Protein AF-0000000073652812 (afdb_homodimer)

pLDDT: mean 86.8, std 16.6, range [25.75, 98.88]

Nearest PDB structures (foldseek):
  3s6t-assembly1_A  TM=8.722E-01  e=1.199E-48  Ostrinia furnacalis
  5y0v-assembly1_A  TM=8.748E-01  e=3.721E-48  Ostrinia furnacalis
  3vtr-assembly1_A  TM=8.717E-01  e=2.803E-48  Ostrinia furnacalis
  3nsm-assembly1_A  TM=8.800E-01  e=1.092E-47  Ostrinia furnacalis
  3wmb-assembly1_A  TM=8.784E-01  e=1.223E-47  Ostrinia furnacalis

Organism: Spodoptera exigua (NCBI:txid7107)

Solvent-accessible surface area (backbone atoms only — not comparable to full-atom values): 57107 Å² total; per-residue (Å²): 125,74,52,74,54,26,22,31,71,53,95,51,27,41,28,58,50,82,56,78,70,92,62,80,64,27,72,21,66,49,56,27,34,48,61,45,50,36,80,59,55,60,46,53,74,60,46,58,73,48,68,48,82,44,75,43,39,32,45,79,92,42,52,48,75,45,79,77,38,64,58,29,68,64,29,45,53,40,48,53,54,35,48,49,53,50,48,50,54,52,50,52,50,48,62,66,42,63,69,77,78,48,46,57,70,66,84,67,73,65,26,34,33,37,42,36,36,33,30,65,64,46,45,60,40,67,68,51,90,80,58,56,51,34,26,33,40,40,33,41,60,55,91,66,30,36,40,35,42,35,40,16,47,15,46,42,1,39,47,50,39,52,48,54,52,55,56,49,50,40,56,30,67,54,60,42,37,32,33,31,56,37,30,34,38,38,37,35,49,62,68,35,78,41,31,32,42,34,44,37,34,14,51,19,69,60,57,66,70,59,52,47,52,49,47,54,53,34,35,66,31,66,32,34,29,40,32,38,29,42,34,32,31,73,12,19,28,55,48,41,86,93,51,46,57,35,22,68,46,4,29,85,35,85,87,42,62,38,45,64,66,52,48,39,53,47,37,51,53,26,40,46,50,31,21,33,56,37,60,26,54,56,30,51,18,55,29,5,37,25,43,64,86,40,85,59,37,42,44,85,59,75,66,97,77,55,73,55,82,42,63,52,44,16,23,57,48,88,43,68,70,51,49,53,52,48,25,52,53,45,31,50,50,37,66,56,49,68,44,69,46,52,43,43,56,31,36,51,64,67,58,50,85,76,52,63,78,52,54,74,65,43,67,55,48,67,58,53,51,47,52,32,42,14,55,45,49,80,66,40,70,37,79,34,33,27,30,51,62,47,76,70,60,68,42,75,80,57,43,81,68,37,66,60,30,22,31,33,33,68,76,70,73,96,48,91,80,62,68,68,55,40,60,24,42,30,31,44,21,48,74,32,50,51,31,62,43,68,54,93,88,32,64,56,32,52,74,42,41,61,58,40,35,40,60,56,75,88,66,73,39,98,39,50,49,68,45,29,33,31,34,33,30,61,20,46,55,35,37,81,60,43,42,47,49,51,42,26,54,40,50,47,35,45,29,25,50,43,30,16,39,89,73,43,87,35,66,84,43,66,66,51,53,54,27,49,51,52,46,42,51,54,38,39,78,69,74,42,38,44,47,48,91,52,35,56,59,37,79,46,22,39,56,66,49,43,49,53,56,50,54,55,55,53,57,71,74,100,125,74,53,74,54,27,20,31,70,52,95,52,27,40,28,58,50,82,57,79,70,91,63,79,63,27,71,20,66,48,56,26,32,47,61,44,51,36,78,58,54,61,45,50,73,60,48,57,72,50,67,49,82,44,75,42,40,33,45,76,91,43,52,48,75,46,77,77,38,64,59,28,69,63,29,45,53,40,49,53,55,33,49,49,52,51,49,49,53,55,51,52,52,48,62,63,45,62,69,78,80,49,47,58,70,67,83,67,73,66,26,33,35,37,41,37,37,33,28,66,65,46,44,60,39,67,67,52,87,81,57,56,51,33,24,29,41,39,33,42,61,56,92,66,30,37,40,35,41,35,39,15,46,16,49,42,2,38,48,51,39,52,50,54,52,57,55,50,49,38,55,31,67,54,61,43,38,32,33,33,56,36,31,34,39,39,37,35,50,63,69,35,79,39,31,33,42,34,44,36,35,12,51,19,69,60,58,66,70,59,53,48,52,49,47,53,54,34,35,68,32,67,31,36,31,40,32,37,30,40,34,32,30,76,12,19,29,55,50,41,86,94,53,48,56,36,23,68,45,4,30,84,36,86,87,43,62,38,45,64,67,54,50,38,51,47,38,51,55,24,40,46,50,32,21,32,56,38,62,27,56,55,30,50,18,56,30,6,37,24,44,66,87,40,85,60,38,39,45,85,59,74,65,96,79,56,72,54,84,41,63,50,46,16,24,56,47,91,44,68,70,54,49,52,52,48,25,52,54,44,31,52,49,37,67,55,48,68,44,69,48,53,41,43,57,30,39,52,64,68,60,53,83,81,51,65,79,50,55,73,64,44,66,54,49,66,58,53,49,47,51,33,41,15,54,46,48,79,66,41,70,36,77,34,33,25,29,50,61,46,78,71,58,69,42,74,80,55,43,81,68,36,67,60,30,22,32,34,33,67,75,72,71,95,47,91,82,60,66,66,54,41,61,25,42,30,33,44,20,50,75,32,49,50,28,62,43,68,54,93,89,32,64,56,33,53,72,41,42,62,59,41,34,41,61,56,76,86,64,74,38,97,39,48,50,68,43,30,33,31,34,35,33,62,21,46,54,36,38,79,61,44,42,46,49,50,42,25,54,39,50,47,35,43,29,24,50,44,31,16,39,88,74,44,88,36,67,84,43,65,66,50,53,54,28,49,51,50,46,41,52,54,39,38,76,68,74,40,38,46,46,48,90,51,33,55,58,35,78,46,22,38,58,68,49,42,50,54,58,50,53,55,57,53,56,70,73,100

Foldseek 3Di:
DDQQAKWDADPLATFGDPDDDPDDIHNHRLLCCCQRNNFQFFLDFQDDKDFDNDKAWADLVQEEEDEPAAPEPQLVVLLVVLVVVLSVLVVLQLVVADDPPQLVPPVRQHAHEYEYEYADADNDLAQDLPDFQKKKWWWADDDRYIYIYIYDPHSNNSLLVSLRVSRQWHADNRNSTIMGTNTMMGIGGFPFSAFEAEDECALPHADLVLLLLVLVLCLNNSHAEYEYAQHAQQAHQEADPVCRLLHVFGHPDDVRHDYLVSLLVSLSSSSSSNHAYEYEQDPQDPRHRSCVVPPQFDDPPPDPPQPPPHSSGTGHFPDPVSLVVLLVVLLSRCVSRVHQQEYEHECVDPPCPRVVPCVVRPVCVVVSNQCSNCVSSVNDGHNEYEYEDDPVCQPPPNLVVQLRYAYEYQADDDDVVCLSQLSHAYAYAHLLELEFDDDPNDRDDGRDLLSLLQDDVVPPPPRHNYNFYYHYYDDNPHYSVCVLQSCPPSSSSRSSCRGNVVPDNSHDALSVLLSRQSSQVSSVSVVGDHDHPDDPSCNNRVVVVRVVVVVVVVVVVD/DDQQAKWDADPLATFGDPDDDPDDIDNHRLLCCCQRNNFQFFLDFQDDKDFDNDKAWAALVQEEEDEPAAPEVQLVVLLVVLVVVLSVLVVLQLVVADDPPQLVPPVRQHAHEYEYEYADADNDLAQDLPDFQKKKWWWADDDRYIYIYIYDPHSNNSLLVSLRVSRQWHAGNRNSTIMGTNTMMGIGGFPFSAFEAEDECALPHADLVLLLLVLVLCLNNSHAEYEYAQHAQQAHQEADPVCRLLHVFGHPDDVRHDYLVSLLVSLSSSSSSNHAYEYEQDPQDPRHRSCVVPPQFDQPQPDPPLPPPHSSGTGHFPDPVSLVVLLVVLLSRCVSRVHQQEYEHEAPDPPCPRVVPCVVRPVCPVVSNQCSNCVSSVNDGHQEYEYEDDPVCQPPPNLVVQLRYAYEYQADDDDVVCLSQLSHAYAYAHLLELEFDDDPNDRDDGRDLLSLLQDDVVPPPCRHNYNFYYHYYDDNPHYSVCVLQSCPPSSSSRSSCRGNVVPDNSHDALSVLLSRQSSQVSSVSVVGDHDDPDDPSCNNRVVVVRVVVVVVVVVVVD

InterPro domains:
  IPR015883 Beta-hexosaminidase, catalytic domain [PF00728] (192-501)
  IPR017853 Glycoside hydrolase superfamily [SSF51445] (192-541)
  IPR025705 Beta-hexosaminidase [PIRSF001093] (40-546)
  IPR025705 Beta-hexosaminidase [PR00738] (148-168)
  IPR025705 Beta-hexosaminidase [PR00738] (186-203)
  IPR025705 Beta-hexosaminidase [PR00738] (215-236)
  IPR025705 Beta-hexosaminidase [PR00738] (269-286)
  IPR025705 Beta-hexosaminidase [PR00738] (466-482)
  IPR025705 Beta-hexosaminidase [PR00738] (483-500)
  IPR025705 Beta-hexosaminidase [PTHR22600] (40-540)
  IPR029018 Beta-hexosaminidase-like, domain 2 [G3DSA:3.30.379.10] (3-189)
  IPR029018 Beta-hexosaminidase-like, domain 2 [SSF55545] (40-190)
  IPR029019 Beta-hexosaminidase, eukaryotic type, N-terminal [PF14845] (41-167)

Secondary structure (DSSP, 8-state):
---TT-EEEETTEEEE--S--SS--BSSHHHHIIIII----SSPP-S-EEE-S-EEEE-GGGEEEEEEE-S-HHHHHHHHHHHHHHHHHHHHHHHT---GGG-------BPEEEEEEEE-S----S--TT----EEEEEEEETTEEEEEEEESSHHHHHHHHHHHHHH-EE-TTTSSEEEESSEEEEE--S-SEEEEEEE-SSS---HHHHHHHHHHHHHTT--EEEEE---SS---B--TTSHHHHHHH-S-TTS-B-HHHHHHHHHHHHHTT-EEEEE---SS--GGGGTT-TTEE----STT----SGGG-EE-S-HHHHHHHHHHHHHHHHHH---SEEE-------TTT--THHHHHTTHHHHHHHHHHHHTTT---SEEEEE--GGGGSGGGHHHHTT-EEEESS----TT-GGGGGSEEEE-TT-B-S-EEETTEEEE---HHHHHH--TTS--TT-EEEEEEEEE--TT--GGGHHHHHTTHHHHHHHHHHHTTT--S---HHHHHHHHHHHHHHHHTT--PPPSS-HHHHH-HHHHHHHHHHHHHHTT-/---TT-EEEETTEEEE--S--SS--BSSHHHHIIIII----SSPP-S-EEE-S-EEEE-GGGEEEEEEE-S-HHHHHHHHHHHHHHHHHHHHHHHT---GGG-------BPEEEEEEEE-S----S--TT----EEEEEEEETTEEEEEEEESSHHHHHHHHHHHHHH-EE-TTTSSEEEESSEEEEE--S-SEEEEEEE-SSS---HHHHHHHHHHHHHTT--EEEEE---SS---B--TTSHHHHHHH-S-TTS-B-HHHHHHHHHHHHHTT-EEEEE---SS--GGGGTT-TTEE----STT----SGGG-EE-S-HHHHHHHHHHHHHHHHHH---SEEE-------TTT-TTHHHHHTTHHHHHHHHHHHHTTT---SEEEEE--GGGGSGGGHHHHTT-EEEESS----TT-GGGGGSEEEE-TT-B-S-EEETTEEEE---HHHHHH--TTS--TT-EEEEEEEEE--TT--GGGHHHHHTTHHHHHHHHHHHTTT--S---HHHHHHHHHHHHHHHHTT--PPPSS-HHHHH-HHHHHHHHHHHHHHTT-

Radius of gyration: 31.33 Å; Cα contacts (8 Å, |Δi|>4): 2377; chains: 2; bounding box: 85×85×73 Å

Structure (mmCIF, N/CA/C/O backbone):
data_AF-0000000073652812-model_v1
#
loop_
_entity.id
_entity.type
_entity.pdbx_description
1 polymer Beta-hexosaminidase
#
loop_
_atom_site.group_PDB
_atom_site.id
_atom_site.type_symbol
_atom_site.label_atom_id
_atom_site.label_alt_id
_atom_site.label_comp_id
_atom_site.label_asym_id
_atom_site.label_entity_id
_atom_site.label_seq_id
_atom_site.pdbx_PDB_ins_code
_atom_site.Cartn_x
_atom_site.Cartn_y
_atom_site.Cartn_z
_atom_site.occupancy
_atom_site.B_iso_or_equiv
_atom_site.auth_seq_id
_atom_site.auth_comp_id
_atom_site.auth_asym_id
_atom_site.auth_atom_id
_atom_site.pdbx_PDB_model_num
ATOM 1 N N . MET A 1 1 ? 38.156 13.117 -6.609 1 34.38 1 MET A N 1
ATOM 2 C CA . MET A 1 1 ? 36.812 13.555 -7.027 1 34.38 1 MET A CA 1
ATOM 3 C C . MET A 1 1 ? 35.719 12.672 -6.406 1 34.38 1 MET A C 1
ATOM 5 O O . MET A 1 1 ? 35.781 11.445 -6.492 1 34.38 1 MET A O 1
ATOM 9 N N . PHE A 1 2 ? 35.094 13.203 -5.406 1 41.25 2 PHE A N 1
ATOM 10 C CA . PHE A 1 2 ? 33.969 12.508 -4.789 1 41.25 2 PHE A CA 1
ATOM 11 C C . PHE A 1 2 ? 32.875 12.234 -5.812 1 41.25 2 PHE A C 1
ATOM 13 O O . PHE A 1 2 ? 32.438 13.156 -6.5 1 41.25 2 PHE A O 1
ATOM 20 N N . GLN A 1 3 ? 32.812 10.977 -6.297 1 56.25 3 GLN A N 1
ATOM 21 C CA . GLN A 1 3 ? 31.719 10.602 -7.191 1 56.25 3 GLN A CA 1
ATOM 22 C C . GLN A 1 3 ? 30.5 10.156 -6.406 1 56.25 3 GLN A C 1
ATOM 24 O O . GLN A 1 3 ? 30.531 9.148 -5.695 1 56.25 3 GLN A O 1
ATOM 29 N N . LEU A 1 4 ? 29.453 10.859 -6.441 1 64.19 4 LEU A N 1
ATOM 30 C CA . LEU A 1 4 ? 28.219 10.695 -5.672 1 64.19 4 LEU A CA 1
ATOM 31 C C . LEU A 1 4 ? 27.656 9.281 -5.844 1 64.19 4 LEU A C 1
ATOM 33 O O . LEU A 1 4 ? 27 8.758 -4.941 1 64.19 4 LEU A O 1
ATOM 37 N N . ASN A 1 5 ? 28.062 8.578 -6.855 1 75.69 5 ASN A N 1
ATOM 38 C CA . ASN A 1 5 ? 27.484 7.258 -7.086 1 75.69 5 ASN A CA 1
ATOM 39 C C . ASN A 1 5 ? 28.547 6.188 -7.246 1 75.69 5 ASN A C 1
ATOM 41 O O . ASN A 1 5 ? 28.484 5.379 -8.172 1 75.69 5 ASN A O 1
ATOM 45 N N . ALA A 1 6 ? 29.562 6.238 -6.34 1 87.19 6 ALA A N 1
ATOM 46 C CA . ALA A 1 6 ? 30.625 5.238 -6.414 1 87.19 6 ALA A CA 1
ATOM 47 C C . ALA A 1 6 ? 30.5 4.219 -5.285 1 87.19 6 ALA A C 1
ATOM 49 O O . ALA A 1 6 ? 29.922 4.516 -4.23 1 87.19 6 ALA A O 1
ATOM 50 N N . TYR A 1 7 ? 31.047 2.994 -5.555 1 92.31 7 TYR A N 1
ATOM 51 C CA . TYR A 1 7 ? 30.922 1.89 -4.609 1 92.31 7 TYR A CA 1
ATOM 52 C C . TYR A 1 7 ? 32.25 1.16 -4.453 1 92.31 7 TYR A C 1
ATOM 54 O O . TYR A 1 7 ? 33.062 1.129 -5.383 1 92.31 7 TYR A O 1
ATOM 62 N N . VAL A 1 8 ? 32.5 0.629 -3.334 1 93.81 8 VAL A N 1
ATOM 63 C CA . VAL A 1 8 ? 33.656 -0.214 -3.072 1 93.81 8 VAL A CA 1
ATOM 64 C C . VAL A 1 8 ? 33.188 -1.606 -2.645 1 93.81 8 VAL A C 1
ATOM 66 O O . VAL A 1 8 ? 32.062 -1.776 -2.158 1 93.81 8 VAL A O 1
ATOM 69 N N . CYS A 1 9 ? 34.031 -2.588 -2.93 1 94.94 9 CYS A N 1
ATOM 70 C CA . CYS A 1 9 ? 33.75 -3.957 -2.516 1 94.94 9 CYS A CA 1
ATOM 71 C C . CYS A 1 9 ? 34.312 -4.234 -1.127 1 94.94 9 CYS A C 1
ATOM 73 O O . CYS A 1 9 ? 35.531 -4.223 -0.934 1 94.94 9 CYS A O 1
ATOM 75 N N . LYS A 1 10 ? 33.469 -4.367 -0.146 1 92.69 10 LYS A N 1
ATOM 76 C CA . LYS A 1 10 ? 33.875 -4.711 1.209 1 92.69 10 LYS A CA 1
ATOM 77 C C . LYS A 1 10 ? 33.312 -6.051 1.644 1 92.69 10 LYS A C 1
ATOM 79 O O . LYS A 1 10 ? 32.094 -6.188 1.8 1 92.69 10 LYS A O 1
ATOM 84 N N . ASN A 1 11 ? 34.094 -7.023 1.876 1 92.69 11 ASN A N 1
ATOM 85 C CA . ASN A 1 11 ? 33.719 -8.359 2.322 1 92.69 11 ASN A CA 1
ATOM 86 C C . ASN A 1 11 ? 32.656 -8.969 1.403 1 92.69 11 ASN A C 1
ATOM 88 O O . ASN A 1 11 ? 31.672 -9.523 1.874 1 92.69 11 ASN A O 1
ATOM 92 N N . GLY A 1 12 ? 32.781 -8.688 0.129 1 95 12 GLY A N 1
ATOM 93 C CA . GLY A 1 12 ? 31.938 -9.312 -0.864 1 95 12 GLY A CA 1
ATOM 94 C C . GLY A 1 12 ? 30.625 -8.57 -1.056 1 95 12 GLY A C 1
ATOM 95 O O . GLY A 1 12 ? 29.719 -9.07 -1.736 1 95 12 GLY A O 1
ATOM 96 N N . LEU A 1 13 ? 30.516 -7.406 -0.412 1 96.38 13 LEU A N 1
ATOM 97 C CA . LEU A 1 13 ? 29.297 -6.605 -0.528 1 96.38 13 LEU A CA 1
ATOM 98 C C . LEU A 1 13 ? 29.625 -5.191 -0.998 1 96.38 13 LEU A C 1
ATOM 100 O O . LEU A 1 13 ? 30.672 -4.645 -0.653 1 96.38 13 LEU A O 1
ATOM 104 N N . CYS A 1 14 ? 28.719 -4.656 -1.766 1 95.31 14 CYS A N 1
ATOM 105 C CA . CYS A 1 14 ? 28.891 -3.293 -2.252 1 95.31 14 CYS A CA 1
ATOM 106 C C . CYS A 1 14 ? 28.594 -2.279 -1.15 1 95.31 14 CYS A C 1
ATOM 108 O O . CYS A 1 14 ? 27.609 -2.41 -0.424 1 95.31 14 CYS A O 1
ATOM 110 N N . GLU A 1 15 ? 29.406 -1.352 -1.006 1 91.75 15 GLU A N 1
ATOM 111 C CA . GLU A 1 15 ? 29.219 -0.256 -0.058 1 91.75 15 GLU A CA 1
ATOM 112 C C . GLU A 1 15 ? 29.391 1.098 -0.741 1 91.75 15 GLU A C 1
ATOM 114 O O . GLU A 1 15 ? 30.344 1.311 -1.48 1 91.75 15 GLU A O 1
ATOM 119 N N . LYS A 1 16 ? 28.5 1.928 -0.457 1 88.94 16 LYS A N 1
ATOM 120 C CA . LYS A 1 16 ? 28.562 3.26 -1.052 1 88.94 16 LYS A CA 1
ATOM 121 C C . LYS A 1 16 ? 29.734 4.059 -0.485 1 88.94 16 LYS A C 1
ATOM 123 O O . LYS A 1 16 ? 29.969 4.043 0.724 1 88.94 16 LYS A O 1
ATOM 128 N N . LEU A 1 17 ? 30.359 4.715 -1.41 1 84.19 17 LEU A N 1
ATOM 129 C CA . LEU A 1 17 ? 31.5 5.527 -1.009 1 84.19 17 LEU A CA 1
ATOM 130 C C . LEU A 1 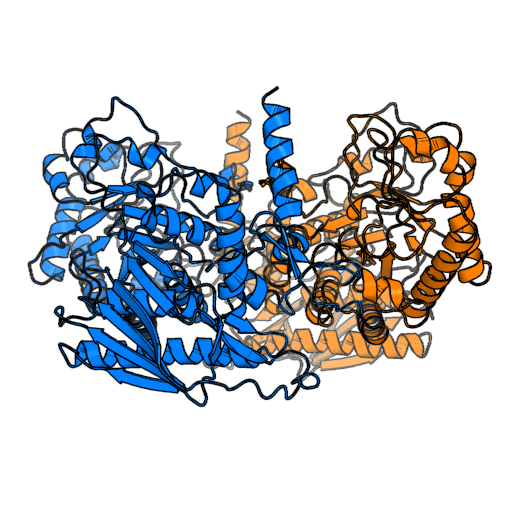17 ? 31.047 6.844 -0.389 1 84.19 17 LEU A C 1
ATOM 132 O O . LEU A 1 17 ? 30.156 7.508 -0.925 1 84.19 17 LEU A O 1
ATOM 136 N N . ILE A 1 18 ? 31.5 7.266 0.749 1 75.56 18 ILE A N 1
ATOM 137 C CA . ILE A 1 18 ? 31.094 8.461 1.473 1 75.56 18 ILE A CA 1
ATOM 138 C C . ILE A 1 18 ? 32.156 9.555 1.303 1 75.56 18 ILE A C 1
ATOM 140 O O . ILE A 1 18 ? 31.906 10.727 1.59 1 75.56 18 ILE A O 1
ATOM 144 N N . GLY A 1 19 ? 33.281 9.32 0.758 1 72.38 19 GLY A N 1
ATOM 145 C CA . GLY A 1 19 ? 34.375 10.258 0.569 1 72.38 19 GLY A CA 1
ATOM 146 C C . GLY A 1 19 ? 35.438 9.758 -0.388 1 72.38 19 GLY A C 1
ATOM 147 O O . GLY A 1 19 ? 35.25 8.719 -1.036 1 72.38 19 GLY A O 1
ATOM 148 N N . PRO A 1 20 ? 36.469 10.555 -0.465 1 73.81 20 PRO A N 1
ATOM 149 C CA . PRO A 1 20 ? 37.562 10.133 -1.351 1 73.81 20 PRO A CA 1
ATOM 150 C C . PRO A 1 20 ? 38.219 8.844 -0.882 1 73.81 20 PRO A C 1
ATOM 152 O O . PRO A 1 20 ? 38.281 8.578 0.321 1 73.81 20 PRO A O 1
ATOM 155 N N . THR A 1 21 ? 38.531 7.992 -1.803 1 79.06 21 THR A N 1
ATOM 156 C CA . THR A 1 21 ? 39.188 6.727 -1.464 1 79.06 21 THR A CA 1
ATOM 157 C C . THR A 1 21 ? 40.312 6.426 -2.43 1 79.06 21 THR A C 1
ATOM 159 O O . THR A 1 21 ? 40.344 6.926 -3.557 1 79.06 21 THR A O 1
ATOM 162 N N . SER A 1 22 ? 41.344 5.75 -1.886 1 81.56 22 SER A N 1
ATOM 163 C CA . SER A 1 22 ? 42.438 5.254 -2.723 1 81.56 22 SER A CA 1
ATOM 164 C C . SER A 1 22 ? 42.125 3.854 -3.246 1 81.56 22 SER A C 1
ATOM 166 O O . SER A 1 22 ? 42.812 3.361 -4.145 1 81.56 22 SER A O 1
ATOM 168 N N . ASP A 1 23 ? 41.062 3.289 -2.816 1 83.5 23 ASP A N 1
ATOM 169 C CA . ASP A 1 23 ? 40.688 1.943 -3.227 1 83.5 23 ASP A CA 1
ATOM 170 C C . ASP A 1 23 ? 40.031 1.957 -4.605 1 83.5 23 ASP A C 1
ATOM 172 O O . ASP A 1 23 ? 39.562 3.004 -5.074 1 83.5 23 ASP A O 1
ATOM 176 N N . TYR A 1 24 ? 40.188 0.785 -5.199 1 89.25 24 TYR A N 1
ATOM 177 C CA . TYR A 1 24 ? 39.406 0.604 -6.418 1 89.25 24 TYR A CA 1
ATOM 178 C C . TYR A 1 24 ? 37.906 0.746 -6.145 1 89.25 24 TYR A C 1
ATOM 180 O O . TYR A 1 24 ? 37.406 0.261 -5.125 1 89.25 24 TYR A O 1
ATOM 188 N N . PHE A 1 25 ? 37.25 1.517 -6.93 1 91.12 25 PHE A N 1
ATOM 189 C CA . PHE A 1 25 ? 35.812 1.703 -6.73 1 91.12 25 PHE A CA 1
ATOM 190 C C . PHE A 1 25 ? 35.062 1.481 -8.031 1 91.12 25 PHE A C 1
ATOM 192 O O . PHE A 1 25 ? 35.625 1.512 -9.117 1 91.12 25 PHE A O 1
ATOM 199 N N . PHE A 1 26 ? 33.875 1.156 -7.945 1 93 26 PHE A N 1
ATOM 200 C CA . PHE A 1 26 ? 32.969 0.949 -9.07 1 93 26 PHE A CA 1
ATOM 201 C C . PHE A 1 26 ? 32.125 2.193 -9.32 1 93 26 PHE A C 1
ATOM 203 O O . PHE A 1 26 ? 31.672 2.848 -8.375 1 93 26 PHE A O 1
ATOM 210 N N . SER A 1 27 ? 31.844 2.473 -10.539 1 88.06 27 SER A N 1
ATOM 211 C CA . SER A 1 27 ? 31.156 3.711 -10.906 1 88.06 27 SER A CA 1
ATOM 212 C C . SER A 1 27 ? 29.641 3.582 -10.734 1 88.06 27 SER A C 1
ATOM 214 O O . SER A 1 27 ? 28.922 4.574 -10.812 1 88.06 27 SER A O 1
ATOM 216 N N . SER A 1 28 ? 29.219 2.348 -10.531 1 89.38 28 SER A N 1
ATOM 217 C CA . SER A 1 28 ? 27.781 2.148 -10.32 1 89.38 28 SER A CA 1
ATOM 218 C C . SER A 1 28 ? 27.516 0.946 -9.43 1 89.38 28 SER A C 1
ATOM 220 O O . SER A 1 28 ? 28.359 0.066 -9.289 1 89.38 28 SER A O 1
ATOM 222 N N . LEU A 1 29 ? 26.359 0.961 -8.844 1 91.75 29 LEU A N 1
ATOM 223 C CA . LEU A 1 29 ? 25.969 -0.15 -7.988 1 91.75 29 LEU A CA 1
ATOM 224 C C . LEU A 1 29 ? 25.859 -1.443 -8.789 1 91.75 29 LEU A C 1
ATOM 226 O O . LEU A 1 29 ? 26.219 -2.516 -8.297 1 91.75 29 LEU A O 1
ATOM 230 N N . SER A 1 30 ? 25.391 -1.384 -10.023 1 94.38 30 SER A N 1
ATOM 231 C CA . SER A 1 30 ? 25.219 -2.564 -10.867 1 94.38 30 SER A CA 1
ATOM 232 C C . SER A 1 30 ? 26.547 -3.234 -11.164 1 94.38 30 SER A C 1
ATOM 234 O O . SER A 1 30 ? 26.672 -4.461 -11.102 1 94.38 30 SER A O 1
ATOM 236 N N . ARG A 1 31 ? 27.547 -2.395 -11.461 1 94.62 31 ARG A N 1
ATOM 237 C CA . ARG A 1 31 ? 28.875 -2.934 -11.695 1 94.62 31 ARG A CA 1
ATOM 238 C C . ARG A 1 31 ? 29.438 -3.594 -10.438 1 94.62 31 ARG A C 1
ATOM 240 O O . ARG A 1 31 ? 30 -4.688 -10.5 1 94.62 31 ARG A O 1
ATOM 247 N N . CYS A 1 32 ? 29.266 -2.861 -9.352 1 95.56 32 CYS A N 1
ATOM 248 C CA . CYS A 1 32 ? 29.719 -3.418 -8.086 1 95.56 32 CYS A CA 1
ATOM 249 C C . CYS A 1 32 ? 29.031 -4.746 -7.789 1 95.56 32 CYS A C 1
ATOM 251 O O . CYS A 1 32 ? 29.672 -5.699 -7.348 1 95.56 32 CYS A O 1
ATOM 253 N N . THR A 1 33 ? 27.734 -4.809 -8.039 1 96.25 33 THR A N 1
ATOM 254 C CA . THR A 1 33 ? 26.953 -6.004 -7.754 1 96.25 33 THR A CA 1
ATOM 255 C C . THR A 1 33 ? 27.453 -7.188 -8.578 1 96.25 33 THR A C 1
ATOM 257 O O . THR A 1 33 ? 27.734 -8.258 -8.031 1 96.25 33 THR A O 1
ATOM 260 N N . LEU A 1 34 ? 27.641 -7.031 -9.828 1 96.88 34 LEU A N 1
ATOM 261 C CA . LEU A 1 34 ? 28.031 -8.125 -10.703 1 96.88 34 LEU A CA 1
ATOM 262 C C . LEU A 1 34 ? 29.453 -8.578 -10.414 1 96.88 34 LEU A C 1
ATOM 264 O O . LEU A 1 34 ? 29.75 -9.773 -10.438 1 96.88 34 LEU A O 1
ATOM 268 N N . LEU A 1 35 ? 30.328 -7.621 -10.086 1 95.94 35 LEU A N 1
ATOM 269 C CA . LEU A 1 35 ? 31.75 -7.934 -10.023 1 95.94 35 LEU A CA 1
ATOM 270 C C . LEU A 1 35 ? 32.188 -8.234 -8.594 1 95.94 35 LEU A C 1
ATOM 272 O O . LEU A 1 35 ? 33.156 -8.938 -8.367 1 95.94 35 LEU A O 1
ATOM 276 N N . CYS A 1 36 ? 31.484 -7.684 -7.641 1 96.25 36 CYS A N 1
ATOM 277 C CA . CYS A 1 36 ? 31.844 -7.859 -6.242 1 96.25 36 CYS A CA 1
ATOM 278 C C . CYS A 1 36 ? 30.922 -8.852 -5.551 1 96.25 36 CYS A C 1
ATOM 280 O O . CYS A 1 36 ? 31.344 -9.938 -5.16 1 96.25 36 CYS A O 1
ATOM 282 N N . THR A 1 37 ? 29.672 -8.586 -5.504 1 95.75 37 THR A N 1
ATOM 283 C CA . THR A 1 37 ? 28.703 -9.391 -4.762 1 95.75 37 THR A CA 1
ATOM 284 C C . THR A 1 37 ? 28.328 -10.648 -5.543 1 95.75 37 THR A C 1
ATOM 286 O O . THR A 1 37 ? 28.016 -11.68 -4.953 1 95.75 37 THR A O 1
ATOM 289 N N . GLY A 1 38 ? 28.391 -10.523 -6.91 1 95.75 38 GLY A N 1
ATOM 290 C CA . GLY A 1 38 ? 27.891 -11.578 -7.773 1 95.75 38 GLY A CA 1
ATOM 291 C C . GLY A 1 38 ? 26.438 -11.391 -8.156 1 95.75 38 GLY A C 1
ATOM 292 O O . GLY A 1 38 ? 25.734 -10.555 -7.578 1 95.75 38 GLY A O 1
ATOM 293 N N . PRO A 1 39 ? 25.969 -12.195 -9.164 1 95.81 39 PRO A N 1
ATOM 294 C CA . PRO A 1 39 ? 24.578 -12.055 -9.586 1 95.81 39 PRO A CA 1
ATOM 295 C C . PRO A 1 39 ? 23.578 -12.375 -8.469 1 95.81 39 PRO A C 1
ATOM 297 O O . PRO A 1 39 ? 23.719 -13.398 -7.789 1 95.81 39 PRO A O 1
ATOM 300 N N . GLN A 1 40 ? 22.641 -11.492 -8.25 1 96.75 40 GLN A N 1
ATOM 301 C CA . GLN A 1 40 ? 21.594 -11.672 -7.25 1 96.75 40 GLN A CA 1
ATOM 302 C C . GLN A 1 40 ? 20.328 -12.273 -7.871 1 96.75 40 GLN A C 1
ATOM 304 O O . GLN A 1 40 ? 19.484 -11.539 -8.375 1 96.75 40 GLN A O 1
ATOM 309 N N . ILE A 1 41 ? 20.188 -13.57 -7.773 1 97.44 41 ILE A N 1
ATOM 310 C CA . ILE A 1 41 ? 19.094 -14.297 -8.422 1 97.44 41 ILE A CA 1
ATOM 311 C C . ILE A 1 41 ? 18.062 -14.711 -7.379 1 97.44 41 ILE A C 1
ATOM 313 O O . ILE A 1 41 ? 18.422 -15.164 -6.289 1 97.44 41 ILE A O 1
ATOM 317 N N . TRP A 1 42 ? 16.828 -14.477 -7.645 1 97.94 42 TRP A N 1
ATOM 318 C CA . TRP A 1 42 ? 15.695 -14.898 -6.824 1 97.94 42 TRP A CA 1
ATOM 319 C C . TRP A 1 42 ? 14.68 -15.68 -7.652 1 97.94 42 TRP A C 1
ATOM 321 O O . TRP A 1 42 ? 14.203 -15.188 -8.68 1 97.94 42 TRP A O 1
ATOM 331 N N . PRO A 1 43 ? 14.234 -16.859 -7.301 1 97.62 43 PRO A N 1
ATOM 332 C CA . PRO A 1 43 ? 14.711 -17.641 -6.156 1 97.62 43 PRO A CA 1
ATOM 333 C C . PRO A 1 43 ? 16.141 -18.125 -6.34 1 97.62 43 PRO A C 1
ATOM 335 O O . PRO A 1 43 ? 16.625 -18.234 -7.469 1 97.62 43 PRO A O 1
ATOM 338 N N . PHE A 1 44 ? 16.734 -18.422 -5.258 1 96.56 44 PHE A N 1
ATOM 339 C CA . PHE A 1 44 ? 18.109 -18.906 -5.277 1 96.56 44 PHE A CA 1
ATOM 340 C C . PHE A 1 44 ? 18.219 -20.188 -6.082 1 96.56 44 PHE A C 1
ATOM 342 O O . PHE A 1 44 ? 17.469 -21.141 -5.832 1 96.56 44 PHE A O 1
ATOM 349 N N . PRO A 1 45 ? 19.125 -20.234 -7.062 1 95.44 45 PRO A N 1
ATOM 350 C CA . PRO A 1 45 ? 19.266 -21.453 -7.863 1 95.44 45 PRO A CA 1
ATOM 351 C C . PRO A 1 45 ? 19.828 -22.625 -7.062 1 95.44 45 PRO A C 1
ATOM 353 O O . PRO A 1 45 ? 20.734 -22.453 -6.242 1 95.44 45 PRO A O 1
ATOM 356 N N . ILE A 1 46 ? 19.328 -23.766 -7.285 1 92 46 ILE A N 1
ATOM 357 C CA . ILE A 1 46 ? 19.734 -24.969 -6.566 1 92 46 ILE A CA 1
ATOM 358 C C . ILE A 1 46 ? 20.812 -25.703 -7.359 1 92 46 ILE A C 1
ATOM 360 O O . ILE A 1 46 ? 21.656 -26.406 -6.785 1 92 46 ILE A O 1
ATOM 364 N N . GLY A 1 47 ? 20.781 -25.516 -8.594 1 89.38 47 GLY A N 1
ATOM 365 C CA . GLY A 1 47 ? 21.703 -26.281 -9.43 1 89.38 47 GLY A CA 1
ATOM 366 C C . GLY A 1 47 ? 23.016 -25.562 -9.68 1 89.38 47 GLY A C 1
ATOM 367 O O . GLY A 1 47 ? 23.484 -24.797 -8.836 1 89.38 47 GLY A O 1
ATOM 368 N N . TYR A 1 48 ? 23.625 -25.906 -10.789 1 89.38 48 TYR A N 1
ATOM 369 C CA . TYR A 1 48 ? 24.953 -25.422 -11.148 1 89.38 48 TYR A CA 1
ATOM 370 C C . TYR A 1 48 ? 24.906 -23.953 -11.555 1 89.38 48 TYR A C 1
ATOM 372 O O . TYR A 1 48 ? 24.062 -23.562 -12.359 1 89.38 48 TYR A O 1
ATOM 380 N N . THR A 1 49 ? 25.703 -23.156 -10.969 1 93.38 49 THR A N 1
ATOM 381 C CA . THR A 1 49 ? 25.859 -21.766 -11.344 1 93.38 49 THR A CA 1
ATOM 382 C C . THR A 1 49 ? 27.328 -21.375 -11.461 1 93.38 49 THR A C 1
ATOM 384 O O . THR A 1 49 ? 28.094 -21.578 -10.516 1 93.38 49 THR A O 1
ATOM 387 N N . TYR A 1 50 ? 27.719 -20.922 -12.633 1 96.81 50 TYR A N 1
ATOM 388 C CA . TYR A 1 50 ? 29.062 -20.422 -12.914 1 96.81 50 TYR A CA 1
ATOM 389 C C . TYR A 1 50 ? 29 -19.078 -13.633 1 96.81 50 TYR A C 1
ATOM 391 O O . TYR A 1 50 ? 28.141 -18.859 -14.492 1 96.81 50 TYR A O 1
ATOM 399 N N . TYR A 1 51 ? 29.812 -18.172 -13.242 1 96 51 TYR A N 1
ATOM 400 C CA . TYR A 1 51 ? 29.891 -16.922 -13.977 1 96 51 TYR A CA 1
ATOM 401 C C . TYR A 1 51 ? 31.297 -16.328 -13.898 1 96 51 TYR A C 1
ATOM 403 O O . TYR A 1 51 ? 32.031 -16.562 -12.93 1 96 51 TYR A O 1
ATOM 411 N N . SER A 1 52 ? 31.672 -15.508 -14.875 1 94.88 52 SER A N 1
ATOM 412 C CA . SER A 1 52 ? 32.938 -14.812 -14.922 1 94.88 52 SER A CA 1
ATOM 413 C C . SER A 1 52 ? 32.875 -13.492 -14.164 1 94.88 52 SER A C 1
ATOM 415 O O . SER A 1 52 ? 31.812 -13.062 -13.734 1 94.88 52 SER A O 1
ATOM 417 N N . LYS A 1 53 ? 34 -12.906 -13.938 1 93.12 53 LYS A N 1
ATOM 418 C CA . LYS A 1 53 ? 34.094 -11.586 -13.312 1 93.12 53 LYS A CA 1
ATOM 419 C C . LYS A 1 53 ? 34.469 -10.516 -14.328 1 93.12 53 LYS A C 1
ATOM 421 O O . LYS A 1 53 ? 35.344 -9.703 -14.086 1 93.12 53 LYS A O 1
ATOM 426 N N . LYS A 1 54 ? 33.875 -10.641 -15.523 1 95.62 54 LYS A N 1
ATOM 427 C CA . LYS A 1 54 ? 33.969 -9.656 -16.594 1 95.62 54 LYS A CA 1
ATOM 428 C C . LYS A 1 54 ? 32.594 -9.219 -17.078 1 95.62 54 LYS A C 1
ATOM 430 O O . LYS A 1 54 ? 31.703 -10.047 -17.219 1 95.62 54 LYS A O 1
ATOM 435 N N . ILE A 1 55 ? 32.469 -7.926 -17.25 1 95.88 55 ILE A N 1
ATOM 436 C CA . ILE A 1 55 ? 31.172 -7.395 -17.625 1 95.88 55 ILE A CA 1
ATOM 437 C C . ILE A 1 55 ? 31.188 -6.957 -19.094 1 95.88 55 ILE A C 1
ATOM 439 O O . ILE A 1 55 ? 32.25 -6.602 -19.625 1 95.88 55 ILE A O 1
ATOM 443 N N . VAL A 1 56 ? 30.109 -7.035 -19.781 1 96.38 56 VAL A N 1
ATOM 444 C CA . VAL A 1 56 ? 29.906 -6.551 -21.141 1 96.38 56 VAL A CA 1
ATOM 445 C C . VAL A 1 56 ? 28.703 -5.617 -21.188 1 96.38 56 VAL A C 1
ATOM 447 O O . VAL A 1 56 ? 27.766 -5.746 -20.375 1 96.38 56 VAL A O 1
ATOM 450 N N . SER A 1 57 ? 28.719 -4.684 -22.078 1 95.31 57 SER A N 1
ATOM 451 C CA . SER A 1 57 ? 27.625 -3.74 -22.266 1 95.31 57 SER A CA 1
ATOM 452 C C . SER A 1 57 ? 26.688 -4.191 -23.391 1 95.31 57 SER A C 1
ATOM 454 O O . SER A 1 57 ? 27.141 -4.699 -24.406 1 95.31 57 SER A O 1
ATOM 456 N N . LEU A 1 58 ? 25.438 -4.062 -23.125 1 95.62 58 LEU A N 1
ATOM 457 C CA . LEU A 1 58 ? 24.391 -4.488 -24.047 1 95.62 58 LEU A CA 1
ATOM 458 C C . LEU A 1 58 ? 23.391 -3.369 -24.297 1 95.62 58 LEU A C 1
ATOM 460 O O . LEU A 1 58 ? 23.359 -2.389 -23.547 1 95.62 58 LEU A O 1
ATOM 464 N N . ALA A 1 59 ? 22.578 -3.541 -25.375 1 93.5 59 ALA A N 1
ATOM 465 C CA . ALA A 1 59 ? 21.469 -2.648 -25.688 1 93.5 59 ALA A CA 1
ATOM 466 C C . ALA A 1 59 ? 20.344 -3.398 -26.391 1 93.5 59 ALA A C 1
ATOM 468 O O . ALA A 1 59 ? 20.594 -4.273 -27.219 1 93.5 59 ALA A O 1
ATOM 469 N N . THR A 1 60 ? 19.141 -2.998 -26.047 1 94.31 60 THR A N 1
ATOM 470 C CA . THR A 1 60 ? 18 -3.656 -26.688 1 94.31 60 THR A CA 1
ATOM 471 C C . THR A 1 60 ? 17.938 -3.328 -28.172 1 94.31 60 THR A C 1
ATOM 473 O O . THR A 1 60 ? 17.406 -4.109 -28.969 1 94.31 60 THR A O 1
ATOM 476 N N . SER A 1 61 ? 18.484 -2.162 -28.562 1 93.31 61 SER A N 1
ATOM 477 C CA . SER A 1 61 ? 18.516 -1.766 -29.953 1 93.31 61 SER A CA 1
ATOM 478 C C . SER A 1 61 ? 19.391 -2.697 -30.781 1 93.31 61 SER A C 1
ATOM 480 O O . SER A 1 61 ? 19.297 -2.723 -32 1 93.31 61 SER A O 1
ATOM 482 N N . ARG A 1 62 ? 20.266 -3.469 -30.156 1 95.38 62 ARG A N 1
ATOM 483 C CA . ARG A 1 62 ? 21.156 -4.398 -30.844 1 95.38 62 ARG A CA 1
ATOM 484 C C . ARG A 1 62 ? 20.828 -5.844 -30.469 1 95.38 62 ARG A C 1
ATOM 486 O O . ARG A 1 62 ? 21.734 -6.676 -30.359 1 95.38 62 ARG A O 1
ATOM 493 N N . LEU A 1 63 ? 19.609 -6.086 -30.156 1 96.69 63 LEU A N 1
ATOM 494 C CA . LEU A 1 63 ? 19.172 -7.414 -29.734 1 96.69 63 LEU A CA 1
ATOM 495 C C . LEU A 1 63 ? 18.609 -8.195 -30.922 1 96.69 63 LEU A C 1
ATOM 497 O O . LEU A 1 63 ? 17.844 -7.652 -31.719 1 96.69 63 LEU A O 1
ATOM 501 N N . GLU A 1 64 ? 19.062 -9.391 -31.141 1 96.94 64 GLU A N 1
ATOM 502 C CA . GLU A 1 64 ? 18.484 -10.375 -32.031 1 96.94 64 GLU A CA 1
ATOM 503 C C . GLU A 1 64 ? 18.062 -11.633 -31.281 1 96.94 64 GLU A C 1
ATOM 505 O O . GLU A 1 64 ? 18.625 -11.945 -30.234 1 96.94 64 GLU A O 1
ATOM 510 N N . TYR A 1 65 ? 17.016 -12.273 -31.781 1 96.81 65 TYR A N 1
ATOM 511 C CA . TYR A 1 65 ? 16.578 -13.492 -31.109 1 96.81 65 TYR A CA 1
ATOM 512 C C . TYR A 1 65 ? 16.172 -14.547 -32.125 1 96.81 65 TYR A C 1
ATOM 514 O O . TYR A 1 65 ? 15.891 -14.234 -33.281 1 96.81 65 TYR A O 1
ATOM 522 N N . LYS A 1 66 ? 16.219 -15.805 -31.703 1 96.88 66 LYS A N 1
ATOM 523 C CA . LYS A 1 66 ? 15.82 -16.938 -32.531 1 96.88 66 LYS A CA 1
ATOM 524 C C . LYS A 1 66 ? 15.18 -18.031 -31.688 1 96.88 66 LYS A C 1
ATOM 526 O O . LYS A 1 66 ? 15.672 -18.359 -30.594 1 96.88 66 LYS A O 1
ATOM 531 N N . PHE A 1 67 ? 14.039 -18.5 -32.125 1 97.12 67 PHE A N 1
ATOM 532 C CA . PHE A 1 67 ? 13.477 -19.75 -31.609 1 97.12 67 PHE A CA 1
ATOM 533 C C . PHE A 1 67 ? 14.008 -20.953 -32.375 1 97.12 67 PHE A C 1
ATOM 535 O O . PHE A 1 67 ? 13.539 -21.25 -33.469 1 97.12 67 PHE A O 1
ATOM 542 N N . ASN A 1 68 ? 14.945 -21.641 -31.859 1 95.5 68 ASN A N 1
ATOM 543 C CA . ASN A 1 68 ? 15.617 -22.719 -32.562 1 95.5 68 ASN A CA 1
ATOM 544 C C . ASN A 1 68 ? 14.727 -23.953 -32.688 1 95.5 68 ASN A C 1
ATOM 546 O O . ASN A 1 68 ? 14.602 -24.547 -33.75 1 95.5 68 ASN A O 1
ATOM 550 N N . SER A 1 69 ? 14.211 -24.391 -31.562 1 94.81 69 SER A N 1
ATOM 551 C CA . SER A 1 69 ? 13.328 -25.547 -31.516 1 94.81 69 SER A CA 1
ATOM 552 C C . SER A 1 69 ? 12.047 -25.234 -30.734 1 94.81 69 SER A C 1
ATOM 554 O O . SER A 1 69 ? 12.102 -24.734 -29.609 1 94.81 69 SER A O 1
ATOM 556 N N . VAL A 1 70 ? 10.984 -25.531 -31.375 1 96.38 70 VAL A N 1
ATOM 557 C CA . VAL A 1 70 ? 9.664 -25.359 -30.781 1 96.38 70 VAL A CA 1
ATOM 558 C C . VAL A 1 70 ? 8.781 -26.562 -31.109 1 96.38 70 VAL A C 1
ATOM 560 O O . VAL A 1 70 ? 8.516 -26.828 -32.281 1 96.38 70 VAL A O 1
ATOM 563 N N . PRO A 1 71 ? 8.32 -27.219 -30.203 1 97.62 71 PRO A N 1
ATOM 564 C CA . PRO A 1 71 ? 7.695 -28.531 -30.438 1 97.62 71 PRO A CA 1
ATOM 565 C C . PRO A 1 71 ? 6.285 -28.422 -31 1 97.62 71 PRO A C 1
ATOM 567 O O . PRO A 1 71 ? 5.734 -29.406 -31.484 1 97.62 71 PRO A O 1
ATOM 570 N N . SER A 1 72 ? 5.625 -27.281 -30.891 1 98.06 72 SER A N 1
ATOM 571 C CA . SER A 1 72 ? 4.281 -27.109 -31.438 1 98.06 72 SER A CA 1
ATOM 572 C C . SER A 1 72 ? 3.98 -25.641 -31.719 1 98.06 72 SER A C 1
ATOM 574 O O . SER A 1 72 ? 4.691 -24.75 -31.25 1 98.06 72 SER A O 1
ATOM 576 N N . GLU A 1 73 ? 2.949 -25.422 -32.438 1 97.69 73 GLU A N 1
ATOM 577 C CA . GLU A 1 73 ? 2.504 -24.062 -32.75 1 97.69 73 GLU A CA 1
ATOM 578 C C . GLU A 1 73 ? 2.016 -23.359 -31.484 1 97.69 73 GLU A C 1
ATOM 580 O O . GLU A 1 73 ? 2.234 -22.156 -31.312 1 97.69 73 GLU A O 1
ATOM 585 N N . ALA A 1 74 ? 1.338 -24.094 -30.656 1 97.75 74 ALA A N 1
ATOM 586 C CA . ALA A 1 74 ? 0.859 -23.516 -29.406 1 97.75 74 ALA A CA 1
ATOM 587 C C . ALA A 1 74 ? 2.02 -23 -28.562 1 97.75 74 ALA A C 1
ATOM 589 O O . ALA A 1 74 ? 1.953 -21.906 -28.016 1 97.75 74 ALA A O 1
ATOM 590 N N . VAL A 1 75 ? 3.025 -23.766 -28.469 1 98.5 75 VAL A N 1
ATOM 591 C CA . VAL A 1 75 ? 4.207 -23.359 -27.703 1 98.5 75 VAL A CA 1
ATOM 592 C C . VAL A 1 75 ? 4.844 -22.141 -28.359 1 98.5 75 VAL A C 1
ATOM 594 O O . VAL A 1 75 ? 5.293 -21.219 -27.672 1 98.5 75 VAL A O 1
ATOM 597 N N . HIS A 1 76 ? 4.84 -22.141 -29.719 1 98.25 76 HIS A N 1
ATOM 598 C CA . HIS A 1 76 ? 5.391 -21 -30.438 1 98.25 76 HIS A CA 1
ATOM 599 C C . HIS A 1 76 ? 4.66 -19.703 -30.062 1 98.25 76 HIS A C 1
ATOM 601 O O . HIS A 1 76 ? 5.293 -18.672 -29.828 1 98.25 76 HIS A O 1
ATOM 607 N N . ILE A 1 77 ? 3.416 -19.797 -30 1 98.12 77 ILE A N 1
ATOM 608 C CA . ILE A 1 77 ? 2.59 -18.625 -29.703 1 98.12 77 ILE A CA 1
ATOM 609 C C . ILE A 1 77 ? 2.863 -18.156 -28.281 1 98.12 77 ILE A C 1
ATOM 611 O O . ILE A 1 77 ? 3.088 -16.953 -28.047 1 98.12 77 ILE A O 1
ATOM 615 N N . TYR A 1 78 ? 2.848 -19.031 -27.328 1 98.38 78 TYR A N 1
ATOM 616 C CA . TYR A 1 78 ? 3.133 -18.688 -25.938 1 98.38 78 TYR A CA 1
ATOM 617 C C . TYR A 1 78 ? 4.523 -18.078 -25.797 1 98.38 78 TYR A C 1
ATOM 619 O O . TYR A 1 78 ? 4.699 -17.062 -25.125 1 98.38 78 TYR A O 1
ATOM 627 N N . LEU A 1 79 ? 5.441 -18.703 -26.453 1 98.38 79 LEU A N 1
ATOM 628 C CA . LEU A 1 79 ? 6.832 -18.281 -26.375 1 98.38 79 LEU A CA 1
ATOM 629 C C . LEU A 1 79 ? 7.004 -16.875 -26.938 1 98.38 79 LEU A C 1
ATOM 631 O O . LEU A 1 79 ? 7.727 -16.047 -26.359 1 98.38 79 LEU A O 1
ATOM 635 N N . ALA A 1 80 ? 6.367 -16.625 -28.047 1 98.44 80 ALA A N 1
ATOM 636 C CA . ALA A 1 80 ? 6.43 -15.297 -28.672 1 98.44 80 ALA A CA 1
ATOM 637 C C . ALA A 1 80 ? 5.883 -14.227 -27.734 1 98.44 80 ALA A C 1
ATOM 639 O O . ALA A 1 80 ? 6.48 -13.156 -27.578 1 98.44 80 ALA A O 1
ATOM 640 N N . GLU A 1 81 ? 4.801 -14.5 -27.125 1 98.5 81 GLU A N 1
ATOM 641 C CA . GLU A 1 81 ? 4.188 -13.539 -26.219 1 98.5 81 GLU A CA 1
ATOM 642 C C . GLU A 1 81 ? 5.035 -13.359 -24.953 1 98.5 81 GLU A C 1
ATOM 644 O O . GLU A 1 81 ? 5.188 -12.242 -24.469 1 98.5 81 GLU A O 1
ATOM 649 N N . ALA A 1 82 ? 5.527 -14.422 -24.422 1 98.5 82 ALA A N 1
ATOM 650 C CA . ALA A 1 82 ? 6.383 -14.352 -23.234 1 98.5 82 ALA A CA 1
ATOM 651 C C . ALA A 1 82 ? 7.652 -13.555 -23.531 1 98.5 82 ALA A C 1
ATOM 653 O O . ALA A 1 82 ? 8.102 -12.766 -22.688 1 98.5 82 ALA A O 1
ATOM 654 N N . PHE A 1 83 ? 8.227 -13.797 -24.672 1 98.38 83 PHE A N 1
ATOM 655 C CA . PHE A 1 83 ? 9.438 -13.078 -25.062 1 98.38 83 PHE A CA 1
ATOM 656 C C . PHE A 1 83 ? 9.164 -11.594 -25.219 1 98.38 83 PHE A C 1
ATOM 658 O O . PHE A 1 83 ? 9.992 -10.758 -24.859 1 98.38 83 PHE A O 1
ATOM 665 N N . LYS A 1 84 ? 8.023 -11.297 -25.797 1 98.12 84 LYS A N 1
ATOM 666 C CA . LYS A 1 84 ? 7.629 -9.898 -25.906 1 98.12 84 LYS A CA 1
ATOM 667 C C . LYS A 1 84 ? 7.586 -9.211 -24.547 1 98.12 84 LYS A C 1
ATOM 669 O O . LYS A 1 84 ? 8.031 -8.078 -24.406 1 98.12 84 LYS A O 1
ATOM 674 N N . LEU A 1 85 ? 7 -9.852 -23.578 1 97.69 85 LEU A N 1
ATOM 675 C CA . LEU A 1 85 ? 6.965 -9.312 -22.219 1 97.69 85 LEU A CA 1
ATOM 676 C C . LEU A 1 85 ? 8.375 -9.141 -21.672 1 97.69 85 LEU A C 1
ATOM 678 O O . LEU A 1 85 ? 8.672 -8.141 -21.016 1 97.69 85 LEU A O 1
ATOM 682 N N . PHE A 1 86 ? 9.219 -10.125 -21.922 1 97.62 86 PHE A N 1
ATOM 683 C CA . PHE A 1 86 ? 10.617 -10.07 -21.531 1 97.62 86 PHE A CA 1
ATOM 684 C C . PHE A 1 86 ? 11.312 -8.852 -22.125 1 97.62 86 PHE A C 1
ATOM 686 O O . PHE A 1 86 ? 11.961 -8.086 -21.406 1 97.62 86 PHE A O 1
ATOM 693 N N . LEU A 1 87 ? 11.141 -8.648 -23.359 1 97.25 87 LEU A N 1
ATOM 694 C CA . LEU A 1 87 ? 11.742 -7.516 -24.047 1 97.25 87 LEU A CA 1
ATOM 695 C C . LEU A 1 87 ? 11.195 -6.195 -23.516 1 97.25 87 LEU A C 1
ATOM 697 O O . LEU A 1 87 ? 11.938 -5.211 -23.406 1 97.25 87 LEU A O 1
ATOM 701 N N . GLY A 1 88 ? 9.914 -6.211 -23.297 1 96.12 88 GLY A N 1
ATOM 702 C CA . GLY A 1 88 ? 9.312 -5.023 -22.703 1 96.12 88 GLY A CA 1
ATOM 703 C C . GLY A 1 88 ? 9.93 -4.641 -21.375 1 96.12 88 GLY A C 1
ATOM 704 O O . GLY A 1 88 ? 10.18 -3.461 -21.109 1 96.12 88 GLY A O 1
ATOM 705 N N . ASP A 1 89 ? 10.18 -5.562 -20.547 1 94.88 89 ASP A N 1
ATOM 706 C CA . ASP A 1 89 ? 10.797 -5.32 -19.25 1 94.88 89 ASP A CA 1
ATOM 707 C C . ASP A 1 89 ? 12.219 -4.777 -19.406 1 94.88 89 ASP A C 1
ATOM 709 O O . ASP A 1 89 ? 12.633 -3.875 -18.672 1 94.88 89 ASP A O 1
ATOM 713 N N . LEU A 1 90 ? 12.984 -5.34 -20.328 1 94.94 90 LEU A N 1
ATOM 714 C CA . LEU A 1 90 ? 14.344 -4.871 -20.578 1 94.94 90 LEU A CA 1
ATOM 715 C C . LEU A 1 90 ? 14.336 -3.445 -21.125 1 94.94 90 LEU A C 1
ATOM 717 O O . LEU A 1 90 ? 15.164 -2.621 -20.734 1 94.94 90 LEU A O 1
ATOM 721 N N . ALA A 1 91 ? 13.406 -3.184 -21.984 1 93.81 91 ALA A N 1
ATOM 722 C CA . ALA A 1 91 ? 13.289 -1.851 -22.562 1 93.81 91 ALA A CA 1
ATOM 723 C C . ALA A 1 91 ? 12.953 -0.813 -21.5 1 93.81 91 ALA A C 1
ATOM 725 O O . ALA A 1 91 ? 13.484 0.3 -21.516 1 93.81 91 ALA A O 1
ATOM 726 N N . LYS A 1 92 ? 12.062 -1.201 -20.672 1 92.12 92 LYS A N 1
ATOM 727 C CA . LYS A 1 92 ? 11.703 -0.314 -19.578 1 92.12 92 LYS A CA 1
ATOM 728 C C . LYS A 1 92 ? 12.906 -0.027 -18.688 1 92.12 92 LYS A C 1
ATOM 730 O O . LYS A 1 92 ? 13.086 1.096 -18.203 1 92.12 92 LYS A O 1
ATOM 735 N N . LEU A 1 93 ? 13.648 -1.02 -18.406 1 92.31 93 LEU A N 1
ATOM 736 C CA . LEU A 1 93 ? 14.859 -0.872 -17.609 1 92.31 93 LEU A CA 1
ATOM 737 C C . LEU A 1 93 ? 15.812 0.131 -18.25 1 92.31 93 LEU A C 1
ATOM 739 O O . LEU A 1 93 ? 16.391 0.972 -17.547 1 92.31 93 LEU A O 1
ATOM 743 N N . GLU A 1 94 ? 15.953 0.089 -19.531 1 88.81 94 GLU A N 1
ATOM 744 C CA . GLU A 1 94 ? 16.844 0.978 -20.266 1 88.81 94 GLU A CA 1
ATOM 745 C C . GLU A 1 94 ? 16.344 2.42 -20.219 1 88.81 94 GLU A C 1
ATOM 747 O O . GLU A 1 94 ? 17.141 3.357 -20.359 1 88.81 94 GLU A O 1
ATOM 752 N N . GLN A 1 95 ? 15.102 2.543 -20.016 1 85.38 95 GLN A N 1
ATOM 753 C CA . GLN A 1 95 ? 14.508 3.877 -20.031 1 85.38 95 GLN A CA 1
ATOM 754 C C . GLN A 1 95 ? 14.734 4.594 -18.703 1 85.38 95 GLN A C 1
ATOM 756 O O . GLN A 1 95 ? 14.602 5.816 -18.625 1 85.38 95 GLN A O 1
ATOM 761 N N . TYR A 1 96 ? 14.93 3.852 -17.656 1 76.31 96 TYR A N 1
ATOM 762 C CA . TYR A 1 96 ? 15.133 4.465 -16.344 1 76.31 96 TYR A CA 1
ATOM 763 C C . TYR A 1 96 ? 16.453 5.234 -16.297 1 76.31 96 TYR A C 1
ATOM 765 O O . TYR A 1 96 ? 16.75 5.906 -15.312 1 76.31 96 TYR A O 1
ATOM 773 N N . THR A 1 97 ? 17.016 5.516 -17.469 1 60.47 97 THR A N 1
ATOM 774 C CA . THR A 1 97 ? 18.297 6.191 -17.531 1 60.47 97 THR A CA 1
ATOM 775 C C . THR A 1 97 ? 18.219 7.57 -16.891 1 60.47 97 THR A C 1
ATOM 777 O O . THR A 1 97 ? 17.188 8.234 -16.953 1 60.47 97 THR A O 1
ATOM 780 N N . SER A 1 98 ? 18.984 7.656 -15.773 1 54.22 98 SER A N 1
ATOM 781 C CA . SER A 1 98 ? 19.156 8.961 -15.141 1 54.22 98 SER A CA 1
ATOM 782 C C . SER A 1 98 ? 19.422 10.047 -16.188 1 54.22 98 SER A C 1
ATOM 784 O O . SER A 1 98 ? 19.281 9.805 -17.391 1 54.22 98 SER A O 1
ATOM 786 N N . ASP A 1 99 ? 20.672 10.859 -15.852 1 50.38 99 ASP A N 1
ATOM 787 C CA . ASP A 1 99 ? 21.188 12.125 -16.344 1 50.38 99 ASP A CA 1
ATOM 788 C C . ASP A 1 99 ? 21.641 12 -17.797 1 50.38 99 ASP A C 1
ATOM 790 O O . ASP A 1 99 ? 22.609 11.289 -18.094 1 50.38 99 ASP A O 1
ATOM 794 N N . PRO A 1 100 ? 20.719 12.227 -18.703 1 46.28 100 PRO A N 1
ATOM 795 C CA . PRO A 1 100 ? 21.219 12.227 -20.078 1 46.28 100 PRO A CA 1
ATOM 796 C C . PRO A 1 100 ? 22.672 12.672 -20.188 1 46.28 100 PRO A C 1
ATOM 798 O O . PRO A 1 100 ? 23.312 12.422 -21.203 1 46.28 100 PRO A O 1
ATOM 801 N N . ARG A 1 101 ? 23.031 13.609 -19.375 1 43.28 101 ARG A N 1
ATOM 802 C CA . ARG A 1 101 ? 24.281 14.359 -19.609 1 43.28 101 ARG A CA 1
ATOM 803 C C . ARG A 1 101 ? 25.484 13.438 -19.516 1 43.28 101 ARG A C 1
ATOM 805 O O . ARG A 1 101 ? 26.594 13.812 -19.938 1 43.28 101 ARG A O 1
ATOM 812 N N . ASN A 1 102 ? 25.469 12.516 -18.594 1 48.25 102 ASN A N 1
ATOM 813 C CA . ASN A 1 102 ? 26.766 11.875 -18.422 1 48.25 102 ASN A CA 1
ATOM 814 C C . ASN A 1 102 ? 26.938 10.688 -19.359 1 48.25 102 ASN A C 1
ATOM 816 O O . ASN A 1 102 ? 27.578 9.695 -19 1 48.25 102 ASN A O 1
ATOM 820 N N . LEU A 1 103 ? 26.047 10.57 -20.25 1 49 103 LEU A N 1
ATOM 821 C CA . LEU A 1 103 ? 26.438 9.562 -21.219 1 49 103 LEU A CA 1
ATOM 822 C C . LEU A 1 103 ? 27.906 9.727 -21.594 1 49 103 LEU A C 1
ATOM 824 O O . LEU A 1 103 ? 28.25 10.547 -22.453 1 49 103 LEU A O 1
ATOM 828 N N . SER A 1 104 ? 28.672 9.891 -20.625 1 45.41 104 SER A N 1
ATOM 829 C CA . SER A 1 104 ? 30.062 9.859 -21.047 1 45.41 104 SER A CA 1
ATOM 830 C C . SER A 1 104 ? 30.281 8.875 -22.188 1 45.41 104 SER A C 1
ATOM 832 O O . SER A 1 104 ? 29.844 7.727 -22.125 1 45.41 104 SER A O 1
ATOM 834 N N . SER A 1 105 ? 30.375 9.375 -23.297 1 45.25 105 SER A N 1
ATOM 835 C CA . SER A 1 105 ? 30.797 8.82 -24.578 1 45.25 105 SER A CA 1
ATOM 836 C C . SER A 1 105 ? 31.922 7.809 -24.391 1 45.25 105 SER A C 1
ATOM 838 O O . SER A 1 105 ? 32.781 7.652 -25.266 1 45.25 105 SER A O 1
ATOM 840 N N . GLU A 1 106 ? 32.25 7.551 -23.141 1 46 106 GLU A N 1
ATOM 841 C CA . GLU A 1 106 ? 33.344 6.602 -23.328 1 46 106 GLU A CA 1
ATOM 842 C C . GLU A 1 106 ? 32.938 5.484 -24.297 1 46 106 GLU A C 1
ATOM 844 O O . GLU A 1 106 ? 31.797 5.027 -24.281 1 46 106 GLU A O 1
ATOM 849 N N . ASN A 1 107 ? 33.594 5.5 -25.344 1 47.03 107 ASN A N 1
ATOM 850 C CA . ASN A 1 107 ? 33.562 4.539 -26.438 1 47.03 107 ASN A CA 1
ATOM 851 C C . ASN A 1 107 ? 33.344 3.117 -25.938 1 47.03 107 ASN A C 1
ATOM 853 O O . ASN A 1 107 ? 34.281 2.322 -25.859 1 47.03 107 ASN A O 1
ATOM 857 N N . LYS A 1 108 ? 32.469 2.996 -24.922 1 60.5 108 LYS A N 1
ATOM 858 C CA . LYS A 1 108 ? 32.281 1.588 -24.578 1 60.5 108 LYS A CA 1
ATOM 859 C C . LYS A 1 108 ? 31.562 0.848 -25.688 1 60.5 108 LYS A C 1
ATOM 861 O O . LYS A 1 108 ? 30.562 1.348 -26.219 1 60.5 108 LYS A O 1
ATOM 866 N N . ILE A 1 109 ? 32.219 -0.145 -26.25 1 76.56 109 ILE A N 1
ATOM 867 C CA . ILE A 1 109 ? 31.734 -1.035 -27.297 1 76.56 109 ILE A CA 1
ATOM 868 C C . ILE A 1 109 ? 30.5 -1.807 -26.812 1 76.56 109 ILE A C 1
ATOM 870 O O . ILE A 1 109 ? 30.609 -2.609 -25.875 1 76.56 109 ILE A O 1
ATOM 874 N N . VAL A 1 110 ? 29.344 -1.32 -27.172 1 87.62 110 VAL A N 1
ATOM 875 C CA . VAL A 1 110 ? 28.094 -2.053 -26.953 1 87.62 110 VAL A CA 1
ATOM 876 C C . VAL A 1 110 ? 28.047 -3.27 -27.875 1 87.62 110 VAL A C 1
ATOM 878 O O . VAL A 1 110 ? 28.109 -3.133 -29.094 1 87.62 110 VAL A O 1
ATOM 881 N N . LYS A 1 111 ? 27.969 -4.41 -27.234 1 92.31 111 LYS A N 1
ATOM 882 C CA . LYS A 1 111 ? 27.984 -5.66 -27.984 1 92.31 111 LYS A CA 1
ATOM 883 C C . LYS A 1 111 ? 26.578 -6.02 -28.469 1 92.31 111 LYS A C 1
ATOM 885 O O . LYS A 1 111 ? 25.594 -5.551 -27.906 1 92.31 111 LYS A O 1
ATOM 890 N N . LYS A 1 112 ? 26.609 -6.844 -29.484 1 95.38 112 LYS A N 1
ATOM 891 C CA . LYS A 1 112 ? 25.344 -7.398 -29.969 1 95.38 112 LYS A CA 1
ATOM 892 C C . LYS A 1 112 ? 24.828 -8.484 -29.031 1 95.38 112 LYS A C 1
ATOM 894 O O . LYS A 1 112 ? 25.578 -9.352 -28.594 1 95.38 112 LYS A O 1
ATOM 899 N N . MET A 1 113 ? 23.594 -8.375 -28.672 1 96.5 113 MET A N 1
ATOM 900 C CA . MET A 1 113 ? 22.938 -9.359 -27.812 1 96.5 113 MET A CA 1
ATOM 901 C C . MET A 1 113 ? 22.156 -10.359 -28.656 1 96.5 113 MET A C 1
ATOM 903 O O . MET A 1 113 ? 21.203 -9.992 -29.359 1 96.5 113 MET A O 1
ATOM 907 N N . SER A 1 114 ? 22.531 -11.617 -28.641 1 97.75 114 SER A N 1
ATOM 908 C CA . SER A 1 114 ? 21.844 -12.68 -29.375 1 97.75 114 SER A CA 1
ATOM 909 C C . SER A 1 114 ? 21.234 -13.695 -28.438 1 97.75 114 SER A C 1
ATOM 911 O O . SER A 1 114 ? 21.953 -14.43 -27.75 1 97.75 114 SER A O 1
ATOM 913 N N . ILE A 1 115 ? 19.906 -13.805 -28.391 1 98.5 115 ILE A N 1
ATOM 914 C CA . ILE A 1 115 ? 19.203 -14.727 -27.5 1 98.5 115 ILE A CA 1
ATOM 915 C C . ILE A 1 115 ? 18.656 -15.898 -28.312 1 98.5 115 ILE A C 1
ATOM 917 O O . ILE A 1 115 ? 17.891 -15.695 -29.266 1 98.5 115 ILE A O 1
ATOM 921 N N . GLU A 1 116 ? 19.062 -17.125 -27.984 1 98.5 116 GLU A N 1
ATOM 922 C CA . GLU A 1 116 ? 18.594 -18.344 -28.625 1 98.5 116 GLU A CA 1
ATOM 923 C C . GLU A 1 116 ? 17.797 -19.203 -27.656 1 98.5 116 GLU A C 1
ATOM 925 O O . GLU A 1 116 ? 18.266 -19.5 -26.547 1 98.5 116 GLU A O 1
ATOM 930 N N . MET A 1 117 ? 16.609 -19.609 -28.047 1 98.62 117 MET A N 1
ATOM 931 C CA . MET A 1 117 ? 15.734 -20.359 -27.172 1 98.62 117 MET A CA 1
ATOM 932 C C . MET A 1 117 ? 15.375 -21.719 -27.781 1 98.62 117 MET A C 1
ATOM 934 O O . MET A 1 117 ? 14.938 -21.781 -28.922 1 98.62 117 MET A O 1
ATOM 938 N N . ASP A 1 118 ? 15.586 -22.781 -27.016 1 98.5 118 ASP A N 1
ATOM 939 C CA . ASP A 1 118 ? 15.25 -24.141 -27.438 1 98.5 118 ASP A CA 1
ATOM 940 C C . ASP A 1 118 ? 14.281 -24.781 -26.438 1 98.5 118 ASP A C 1
ATOM 942 O O . ASP A 1 118 ? 14.656 -25.078 -25.312 1 98.5 118 ASP A O 1
ATOM 946 N N . VAL A 1 119 ? 13.047 -24.984 -26.859 1 98.19 119 VAL A N 1
ATOM 947 C CA . VAL A 1 119 ? 12.094 -25.797 -26.109 1 98.19 119 VAL A CA 1
ATOM 948 C C . VAL A 1 119 ? 12.031 -27.188 -26.719 1 98.19 119 VAL A C 1
ATOM 950 O O . VAL A 1 119 ? 11.516 -27.375 -27.828 1 98.19 119 VAL A O 1
ATOM 953 N N . GLU A 1 120 ? 12.281 -28.188 -26.047 1 94.56 120 GLU A N 1
ATOM 954 C CA . GLU A 1 120 ? 12.719 -29.438 -26.672 1 94.56 120 GLU A CA 1
ATOM 955 C C . GLU A 1 120 ? 11.562 -30.422 -26.797 1 94.56 120 GLU A C 1
ATOM 957 O O . GLU A 1 120 ? 11.398 -31.062 -27.828 1 94.56 120 GLU A O 1
ATOM 962 N N . THR A 1 121 ? 10.734 -30.641 -25.828 1 92.81 121 THR A N 1
ATOM 963 C CA . THR A 1 121 ? 10.008 -31.906 -25.781 1 92.81 121 THR A CA 1
ATOM 964 C C . THR A 1 121 ? 8.516 -31.672 -25.609 1 92.81 121 THR A C 1
ATOM 966 O O . THR A 1 121 ? 7.695 -32.25 -26.328 1 92.81 121 THR A O 1
ATOM 969 N N . ASP A 1 122 ? 8.07 -30.844 -24.719 1 97.06 122 ASP A N 1
ATOM 970 C CA . ASP A 1 122 ? 6.668 -30.75 -24.328 1 97.06 122 ASP A CA 1
ATOM 971 C C . ASP A 1 122 ? 5.879 -29.875 -25.297 1 97.06 122 ASP A C 1
ATOM 973 O O . ASP A 1 122 ? 6.082 -28.656 -25.359 1 97.06 122 ASP A O 1
ATOM 977 N N . PRO A 1 123 ? 4.965 -30.438 -26.078 1 97.69 123 PRO A N 1
ATOM 978 C CA . PRO A 1 123 ? 4.227 -29.672 -27.078 1 97.69 123 PRO A CA 1
ATOM 979 C C . PRO A 1 123 ? 3.084 -28.859 -26.469 1 97.69 123 PRO A C 1
ATOM 981 O O . PRO A 1 123 ? 2.496 -28 -27.141 1 97.69 123 PRO A O 1
ATOM 984 N N . ASP A 1 124 ? 2.691 -29.094 -25.266 1 97.44 124 ASP A N 1
ATOM 985 C CA . ASP A 1 124 ? 1.641 -28.359 -24.562 1 97.44 124 ASP A CA 1
ATOM 986 C C . ASP A 1 124 ? 2.23 -27.25 -23.688 1 97.44 124 ASP A C 1
ATOM 988 O O . ASP A 1 124 ? 2.943 -27.531 -22.719 1 97.44 124 ASP A O 1
ATOM 992 N N . PRO A 1 125 ? 1.914 -25.953 -23.953 1 97.75 125 PRO A N 1
ATOM 993 C CA . PRO A 1 125 ? 2.518 -24.859 -23.203 1 97.75 125 PRO A CA 1
ATOM 994 C C . PRO A 1 125 ? 1.881 -24.672 -21.812 1 97.75 125 PRO A C 1
ATOM 996 O O . PRO A 1 125 ? 2.408 -23.938 -20.984 1 97.75 125 PRO A O 1
ATOM 999 N N . ARG A 1 126 ? 0.722 -25.344 -21.625 1 96.81 126 ARG A N 1
ATOM 1000 C CA . ARG A 1 126 ? 0.028 -25.203 -20.344 1 96.81 126 ARG A CA 1
ATOM 1001 C C . ARG A 1 126 ? 0.779 -25.922 -19.234 1 96.81 126 ARG A C 1
ATOM 1003 O O . ARG A 1 126 ? 1.381 -26.969 -19.469 1 96.81 126 ARG A O 1
ATOM 1010 N N . LEU A 1 127 ? 0.706 -25.344 -18 1 98.25 127 LEU A N 1
ATOM 1011 C CA . LEU A 1 127 ? 1.307 -25.953 -16.828 1 98.25 127 LEU A CA 1
ATOM 1012 C C . LEU A 1 127 ? 0.442 -27.094 -16.312 1 98.25 127 LEU A C 1
ATOM 1014 O O . LEU A 1 127 ? -0.727 -26.891 -15.969 1 98.25 127 LEU A O 1
ATOM 1018 N N . ARG A 1 128 ? 1.003 -28.25 -16.25 1 95.19 128 ARG A N 1
ATOM 1019 C CA . ARG A 1 128 ? 0.393 -29.422 -15.656 1 95.19 128 ARG A CA 1
ATOM 1020 C C . ARG A 1 128 ? 1.186 -29.906 -14.445 1 95.19 128 ARG A C 1
ATOM 1022 O O . ARG A 1 128 ? 2.281 -29.406 -14.18 1 95.19 128 ARG A O 1
ATOM 1029 N N . LEU A 1 129 ? 0.647 -30.844 -13.719 1 92.25 129 LEU A N 1
ATOM 1030 C CA . LEU A 1 129 ? 1.299 -31.328 -12.508 1 92.25 129 LEU A CA 1
ATOM 1031 C C . LEU A 1 129 ? 2.639 -31.984 -12.836 1 92.25 129 LEU A C 1
ATOM 1033 O O . LEU A 1 129 ? 3.572 -31.922 -12.031 1 92.25 129 LEU A O 1
ATOM 1037 N N . ASP A 1 130 ? 2.764 -32.531 -14.008 1 91.44 130 ASP A N 1
ATOM 1038 C CA . ASP A 1 130 ? 3.969 -33.281 -14.352 1 91.44 130 ASP A CA 1
ATOM 1039 C C . ASP A 1 130 ? 4.863 -32.5 -15.297 1 91.44 130 ASP A C 1
ATOM 1041 O O . ASP A 1 130 ? 5.812 -33.031 -15.859 1 91.44 130 ASP A O 1
ATOM 1045 N N . THR A 1 131 ? 4.562 -31.266 -15.492 1 96.62 131 THR A N 1
ATOM 1046 C CA . THR A 1 131 ? 5.379 -30.422 -16.359 1 96.62 131 THR A CA 1
ATOM 1047 C C . THR A 1 131 ? 6.789 -30.281 -15.805 1 96.62 131 THR A C 1
ATOM 1049 O O . THR A 1 131 ? 6.961 -29.984 -14.617 1 96.62 131 THR A O 1
ATOM 1052 N N . GLU A 1 132 ? 7.75 -30.578 -16.672 1 97.31 132 GLU A N 1
ATOM 1053 C CA . GLU A 1 132 ? 9.141 -30.328 -16.297 1 97.31 132 GLU A CA 1
ATOM 1054 C C . GLU A 1 132 ? 9.484 -28.844 -16.375 1 97.31 132 GLU A C 1
ATOM 1056 O O . GLU A 1 132 ? 9.375 -28.25 -17.453 1 97.31 132 GLU A O 1
ATOM 1061 N N . GLU A 1 133 ? 9.945 -28.281 -15.273 1 97.81 133 GLU A N 1
ATOM 1062 C CA . GLU A 1 133 ? 10.148 -26.828 -15.242 1 97.81 133 GLU A CA 1
ATOM 1063 C C . GLU A 1 133 ? 11.625 -26.484 -15.164 1 97.81 133 GLU A C 1
ATOM 1065 O O . GLU A 1 133 ? 11.984 -25.328 -14.945 1 97.81 133 GLU A O 1
ATOM 1070 N N . SER A 1 134 ? 12.508 -27.391 -15.352 1 97.38 134 SER A N 1
ATOM 1071 C CA . SER A 1 134 ? 13.945 -27.141 -15.336 1 97.38 134 SER A CA 1
ATOM 1072 C C . SER A 1 134 ? 14.367 -26.312 -16.547 1 97.38 134 SER A C 1
ATOM 1074 O O . SER A 1 134 ? 13.656 -26.25 -17.547 1 97.38 134 SER A O 1
ATOM 1076 N N . TYR A 1 135 ? 15.539 -25.656 -16.422 1 98.5 135 TYR A N 1
ATOM 1077 C CA . TYR A 1 135 ? 16.078 -24.859 -17.516 1 98.5 135 TYR A CA 1
ATOM 1078 C C . TYR A 1 135 ? 17.594 -24.703 -17.391 1 98.5 135 TYR A C 1
ATOM 1080 O O . TYR A 1 135 ? 18.172 -24.984 -16.344 1 98.5 135 TYR A O 1
ATOM 1088 N N . GLN A 1 136 ? 18.156 -24.328 -18.5 1 98.62 136 GLN A N 1
ATOM 1089 C CA . GLN A 1 136 ? 19.578 -24.016 -18.578 1 98.62 136 GLN A CA 1
ATOM 1090 C C . GLN A 1 136 ? 19.828 -22.703 -19.328 1 98.62 136 GLN A C 1
ATOM 1092 O O . GLN A 1 136 ? 19.156 -22.438 -20.328 1 98.62 136 GLN A O 1
ATOM 1097 N N . ILE A 1 137 ? 20.688 -21.906 -18.812 1 98.81 137 ILE A N 1
ATOM 1098 C CA . ILE A 1 137 ? 21.141 -20.688 -19.453 1 98.81 137 ILE A CA 1
ATOM 1099 C C . ILE A 1 137 ? 22.656 -20.734 -19.656 1 98.81 137 ILE A C 1
ATOM 1101 O O . ILE A 1 137 ? 23.391 -21.047 -18.719 1 98.81 137 ILE A O 1
ATOM 1105 N N . LYS A 1 138 ? 23.094 -20.438 -20.844 1 98.69 138 LYS A N 1
ATOM 1106 C CA . LYS A 1 138 ? 24.516 -20.297 -21.141 1 98.69 138 LYS A CA 1
ATOM 1107 C C . LYS A 1 138 ? 24.781 -18.969 -21.844 1 98.69 138 LYS A C 1
ATOM 1109 O O . LYS A 1 138 ? 24.219 -18.703 -22.906 1 98.69 138 LYS A O 1
ATOM 1114 N N . ILE A 1 139 ? 25.578 -18.141 -21.281 1 98.56 139 ILE A N 1
ATOM 1115 C CA . ILE A 1 139 ? 26.016 -16.875 -21.859 1 98.56 139 ILE A CA 1
ATOM 1116 C C . ILE A 1 139 ? 27.484 -16.953 -22.234 1 98.56 139 ILE A C 1
ATOM 1118 O O . ILE A 1 139 ? 28.328 -17.266 -21.391 1 98.56 139 ILE A O 1
ATOM 1122 N N . ASP A 1 140 ? 27.766 -16.641 -23.469 1 98.12 140 ASP A N 1
ATOM 1123 C CA . ASP A 1 140 ? 29.141 -16.594 -23.984 1 98.12 140 ASP A CA 1
ATOM 1124 C C . ASP A 1 140 ? 29.375 -15.336 -24.797 1 98.12 140 ASP A C 1
ATOM 1126 O O . ASP A 1 140 ? 28.516 -14.922 -25.578 1 98.12 140 ASP A O 1
ATOM 1130 N N . THR A 1 141 ? 30.469 -14.766 -24.562 1 97.12 141 THR A N 1
ATOM 1131 C CA . THR A 1 141 ? 30.859 -13.609 -25.359 1 97.12 141 THR A CA 1
ATOM 1132 C C . THR A 1 141 ? 31.906 -14 -26.406 1 97.12 141 THR A C 1
ATOM 1134 O O . THR A 1 141 ? 33 -14.477 -26.062 1 97.12 141 T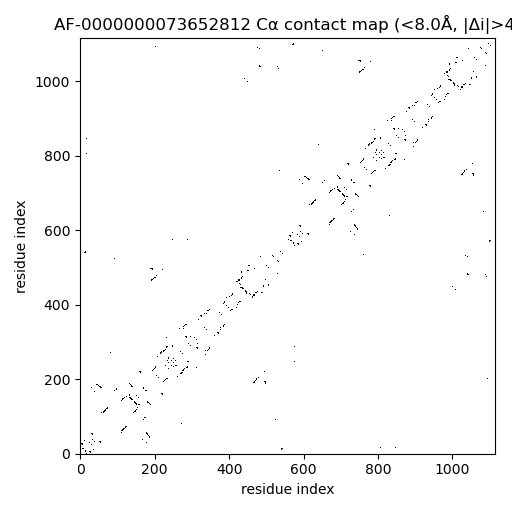HR A O 1
ATOM 1137 N N . VAL A 1 142 ? 31.578 -13.82 -27.625 1 93.69 142 VAL A N 1
ATOM 1138 C CA . VAL A 1 142 ? 32.438 -14.125 -28.75 1 93.69 142 VAL A CA 1
ATOM 1139 C C . VAL A 1 142 ? 32.594 -12.891 -29.625 1 93.69 142 VAL A C 1
ATOM 1141 O O . VAL A 1 142 ? 31.656 -12.469 -30.297 1 93.69 142 VAL A O 1
ATOM 1144 N N . ASN A 1 143 ? 33.781 -12.32 -29.688 1 90.38 143 ASN A N 1
ATOM 1145 C CA . ASN A 1 143 ? 34.062 -11.109 -30.453 1 90.38 143 ASN A CA 1
ATOM 1146 C C . ASN A 1 143 ? 33.156 -9.969 -30.047 1 90.38 143 ASN A C 1
ATOM 1148 O O . ASN A 1 143 ? 33.125 -9.547 -28.891 1 90.38 143 ASN A O 1
ATOM 1152 N N . ASN A 1 144 ? 32.281 -9.57 -30.969 1 91.81 144 ASN A N 1
ATOM 1153 C CA . ASN A 1 144 ? 31.438 -8.422 -30.688 1 91.81 144 ASN A CA 1
ATOM 1154 C C . ASN A 1 144 ? 30 -8.844 -30.422 1 91.81 144 ASN A C 1
ATOM 1156 O O . ASN A 1 144 ? 29.078 -8.039 -30.547 1 91.81 144 ASN A O 1
ATOM 1160 N N . GLN A 1 145 ? 29.922 -10.125 -29.906 1 95.75 145 GLN A N 1
ATOM 1161 C CA . GLN A 1 145 ? 28.578 -10.648 -29.688 1 95.75 145 GLN A CA 1
ATOM 1162 C C . GLN A 1 145 ? 28.484 -11.414 -28.359 1 95.75 145 GLN A C 1
ATOM 1164 O O . GLN A 1 145 ? 29.406 -12.148 -28 1 95.75 145 GLN A O 1
ATOM 1169 N N . VAL A 1 146 ? 27.438 -11.156 -27.641 1 97.94 146 VAL A N 1
ATOM 1170 C CA . VAL A 1 146 ? 27.078 -11.945 -26.469 1 97.94 146 VAL A CA 1
ATOM 1171 C C . VAL A 1 146 ? 25.953 -12.914 -26.812 1 97.94 146 VAL A C 1
ATOM 1173 O O . VAL A 1 146 ? 24.828 -12.484 -27.094 1 97.94 146 VAL A O 1
ATOM 1176 N N . VAL A 1 147 ? 26.281 -14.219 -26.828 1 98.25 147 VAL A N 1
ATOM 1177 C CA . VAL A 1 147 ? 25.297 -15.242 -27.172 1 98.25 147 VAL A CA 1
ATOM 1178 C C . VAL A 1 147 ? 24.703 -15.828 -25.906 1 98.25 147 VAL A C 1
ATOM 1180 O O . VAL A 1 147 ? 25.422 -16.344 -25.047 1 98.25 147 VAL A O 1
ATOM 1183 N N . MET A 1 148 ? 23.438 -15.719 -25.781 1 98.69 148 MET A N 1
ATOM 1184 C CA . MET A 1 148 ? 22.703 -16.266 -24.656 1 98.69 148 MET A CA 1
ATOM 1185 C C . MET A 1 148 ? 21.797 -17.406 -25.094 1 98.69 148 MET A C 1
ATOM 1187 O O . MET A 1 148 ? 20.766 -17.172 -25.734 1 98.69 148 MET A O 1
ATOM 1191 N N . LYS A 1 149 ? 22.141 -18.609 -24.719 1 98.69 149 LYS A N 1
ATOM 1192 C CA . LYS A 1 149 ? 21.391 -19.812 -25.094 1 98.69 149 LYS A CA 1
ATOM 1193 C C . LYS A 1 149 ? 20.531 -20.297 -23.922 1 98.69 149 LYS A C 1
ATOM 1195 O O . LYS A 1 149 ? 21.047 -20.562 -22.844 1 98.69 149 LYS A O 1
ATOM 1200 N N . LEU A 1 150 ? 19.266 -20.375 -24.156 1 98.88 150 LEU A N 1
ATOM 1201 C CA . LEU A 1 150 ? 18.312 -20.891 -23.188 1 98.88 150 LEU A CA 1
ATOM 1202 C C . LEU A 1 150 ? 17.75 -22.234 -23.625 1 98.88 150 LEU A C 1
ATOM 1204 O O . LEU A 1 150 ? 17.312 -22.375 -24.781 1 98.88 150 LEU A O 1
ATOM 1208 N N . LEU A 1 151 ? 17.844 -23.203 -22.766 1 98.75 151 LEU A N 1
ATOM 1209 C CA . LEU A 1 151 ? 17.344 -24.547 -23.047 1 98.75 151 LEU A CA 1
ATOM 1210 C C . LEU A 1 151 ? 16.359 -25 -21.969 1 98.75 151 LEU A C 1
ATOM 1212 O O . LEU A 1 151 ? 16.625 -24.844 -20.781 1 98.75 151 LEU A O 1
ATOM 1216 N N . ALA A 1 152 ? 15.242 -25.562 -22.359 1 98.69 152 ALA A N 1
ATOM 1217 C CA . ALA A 1 152 ? 14.258 -26.125 -21.438 1 98.69 152 ALA A CA 1
ATOM 1218 C C . ALA A 1 152 ? 13.43 -27.219 -22.125 1 98.69 152 ALA A C 1
ATOM 1220 O O . ALA A 1 152 ? 13.289 -27.219 -23.344 1 98.69 152 ALA A O 1
ATOM 1221 N N . ALA A 1 153 ? 12.883 -28.109 -21.328 1 98 153 ALA A N 1
ATOM 1222 C CA . ALA A 1 153 ? 12.062 -29.203 -21.859 1 98 153 ALA A CA 1
ATOM 1223 C C . ALA A 1 153 ? 10.656 -28.719 -22.188 1 98 153 ALA A C 1
ATOM 1225 O O . ALA A 1 153 ? 9.984 -29.281 -23.062 1 98 153 ALA A O 1
ATOM 1226 N N . SER A 1 154 ? 10.234 -27.703 -21.516 1 98.62 154 SER A N 1
ATOM 1227 C CA . SER A 1 154 ? 8.875 -27.203 -21.656 1 98.62 154 SER A CA 1
ATOM 1228 C C . SER A 1 154 ? 8.852 -25.672 -21.766 1 98.62 154 SER A C 1
ATOM 1230 O O . SER A 1 154 ? 9.859 -25.016 -21.5 1 98.62 154 SER A O 1
ATOM 1232 N N . PHE A 1 155 ? 7.703 -25.141 -22.219 1 98.62 155 PHE A N 1
ATOM 1233 C CA . PHE A 1 155 ? 7.496 -23.688 -22.25 1 98.62 155 PHE A CA 1
ATOM 1234 C C . PHE A 1 155 ? 7.676 -23.094 -20.859 1 98.62 155 PHE A C 1
ATOM 1236 O O . PHE A 1 155 ? 8.297 -22.031 -20.703 1 98.62 155 PHE A O 1
ATOM 1243 N N . CYS A 1 156 ? 7.105 -23.781 -19.812 1 98.69 156 CYS A N 1
ATOM 1244 C CA . CYS A 1 156 ? 7.176 -23.266 -18.453 1 98.69 156 CYS A CA 1
ATOM 1245 C C . CYS A 1 156 ? 8.625 -23.172 -17.969 1 98.69 156 CYS A C 1
ATOM 1247 O O . CYS A 1 156 ? 9 -22.203 -17.312 1 98.69 156 CYS A O 1
ATOM 1249 N N . GLY A 1 157 ? 9.398 -24.172 -18.281 1 98.62 157 GLY A N 1
ATOM 1250 C CA . GLY A 1 157 ? 10.82 -24.078 -18.016 1 98.62 157 GLY A CA 1
ATOM 1251 C C . GLY A 1 157 ? 11.492 -22.906 -18.703 1 98.62 157 GLY A C 1
ATOM 1252 O O . GLY A 1 157 ? 12.32 -22.219 -18.109 1 98.62 157 GLY A O 1
ATOM 1253 N N . MET A 1 158 ? 11.164 -22.734 -19.984 1 98.75 158 MET A N 1
ATOM 1254 C CA . MET A 1 158 ? 11.719 -21.625 -20.766 1 98.75 158 MET A CA 1
ATOM 1255 C C . MET A 1 158 ? 11.328 -20.281 -20.156 1 98.75 158 MET A C 1
ATOM 1257 O O . MET A 1 158 ? 12.141 -19.359 -20.109 1 98.75 158 MET A O 1
ATOM 1261 N N . ARG A 1 159 ? 10.086 -20.188 -19.688 1 98.56 159 ARG A N 1
ATOM 1262 C CA . ARG A 1 159 ? 9.625 -18.953 -19.047 1 98.56 159 ARG A CA 1
ATOM 1263 C C . ARG A 1 159 ? 10.469 -18.641 -17.812 1 98.56 159 ARG A C 1
ATOM 1265 O O . ARG A 1 159 ? 10.773 -17.469 -17.547 1 98.56 159 ARG A O 1
ATOM 1272 N N . HIS A 1 160 ? 10.805 -19.625 -17.016 1 98.62 160 HIS A N 1
ATOM 1273 C CA . HIS A 1 160 ? 11.68 -19.438 -15.867 1 98.62 160 HIS A CA 1
ATOM 1274 C C . HIS A 1 160 ? 13.078 -19.016 -16.312 1 98.62 160 HIS A C 1
ATOM 1276 O O . HIS A 1 160 ? 13.719 -18.188 -15.656 1 98.62 160 HIS A O 1
ATOM 1282 N N . ALA A 1 161 ? 13.562 -19.594 -17.406 1 98.75 161 ALA A N 1
ATOM 1283 C CA . ALA A 1 161 ? 14.859 -19.203 -17.938 1 98.75 161 ALA A CA 1
ATOM 1284 C C . ALA A 1 161 ? 14.883 -17.734 -18.297 1 98.75 161 ALA A C 1
ATOM 1286 O O . ALA A 1 161 ? 15.844 -17.016 -17.984 1 98.75 161 ALA A O 1
ATOM 1287 N N . LEU A 1 162 ? 13.836 -17.312 -18.938 1 98.75 162 LEU A N 1
ATOM 1288 C CA . LEU A 1 162 ? 13.727 -15.914 -19.312 1 98.75 162 LEU A CA 1
ATOM 1289 C C . LEU A 1 162 ? 13.719 -15.023 -18.078 1 98.75 162 LEU A C 1
ATOM 1291 O O . LEU A 1 162 ? 14.328 -13.945 -18.078 1 98.75 162 LEU A O 1
ATOM 1295 N N . GLU A 1 163 ? 13 -15.461 -17.031 1 98.62 163 GLU A N 1
ATOM 1296 C CA . GLU A 1 163 ? 12.984 -14.68 -15.797 1 98.62 163 GLU A CA 1
ATOM 1297 C C . GLU A 1 163 ? 14.375 -14.578 -15.188 1 98.62 163 GLU A C 1
ATOM 1299 O O . GLU A 1 163 ? 14.812 -13.492 -14.789 1 98.62 163 GLU A O 1
ATOM 1304 N N . THR A 1 164 ? 15.031 -15.68 -15.117 1 98.56 164 THR A N 1
ATOM 1305 C CA . THR A 1 164 ? 16.391 -15.688 -14.586 1 98.56 164 THR A CA 1
ATOM 1306 C C . THR A 1 164 ? 17.312 -14.797 -15.422 1 98.56 164 THR A C 1
ATOM 1308 O O . THR A 1 164 ? 18.094 -14.023 -14.883 1 98.56 164 THR A O 1
ATOM 1311 N N . LEU A 1 165 ? 17.203 -14.914 -16.734 1 98.69 165 LEU A N 1
ATOM 1312 C CA . LEU A 1 165 ? 18.016 -14.094 -17.625 1 98.69 165 LEU A CA 1
ATOM 1313 C C . LEU A 1 165 ? 17.797 -12.609 -17.359 1 98.69 165 LEU A C 1
ATOM 1315 O O . LEU A 1 165 ? 18.75 -11.836 -17.297 1 98.69 165 LEU A O 1
ATOM 1319 N N . SER A 1 166 ? 16.562 -12.227 -17.188 1 98 166 SER A N 1
ATOM 1320 C CA . SER A 1 166 ? 16.234 -10.828 -16.938 1 98 166 SER A CA 1
ATOM 1321 C C . SER A 1 166 ? 16.891 -10.336 -15.648 1 98 166 SER A C 1
ATOM 1323 O O . SER A 1 166 ? 17.188 -9.148 -15.516 1 98 166 SER A O 1
ATOM 1325 N N . GLN A 1 167 ? 17.125 -11.211 -14.727 1 97.75 167 GLN A N 1
ATOM 1326 C CA . GLN A 1 167 ? 17.656 -10.836 -13.414 1 97.75 167 GLN A CA 1
ATOM 1327 C C . GLN A 1 167 ? 19.156 -10.57 -13.492 1 97.75 167 GLN A C 1
ATOM 1329 O O . GLN A 1 167 ? 19.719 -9.883 -12.625 1 97.75 167 GLN A O 1
ATOM 1334 N N . VAL A 1 168 ? 19.828 -11.086 -14.492 1 97.75 168 VAL A N 1
ATOM 1335 C CA . VAL A 1 168 ? 21.281 -10.953 -14.555 1 97.75 168 VAL A CA 1
ATOM 1336 C C . VAL A 1 168 ? 21.656 -9.852 -15.539 1 97.75 168 VAL A C 1
ATOM 1338 O O . VAL A 1 168 ? 22.844 -9.539 -15.711 1 97.75 168 VAL A O 1
ATOM 1341 N N . ILE A 1 169 ? 20.734 -9.289 -16.203 1 97.44 169 ILE A N 1
ATOM 1342 C CA . ILE A 1 169 ? 20.922 -8.094 -17 1 97.44 169 ILE A CA 1
ATOM 1343 C C . ILE A 1 169 ? 20.531 -6.855 -16.203 1 97.44 169 ILE A C 1
ATOM 1345 O O . ILE A 1 169 ? 19.375 -6.688 -15.828 1 97.44 169 ILE A O 1
ATOM 1349 N N . LEU A 1 170 ? 21.484 -6.012 -15.922 1 96.62 170 LEU A N 1
ATOM 1350 C CA . LEU A 1 170 ? 21.25 -4.836 -15.094 1 96.62 170 LEU A CA 1
ATOM 1351 C C . LEU A 1 170 ? 21.453 -3.553 -15.891 1 96.62 170 LEU A C 1
ATOM 1353 O O . LEU A 1 170 ? 22.031 -3.582 -16.984 1 96.62 170 LEU A O 1
ATOM 1357 N N . LEU A 1 171 ? 20.938 -2.475 -15.398 1 94 171 LEU A N 1
ATOM 1358 C CA . LEU A 1 171 ? 21.188 -1.151 -15.961 1 94 171 LEU A CA 1
ATOM 1359 C C . LEU A 1 171 ? 22.422 -0.515 -15.312 1 94 171 LEU A C 1
ATOM 1361 O O . LEU A 1 171 ? 22.547 -0.5 -14.086 1 94 171 LEU A O 1
ATOM 1365 N N . ASP A 1 172 ? 23.281 -0.113 -16.094 1 90.31 172 ASP A N 1
ATOM 1366 C CA . ASP A 1 172 ? 24.375 0.718 -15.617 1 90.31 172 ASP A CA 1
ATOM 1367 C C . ASP A 1 172 ? 23.969 2.186 -15.531 1 90.31 172 ASP A C 1
ATOM 1369 O O . ASP A 1 172 ? 23.938 2.889 -16.547 1 90.31 172 ASP A O 1
ATOM 1373 N N . GLN A 1 173 ? 23.766 2.607 -14.383 1 79.06 173 GLN A N 1
ATOM 1374 C CA . GLN A 1 173 ? 23.203 3.938 -14.141 1 79.06 173 GLN A CA 1
ATOM 1375 C C . GLN A 1 173 ? 24.156 5.023 -14.625 1 79.06 173 GLN A C 1
ATOM 1377 O O . GLN A 1 173 ? 23.75 6.16 -14.859 1 79.06 173 GLN A O 1
ATOM 1382 N N . THR A 1 174 ? 25.391 4.715 -14.734 1 81.12 174 THR A N 1
ATOM 1383 C CA . THR A 1 174 ? 26.391 5.684 -15.148 1 81.12 174 THR A CA 1
ATOM 1384 C C . THR A 1 174 ? 26.391 5.855 -16.672 1 81.12 174 THR A C 1
ATOM 1386 O O . THR A 1 174 ? 26.469 6.98 -17.172 1 81.12 174 THR A O 1
ATOM 1389 N N . THR A 1 175 ? 26.281 4.781 -17.391 1 83.75 175 THR A N 1
ATOM 1390 C CA . THR A 1 175 ? 26.422 4.836 -18.844 1 83.75 175 THR A CA 1
ATOM 1391 C C . THR A 1 175 ? 25.047 4.855 -19.516 1 83.75 175 THR A C 1
ATOM 1393 O O . THR A 1 175 ? 24.906 5.277 -20.656 1 83.75 175 THR A O 1
ATOM 1396 N N . GLY A 1 176 ? 24.078 4.277 -18.828 1 84.94 176 GLY A N 1
ATOM 1397 C CA . GLY A 1 176 ? 22.75 4.176 -19.422 1 84.94 176 GLY A CA 1
ATOM 1398 C C . GLY A 1 176 ? 22.547 2.916 -20.234 1 84.94 176 GLY A C 1
ATOM 1399 O O . GLY A 1 176 ? 21.453 2.66 -20.734 1 84.94 176 GLY A O 1
ATOM 1400 N N . TYR A 1 177 ? 23.578 2.104 -20.359 1 91.06 177 TYR A N 1
ATOM 1401 C CA . TYR A 1 177 ? 23.484 0.842 -21.078 1 91.06 177 TYR A CA 1
ATOM 1402 C C . TYR A 1 177 ? 23.156 -0.309 -20.141 1 91.06 177 TYR A C 1
ATOM 1404 O O . TYR A 1 177 ? 23.328 -0.184 -18.922 1 91.06 177 TYR A O 1
ATO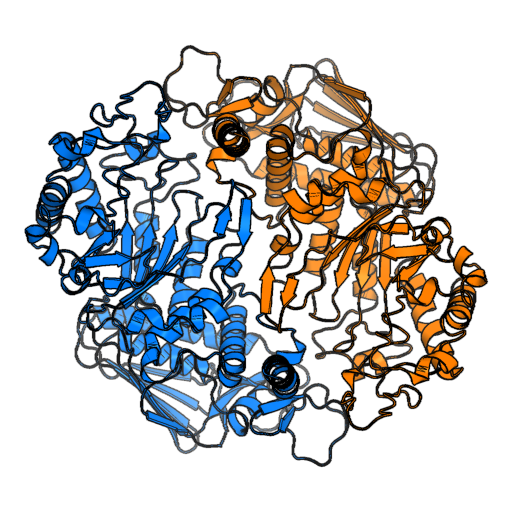M 1412 N N . LEU A 1 178 ? 22.703 -1.38 -20.734 1 94.94 178 LEU A N 1
ATOM 1413 C CA . LEU A 1 178 ? 22.578 -2.621 -19.984 1 94.94 178 LEU A CA 1
ATOM 1414 C C . LEU A 1 178 ? 23.922 -3.307 -19.828 1 94.94 178 LEU A C 1
ATOM 1416 O O . LEU A 1 178 ? 24.812 -3.127 -20.656 1 94.94 178 LEU A O 1
ATOM 1420 N N . ILE A 1 179 ? 24.094 -4.008 -18.766 1 96.19 179 ILE A N 1
ATOM 1421 C CA . ILE A 1 179 ? 25.328 -4.762 -18.562 1 96.19 179 ILE A CA 1
ATOM 1422 C C . ILE A 1 179 ? 25 -6.156 -18.031 1 96.19 179 ILE A C 1
ATOM 1424 O O . ILE A 1 179 ? 23.969 -6.355 -17.391 1 96.19 179 ILE A O 1
ATOM 1428 N N . THR A 1 180 ? 25.812 -7.129 -18.344 1 97.38 180 THR A N 1
ATOM 1429 C CA . THR A 1 180 ? 25.75 -8.484 -17.797 1 97.38 180 THR A CA 1
ATOM 1430 C C . THR A 1 180 ? 27.141 -9.109 -17.75 1 97.38 180 THR A C 1
ATOM 1432 O O . THR A 1 180 ? 28.141 -8.461 -18.094 1 97.38 180 THR A O 1
ATOM 1435 N N . LEU A 1 181 ? 27.234 -10.281 -17.188 1 97.62 181 LEU A N 1
ATOM 1436 C CA . LEU A 1 181 ? 28.5 -11.016 -17.125 1 97.62 181 LEU A CA 1
ATOM 1437 C C . LEU A 1 181 ? 28.828 -11.641 -18.484 1 97.62 181 LEU A C 1
ATOM 1439 O O . LEU A 1 181 ? 27.938 -12.133 -19.172 1 97.62 181 LEU A O 1
ATOM 1443 N N . SER A 1 182 ? 30.125 -11.664 -18.844 1 97.44 182 SER A N 1
ATOM 1444 C CA . SER A 1 182 ? 30.562 -12.102 -20.156 1 97.44 182 SER A CA 1
ATOM 1445 C C . SER A 1 182 ? 30.359 -13.609 -20.344 1 97.44 182 SER A C 1
ATOM 1447 O O . SER A 1 182 ? 30.219 -14.086 -21.469 1 97.44 182 SER A O 1
ATOM 1449 N N . ASN A 1 183 ? 30.516 -14.344 -19.312 1 97.88 183 ASN A N 1
ATOM 1450 C CA . ASN A 1 183 ? 30.281 -15.789 -19.297 1 97.88 183 ASN A CA 1
ATOM 1451 C C . ASN A 1 183 ? 29.484 -16.219 -18.078 1 97.88 183 ASN A C 1
ATOM 1453 O O . ASN A 1 183 ? 29.719 -15.75 -16.969 1 97.88 183 ASN A O 1
ATOM 1457 N N . MET A 1 184 ? 28.531 -17.094 -18.359 1 98.19 184 MET A N 1
ATOM 1458 C CA . MET A 1 184 ? 27.703 -17.609 -17.266 1 98.19 184 MET A CA 1
ATOM 1459 C C . MET A 1 184 ? 26.984 -18.891 -17.672 1 98.19 184 MET A C 1
ATOM 1461 O O . MET A 1 184 ? 26.609 -19.047 -18.844 1 98.19 184 MET A O 1
ATOM 1465 N N . VAL A 1 185 ? 26.891 -19.859 -16.797 1 98.62 185 VAL A N 1
ATOM 1466 C CA . VAL A 1 185 ? 26.094 -21.078 -16.969 1 98.62 185 VAL A CA 1
ATOM 1467 C C . VAL A 1 185 ? 25.219 -21.297 -15.734 1 98.62 185 VAL A C 1
ATOM 1469 O O . VAL A 1 185 ? 25.719 -21.281 -14.609 1 98.62 185 VAL A O 1
ATOM 1472 N N . ILE A 1 186 ? 23.953 -21.406 -15.93 1 98.31 186 ILE A N 1
ATOM 1473 C CA . ILE A 1 186 ? 23.016 -21.719 -14.852 1 98.31 186 ILE A CA 1
ATOM 1474 C C . ILE A 1 186 ? 22.156 -22.922 -15.234 1 98.31 186 ILE A C 1
ATOM 1476 O O . ILE A 1 186 ? 21.594 -22.953 -16.328 1 98.31 186 ILE A O 1
ATOM 1480 N N . LYS A 1 187 ? 22.141 -23.953 -14.508 1 98.12 187 LYS A N 1
ATOM 1481 C CA . LYS A 1 187 ? 21.203 -25.062 -14.555 1 98.12 187 LYS A CA 1
ATOM 1482 C C . LYS A 1 187 ? 20.344 -25.125 -13.289 1 98.12 187 LYS A C 1
ATOM 1484 O O . LYS A 1 187 ? 20.875 -25.234 -12.18 1 98.12 187 LYS A O 1
ATOM 1489 N N . ASP A 1 188 ? 19.031 -25.047 -13.477 1 97.38 188 ASP A N 1
ATOM 1490 C CA . ASP A 1 188 ? 18.203 -24.922 -12.281 1 97.38 188 ASP A CA 1
ATOM 1491 C C . ASP A 1 188 ? 16.844 -25.578 -12.484 1 97.38 188 ASP A C 1
ATOM 1493 O O . ASP A 1 188 ? 16.438 -25.859 -13.609 1 97.38 188 ASP A O 1
ATOM 1497 N N . ALA A 1 189 ? 16.188 -25.938 -11.391 1 96.38 189 ALA A N 1
ATOM 1498 C CA . ALA A 1 189 ? 14.867 -26.547 -11.344 1 96.38 189 ALA A CA 1
ATOM 1499 C C . ALA A 1 189 ? 14.219 -26.344 -9.969 1 96.38 189 ALA A C 1
ATOM 1501 O O . ALA A 1 189 ? 14.922 -26.203 -8.969 1 96.38 189 ALA A O 1
ATOM 1502 N N . PRO A 1 190 ? 12.891 -26.297 -9.906 1 95.44 190 PRO A N 1
ATOM 1503 C CA . PRO A 1 190 ? 12.25 -26.125 -8.602 1 95.44 190 PRO A CA 1
ATOM 1504 C C . PRO A 1 190 ? 12.305 -27.391 -7.746 1 95.44 190 PRO A C 1
ATOM 1506 O O . PRO A 1 190 ? 12.289 -28.5 -8.281 1 95.44 190 PRO A O 1
ATOM 1509 N N . SER A 1 191 ? 12.266 -27.172 -6.414 1 93.12 191 SER A N 1
ATOM 1510 C CA . SER A 1 191 ? 12.195 -28.281 -5.465 1 93.12 191 SER A CA 1
ATOM 1511 C C . SER A 1 191 ? 10.789 -28.875 -5.402 1 93.12 191 SER A C 1
ATOM 1513 O O . SER A 1 191 ? 10.625 -30.062 -5.176 1 93.12 191 SER A O 1
ATOM 1515 N N . TYR A 1 192 ? 9.758 -28.047 -5.551 1 92.88 192 TYR A N 1
ATOM 1516 C CA . TYR A 1 192 ? 8.375 -28.5 -5.445 1 92.88 192 TYR A CA 1
ATOM 1517 C C . TYR A 1 192 ? 7.59 -28.141 -6.699 1 92.88 192 TYR A C 1
ATOM 1519 O O . TYR A 1 192 ? 7.785 -27.062 -7.281 1 92.88 192 TYR A O 1
ATOM 1527 N N . LYS A 1 193 ? 6.68 -28.953 -7.008 1 93.38 193 LYS A N 1
ATOM 1528 C CA . LYS A 1 193 ? 5.91 -28.797 -8.242 1 93.38 193 LYS A CA 1
ATOM 1529 C C . LYS A 1 193 ? 4.805 -27.766 -8.07 1 93.38 193 LYS A C 1
ATOM 1531 O O . LYS A 1 193 ? 4.496 -27.016 -9.008 1 93.38 193 LYS A O 1
ATOM 1536 N N . TYR A 1 194 ? 4.207 -27.766 -6.902 1 96.19 194 TYR A N 1
ATOM 1537 C CA . TYR A 1 194 ? 3.121 -26.828 -6.629 1 96.19 194 TYR A CA 1
ATOM 1538 C C . TYR A 1 194 ? 3.615 -25.641 -5.824 1 96.19 194 TYR A C 1
ATOM 1540 O O . TYR A 1 194 ? 4 -25.781 -4.66 1 96.19 194 TYR A O 1
ATOM 1548 N N . ARG A 1 195 ? 3.621 -24.469 -6.379 1 97.81 195 ARG A N 1
ATOM 1549 C CA . ARG A 1 195 ? 4.035 -23.219 -5.766 1 97.81 195 ARG A CA 1
ATOM 1550 C C . ARG A 1 195 ? 2.994 -22.125 -5.996 1 97.81 195 ARG A C 1
ATOM 1552 O O . ARG A 1 195 ? 3.047 -21.422 -7.004 1 97.81 195 ARG A O 1
ATOM 1559 N N . GLY A 1 196 ? 2.117 -21.969 -5.012 1 98.5 196 GLY A N 1
ATOM 1560 C CA . GLY A 1 196 ? 0.899 -21.234 -5.289 1 98.5 196 GLY A CA 1
ATOM 1561 C C . GLY A 1 196 ? 0.792 -19.938 -4.492 1 98.5 196 GLY A C 1
ATOM 1562 O O . GLY A 1 196 ? 1.568 -19.719 -3.562 1 98.5 196 GLY A O 1
ATOM 1563 N N . LEU A 1 197 ? -0.095 -19.078 -4.914 1 98.88 197 LEU A N 1
ATOM 1564 C CA . LEU A 1 197 ? -0.603 -17.891 -4.238 1 98.88 197 LEU A CA 1
ATOM 1565 C C . LEU A 1 197 ? -2.121 -17.812 -4.352 1 98.88 197 LEU A C 1
ATOM 1567 O O . LEU A 1 197 ? -2.666 -17.797 -5.457 1 98.88 197 LEU A O 1
ATOM 1571 N N . MET A 1 198 ? -2.758 -17.828 -3.215 1 98.69 198 MET A N 1
ATOM 1572 C CA . MET A 1 198 ? -4.211 -17.688 -3.203 1 98.69 198 MET A CA 1
ATOM 1573 C C . MET A 1 198 ? -4.621 -16.234 -3.012 1 98.69 198 MET A C 1
ATOM 1575 O O . MET A 1 198 ? -4.07 -15.539 -2.158 1 98.69 198 MET A O 1
ATOM 1579 N N . LEU A 1 199 ? -5.473 -15.781 -3.777 1 98.69 199 LEU A N 1
ATOM 1580 C CA . LEU A 1 199 ? -6.102 -14.477 -3.629 1 98.69 199 LEU A CA 1
ATOM 1581 C C . LEU A 1 199 ? -7.613 -14.609 -3.49 1 98.69 199 LEU A C 1
ATOM 1583 O O . LEU A 1 199 ? -8.281 -15.133 -4.387 1 98.69 199 LEU A O 1
ATOM 1587 N N . ASP A 1 200 ? -8.094 -14.227 -2.377 1 96.94 200 ASP A N 1
ATOM 1588 C CA . ASP A 1 200 ? -9.531 -14.188 -2.152 1 96.94 200 ASP A CA 1
ATOM 1589 C C . ASP A 1 200 ? -10.148 -12.93 -2.758 1 96.94 200 ASP A C 1
ATOM 1591 O O . ASP A 1 200 ? -9.75 -11.812 -2.426 1 96.94 200 ASP A O 1
ATOM 1595 N N . THR A 1 201 ? -11.102 -13.078 -3.652 1 97 201 THR A N 1
ATOM 1596 C CA . THR A 1 201 ? -11.758 -11.922 -4.242 1 97 201 THR A CA 1
ATOM 1597 C C . THR A 1 201 ? -13.242 -11.898 -3.871 1 97 201 THR A C 1
ATOM 1599 O O . THR A 1 201 ? -14.008 -11.102 -4.414 1 97 201 THR A O 1
ATOM 1602 N N . GLY A 1 202 ? -13.633 -12.82 -3.016 1 92.38 202 GLY A N 1
ATOM 1603 C CA . GLY A 1 202 ? -15 -12.859 -2.533 1 92.38 202 GLY A CA 1
ATOM 1604 C C . GLY A 1 202 ? -15.266 -11.875 -1.408 1 92.38 202 GLY A C 1
ATOM 1605 O O . GLY A 1 202 ? -16.281 -11.18 -1.417 1 92.38 202 GLY A O 1
ATOM 1606 N N . ARG A 1 203 ? -14.375 -11.781 -0.481 1 90.25 203 ARG A N 1
ATOM 1607 C CA . ARG A 1 203 ? -14.555 -10.898 0.668 1 90.25 203 ARG A CA 1
ATOM 1608 C C . ARG A 1 203 ? -14.469 -9.43 0.255 1 90.25 203 ARG A C 1
ATOM 1610 O O . ARG A 1 203 ? -15.258 -8.602 0.708 1 90.25 203 ARG A O 1
ATOM 1617 N N . ASN A 1 204 ? -13.484 -9.141 -0.52 1 93.38 204 ASN A N 1
ATOM 1618 C CA . ASN A 1 204 ? -13.352 -7.844 -1.171 1 93.38 204 ASN A CA 1
ATOM 1619 C C . ASN A 1 204 ? -13.07 -7.988 -2.664 1 93.38 204 ASN A C 1
ATOM 1621 O O . ASN A 1 204 ? -12.211 -8.773 -3.066 1 93.38 204 ASN A O 1
ATOM 1625 N N . TYR A 1 205 ? -13.867 -7.242 -3.441 1 94.75 205 TYR A N 1
ATOM 1626 C CA . TYR A 1 205 ? -13.688 -7.285 -4.887 1 94.75 205 TYR A CA 1
ATOM 1627 C C . TYR A 1 205 ? -12.328 -6.719 -5.285 1 94.75 205 TYR A C 1
ATOM 1629 O O . TYR A 1 205 ? -11.922 -5.66 -4.793 1 94.75 205 TYR A O 1
ATOM 1637 N N . ILE A 1 206 ? -11.562 -7.453 -6.09 1 97.88 206 ILE A N 1
ATOM 1638 C CA . ILE A 1 206 ? -10.297 -7.012 -6.656 1 97.88 206 ILE A CA 1
ATOM 1639 C C . ILE A 1 206 ? -10.43 -6.848 -8.172 1 97.88 206 ILE A C 1
ATOM 1641 O O . ILE A 1 206 ? -10.773 -7.801 -8.875 1 97.88 206 ILE A O 1
ATOM 1645 N N . PRO A 1 207 ? -10.188 -5.699 -8.711 1 97.31 207 PRO A N 1
ATOM 1646 C CA . PRO A 1 207 ? -10.344 -5.465 -10.148 1 97.31 207 PRO A CA 1
ATOM 1647 C C . PRO A 1 207 ? -9.383 -6.305 -10.992 1 97.31 207 PRO A C 1
ATOM 1649 O O . PRO A 1 207 ? -8.289 -6.652 -10.531 1 97.31 207 PRO A O 1
ATOM 1652 N N . ILE A 1 208 ? -9.727 -6.551 -12.227 1 98.38 208 ILE A N 1
ATOM 1653 C CA . ILE A 1 208 ? -9.023 -7.441 -13.141 1 98.38 208 ILE A CA 1
ATOM 1654 C C . ILE A 1 208 ? -7.605 -6.934 -13.375 1 98.38 208 ILE A C 1
ATOM 1656 O O . ILE A 1 208 ? -6.648 -7.707 -13.336 1 98.38 208 ILE A O 1
ATOM 1660 N N . PRO A 1 209 ? -7.375 -5.613 -13.57 1 98.25 209 PRO A N 1
ATOM 1661 C CA . PRO A 1 209 ? -6 -5.156 -13.766 1 98.25 209 PRO A CA 1
ATOM 1662 C C . PRO A 1 209 ? -5.094 -5.484 -12.586 1 98.25 209 PRO A C 1
ATOM 1664 O O . PRO A 1 209 ? -3.91 -5.785 -12.773 1 98.25 209 PRO A O 1
ATOM 1667 N N . ASP A 1 210 ? -5.656 -5.395 -11.406 1 98.5 210 ASP A N 1
ATOM 1668 C CA . ASP A 1 210 ? -4.875 -5.719 -10.219 1 98.5 210 ASP A CA 1
ATOM 1669 C C . ASP A 1 210 ? -4.555 -7.211 -10.164 1 98.5 210 ASP A C 1
ATOM 1671 O O . ASP A 1 210 ? -3.467 -7.602 -9.727 1 98.5 210 ASP A O 1
ATOM 1675 N N . ILE A 1 211 ? -5.484 -8.062 -10.547 1 98.81 211 ILE A N 1
ATOM 1676 C CA . ILE A 1 211 ? -5.262 -9.5 -10.602 1 98.81 211 ILE A CA 1
ATOM 1677 C C . ILE A 1 211 ? -4.164 -9.82 -11.609 1 98.81 211 ILE A C 1
ATOM 1679 O O . ILE A 1 211 ? -3.266 -10.617 -11.328 1 98.81 211 ILE A O 1
ATOM 1683 N N . ILE A 1 212 ? -4.195 -9.188 -12.766 1 98.81 212 ILE A N 1
ATOM 1684 C CA . ILE A 1 212 ? -3.191 -9.398 -13.805 1 98.81 212 ILE A CA 1
ATOM 1685 C C . ILE A 1 212 ? -1.817 -8.977 -13.281 1 98.81 212 ILE A C 1
ATOM 1687 O O . ILE A 1 212 ? -0.827 -9.68 -13.492 1 98.81 212 ILE A O 1
ATOM 1691 N N . ARG A 1 213 ? -1.742 -7.816 -12.594 1 98.5 213 ARG A N 1
ATOM 1692 C CA . ARG A 1 213 ? -0.496 -7.355 -11.992 1 98.5 213 ARG A CA 1
ATOM 1693 C C . ARG A 1 213 ? 0.034 -8.367 -10.984 1 98.5 213 ARG A C 1
ATOM 1695 O O . ARG A 1 213 ? 1.242 -8.594 -10.898 1 98.5 213 ARG A O 1
ATOM 1702 N N . THR A 1 214 ? -0.882 -8.969 -10.227 1 98.88 214 THR A N 1
ATOM 1703 C CA . THR A 1 214 ? -0.507 -10.008 -9.273 1 98.88 214 THR A CA 1
ATOM 1704 C C . THR A 1 214 ? 0.103 -11.203 -9.984 1 98.88 214 THR A C 1
ATOM 1706 O O . THR A 1 214 ? 1.125 -11.742 -9.547 1 98.88 214 THR A O 1
ATOM 1709 N N . ILE A 1 215 ? -0.469 -11.578 -11.094 1 98.88 215 ILE A N 1
ATOM 1710 C CA . ILE A 1 215 ? 0.027 -12.688 -11.898 1 98.88 215 ILE A CA 1
ATOM 1711 C C . ILE A 1 215 ? 1.433 -12.367 -12.406 1 98.88 215 ILE A C 1
ATOM 1713 O O . ILE A 1 215 ? 2.332 -13.211 -12.32 1 98.88 215 ILE A O 1
ATOM 1717 N N . ASP A 1 216 ? 1.627 -11.195 -12.891 1 98.69 216 ASP A N 1
ATOM 1718 C CA . ASP A 1 216 ? 2.953 -10.781 -13.352 1 98.69 216 ASP A CA 1
ATOM 1719 C C . ASP A 1 216 ? 3.979 -10.891 -12.219 1 98.69 216 ASP A C 1
ATOM 1721 O O . ASP A 1 216 ? 5.07 -11.43 -12.422 1 98.69 216 ASP A O 1
ATOM 1725 N N . ALA A 1 217 ? 3.615 -10.398 -11.102 1 98.81 217 ALA A N 1
ATOM 1726 C CA . ALA A 1 217 ? 4.527 -10.414 -9.961 1 98.81 217 ALA A CA 1
ATOM 1727 C C . ALA A 1 217 ? 4.836 -11.836 -9.523 1 98.81 217 ALA A C 1
ATOM 1729 O O . ALA A 1 217 ? 5.957 -12.133 -9.102 1 98.81 217 ALA A O 1
ATOM 1730 N N . MET A 1 218 ? 3.834 -12.734 -9.547 1 98.88 218 MET A N 1
ATOM 1731 C CA . MET A 1 218 ? 4.059 -14.148 -9.266 1 98.88 218 MET A CA 1
ATOM 1732 C C . MET A 1 218 ? 5.16 -14.719 -10.148 1 98.88 218 MET A C 1
ATOM 1734 O O . MET A 1 218 ? 6.066 -15.398 -9.664 1 98.88 218 MET A O 1
ATOM 1738 N N . ALA A 1 219 ? 5.07 -14.367 -11.398 1 98.69 219 ALA A N 1
ATOM 1739 C CA . ALA A 1 219 ? 6.031 -14.883 -12.367 1 98.69 219 ALA A CA 1
ATOM 1740 C C . ALA A 1 219 ? 7.441 -14.383 -12.062 1 98.69 219 ALA A C 1
ATOM 1742 O O . ALA A 1 219 ? 8.422 -15.102 -12.281 1 98.69 219 ALA A O 1
ATOM 1743 N N . TYR A 1 220 ? 7.539 -13.164 -11.523 1 98.56 220 TYR A N 1
ATOM 1744 C CA . TYR A 1 220 ? 8.836 -12.594 -11.188 1 98.56 220 TYR A CA 1
ATOM 1745 C C . TYR A 1 220 ? 9.523 -13.406 -10.094 1 98.56 220 TYR A C 1
ATOM 1747 O O . TYR A 1 220 ? 10.742 -13.32 -9.914 1 98.56 220 TYR A O 1
ATOM 1755 N N . SER A 1 221 ? 8.75 -14.164 -9.312 1 98.06 221 SER A N 1
ATOM 1756 C CA . SER A 1 221 ? 9.297 -14.992 -8.242 1 98.06 221 SER A CA 1
ATOM 1757 C C . SER A 1 221 ? 9.078 -16.469 -8.531 1 98.06 221 SER A C 1
ATOM 1759 O O . SER A 1 221 ? 9.234 -17.312 -7.637 1 98.06 221 SER A O 1
ATOM 1761 N N . LYS A 1 222 ? 8.617 -16.812 -9.727 1 98.5 222 LYS A N 1
ATOM 1762 C CA . LYS A 1 222 ? 8.5 -18.156 -10.289 1 98.5 222 LYS A CA 1
ATOM 1763 C C . LYS A 1 222 ? 7.465 -18.984 -9.539 1 98.5 222 LYS A C 1
ATOM 1765 O O . LYS A 1 222 ? 7.633 -20.188 -9.367 1 98.5 222 LYS A O 1
ATOM 1770 N N . LEU A 1 223 ? 6.512 -18.297 -8.938 1 98.81 223 LEU A N 1
ATOM 1771 C CA . LEU A 1 223 ? 5.309 -19 -8.492 1 98.81 223 LEU A CA 1
ATOM 1772 C C . LEU A 1 223 ? 4.5 -19.484 -9.688 1 98.81 223 LEU A C 1
ATOM 1774 O O . LEU A 1 223 ? 4.488 -18.859 -10.742 1 98.81 223 LEU A O 1
ATOM 1778 N N . ASN A 1 224 ? 3.766 -20.641 -9.523 1 98.75 224 ASN A N 1
ATOM 1779 C CA . ASN A 1 224 ? 3.258 -21.219 -10.758 1 98.75 224 ASN A CA 1
ATOM 1780 C C . ASN A 1 224 ? 1.771 -21.547 -10.656 1 98.75 224 ASN A C 1
ATOM 1782 O O . ASN A 1 224 ? 1.199 -22.141 -11.57 1 98.75 224 ASN A O 1
ATOM 1786 N N . THR A 1 225 ? 1.13 -21.234 -9.57 1 98.81 225 THR A N 1
ATOM 1787 C CA . THR A 1 225 ? -0.292 -21.531 -9.422 1 98.81 225 THR A CA 1
ATOM 1788 C C . THR A 1 225 ? -1.022 -20.344 -8.797 1 98.81 225 THR A C 1
ATOM 1790 O O . THR A 1 225 ? -0.725 -19.953 -7.664 1 98.81 225 THR A O 1
ATOM 1793 N N . PHE A 1 226 ? -1.883 -19.797 -9.539 1 98.88 226 PHE A N 1
ATOM 1794 C CA . PHE A 1 226 ? -2.77 -18.766 -9.008 1 98.88 226 PHE A CA 1
ATOM 1795 C C . PHE A 1 226 ? -4.082 -19.375 -8.531 1 98.88 226 PHE A C 1
ATOM 1797 O O . PHE A 1 226 ? -4.914 -19.781 -9.336 1 98.88 226 PHE A O 1
ATOM 1804 N N . HIS A 1 227 ? -4.191 -19.484 -7.246 1 98.75 227 HIS A N 1
ATOM 1805 C CA . HIS A 1 227 ? -5.414 -19.953 -6.613 1 98.75 227 HIS A CA 1
ATOM 1806 C C . HIS A 1 227 ? -6.406 -18.828 -6.402 1 98.75 227 HIS A C 1
ATOM 1808 O O . HIS A 1 227 ? -6.27 -18.047 -5.461 1 98.75 227 HIS A O 1
ATOM 1814 N N . TRP A 1 228 ? -7.395 -18.766 -7.273 1 98.75 228 TRP A N 1
ATOM 1815 C CA . TRP A 1 228 ? -8.391 -17.703 -7.293 1 98.75 228 TRP A CA 1
ATOM 1816 C C . TRP A 1 228 ? -9.633 -18.109 -6.504 1 98.75 228 TRP A C 1
ATOM 1818 O O . TRP A 1 228 ? -10.57 -18.688 -7.062 1 98.75 228 TRP A O 1
ATOM 1828 N N . ARG A 1 229 ? -9.641 -17.797 -5.23 1 97.31 229 ARG A N 1
ATOM 1829 C CA . ARG A 1 229 ? -10.859 -18 -4.453 1 97.31 229 ARG A CA 1
ATOM 1830 C C . ARG A 1 229 ? -11.891 -16.922 -4.758 1 97.31 229 ARG A C 1
ATOM 1832 O O . ARG A 1 229 ? -11.812 -15.812 -4.23 1 97.31 229 ARG A O 1
ATOM 1839 N N . ILE A 1 230 ? -12.914 -17.25 -5.43 1 96.5 230 ILE A N 1
ATOM 1840 C CA . ILE A 1 230 ? -13.672 -16.219 -6.137 1 96.5 230 ILE A CA 1
ATOM 1841 C C . ILE A 1 230 ? -15.008 -16 -5.438 1 96.5 230 ILE A C 1
ATOM 1843 O O . ILE A 1 230 ? -15.734 -15.055 -5.762 1 96.5 230 ILE A O 1
ATOM 1847 N N . SER A 1 231 ? -15.398 -16.812 -4.48 1 94.19 231 SER A N 1
ATOM 1848 C CA . SER A 1 231 ? -16.672 -16.625 -3.801 1 94.19 231 SER A CA 1
ATOM 1849 C C . SER A 1 231 ? -16.5 -16.672 -2.285 1 94.19 231 SER A C 1
ATOM 1851 O O . SER A 1 231 ? -15.531 -17.234 -1.784 1 94.19 231 SER A O 1
ATOM 1853 N N . ASP A 1 232 ? -17.375 -16.062 -1.588 1 91.12 232 ASP A N 1
ATOM 1854 C CA . ASP A 1 232 ? -17.453 -16.016 -0.131 1 91.12 232 ASP A CA 1
ATOM 1855 C C . ASP A 1 232 ? -18.891 -15.914 0.337 1 91.12 232 ASP A C 1
ATOM 1857 O O . ASP A 1 232 ? -19.812 -15.898 -0.481 1 91.12 232 ASP A O 1
ATOM 1861 N N . VAL A 1 233 ? -19.062 -15.969 1.59 1 89.25 233 VAL A N 1
ATOM 1862 C CA . VAL A 1 233 ? -20.406 -15.883 2.148 1 89.25 233 VAL A CA 1
ATOM 1863 C C . VAL A 1 233 ? -21.031 -14.531 1.81 1 89.25 233 VAL A C 1
ATOM 1865 O O . VAL A 1 233 ? -22.25 -14.414 1.66 1 89.25 233 VAL A O 1
ATOM 1868 N N . THR A 1 234 ? -20.188 -13.586 1.618 1 88.94 234 THR A N 1
ATOM 1869 C CA . THR A 1 234 ? -20.688 -12.227 1.478 1 88.94 234 THR A CA 1
ATOM 1870 C C . THR A 1 234 ? -20.828 -11.844 0.005 1 88.94 234 THR A C 1
ATOM 1872 O O . THR A 1 234 ? -21.5 -10.875 -0.335 1 88.94 234 THR A O 1
ATOM 1875 N N . SER A 1 235 ? -20.172 -12.633 -0.856 1 91.88 235 SER A N 1
ATOM 1876 C CA . SER A 1 235 ? -20.234 -12.156 -2.232 1 91.88 235 SER A CA 1
ATOM 1877 C C . SER A 1 235 ? -19.906 -13.266 -3.221 1 91.88 235 SER A C 1
ATOM 1879 O O . SER A 1 235 ? -19.219 -14.242 -2.867 1 91.88 235 SER A O 1
ATOM 1881 N N . PHE A 1 236 ? -20.406 -13.203 -4.438 1 95.19 236 PHE A N 1
ATOM 1882 C CA . PHE A 1 236 ? -20.156 -14.031 -5.613 1 95.19 236 PHE A CA 1
ATOM 1883 C C . PHE A 1 236 ? -20.047 -13.172 -6.867 1 95.19 236 PHE A C 1
ATOM 1885 O O . PHE A 1 236 ? -21.016 -13.039 -7.621 1 95.19 236 PHE A O 1
ATOM 1892 N N . PRO A 1 237 ? -18.875 -12.633 -7.152 1 96.44 237 PRO A N 1
ATOM 1893 C CA . PRO A 1 237 ? -18.703 -11.648 -8.219 1 96.44 237 PRO A CA 1
ATOM 1894 C C . PRO A 1 237 ? -18.609 -12.289 -9.602 1 96.44 237 PRO A C 1
ATOM 1896 O O . PRO A 1 237 ? -18.641 -11.586 -10.617 1 96.44 237 PRO A O 1
ATOM 1899 N N . LEU A 1 238 ? -18.5 -13.602 -9.719 1 97.88 238 LEU A N 1
ATOM 1900 C CA . LEU A 1 238 ? -18.422 -14.289 -11.008 1 97.88 238 LEU A CA 1
ATOM 1901 C C . LEU A 1 238 ? -19.797 -14.367 -11.672 1 97.88 238 LEU A C 1
ATOM 1903 O O . LEU A 1 238 ? -20.75 -14.836 -11.062 1 97.88 238 LEU A O 1
ATOM 1907 N N . TYR A 1 239 ? -19.891 -13.883 -12.875 1 97.38 239 TYR A N 1
ATOM 1908 C CA . TYR A 1 239 ? -21.141 -13.977 -13.633 1 97.38 239 TYR A CA 1
ATOM 1909 C C . TYR A 1 239 ? -21.109 -15.148 -14.602 1 97.38 239 TYR A C 1
ATOM 1911 O O . TYR A 1 239 ? -20.281 -15.18 -15.523 1 97.38 239 TYR A O 1
ATOM 1919 N N . LEU A 1 240 ? -21.922 -16.109 -14.367 1 97.25 240 LEU A N 1
ATOM 1920 C CA . LEU A 1 240 ? -22.125 -17.266 -15.242 1 97.25 240 LEU A CA 1
ATOM 1921 C C . LEU A 1 240 ? -23.516 -17.203 -15.875 1 97.25 240 LEU A C 1
ATOM 1923 O O . LEU A 1 240 ? -24.531 -17.359 -15.188 1 97.25 240 LEU A O 1
ATOM 1927 N N . PRO A 1 241 ? -23.594 -17.016 -17.172 1 96.81 241 PRO A N 1
ATOM 1928 C CA . PRO A 1 241 ? -24.906 -16.938 -17.812 1 96.81 241 PRO A CA 1
ATOM 1929 C C . PRO A 1 241 ? -25.766 -18.188 -17.562 1 96.81 241 PRO A C 1
ATOM 1931 O O . PRO A 1 241 ? -26.984 -18.094 -17.562 1 96.81 241 PRO A O 1
ATOM 1934 N N . GLU A 1 242 ? -25.219 -19.328 -17.344 1 95.88 242 GLU A N 1
ATOM 1935 C CA . GLU A 1 242 ? -25.922 -20.594 -17.109 1 95.88 242 GLU A CA 1
ATOM 1936 C C . GLU A 1 242 ? -26.641 -20.594 -15.766 1 95.88 242 GLU A C 1
ATOM 1938 O O . GLU A 1 242 ? -27.625 -21.312 -15.578 1 95.88 242 GLU A O 1
ATOM 1943 N N . ILE A 1 243 ? -26.062 -19.828 -14.812 1 96.38 243 ILE A N 1
ATOM 1944 C CA . ILE A 1 243 ? -26.672 -19.672 -13.492 1 96.38 243 ILE A CA 1
ATOM 1945 C C . ILE A 1 243 ? -26.531 -18.219 -13.039 1 96.38 243 ILE A C 1
ATOM 1947 O O . ILE A 1 243 ? -25.859 -17.938 -12.039 1 96.38 243 ILE A O 1
ATOM 1951 N N . PRO A 1 244 ? -27.234 -17.328 -13.625 1 95.06 244 PRO A N 1
ATOM 1952 C CA . PRO A 1 244 ? -27.047 -15.898 -13.344 1 95.06 244 PRO A CA 1
ATOM 1953 C C . PRO A 1 244 ? -27.438 -15.516 -11.922 1 95.06 244 PRO A C 1
ATOM 1955 O O . PRO A 1 244 ? -27.016 -14.477 -11.414 1 95.06 244 PRO A O 1
ATOM 1958 N N . GLN A 1 245 ? -28.25 -16.391 -11.266 1 92.88 245 GLN A N 1
ATOM 1959 C CA . GLN A 1 245 ? -28.766 -16.109 -9.938 1 92.88 245 GLN A CA 1
ATOM 1960 C C . GLN A 1 245 ? -27.641 -15.953 -8.922 1 92.88 245 GLN A C 1
ATOM 1962 O O . GLN A 1 245 ? -27.75 -15.164 -7.977 1 92.88 245 GLN A O 1
ATOM 1967 N N . LEU A 1 246 ? -26.578 -16.703 -9.117 1 94.56 246 LEU A N 1
ATOM 1968 C CA . LEU A 1 246 ? -25.484 -16.625 -8.164 1 94.56 246 LEU A CA 1
ATOM 1969 C C . LEU A 1 246 ? -24.906 -15.219 -8.102 1 94.56 246 LEU A C 1
ATOM 1971 O O . LEU A 1 246 ? -24.656 -14.695 -7.016 1 94.56 246 LEU A O 1
ATOM 1975 N N . PHE A 1 247 ? -24.719 -14.602 -9.242 1 93.25 247 PHE A N 1
ATOM 1976 C CA . PHE A 1 247 ? -24.219 -13.234 -9.312 1 93.25 247 PHE A CA 1
ATOM 1977 C C . PHE A 1 247 ? -25.297 -12.25 -8.844 1 93.25 247 PHE A C 1
ATOM 1979 O O . PHE A 1 247 ? -25 -11.32 -8.086 1 93.25 247 PHE A O 1
ATOM 1986 N N . GLU A 1 248 ? -26.5 -12.438 -9.25 1 89.62 248 GLU A N 1
ATOM 1987 C CA . GLU A 1 248 ? -27.594 -11.516 -8.961 1 89.62 248 GLU A CA 1
ATOM 1988 C C . GLU A 1 248 ? -27.859 -11.422 -7.461 1 89.62 248 GLU A C 1
ATOM 1990 O O . GLU A 1 248 ? -28.094 -10.336 -6.934 1 89.62 248 GLU A O 1
ATOM 1995 N N . TYR A 1 249 ? -27.75 -12.57 -6.812 1 88.12 249 TYR A N 1
ATOM 1996 C CA . TYR A 1 249 ? -28.031 -12.602 -5.383 1 88.12 249 TYR A CA 1
ATOM 1997 C C . TYR A 1 249 ? -26.75 -12.383 -4.57 1 88.12 249 TYR A C 1
ATOM 1999 O O . TYR A 1 249 ? -26.812 -12.062 -3.383 1 88.12 249 TYR A O 1
ATOM 2007 N N . GLY A 1 250 ? -25.641 -12.578 -5.246 1 90.19 250 GLY A N 1
ATOM 2008 C CA . GLY A 1 250 ? -24.422 -12.68 -4.449 1 90.19 250 GLY A CA 1
ATOM 2009 C C . GLY A 1 250 ? -23.469 -11.523 -4.68 1 90.19 250 GLY A C 1
ATOM 2010 O O . GLY A 1 250 ? -22.516 -11.344 -3.92 1 90.19 250 GLY A O 1
ATOM 2011 N N . SER A 1 251 ? -23.609 -10.719 -5.684 1 88.81 251 SER A N 1
ATOM 2012 C CA . SER A 1 251 ? -22.656 -9.656 -5.98 1 88.81 251 SER A CA 1
ATOM 2013 C C . SER A 1 251 ? -22.906 -8.43 -5.109 1 88.81 251 SER A C 1
ATOM 2015 O O . SER A 1 251 ? -24.031 -8.234 -4.613 1 88.81 251 SER A O 1
ATOM 2017 N N . TYR A 1 252 ? -21.891 -7.609 -4.871 1 86.81 252 TYR A N 1
ATOM 2018 C CA . TYR A 1 252 ? -22.031 -6.34 -4.168 1 86.81 252 TYR A CA 1
ATOM 2019 C C . TYR A 1 252 ? -22.734 -5.309 -5.043 1 86.81 252 TYR A C 1
ATOM 2021 O O . TYR A 1 252 ? -23.25 -4.305 -4.539 1 86.81 252 TYR A O 1
ATOM 2029 N N . GLY A 1 253 ? -22.703 -5.559 -6.34 1 83.94 253 GLY A N 1
ATOM 2030 C CA . GLY A 1 253 ? -23.297 -4.656 -7.32 1 83.94 253 GLY A CA 1
ATOM 2031 C C . GLY A 1 253 ? -22.828 -4.93 -8.734 1 83.94 253 GLY A C 1
ATOM 2032 O O . GLY A 1 253 ? -21.984 -5.793 -8.961 1 83.94 253 GLY A O 1
ATOM 2033 N N . ARG A 1 254 ? -23.297 -4.195 -9.617 1 83.5 254 ARG A N 1
ATOM 2034 C CA . ARG A 1 254 ? -23.047 -4.445 -11.031 1 83.5 254 ARG A CA 1
ATOM 2035 C C . ARG A 1 254 ? -21.594 -4.168 -11.398 1 83.5 254 ARG A C 1
ATOM 2037 O O . ARG A 1 254 ? -21.062 -4.773 -12.328 1 83.5 254 ARG A O 1
ATOM 2044 N N . ASN A 1 255 ? -21 -3.291 -10.625 1 84.44 255 ASN A N 1
ATOM 2045 C CA . ASN A 1 255 ? -19.625 -2.914 -10.93 1 84.44 255 ASN A CA 1
ATOM 2046 C C . ASN A 1 255 ? -18.625 -3.887 -10.312 1 84.44 255 ASN A C 1
ATOM 2048 O O . ASN A 1 255 ? -17.422 -3.801 -10.578 1 84.44 255 ASN A O 1
ATOM 2052 N N . TYR A 1 256 ? -19.078 -4.75 -9.531 1 91.88 256 TYR A N 1
ATOM 2053 C CA . TYR A 1 256 ? -18.266 -5.781 -8.914 1 91.88 256 TYR A CA 1
ATOM 2054 C C . TYR A 1 256 ? -18.5 -7.141 -9.562 1 91.88 256 TYR A C 1
ATOM 2056 O O . TYR A 1 256 ? -19.031 -8.055 -8.922 1 91.88 256 TYR A O 1
ATOM 2064 N N . LYS A 1 257 ? -18.062 -7.211 -10.828 1 95.38 257 LYS A N 1
ATOM 2065 C CA . LYS A 1 257 ? -18.406 -8.352 -11.672 1 95.38 257 LYS A CA 1
ATOM 2066 C C . LYS A 1 257 ? -17.188 -8.875 -12.422 1 95.38 257 LYS A C 1
ATOM 2068 O O . LYS A 1 257 ? -16.375 -8.102 -12.922 1 95.38 257 LYS A O 1
ATOM 2073 N N . TYR A 1 258 ? -17.016 -10.203 -12.391 1 98.19 258 TYR A N 1
ATOM 2074 C CA . TYR A 1 258 ? -16.109 -10.883 -13.305 1 98.19 258 TYR A CA 1
ATOM 2075 C C . TYR A 1 258 ? -16.875 -11.602 -14.406 1 98.19 258 TYR A C 1
ATOM 2077 O O . TYR A 1 258 ? -17.625 -12.539 -14.133 1 98.19 258 TYR A O 1
ATOM 2085 N N . THR A 1 259 ? -16.703 -11.211 -15.609 1 98.06 259 THR A N 1
ATOM 2086 C CA . THR A 1 259 ? -17.297 -11.891 -16.75 1 98.06 259 THR A CA 1
ATOM 2087 C C . THR A 1 259 ? -16.438 -13.062 -17.203 1 98.06 259 THR A C 1
ATOM 2089 O O . THR A 1 259 ? -15.297 -13.203 -16.766 1 98.06 259 THR A O 1
ATOM 2092 N N . LYS A 1 260 ? -16.984 -13.961 -18.062 1 98.06 260 LYS A N 1
ATOM 2093 C CA . LYS A 1 260 ? -16.188 -15.047 -18.641 1 98.06 260 LYS A CA 1
ATOM 2094 C C . LYS A 1 260 ? -14.992 -14.5 -19.406 1 98.06 260 LYS A C 1
ATOM 2096 O O . LYS A 1 260 ? -13.906 -15.086 -19.359 1 98.06 260 LYS A O 1
ATOM 2101 N N . GLU A 1 261 ? -15.219 -13.375 -20.047 1 98.19 261 GLU A N 1
ATOM 2102 C CA . GLU A 1 261 ? -14.133 -12.742 -20.781 1 98.19 261 GLU A CA 1
ATOM 2103 C C . GLU A 1 261 ? -13.023 -12.273 -19.844 1 98.19 261 GLU A C 1
ATOM 2105 O O . GLU A 1 261 ? -11.844 -12.375 -20.172 1 98.19 261 GLU A O 1
ATOM 2110 N N . ASP A 1 262 ? -13.453 -11.711 -18.719 1 98.44 262 ASP A N 1
ATOM 2111 C CA . ASP A 1 262 ? -12.477 -11.312 -17.719 1 98.44 262 ASP A CA 1
ATOM 2112 C C . ASP A 1 262 ? -11.641 -12.5 -17.266 1 98.44 262 ASP A C 1
ATOM 2114 O O . ASP A 1 262 ? -10.414 -12.406 -17.172 1 98.44 262 ASP A O 1
ATOM 2118 N N . VAL A 1 263 ? -12.273 -13.594 -16.984 1 98.69 263 VAL A N 1
ATOM 2119 C CA . VAL A 1 263 ? -11.586 -14.797 -16.516 1 98.69 263 VAL A CA 1
ATOM 2120 C C . VAL A 1 263 ? -10.633 -15.297 -17.594 1 98.69 263 VAL A C 1
ATOM 2122 O O . VAL A 1 263 ? -9.484 -15.641 -17.312 1 98.69 263 VAL A O 1
ATOM 2125 N N . ARG A 1 264 ? -11.078 -15.297 -18.828 1 98.56 264 ARG A N 1
ATOM 2126 C CA . ARG A 1 264 ? -10.234 -15.742 -19.938 1 98.56 264 ARG A CA 1
ATOM 2127 C C . ARG A 1 264 ? -8.992 -14.859 -20.062 1 98.56 264 ARG A C 1
ATOM 2129 O O . ARG A 1 264 ? -7.906 -15.352 -20.359 1 98.56 264 ARG A O 1
ATOM 2136 N N . ALA A 1 265 ? -9.211 -13.594 -19.875 1 98.69 265 ALA A N 1
ATOM 2137 C CA . ALA A 1 265 ? -8.07 -12.68 -19.922 1 98.69 265 ALA A CA 1
ATOM 2138 C C . ALA A 1 265 ? -7.039 -13.016 -18.859 1 98.69 265 ALA A C 1
ATOM 2140 O O . ALA A 1 265 ? -5.836 -13.008 -19.125 1 98.69 265 ALA A O 1
ATOM 2141 N N . VAL A 1 266 ? -7.492 -13.289 -17.656 1 98.81 266 VAL A N 1
ATOM 2142 C CA . VAL A 1 266 ? -6.613 -13.648 -16.562 1 98.81 266 VAL A CA 1
ATOM 2143 C C . VAL A 1 266 ? -5.902 -14.961 -16.875 1 98.81 266 VAL A C 1
ATOM 2145 O O . VAL A 1 266 ? -4.691 -15.086 -16.688 1 98.81 266 VAL A O 1
ATOM 2148 N N . VAL A 1 267 ? -6.609 -15.93 -17.406 1 98.81 267 VAL A N 1
ATOM 2149 C CA . VAL A 1 267 ? -6.066 -17.25 -17.719 1 98.81 267 VAL A CA 1
ATOM 2150 C C . VAL A 1 267 ? -5.016 -17.109 -18.828 1 98.81 267 VAL A C 1
ATOM 2152 O O . VAL A 1 267 ? -3.959 -17.75 -18.766 1 98.81 267 VAL A O 1
ATOM 2155 N N . LYS A 1 268 ? -5.316 -16.312 -19.781 1 98.5 268 LYS A N 1
ATOM 2156 C CA . LYS A 1 268 ? -4.371 -16.078 -20.875 1 98.5 268 LYS A CA 1
ATOM 2157 C C . LYS A 1 268 ? -3.066 -15.492 -20.359 1 98.5 268 LYS A C 1
ATOM 2159 O O . LYS A 1 268 ? -1.982 -15.977 -20.688 1 98.5 268 LYS A O 1
ATOM 2164 N N . ARG A 1 269 ? -3.195 -14.438 -19.578 1 98.75 269 ARG A N 1
ATOM 2165 C CA . ARG A 1 269 ? -1.998 -13.812 -19.031 1 98.75 269 ARG A CA 1
ATOM 2166 C C . ARG A 1 269 ? -1.212 -14.797 -18.172 1 98.75 269 ARG A C 1
ATOM 2168 O O . ARG A 1 269 ? 0.016 -14.867 -18.266 1 98.75 269 ARG A O 1
ATOM 2175 N N . ALA A 1 270 ? -1.916 -15.492 -17.344 1 98.88 270 ALA A N 1
ATOM 2176 C CA . ALA A 1 270 ? -1.276 -16.484 -16.484 1 98.88 270 ALA A CA 1
ATOM 2177 C C . ALA A 1 270 ? -0.543 -17.531 -17.312 1 98.88 270 ALA A C 1
ATOM 2179 O O . ALA A 1 270 ? 0.603 -17.891 -17.016 1 98.88 270 ALA A O 1
ATOM 2180 N N . GLY A 1 271 ? -1.156 -18 -18.328 1 98.62 271 GLY A N 1
ATOM 2181 C CA . GLY A 1 271 ? -0.538 -18.969 -19.219 1 98.62 271 GLY A CA 1
ATOM 2182 C C . GLY A 1 271 ? 0.768 -18.5 -19.812 1 98.62 271 GLY A C 1
ATOM 2183 O O . GLY A 1 271 ? 1.771 -19.203 -19.797 1 98.62 271 GLY A O 1
ATOM 2184 N N . ILE A 1 272 ? 0.735 -17.281 -20.25 1 98.44 272 ILE A N 1
ATOM 2185 C CA . ILE A 1 272 ? 1.908 -16.688 -20.891 1 98.44 272 ILE A CA 1
ATOM 2186 C C . ILE A 1 272 ? 3.025 -16.531 -19.859 1 98.44 272 ILE A C 1
ATOM 2188 O O . ILE A 1 272 ? 4.207 -16.562 -20.203 1 98.44 272 ILE A O 1
ATOM 2192 N N . ARG A 1 273 ? 2.643 -16.484 -18.609 1 98.62 273 ARG A N 1
ATOM 2193 C CA . ARG A 1 273 ? 3.602 -16.328 -17.516 1 98.62 273 ARG A CA 1
ATOM 2194 C C . ARG A 1 273 ? 3.965 -17.672 -16.906 1 98.62 273 ARG A C 1
ATOM 2196 O O . ARG A 1 273 ? 4.684 -17.734 -15.914 1 98.62 273 ARG A O 1
ATOM 2203 N N . GLY A 1 274 ? 3.477 -18.781 -17.5 1 98.25 274 GLY A N 1
ATOM 2204 C CA . GLY A 1 274 ? 3.762 -20.125 -16.984 1 98.25 274 GLY A CA 1
ATOM 2205 C C . GLY A 1 274 ? 3.045 -20.422 -15.688 1 98.25 274 GLY A C 1
ATOM 2206 O O . GLY A 1 274 ? 3.578 -21.141 -14.828 1 98.25 274 GLY A O 1
ATOM 2207 N N . ILE A 1 275 ? 1.894 -19.875 -15.492 1 98.81 275 ILE A N 1
ATOM 2208 C CA . ILE A 1 275 ? 1.112 -20.016 -14.273 1 98.81 275 ILE A CA 1
ATOM 2209 C C . ILE A 1 275 ? -0.241 -20.641 -14.594 1 98.81 275 ILE A C 1
ATOM 2211 O O . ILE A 1 275 ? -0.881 -20.281 -15.586 1 98.81 275 ILE A O 1
ATOM 2215 N N . ARG A 1 276 ? -0.655 -21.594 -13.852 1 98.69 276 ARG A N 1
ATOM 2216 C CA . ARG A 1 276 ? -2.01 -22.125 -13.977 1 98.69 276 ARG A CA 1
ATOM 2217 C C . ARG A 1 276 ? -2.975 -21.391 -13.055 1 98.69 276 ARG A C 1
ATOM 2219 O O . ARG A 1 276 ? -2.588 -20.953 -11.969 1 98.69 276 ARG A O 1
ATOM 2226 N N . VAL A 1 277 ? -4.203 -21.266 -13.461 1 98.81 277 VAL A N 1
ATOM 2227 C CA . VAL A 1 277 ? -5.246 -20.656 -12.633 1 98.81 277 VAL A CA 1
ATOM 2228 C C . VAL A 1 277 ? -6.141 -21.75 -12.055 1 98.81 277 VAL A C 1
ATOM 2230 O O . VAL A 1 277 ? -6.699 -22.562 -12.797 1 98.81 277 VAL A O 1
ATOM 2233 N N . VAL A 1 278 ? -6.199 -21.828 -10.773 1 98.5 278 VAL A N 1
ATOM 2234 C CA . VAL A 1 278 ? -7.094 -22.719 -10.055 1 98.5 278 VAL A CA 1
ATOM 2235 C C . VAL A 1 278 ? -8.195 -21.922 -9.367 1 98.5 278 VAL A C 1
ATOM 2237 O O . VAL A 1 278 ? -7.926 -21.172 -8.414 1 98.5 278 VAL A O 1
ATOM 2240 N N . MET A 1 279 ? -9.414 -22.078 -9.812 1 98.25 279 MET A N 1
ATOM 2241 C CA . MET A 1 279 ? -10.531 -21.312 -9.242 1 98.25 279 MET A CA 1
ATOM 2242 C C . MET A 1 279 ? -11.242 -22.125 -8.164 1 98.25 279 MET A C 1
ATOM 2244 O O . MET A 1 279 ? -11.445 -23.328 -8.32 1 98.25 279 MET A O 1
ATOM 2248 N N . GLU A 1 280 ? -11.586 -21.5 -7.117 1 97 280 GLU A N 1
ATOM 2249 C CA . GLU A 1 280 ? -12.312 -22.125 -6.016 1 97 280 GLU A CA 1
ATOM 2250 C C . GLU A 1 280 ? -13.633 -21.406 -5.75 1 97 280 GLU A C 1
ATOM 2252 O O . GLU A 1 280 ? -13.664 -20.203 -5.543 1 97 280 GLU A O 1
ATOM 2257 N N . VAL A 1 281 ? -14.664 -22.156 -5.801 1 96.25 281 VAL A N 1
ATOM 2258 C CA . VAL A 1 281 ? -15.984 -21.719 -5.355 1 96.25 281 VAL A CA 1
ATOM 2259 C C . VAL A 1 281 ? -16.359 -22.438 -4.062 1 96.25 281 VAL A C 1
ATOM 2261 O O . VAL A 1 281 ? -16.25 -23.672 -3.977 1 96.25 281 VAL A O 1
ATOM 2264 N N . ALA A 1 282 ? -16.812 -21.703 -3.164 1 92.31 282 ALA A N 1
ATOM 2265 C CA . ALA A 1 282 ? -17.094 -22.266 -1.846 1 92.31 282 ALA A CA 1
ATOM 2266 C C . ALA A 1 282 ? -18.266 -23.234 -1.906 1 92.31 282 ALA A C 1
ATOM 2268 O O . ALA A 1 282 ? -19.344 -22.891 -2.414 1 92.31 282 ALA A O 1
ATOM 2269 N N . ALA A 1 283 ? -18.172 -24.391 -1.34 1 89.62 283 ALA A N 1
ATOM 2270 C CA . ALA A 1 283 ? -19.156 -25.453 -1.19 1 89.62 283 ALA A CA 1
ATOM 2271 C C . ALA A 1 283 ? -18.672 -26.547 -0.25 1 89.62 283 ALA A C 1
ATOM 2273 O O . ALA A 1 283 ? -17.469 -26.859 -0.225 1 89.62 283 ALA A O 1
ATOM 2274 N N . PRO A 1 284 ? -19.422 -27.094 0.541 1 84.88 284 PRO A N 1
ATOM 2275 C CA . PRO A 1 284 ? -20.859 -26.906 0.675 1 84.88 284 PRO A CA 1
ATOM 2276 C C . PRO A 1 284 ? -21.219 -25.703 1.562 1 84.88 284 PRO A C 1
ATOM 2278 O O . PRO A 1 284 ? -22.375 -25.281 1.598 1 84.88 284 PRO A O 1
ATOM 2281 N N . GLY A 1 285 ? -20.281 -25.203 2.344 1 80.12 285 GLY A N 1
ATOM 2282 C CA . GLY A 1 285 ? -20.656 -24.031 3.111 1 80.12 285 GLY A CA 1
ATOM 2283 C C . GLY A 1 285 ? -19.625 -23.641 4.156 1 80.12 285 GLY A C 1
ATOM 2284 O O . GLY A 1 285 ? -18.672 -24.375 4.402 1 80.12 285 GLY A O 1
ATOM 2285 N N . PRO A 1 286 ? -19.844 -22.547 4.676 1 84.88 286 PRO A N 1
ATOM 2286 C CA . PRO A 1 286 ? -20.891 -21.562 4.371 1 84.88 286 PRO A CA 1
ATOM 2287 C C . PRO A 1 286 ? -20.734 -20.953 2.98 1 84.88 286 PRO A C 1
ATOM 2289 O O . PRO A 1 286 ? -19.609 -20.672 2.543 1 84.88 286 PRO A O 1
ATOM 2292 N N . VAL A 1 287 ? -21.922 -20.828 2.322 1 89.62 287 VAL A N 1
ATOM 2293 C CA . VAL A 1 287 ? -21.906 -20.328 0.954 1 89.62 287 VAL A CA 1
ATOM 2294 C C . VAL A 1 287 ? -22.578 -18.969 0.899 1 89.62 287 VAL A C 1
ATOM 2296 O O . VAL A 1 287 ? -22.391 -18.203 -0.056 1 89.62 287 VAL A O 1
ATOM 2299 N N . GLY A 1 288 ? -23.438 -18.656 1.854 1 88.06 288 GLY A N 1
ATOM 2300 C CA . GLY A 1 288 ? -23.953 -17.312 2.092 1 88.06 288 GLY A CA 1
ATOM 2301 C C . GLY A 1 288 ? -25 -16.891 1.079 1 88.06 288 GLY A C 1
ATOM 2302 O O . GLY A 1 288 ? -25.781 -17.719 0.602 1 88.06 288 GLY A O 1
ATOM 2303 N N . ARG A 1 289 ? -25.141 -15.586 0.846 1 86.06 289 ARG A N 1
ATOM 2304 C CA . ARG A 1 289 ? -26.266 -14.922 0.199 1 86.06 289 ARG A CA 1
ATOM 2305 C C . ARG A 1 289 ? -26.375 -15.344 -1.262 1 86.06 289 ARG A C 1
ATOM 2307 O O . ARG A 1 289 ? -27.484 -15.383 -1.814 1 86.06 289 ARG A O 1
ATOM 2314 N N . ALA A 1 290 ? -25.266 -15.727 -1.866 1 91.06 290 ALA A N 1
ATOM 2315 C CA . ALA A 1 290 ? -25.281 -16.062 -3.287 1 91.06 290 ALA A CA 1
ATOM 2316 C C . ALA A 1 290 ? -26.188 -17.25 -3.562 1 91.06 290 ALA A C 1
ATOM 2318 O O . ALA A 1 290 ? -26.703 -17.406 -4.672 1 91.06 290 ALA A O 1
ATOM 2319 N N . TRP A 1 291 ? -26.422 -18.062 -2.566 1 91.75 291 TRP A N 1
ATOM 2320 C CA . TRP A 1 291 ? -27.172 -19.297 -2.742 1 91.75 291 TRP A CA 1
ATOM 2321 C C . TRP A 1 291 ? -28.562 -19.188 -2.115 1 91.75 291 TRP A C 1
ATOM 2323 O O . TRP A 1 291 ? -29.281 -20.172 -1.992 1 91.75 291 TRP A O 1
ATOM 2333 N N . SER A 1 292 ? -28.984 -17.969 -1.745 1 87.88 292 SER A N 1
ATOM 2334 C CA . SER A 1 292 ? -30.219 -17.766 -1.001 1 87.88 292 SER A CA 1
ATOM 2335 C C . SER A 1 292 ? -31.453 -18.078 -1.859 1 87.88 292 SER A C 1
ATOM 2337 O O . SER A 1 292 ? -32.531 -18.281 -1.338 1 87.88 292 SER A O 1
ATOM 2339 N N . TRP A 1 293 ? -31.312 -18.172 -3.154 1 87.75 293 TRP A N 1
ATOM 2340 C CA . TRP A 1 293 ? -32.406 -18.469 -4.066 1 87.75 293 TRP A CA 1
ATOM 2341 C C . TRP A 1 293 ? -32.656 -19.969 -4.16 1 87.75 293 TRP A C 1
ATOM 2343 O O . TRP A 1 293 ? -33.656 -20.406 -4.711 1 87.75 293 TRP A O 1
ATOM 2353 N N . VAL A 1 294 ? -31.703 -20.812 -3.668 1 90.88 294 VAL A N 1
ATOM 2354 C CA . VAL A 1 294 ? -31.812 -22.266 -3.678 1 90.88 294 VAL A CA 1
ATOM 2355 C C . VAL A 1 294 ? -32.531 -22.75 -2.414 1 90.88 294 VAL A C 1
ATOM 2357 O O . VAL A 1 294 ? -32 -22.609 -1.308 1 90.88 294 VAL A O 1
ATOM 2360 N N . PRO A 1 295 ? -33.656 -23.297 -2.527 1 87.75 295 PRO A N 1
ATOM 2361 C CA . PRO A 1 295 ? -34.438 -23.688 -1.346 1 87.75 295 PRO A CA 1
ATOM 2362 C C . PRO A 1 295 ? -33.656 -24.688 -0.463 1 87.75 295 PRO A C 1
ATOM 2364 O O . PRO A 1 295 ? -33.875 -24.719 0.752 1 87.75 295 PRO A O 1
ATOM 2367 N N . GLU A 1 296 ? -32.812 -25.391 -1.04 1 84.62 296 GLU A N 1
ATOM 2368 C CA . GLU A 1 296 ? -32.094 -26.438 -0.329 1 84.62 296 GLU A CA 1
ATOM 2369 C C . GLU A 1 296 ? -30.922 -25.844 0.474 1 84.62 296 GLU A C 1
ATOM 2371 O O . GLU A 1 296 ? -30.281 -26.562 1.26 1 84.62 296 GLU A O 1
ATOM 2376 N N . ALA A 1 297 ? -30.562 -24.656 0.173 1 84.62 297 ALA A N 1
ATOM 2377 C CA . ALA A 1 297 ? -29.547 -23.984 0.987 1 84.62 297 ALA A CA 1
ATOM 2378 C C . ALA A 1 297 ? -30.141 -23.516 2.314 1 84.62 297 ALA A C 1
ATOM 2380 O O . ALA A 1 297 ? -31.031 -22.672 2.338 1 84.62 297 ALA A O 1
ATOM 2381 N N . THR A 1 298 ? -29.812 -24.125 3.393 1 76.94 298 THR A N 1
ATOM 2382 C CA . THR A 1 298 ? -30.422 -23.844 4.684 1 76.94 298 THR A CA 1
ATOM 2383 C C . THR A 1 298 ? -29.359 -23.609 5.754 1 76.94 298 THR A C 1
ATOM 2385 O O . THR A 1 298 ? -28.188 -23.875 5.531 1 76.94 298 THR A O 1
ATOM 2388 N N . CYS A 1 299 ? -29.781 -22.812 6.578 1 69.62 299 CYS A N 1
ATOM 2389 C CA . CYS A 1 299 ? -29 -22.641 7.789 1 69.62 299 CYS A CA 1
ATOM 2390 C C . CYS A 1 299 ? -29.719 -23.25 8.992 1 69.62 299 CYS A C 1
ATOM 2392 O O . CYS A 1 299 ? -30.469 -22.562 9.68 1 69.62 299 CYS A O 1
ATOM 2394 N N . PRO A 1 300 ? -29.828 -24.641 9.062 1 56.56 300 PRO A N 1
ATOM 2395 C CA . PRO A 1 300 ? -30.672 -25.156 10.141 1 56.56 300 PRO A CA 1
ATOM 2396 C C . PRO A 1 300 ? -30.281 -24.609 11.516 1 56.56 300 PRO A C 1
ATOM 2398 O O . PRO A 1 300 ? -29.078 -24.484 11.812 1 56.56 300 PRO A O 1
ATOM 2401 N N . SER A 1 301 ? -31.156 -23.594 12.016 1 50.69 301 SER A N 1
ATOM 2402 C CA . SER A 1 301 ? -31.016 -23.141 13.398 1 50.69 301 SER A CA 1
ATOM 2403 C C . SER A 1 301 ? -31.219 -24.297 14.375 1 50.69 301 SER A C 1
ATOM 2405 O O . SER A 1 301 ? -32.25 -24.969 14.352 1 50.69 301 SER A O 1
ATOM 2407 N N . LYS A 1 302 ? -30.5 -25.297 14.609 1 42.97 302 LYS A N 1
ATOM 2408 C CA . LYS A 1 302 ? -31.062 -26.094 15.695 1 42.97 302 LYS A CA 1
ATOM 2409 C C . LYS A 1 302 ? -31.203 -25.25 16.969 1 42.97 302 LYS A C 1
ATOM 2411 O O . LYS A 1 302 ? -32.312 -25.094 17.5 1 42.97 302 LYS A O 1
ATOM 2416 N N . ASN A 1 303 ? -30.359 -25.641 18.172 1 40.22 303 ASN A N 1
ATOM 2417 C CA . ASN A 1 303 ? -30.656 -25.234 19.547 1 40.22 303 ASN A CA 1
ATOM 2418 C C . ASN A 1 303 ? -30.719 -23.719 19.688 1 40.22 303 ASN A C 1
ATOM 2420 O O . ASN A 1 303 ? -30.281 -22.984 18.797 1 40.22 303 ASN A O 1
ATOM 2424 N N . ARG A 1 304 ? -31.25 -23.172 21.016 1 38.38 304 ARG A N 1
ATOM 2425 C CA . ARG A 1 304 ? -31.375 -21.875 21.672 1 38.38 304 ARG A CA 1
ATOM 2426 C C . ARG A 1 304 ? -30.188 -20.969 21.312 1 38.38 304 ARG A C 1
ATOM 2428 O O . ARG A 1 304 ? -30.297 -19.75 21.391 1 38.38 304 ARG A O 1
ATOM 2435 N N . ASN A 1 305 ? -29.031 -21.391 21.484 1 36.66 305 ASN A N 1
ATOM 2436 C CA . ASN A 1 305 ? -27.859 -20.516 21.516 1 36.66 305 ASN A CA 1
ATOM 2437 C C . ASN A 1 305 ? -27.344 -20.234 20.109 1 36.66 305 ASN A C 1
ATOM 2439 O O . ASN A 1 305 ? -26.344 -19.531 19.938 1 36.66 305 ASN A O 1
ATOM 2443 N N . PHE A 1 306 ? -27.547 -21.172 19.219 1 39.72 306 PHE A N 1
ATOM 2444 C CA . PHE A 1 306 ? -26.734 -21.094 18 1 39.72 306 PHE A CA 1
ATOM 2445 C C . PHE A 1 306 ? -27.297 -20.047 17.047 1 39.72 306 PHE A C 1
ATOM 2447 O O . PHE A 1 306 ? -28.453 -20.125 16.656 1 39.72 306 PHE A O 1
ATOM 2454 N N . THR A 1 307 ? -26.875 -18.891 17 1 43.03 307 THR A N 1
ATOM 2455 C CA . THR A 1 307 ? -27.047 -17.547 16.453 1 43.03 307 THR A CA 1
ATOM 2456 C C . THR A 1 307 ? -27 -17.562 14.93 1 43.03 307 THR A C 1
ATOM 2458 O O . THR A 1 307 ? -26.953 -16.516 14.297 1 43.03 307 THR A O 1
ATOM 2461 N N . CYS A 1 308 ? -26.688 -18.703 14.234 1 50.56 308 CYS A N 1
ATOM 2462 C CA . CYS A 1 308 ? -26.391 -18.234 12.891 1 50.56 308 CYS A CA 1
ATOM 2463 C C . CYS A 1 308 ? -27.672 -17.984 12.102 1 50.56 308 CYS A C 1
ATOM 2465 O O . CYS A 1 308 ? -28.109 -18.859 11.344 1 50.56 308 CYS A O 1
ATOM 2467 N N . SER A 1 309 ? -28.641 -17.547 12.531 1 57.12 309 SER A N 1
ATOM 2468 C CA . SER A 1 309 ? -29.875 -17.203 11.812 1 57.12 309 SER A CA 1
ATOM 2469 C C . SER A 1 309 ? -29.641 -16.094 10.805 1 57.12 309 SER A C 1
ATOM 2471 O O . SER A 1 309 ? -30.531 -15.273 10.555 1 57.12 309 SER A O 1
ATOM 2473 N N . ASN A 1 310 ? -28.328 -16.172 10.219 1 70.69 310 ASN A N 1
ATOM 2474 C CA . ASN A 1 310 ? -28.141 -15.117 9.227 1 70.69 310 ASN A CA 1
ATOM 2475 C C . ASN A 1 310 ? -27.797 -15.688 7.859 1 70.69 310 ASN A C 1
ATOM 2477 O O . ASN A 1 310 ? -27.328 -16.812 7.754 1 70.69 310 ASN A O 1
ATOM 2481 N N . ILE A 1 311 ? -28.344 -15.148 6.793 1 78.75 311 ILE A N 1
ATOM 2482 C CA . ILE A 1 311 ? -28.203 -15.547 5.395 1 78.75 311 ILE A CA 1
ATOM 2483 C C . ILE A 1 311 ? -26.75 -15.875 5.09 1 78.75 311 ILE A C 1
ATOM 2485 O O . ILE A 1 311 ? -26.469 -16.688 4.211 1 78.75 311 ILE A O 1
ATOM 2489 N N . LEU A 1 312 ? -25.875 -15.406 5.855 1 81.38 312 LEU A N 1
ATOM 2490 C CA . LEU A 1 312 ? -24.453 -15.617 5.605 1 81.38 312 LEU A CA 1
ATOM 2491 C C . LEU A 1 312 ? -24.031 -17.016 6.027 1 81.38 312 LEU A C 1
ATOM 2493 O O . LEU A 1 312 ? -22.984 -17.5 5.613 1 81.38 312 LEU A O 1
ATOM 2497 N N . CYS A 1 313 ? -24.953 -17.688 6.75 1 80 313 CYS A N 1
ATOM 2498 C CA . CYS A 1 313 ? -24.609 -19.016 7.281 1 80 313 CYS A CA 1
ATOM 2499 C C . CYS A 1 313 ? -25.188 -20.125 6.414 1 80 313 CYS A C 1
ATOM 2501 O O . CYS A 1 313 ? -25.062 -21.297 6.738 1 80 313 CYS A O 1
ATOM 2503 N N . LEU A 1 314 ? -25.766 -19.812 5.309 1 84.25 314 LEU A N 1
ATOM 2504 C CA . LEU A 1 314 ? -26.391 -20.797 4.441 1 84.25 314 LEU A CA 1
ATOM 2505 C C . LEU A 1 314 ? -25.375 -21.859 4.02 1 84.25 314 LEU A C 1
ATOM 2507 O O . LEU A 1 314 ? -24.219 -21.547 3.727 1 84.25 314 LEU A O 1
ATOM 2511 N N . ARG A 1 315 ? -25.891 -23.125 3.969 1 85.12 315 ARG A N 1
ATOM 2512 C CA . ARG A 1 315 ? -25.125 -24.281 3.51 1 85.12 315 ARG A CA 1
ATOM 2513 C C . ARG A 1 315 ? -25.906 -25.094 2.479 1 85.12 315 ARG A C 1
ATOM 2515 O O . ARG A 1 315 ? -27.141 -25.141 2.533 1 85.12 315 ARG A O 1
ATOM 2522 N N . LEU A 1 316 ? -25.125 -25.719 1.672 1 87.62 316 LEU A N 1
ATOM 2523 C CA . LEU A 1 316 ? -25.781 -26.516 0.628 1 87.62 316 LEU A CA 1
ATOM 2524 C C . LEU A 1 316 ? -26.172 -27.891 1.158 1 87.62 316 LEU A C 1
ATOM 2526 O O . LEU A 1 316 ? -25.375 -28.578 1.781 1 87.62 316 LEU A O 1
ATOM 2530 N N . GLY A 1 317 ? -27.391 -28.25 0.859 1 81.69 317 GLY A N 1
ATOM 2531 C CA . GLY A 1 317 ? -27.891 -29.547 1.278 1 81.69 317 GLY A CA 1
ATOM 2532 C C . GLY A 1 317 ? -27.516 -30.656 0.317 1 81.69 317 GLY A C 1
ATOM 2533 O O . GLY A 1 317 ? -26.969 -30.406 -0.754 1 81.69 317 GLY A O 1
ATOM 2534 N N . MET A 1 318 ? -27.797 -31.938 0.782 1 85.44 318 MET A N 1
ATOM 2535 C CA . MET A 1 318 ? -27.516 -33.125 0.002 1 85.44 318 MET A CA 1
ATOM 2536 C C . MET A 1 318 ? -28.672 -33.469 -0.936 1 85.44 318 MET A C 1
ATOM 2538 O O . MET A 1 318 ? -29.391 -34.438 -0.734 1 85.44 318 MET A O 1
ATOM 2542 N N . ARG A 1 319 ? -28.828 -32.625 -1.859 1 88.94 319 ARG A N 1
ATOM 2543 C CA . ARG A 1 319 ? -29.891 -32.781 -2.84 1 88.94 319 ARG A CA 1
ATOM 2544 C C . ARG A 1 319 ? -29.344 -32.781 -4.262 1 88.94 319 ARG A C 1
ATOM 2546 O O . ARG A 1 319 ? -28.375 -32.094 -4.543 1 88.94 319 ARG A O 1
ATOM 2553 N N . ASP A 1 320 ? -29.953 -33.469 -5.137 1 90.88 320 ASP A N 1
ATOM 2554 C CA . ASP A 1 320 ? -29.484 -33.594 -6.512 1 90.88 320 ASP A CA 1
ATOM 2555 C C . ASP A 1 320 ? -29.453 -32.25 -7.215 1 90.88 320 ASP A C 1
ATOM 2557 O O . ASP A 1 320 ? -28.578 -32 -8.039 1 90.88 320 ASP A O 1
ATOM 2561 N N . SER A 1 321 ? -30.406 -31.469 -6.887 1 92.81 321 SER A N 1
ATOM 2562 C CA . SER A 1 321 ? -30.469 -30.156 -7.516 1 92.81 321 SER A CA 1
ATOM 2563 C C . SER A 1 321 ? -29.234 -29.328 -7.207 1 92.81 321 SER A C 1
ATOM 2565 O O . SER A 1 321 ? -28.75 -28.578 -8.062 1 92.81 321 SER A O 1
ATOM 2567 N N . VAL A 1 322 ? -28.75 -29.438 -6.016 1 92.94 322 VAL A N 1
ATOM 2568 C CA . VAL A 1 322 ? -27.531 -28.734 -5.609 1 92.94 322 VAL A CA 1
ATOM 2569 C C . VAL A 1 322 ? -26.344 -29.234 -6.438 1 92.94 322 VAL A C 1
ATOM 2571 O O . VAL A 1 322 ? -25.562 -28.438 -6.953 1 92.94 322 VAL A O 1
ATOM 2574 N N . PHE A 1 323 ? -26.25 -30.547 -6.625 1 94.69 323 PHE A N 1
ATOM 2575 C CA . PHE A 1 323 ? -25.125 -31.125 -7.336 1 94.69 323 PHE A CA 1
ATOM 2576 C C . PHE A 1 323 ? -25.219 -30.844 -8.828 1 94.69 323 PHE A C 1
ATOM 2578 O O . PHE A 1 323 ? -24.188 -30.75 -9.516 1 94.69 323 PHE A O 1
ATOM 2585 N N . ASP A 1 324 ? -26.453 -30.672 -9.32 1 96.44 324 ASP A N 1
ATOM 2586 C CA . ASP A 1 324 ? -26.625 -30.219 -10.703 1 96.44 324 ASP A CA 1
ATOM 2587 C C . ASP A 1 324 ? -26.016 -28.844 -10.906 1 96.44 324 ASP A C 1
ATOM 2589 O O . ASP A 1 324 ? -25.344 -28.594 -11.914 1 96.44 324 ASP A O 1
ATOM 2593 N N . ILE A 1 325 ? -26.281 -27.984 -9.984 1 96.69 325 ILE A N 1
ATOM 2594 C CA . ILE A 1 325 ? -25.734 -26.641 -10.047 1 96.69 325 ILE A CA 1
ATOM 2595 C C . ILE A 1 325 ? -24.203 -26.703 -9.945 1 96.69 325 ILE A C 1
ATOM 2597 O O . ILE A 1 325 ? -23.5 -26.047 -10.719 1 96.69 325 ILE A O 1
ATOM 2601 N N . LEU A 1 326 ? -23.672 -27.484 -9.039 1 96.31 326 LEU A N 1
ATOM 2602 C CA . LEU A 1 326 ? -22.234 -27.641 -8.875 1 96.31 326 LEU A CA 1
ATOM 2603 C C . LEU A 1 326 ? -21.594 -28.156 -10.156 1 96.31 326 LEU A C 1
ATOM 2605 O O . LEU A 1 326 ? -20.5 -27.703 -10.539 1 96.31 326 LEU A O 1
ATOM 2609 N N . GLN A 1 327 ? -22.219 -29.109 -10.773 1 97.62 327 GLN A N 1
ATOM 2610 C CA . GLN A 1 327 ? -21.688 -29.656 -12.023 1 97.62 327 GLN A CA 1
ATOM 2611 C C . GLN A 1 327 ? -21.531 -28.578 -13.086 1 97.62 327 GLN A C 1
ATOM 2613 O O . GLN A 1 327 ? -20.562 -28.562 -13.828 1 97.62 327 GLN A O 1
ATOM 2618 N N . ILE A 1 328 ? -22.547 -27.719 -13.164 1 98 328 ILE A N 1
ATOM 2619 C CA . ILE A 1 328 ? -22.484 -26.609 -14.109 1 98 328 ILE A CA 1
ATOM 2620 C C . ILE A 1 328 ? -21.297 -25.703 -13.781 1 98 328 ILE A C 1
ATOM 2622 O O . ILE A 1 328 ? -20.531 -25.328 -14.672 1 98 328 ILE A O 1
ATOM 2626 N N . ILE A 1 329 ? -21.125 -25.344 -12.516 1 97.94 329 ILE A N 1
ATOM 2627 C CA . ILE A 1 329 ? -20.031 -24.484 -12.07 1 97.94 329 ILE A CA 1
ATOM 2628 C C . ILE A 1 329 ? -18.688 -25.141 -12.414 1 97.94 329 ILE A C 1
ATOM 2630 O O . ILE A 1 329 ? -17.812 -24.484 -12.984 1 97.94 329 ILE A O 1
ATOM 2634 N N . TYR A 1 330 ? -18.547 -26.438 -12.102 1 98.12 330 TYR A N 1
ATOM 2635 C CA . TYR A 1 330 ? -17.312 -27.172 -12.383 1 98.12 330 TYR A CA 1
ATOM 2636 C C . TYR A 1 330 ? -17 -27.172 -13.875 1 98.12 330 TYR A C 1
ATOM 2638 O O . TYR A 1 330 ? -15.867 -26.938 -14.281 1 98.12 330 TYR A O 1
ATOM 2646 N N . SER A 1 331 ? -18.031 -27.438 -14.656 1 98.19 331 SER A N 1
ATOM 2647 C CA . SER A 1 331 ? -17.859 -27.469 -16.109 1 98.19 331 SER A CA 1
ATOM 2648 C C . SER A 1 331 ? -17.359 -26.125 -16.625 1 98.19 331 SER A C 1
ATOM 2650 O O . SER A 1 331 ? -16.453 -26.062 -17.469 1 98.19 331 SER A O 1
ATOM 2652 N N . GLU A 1 332 ? -17.984 -25.062 -16.125 1 98 332 GLU A N 1
ATOM 2653 C CA . GLU A 1 332 ? -17.594 -23.734 -16.562 1 98 332 GLU A CA 1
ATOM 2654 C C . GLU A 1 332 ? -16.156 -23.406 -16.156 1 98 332 GLU A C 1
ATOM 2656 O O . GLU A 1 332 ? -15.391 -22.844 -16.922 1 98 332 GLU A O 1
ATOM 2661 N N . ILE A 1 333 ? -15.781 -23.75 -14.938 1 98.06 333 ILE A N 1
ATOM 2662 C CA . ILE A 1 333 ? -14.43 -23.516 -14.438 1 98.06 333 ILE A CA 1
ATOM 2663 C C . ILE A 1 333 ? -13.422 -24.25 -15.32 1 98.06 333 ILE A C 1
ATOM 2665 O O . ILE A 1 333 ? -12.414 -23.672 -15.734 1 98.06 333 ILE A O 1
ATOM 2669 N N . LEU A 1 334 ? -13.711 -25.516 -15.609 1 98.31 334 LEU A N 1
ATOM 2670 C CA . LEU A 1 334 ? -12.82 -26.328 -16.422 1 98.31 334 LEU A CA 1
ATOM 2671 C C . LEU A 1 334 ? -12.68 -25.734 -17.828 1 98.31 334 LEU A C 1
ATOM 2673 O O . LEU A 1 334 ? -11.57 -25.672 -18.375 1 98.31 334 LEU A O 1
ATOM 2677 N N . LYS A 1 335 ? -13.766 -25.281 -18.375 1 97.81 335 LYS A N 1
ATOM 2678 C CA . LYS A 1 335 ? -13.75 -24.688 -19.703 1 97.81 335 LYS A CA 1
ATOM 2679 C C . LYS A 1 335 ? -12.953 -23.391 -19.719 1 97.81 335 LYS A C 1
ATOM 2681 O O . LYS A 1 335 ? -12.211 -23.125 -20.672 1 97.81 335 LYS A O 1
ATOM 2686 N N . LEU A 1 336 ? -13.133 -22.625 -18.688 1 98.12 336 LEU A N 1
ATOM 2687 C CA . LEU A 1 336 ? -12.516 -21.297 -18.641 1 98.12 336 LEU A CA 1
ATOM 2688 C C . LEU A 1 336 ? -11.023 -21.422 -18.344 1 98.12 336 LEU A C 1
ATOM 2690 O O . LEU A 1 336 ? -10.211 -20.703 -18.938 1 98.12 336 LEU A O 1
ATOM 2694 N N . THR A 1 337 ? -10.602 -22.25 -17.438 1 98 337 THR A N 1
ATOM 2695 C CA . THR A 1 337 ? -9.219 -22.328 -16.984 1 98 337 THR A CA 1
ATOM 2696 C C . THR A 1 337 ? -8.398 -23.25 -17.891 1 98 337 THR A C 1
ATOM 2698 O O . THR A 1 337 ? -7.176 -23.125 -17.969 1 98 337 THR A O 1
ATOM 2701 N N . LYS A 1 338 ? -9.062 -24.25 -18.469 1 96.62 338 LYS A N 1
ATOM 2702 C CA . LYS A 1 338 ? -8.445 -25.266 -19.328 1 96.62 338 LYS A CA 1
ATOM 2703 C C . LYS A 1 338 ? -7.457 -26.109 -18.531 1 96.62 338 LYS A C 1
ATOM 2705 O O . LYS A 1 338 ? -6.48 -26.625 -19.094 1 96.62 338 LYS A O 1
ATOM 2710 N N . ILE A 1 339 ? -7.598 -26.109 -17.266 1 96.38 339 ILE A N 1
ATOM 2711 C CA . ILE A 1 339 ? -6.801 -26.938 -16.359 1 96.38 339 ILE A CA 1
ATOM 2712 C C . ILE A 1 339 ? -7.629 -28.125 -15.883 1 96.38 339 ILE A C 1
ATOM 2714 O O . ILE A 1 339 ? -8.602 -27.953 -15.148 1 96.38 339 ILE A O 1
ATOM 2718 N N . GLU A 1 340 ? -7.184 -29.328 -16.203 1 95.5 340 GLU A N 1
ATOM 2719 C CA . GLU A 1 340 ? -8.031 -30.5 -15.953 1 95.5 340 GLU A CA 1
ATOM 2720 C C . GLU A 1 340 ? -7.414 -31.406 -14.898 1 95.5 340 GLU A C 1
ATOM 2722 O O . GLU A 1 340 ? -8.086 -32.281 -14.367 1 95.5 340 GLU A O 1
ATOM 2727 N N . ASP A 1 341 ? -6.156 -31.203 -14.578 1 95.5 341 ASP A N 1
ATOM 2728 C CA . ASP A 1 341 ? -5.469 -32.156 -13.711 1 95.5 341 ASP A CA 1
ATOM 2729 C C . ASP A 1 341 ? -5.453 -31.672 -12.266 1 95.5 341 ASP A C 1
ATOM 2731 O O . ASP A 1 341 ? -5.18 -32.469 -11.352 1 95.5 341 ASP A O 1
ATOM 2735 N N . VAL A 1 342 ? -5.723 -30.391 -12.031 1 96.19 342 VAL A N 1
ATOM 2736 C CA . VAL A 1 342 ? -5.797 -29.828 -10.688 1 96.19 342 VAL A CA 1
ATOM 2737 C C . VAL A 1 342 ? -7.113 -29.078 -10.516 1 96.19 342 VAL A C 1
ATOM 2739 O O . VAL A 1 342 ? -7.523 -28.328 -11.398 1 96.19 342 VAL A O 1
ATOM 2742 N N . PHE A 1 343 ? -7.82 -29.328 -9.438 1 96.88 343 PHE A N 1
ATOM 2743 C CA . PHE A 1 343 ? -9.086 -28.656 -9.172 1 96.88 343 PHE A CA 1
ATOM 2744 C C . PHE A 1 343 ? -9.312 -28.484 -7.676 1 96.88 343 PHE A C 1
ATOM 2746 O O . PHE A 1 343 ? -9.133 -29.438 -6.902 1 96.88 343 PHE A O 1
ATOM 2753 N N . HIS A 1 344 ? -9.617 -27.312 -7.227 1 96.5 344 HIS A N 1
ATOM 2754 C CA . HIS A 1 344 ? -9.906 -27.062 -5.816 1 96.5 344 HIS A CA 1
ATOM 2755 C C . HIS A 1 344 ? -11.398 -27.125 -5.539 1 96.5 344 HIS A C 1
ATOM 2757 O O . HIS A 1 344 ? -12.156 -26.266 -6 1 96.5 344 HIS A O 1
ATOM 2763 N N . MET A 1 345 ? -11.805 -27.984 -4.699 1 93.06 345 MET A N 1
ATOM 2764 C CA . MET A 1 345 ? -13.227 -28.25 -4.445 1 93.06 345 MET A CA 1
ATOM 2765 C C . MET A 1 345 ? -13.688 -27.547 -3.174 1 93.06 345 MET A C 1
ATOM 2767 O O . MET A 1 345 ? -14.844 -27.688 -2.768 1 93.06 345 MET A O 1
ATOM 2771 N N . SER A 1 346 ? -12.836 -26.734 -2.537 1 90.62 346 SER A N 1
ATOM 2772 C CA . SER A 1 346 ? -13.078 -25.969 -1.317 1 90.62 346 SER A CA 1
ATOM 2773 C C . SER A 1 346 ? -13.289 -26.891 -0.121 1 90.62 346 SER A C 1
ATOM 2775 O O . SER A 1 346 ? -12.414 -27.688 0.211 1 90.62 346 SER A O 1
ATOM 2777 N N . ASP A 1 347 ? -14.273 -27.078 0.323 1 70 347 ASP A N 1
ATOM 2778 C CA . ASP A 1 347 ? -14.695 -27.906 1.442 1 70 347 ASP A CA 1
ATOM 2779 C C . ASP A 1 347 ? -14.727 -27.109 2.742 1 70 347 ASP A C 1
ATOM 2781 O O . ASP A 1 347 ? -14.141 -27.516 3.744 1 70 347 ASP A O 1
ATOM 2785 N N . SER A 1 348 ? -15.086 -25.703 2.691 1 55.22 348 SER A N 1
ATOM 2786 C CA . SER A 1 348 ? -15.078 -24.844 3.863 1 55.22 348 SER A CA 1
ATOM 2787 C C . SER A 1 348 ? -15.766 -25.5 5.051 1 55.22 348 SER A C 1
ATOM 2789 O O . SER A 1 348 ? -16.844 -26.094 4.906 1 55.22 348 SER A O 1
ATOM 2791 N N . ILE A 1 349 ? -14.867 -26.25 5.793 1 46.66 349 ILE A N 1
ATOM 2792 C CA . ILE A 1 349 ? -15.219 -27.188 6.852 1 46.66 349 ILE A CA 1
ATOM 2793 C C . ILE A 1 349 ? -16.141 -26.5 7.859 1 46.66 349 ILE A C 1
ATOM 2795 O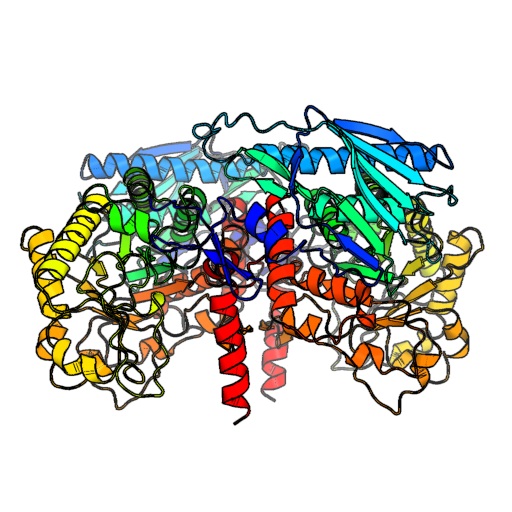 O . ILE A 1 349 ? -15.969 -25.328 8.164 1 46.66 349 ILE A O 1
ATOM 2799 N N . PHE A 1 350 ? -17.156 -27.188 8.273 1 43.12 350 PHE A N 1
ATOM 2800 C CA . PHE A 1 350 ? -18.125 -27.094 9.367 1 43.12 350 PHE A CA 1
ATOM 2801 C C . PHE A 1 350 ? -17.406 -26.781 10.68 1 43.12 350 PHE A C 1
ATOM 2803 O O . PHE A 1 350 ? -16.5 -27.516 11.094 1 43.12 350 PHE A O 1
ATOM 2810 N N . SER A 1 351 ? -16.938 -25.766 10.828 1 41.25 351 SER A N 1
ATOM 2811 C CA . SER A 1 351 ? -16.672 -25.766 12.258 1 41.25 351 SER A CA 1
ATOM 2812 C C . SER A 1 351 ? -17.766 -26.484 13.031 1 41.25 351 SER A C 1
ATOM 2814 O O . SER A 1 351 ? -18.938 -26.125 12.922 1 41.25 351 SER A O 1
ATOM 2816 N N . LEU A 1 352 ? -17.562 -27.719 13.25 1 39.66 352 LEU A N 1
ATOM 2817 C CA . LEU A 1 352 ? -18.469 -28.547 14.023 1 39.66 352 LEU A CA 1
ATOM 2818 C C . LEU A 1 352 ? -19.062 -27.781 15.188 1 39.66 352 LEU A C 1
ATOM 2820 O O . LEU A 1 352 ? -20.031 -28.219 15.805 1 39.66 352 LEU A O 1
ATOM 2824 N N . ALA A 1 353 ? -18.297 -26.953 15.68 1 38.78 353 ALA A N 1
ATOM 2825 C CA . ALA A 1 353 ? -18.797 -26.438 16.953 1 38.78 353 ALA A CA 1
ATOM 2826 C C . ALA A 1 353 ? -20.219 -25.922 16.812 1 38.78 353 ALA A C 1
ATOM 2828 O O . ALA A 1 353 ? -21.031 -26.047 17.734 1 38.78 353 ALA A O 1
ATOM 2829 N N . ASN A 1 354 ? -20.484 -25.188 15.773 1 40.28 354 ASN A N 1
ATOM 2830 C CA . ASN A 1 354 ? -21.828 -24.609 15.82 1 40.28 354 ASN A CA 1
ATOM 2831 C C . ASN A 1 354 ? -22.797 -25.375 14.93 1 40.28 354 ASN A C 1
ATOM 2833 O O . ASN A 1 354 ? -23.984 -25.062 14.875 1 40.28 354 ASN A O 1
ATOM 2837 N N . CYS A 1 355 ? -22.328 -26.156 13.938 1 43.03 355 CYS A N 1
ATOM 2838 C CA . CYS A 1 355 ? -23.297 -26.859 13.102 1 43.03 355 CYS A CA 1
ATOM 2839 C C . CYS A 1 355 ? -23.281 -28.344 13.391 1 43.03 355 CYS A C 1
ATOM 2841 O O . CYS A 1 355 ? -22.609 -29.109 12.688 1 43.03 355 CYS A O 1
ATOM 2843 N N . PHE A 1 356 ? -23.562 -28.828 14.484 1 38.22 356 PHE A N 1
ATOM 2844 C CA . PHE A 1 356 ? -23.578 -30.203 14.977 1 38.22 356 PHE A CA 1
ATOM 2845 C C . PHE A 1 356 ? -24.219 -31.141 13.953 1 38.22 356 PHE A C 1
ATOM 2847 O O . PHE A 1 356 ? -23.75 -32.25 13.758 1 38.22 356 PHE A O 1
ATOM 2854 N N . TYR A 1 357 ? -25.5 -30.953 13.664 1 41.25 357 TYR A N 1
ATOM 2855 C CA . TYR A 1 357 ? -26.344 -32.031 13.125 1 41.25 357 TYR A CA 1
ATOM 2856 C C . TYR A 1 357 ? -25.984 -32.312 11.664 1 41.25 357 TYR A C 1
ATOM 2858 O O . TYR A 1 357 ? -26.547 -33.219 11.047 1 41.25 357 TYR A O 1
ATOM 2866 N N . LEU A 1 358 ? -25.141 -31.484 11.148 1 45.97 358 LEU A N 1
ATOM 2867 C CA . LEU A 1 358 ? -25.078 -31.703 9.703 1 45.97 358 LEU A CA 1
ATOM 2868 C C . LEU A 1 358 ? -24.062 -32.781 9.375 1 45.97 358 LEU A C 1
ATOM 2870 O O . LEU A 1 358 ? -23.75 -33.031 8.203 1 45.97 358 LEU A O 1
ATOM 2874 N N . VAL A 1 359 ? -23.609 -33.344 10.352 1 46.94 359 VAL A N 1
ATOM 2875 C CA . VAL A 1 359 ? -22.609 -34.375 10.094 1 46.94 359 VAL A CA 1
ATOM 2876 C C . VAL A 1 359 ? -23.234 -35.531 9.312 1 46.94 359 VAL A C 1
ATOM 2878 O O . VAL A 1 359 ? -22.625 -36.031 8.367 1 46.94 359 VAL A O 1
ATOM 2881 N N . GLU A 1 360 ? -24.391 -35.906 9.883 1 47.56 360 GLU A N 1
ATOM 2882 C CA . GLU A 1 360 ? -24.938 -37.094 9.258 1 47.56 360 GLU A CA 1
ATOM 2883 C C . GLU A 1 360 ? -25.25 -36.844 7.785 1 47.56 360 GLU A C 1
ATOM 2885 O O . GLU A 1 360 ? -25.094 -37.75 6.957 1 47.56 360 GLU A O 1
ATOM 2890 N N . GLU A 1 361 ? -25.812 -35.656 7.52 1 49.12 361 GLU A N 1
ATOM 2891 C CA . GLU A 1 361 ? -26.234 -35.344 6.148 1 49.12 361 GLU A CA 1
ATOM 2892 C C . GLU A 1 361 ? -25.016 -35.031 5.27 1 49.12 361 GLU A C 1
ATOM 2894 O O . GLU A 1 361 ? -25.141 -34.969 4.043 1 49.12 361 GLU A O 1
ATOM 2899 N N . ARG A 1 362 ? -23.875 -34.969 5.836 1 54.38 362 ARG A N 1
ATOM 2900 C CA . ARG A 1 362 ? -22.656 -34.531 5.156 1 54.38 362 ARG A CA 1
ATOM 2901 C C . ARG A 1 362 ? -21.906 -35.75 4.574 1 54.38 362 ARG A C 1
ATOM 2903 O O . ARG A 1 362 ? -21.156 -35.594 3.605 1 54.38 362 ARG A O 1
ATOM 2910 N N . GLU A 1 363 ? -22.328 -36.781 5.188 1 60.84 363 GLU A N 1
ATOM 2911 C CA . GLU A 1 363 ? -21.609 -37.969 4.688 1 60.84 363 GLU A CA 1
ATOM 2912 C C . GLU A 1 363 ? -21.875 -38.188 3.199 1 60.84 363 GLU A C 1
ATOM 2914 O O . GLU A 1 363 ? -23.031 -38.25 2.779 1 60.84 363 GLU A O 1
ATOM 2919 N N . GLY A 1 364 ? -20.844 -37.875 2.43 1 76.62 364 GLY A N 1
ATOM 2920 C CA . GLY A 1 364 ? -20.953 -38.219 1.02 1 76.62 364 GLY A CA 1
ATOM 2921 C C . GLY A 1 364 ? -20.969 -37 0.114 1 76.62 364 GLY A C 1
ATOM 2922 O O . GLY A 1 364 ? -20.938 -37.156 -1.111 1 76.62 364 GLY A O 1
ATOM 2923 N N . PHE A 1 365 ? -21.078 -35.781 0.75 1 83.19 365 PHE A N 1
ATOM 2924 C CA . PHE A 1 365 ? -21.156 -34.594 -0.108 1 83.19 365 PHE A CA 1
ATOM 2925 C C . PHE A 1 365 ? -19.969 -34.531 -1.047 1 83.19 365 PHE A C 1
ATOM 2927 O O . PHE A 1 365 ? -20.125 -34.344 -2.254 1 83.19 365 PHE A O 1
ATOM 2934 N N . LEU A 1 366 ? -18.781 -34.688 -0.484 1 83.5 366 LEU A N 1
ATOM 2935 C CA . LEU A 1 366 ? -17.562 -34.562 -1.272 1 83.5 366 LEU A CA 1
ATOM 2936 C C . LEU A 1 366 ? -17.5 -35.656 -2.344 1 83.5 366 LEU A C 1
ATOM 2938 O O . LEU A 1 366 ? -17.016 -35.406 -3.453 1 83.5 366 LEU A O 1
ATOM 2942 N N . GLU A 1 367 ? -17.938 -36.812 -1.974 1 83.81 367 GLU A N 1
ATOM 2943 C CA . GLU A 1 367 ? -17.953 -37.906 -2.941 1 83.81 367 GLU A CA 1
ATOM 2944 C C . GLU A 1 367 ? -18.875 -37.594 -4.113 1 83.81 367 GLU A C 1
ATOM 2946 O O . GLU A 1 367 ? -18.516 -37.812 -5.27 1 83.81 367 GLU A O 1
ATOM 2951 N N . LYS A 1 368 ? -20.016 -37.125 -3.729 1 88.12 368 LYS A N 1
ATOM 2952 C CA . LYS A 1 368 ? -20.969 -36.781 -4.777 1 88.12 368 LYS A CA 1
ATOM 2953 C C . LYS A 1 368 ? -20.453 -35.625 -5.621 1 88.12 368 LYS A C 1
ATOM 2955 O O . LYS A 1 368 ? -20.625 -35.594 -6.844 1 88.12 368 LYS A O 1
ATOM 2960 N N . ALA A 1 369 ? -19.922 -34.656 -4.934 1 91 369 ALA A N 1
ATOM 2961 C CA . ALA A 1 369 ? -19.344 -33.5 -5.656 1 91 369 ALA A CA 1
ATOM 2962 C C . ALA A 1 369 ? -18.219 -33.969 -6.582 1 91 369 ALA A C 1
ATOM 2964 O O . ALA A 1 369 ? -18.094 -33.469 -7.707 1 91 369 ALA A O 1
ATOM 2965 N N . LEU A 1 370 ? -17.391 -34.906 -6.125 1 91.06 370 LEU A N 1
ATOM 2966 C CA . LEU A 1 370 ? -16.281 -35.438 -6.914 1 91.06 370 LEU A CA 1
ATOM 2967 C C . LEU A 1 370 ? -16.812 -36.156 -8.156 1 91.06 370 LEU A C 1
ATOM 2969 O O . LEU A 1 370 ? -16.203 -36.062 -9.227 1 91.06 370 LEU A O 1
ATOM 2973 N N . GLU A 1 371 ? -17.828 -36.906 -7.965 1 92 371 GLU A N 1
ATOM 2974 C CA . GLU A 1 371 ? -18.453 -37.594 -9.102 1 92 371 GLU A CA 1
ATOM 2975 C C . GLU A 1 371 ? -18.938 -36.594 -10.141 1 92 371 GLU A C 1
ATOM 2977 O O . GLU A 1 371 ? -18.781 -36.812 -11.344 1 92 371 GLU A O 1
ATOM 2982 N N . ARG A 1 372 ? -19.578 -35.531 -9.656 1 95.69 372 ARG A N 1
ATOM 2983 C CA . ARG A 1 372 ? -20.031 -34.5 -10.578 1 95.69 372 ARG A CA 1
ATOM 2984 C C . ARG A 1 372 ? -18.844 -33.812 -11.273 1 95.69 372 ARG A C 1
ATOM 2986 O O . ARG A 1 372 ? -18.953 -33.438 -12.445 1 95.69 372 ARG A O 1
ATOM 2993 N N . LEU A 1 373 ? -17.766 -33.656 -10.555 1 96.06 373 LEU A N 1
ATOM 2994 C CA . LEU A 1 373 ? -16.562 -33.094 -11.148 1 96.06 373 LEU A CA 1
ATOM 2995 C C . LEU A 1 373 ? -16.031 -34 -12.242 1 96.06 373 LEU A C 1
ATOM 2997 O O . LEU A 1 373 ? -15.609 -33.531 -13.305 1 96.06 373 LEU A O 1
ATOM 3001 N N . LYS A 1 374 ? -16.047 -35.312 -11.992 1 96.31 374 LYS A N 1
ATOM 3002 C CA . LYS A 1 374 ? -15.617 -36.281 -12.992 1 96.31 374 LYS A CA 1
ATOM 3003 C C . LYS A 1 374 ? -16.453 -36.188 -14.266 1 96.31 374 LYS A C 1
ATOM 3005 O O . LYS A 1 374 ? -15.906 -36.188 -15.375 1 96.31 374 LYS A O 1
ATOM 3010 N N . ILE A 1 375 ? -17.719 -36.031 -14.078 1 97.31 375 ILE A N 1
ATOM 3011 C CA . ILE A 1 375 ? -18.609 -35.906 -15.219 1 97.31 375 ILE A CA 1
ATOM 3012 C C . ILE A 1 375 ? -18.297 -34.625 -15.969 1 97.31 375 ILE A C 1
ATOM 3014 O O . ILE A 1 375 ? -18.172 -34.625 -17.203 1 97.31 375 ILE A O 1
ATOM 3018 N N . ALA A 1 376 ? -18.172 -33.531 -15.203 1 97.62 376 ALA A N 1
ATOM 3019 C CA . ALA A 1 376 ? -17.859 -32.219 -15.805 1 97.62 376 ALA A CA 1
ATOM 3020 C C . ALA A 1 376 ? -16.531 -32.281 -16.562 1 97.62 376 ALA A C 1
ATOM 3022 O O . ALA A 1 376 ? -16.359 -31.562 -17.547 1 97.62 376 ALA A O 1
ATOM 3023 N N . ASN A 1 377 ? -15.625 -33.094 -16.062 1 97.25 377 ASN A N 1
ATOM 3024 C CA . ASN A 1 377 ? -14.297 -33.219 -16.641 1 97.25 377 ASN A CA 1
ATOM 3025 C C . ASN A 1 377 ? -14.234 -34.344 -17.656 1 97.25 377 ASN A C 1
ATOM 3027 O O . ASN A 1 377 ? -13.273 -35.125 -17.688 1 97.25 377 ASN A O 1
ATOM 3031 N N . ARG A 1 378 ? -15.312 -34.625 -18.359 1 96 378 ARG A N 1
ATOM 3032 C CA . ARG A 1 378 ? -15.406 -35.562 -19.453 1 96 378 ARG A CA 1
ATOM 3033 C C . ARG A 1 378 ? -15.133 -37 -18.984 1 96 378 ARG A C 1
ATOM 3035 O O . ARG A 1 378 ? -14.477 -37.781 -19.688 1 96 378 ARG A O 1
ATOM 3042 N N . GLY A 1 379 ? -15.367 -37.219 -17.766 1 95.06 379 GLY A N 1
ATOM 3043 C CA . GLY A 1 379 ? -15.297 -38.562 -17.25 1 95.06 379 GLY A CA 1
ATOM 3044 C C . GLY A 1 379 ? -13.992 -38.875 -16.531 1 95.06 379 GLY A C 1
ATOM 3045 O O . GLY A 1 379 ? -13.805 -39.969 -16.016 1 95.06 379 GLY A O 1
ATOM 3046 N N . PHE A 1 380 ? -13.141 -37.906 -16.406 1 94 380 PHE A N 1
ATOM 3047 C CA . PHE A 1 380 ? -11.844 -38.125 -15.781 1 94 380 PHE A CA 1
ATOM 3048 C C . PHE A 1 380 ? -11.734 -37.344 -14.477 1 94 380 PHE A C 1
ATOM 3050 O O . PHE A 1 380 ? -12.164 -36.188 -14.406 1 94 380 PHE A O 1
ATOM 3057 N N . LEU A 1 381 ? -11.227 -38 -13.516 1 92.25 381 LEU A N 1
ATOM 3058 C CA . LEU A 1 381 ? -10.914 -37.281 -12.281 1 92.25 381 LEU A CA 1
ATOM 3059 C C . LEU A 1 381 ? -9.625 -36.5 -12.422 1 92.25 381 LEU A C 1
ATOM 3061 O O . LEU A 1 381 ? -8.656 -36.969 -13.023 1 92.25 381 LEU A O 1
ATOM 3065 N N . PRO A 1 382 ? -9.625 -35.25 -11.914 1 93.81 382 PRO A N 1
ATOM 3066 C CA . PRO A 1 382 ? -8.328 -34.594 -11.852 1 93.81 382 PRO A CA 1
ATOM 3067 C C . PRO A 1 382 ? -7.277 -35.375 -11.086 1 93.81 382 PRO A C 1
ATOM 3069 O O . PRO A 1 382 ? -7.613 -36.125 -10.164 1 93.81 382 PRO A O 1
ATOM 3072 N N . LYS A 1 383 ? -6.07 -35.25 -11.461 1 91.88 383 LYS A N 1
ATOM 3073 C CA . LYS A 1 383 ? -4.973 -35.906 -10.773 1 91.88 383 LYS A CA 1
ATOM 3074 C C . LYS A 1 383 ? -4.852 -35.406 -9.328 1 91.88 383 LYS A C 1
ATOM 3076 O O . LYS A 1 383 ? -4.434 -36.156 -8.445 1 91.88 383 LYS A O 1
ATOM 3081 N N . LEU A 1 384 ? -5.273 -34.188 -9.148 1 93.06 384 LEU A N 1
ATOM 3082 C CA . LEU A 1 384 ? -5.16 -33.594 -7.828 1 93.06 384 LEU A CA 1
ATOM 3083 C C . LEU A 1 384 ? -6.41 -32.781 -7.488 1 93.06 384 LEU A C 1
ATOM 3085 O O . LEU A 1 384 ? -6.391 -31.547 -7.539 1 93.06 384 LEU A O 1
ATOM 3089 N N . PRO A 1 385 ? -7.508 -33.406 -7.148 1 93.12 385 PRO A N 1
ATOM 3090 C CA . PRO A 1 385 ? -8.625 -32.688 -6.535 1 93.12 385 PRO A CA 1
ATOM 3091 C C . PRO A 1 385 ? -8.328 -32.25 -5.102 1 93.12 385 PRO A C 1
ATOM 3093 O O . PRO A 1 385 ? -8.086 -33.094 -4.234 1 93.12 385 PRO A O 1
ATOM 3096 N N . ILE A 1 386 ? -8.32 -30.969 -4.863 1 93 386 ILE A N 1
ATOM 3097 C CA . ILE A 1 386 ? -7.848 -30.422 -3.604 1 93 386 ILE A CA 1
ATOM 3098 C C . ILE A 1 386 ? -9.039 -30.016 -2.736 1 93 386 ILE A C 1
ATOM 3100 O O . ILE A 1 386 ? -10.023 -29.453 -3.236 1 93 386 ILE A O 1
ATOM 3104 N N . VAL A 1 387 ? -9 -30.266 -1.451 1 89.38 387 VAL A N 1
ATOM 3105 C CA . VAL A 1 387 ? -9.945 -29.75 -0.466 1 89.38 387 VAL A CA 1
ATOM 3106 C C . VAL A 1 387 ? -9.195 -29.141 0.708 1 89.38 387 VAL A C 1
ATOM 3108 O O . VAL A 1 387 ? -8.031 -29.469 0.951 1 89.38 387 VAL A O 1
ATOM 3111 N N . TRP A 1 388 ? -9.812 -28.234 1.438 1 89.88 388 TRP A N 1
ATOM 3112 C CA . TRP A 1 388 ? -9.234 -27.734 2.676 1 89.88 388 TRP A CA 1
ATOM 3113 C C . TRP A 1 388 ? -9.164 -28.828 3.734 1 89.88 388 TRP A C 1
ATOM 3115 O O . TRP A 1 388 ? -10.109 -29.594 3.893 1 89.88 388 TRP A O 1
ATOM 3125 N N . TYR A 1 389 ? -8.133 -28.859 4.414 1 81.62 389 TYR A N 1
ATOM 3126 C CA . TYR A 1 389 ? -7.996 -29.859 5.465 1 81.62 389 TYR A CA 1
ATOM 3127 C C . TYR A 1 389 ? -8.789 -29.469 6.703 1 81.62 389 TYR A C 1
ATOM 3129 O O . TYR A 1 389 ? -8.781 -28.297 7.105 1 81.62 389 TYR A O 1
ATOM 3137 N N . SER A 1 390 ? -9.523 -30.375 7.176 1 75.31 390 SER A N 1
ATOM 3138 C CA . SER A 1 390 ? -10.156 -30.281 8.492 1 75.31 390 SER A CA 1
ATOM 3139 C C . SER A 1 390 ? -9.961 -31.562 9.289 1 75.31 390 SER A C 1
ATOM 3141 O O . SER A 1 390 ? -9.797 -32.625 8.719 1 75.31 390 SER A O 1
ATOM 3143 N N . THR A 1 391 ? -9.898 -31.422 10.555 1 68.94 391 THR A N 1
ATOM 3144 C CA . THR A 1 391 ? -9.664 -32.562 11.422 1 68.94 391 THR A CA 1
ATOM 3145 C C . THR A 1 391 ? -10.719 -33.656 11.188 1 68.94 391 THR A C 1
ATOM 3147 O O . THR A 1 391 ? -10.477 -34.812 11.477 1 68.94 391 THR A O 1
ATOM 3150 N N . HIS A 1 392 ? -11.844 -33.25 10.703 1 64.5 392 HIS A N 1
ATOM 3151 C CA . HIS A 1 392 ? -12.922 -34.219 10.477 1 64.5 392 HIS A CA 1
ATOM 3152 C C . HIS A 1 392 ? -12.547 -35.219 9.391 1 64.5 392 HIS A C 1
ATOM 3154 O O . HIS A 1 392 ? -13.102 -36.312 9.328 1 64.5 392 HIS A O 1
ATOM 3160 N N . LEU A 1 393 ? -11.68 -34.781 8.531 1 64.81 393 LEU A N 1
ATOM 3161 C CA . LEU A 1 393 ? -11.266 -35.656 7.434 1 64.81 393 LEU A CA 1
ATOM 3162 C C . LEU A 1 393 ? -10.484 -36.875 7.957 1 64.81 393 LEU A C 1
ATOM 3164 O O . LEU A 1 393 ? -10.352 -37.875 7.266 1 64.81 393 LEU A O 1
ATOM 3168 N N . THR A 1 394 ? -9.859 -36.688 9.094 1 61.59 394 THR A N 1
ATOM 3169 C CA . THR A 1 394 ? -9.039 -37.781 9.633 1 61.59 394 THR A CA 1
ATOM 3170 C C . THR A 1 394 ? -9.891 -38.75 10.438 1 61.59 394 THR A C 1
ATOM 3172 O O . THR A 1 394 ? -9.422 -39.812 10.82 1 61.59 394 THR A O 1
ATOM 3175 N N . LYS A 1 395 ? -11.023 -38.312 10.711 1 57.47 395 LYS A N 1
ATOM 3176 C CA . LYS A 1 395 ? -11.859 -39.281 11.406 1 57.47 395 LYS A CA 1
ATOM 3177 C C . LYS A 1 395 ? -12.266 -40.438 10.484 1 57.47 395 LYS A C 1
ATOM 3179 O O . LYS A 1 395 ? -12.328 -40.25 9.266 1 57.47 395 LYS A O 1
ATOM 3184 N N . ASP A 1 396 ? -12.102 -41.75 10.852 1 50.5 396 ASP A N 1
ATOM 3185 C CA . ASP A 1 396 ? -12.125 -43.094 10.242 1 50.5 396 ASP A CA 1
ATOM 3186 C C . ASP A 1 396 ? -13.094 -43.125 9.062 1 50.5 396 ASP A C 1
ATOM 3188 O O . ASP A 1 396 ? -12.844 -43.812 8.078 1 50.5 396 ASP A O 1
ATOM 3192 N N . TYR A 1 397 ? -14.125 -42.594 9.148 1 45.88 397 TYR A N 1
ATOM 3193 C CA . TYR A 1 397 ? -15.141 -43.031 8.195 1 45.88 397 TYR A CA 1
ATOM 3194 C C . TYR A 1 397 ? -14.781 -42.562 6.785 1 45.88 397 TYR A C 1
ATOM 3196 O O . TYR A 1 397 ? -15.008 -43.281 5.812 1 45.88 397 TYR A O 1
ATOM 3204 N N . GLU A 1 398 ? -14.305 -41.406 6.57 1 48.78 398 GLU A N 1
ATOM 3205 C CA . GLU A 1 398 ? -14.211 -40.875 5.211 1 48.78 398 GLU A CA 1
ATOM 3206 C C . GLU A 1 398 ? -12.836 -41.156 4.605 1 48.78 398 GLU A C 1
ATOM 3208 O O . GLU A 1 398 ? -12.508 -40.625 3.537 1 48.78 398 GLU A O 1
ATOM 3213 N N . ALA A 1 399 ? -12.055 -41.906 5.156 1 49.34 399 ALA A N 1
ATOM 3214 C CA . ALA A 1 399 ? -10.648 -42.156 4.824 1 49.34 399 ALA A CA 1
ATOM 3215 C C . ALA A 1 399 ? -10.508 -42.781 3.447 1 49.34 399 ALA A C 1
ATOM 3217 O O . ALA A 1 399 ? -9.578 -42.469 2.703 1 49.34 399 ALA A O 1
ATOM 3218 N N . ARG A 1 400 ? -11.391 -43.75 3.188 1 50.12 400 ARG A N 1
ATOM 3219 C CA . ARG A 1 400 ? -11.18 -44.5 1.955 1 50.12 400 ARG A CA 1
ATOM 3220 C C . ARG A 1 400 ? -11.297 -43.594 0.733 1 50.12 400 ARG A C 1
ATOM 3222 O O . ARG A 1 400 ? -10.617 -43.812 -0.274 1 50.12 400 ARG A O 1
ATOM 3229 N N . ALA A 1 401 ? -12.109 -42.562 0.797 1 53.91 401 ALA A N 1
ATOM 3230 C CA . ALA A 1 401 ? -12.32 -41.656 -0.343 1 53.91 401 ALA A CA 1
ATOM 3231 C C . ALA A 1 401 ? -11.211 -40.625 -0.429 1 53.91 401 ALA A C 1
ATOM 3233 O O . ALA A 1 401 ? -10.969 -40.031 -1.495 1 53.91 401 ALA A O 1
ATOM 3234 N N . TRP A 1 402 ? -10.367 -40.75 0.568 1 58.47 402 TRP A N 1
ATOM 3235 C CA . TRP A 1 402 ? -9.508 -39.594 0.714 1 58.47 402 TRP A CA 1
ATOM 3236 C C . TRP A 1 402 ? -8.18 -39.781 -0.014 1 58.47 402 TRP A C 1
ATOM 3238 O O . TRP A 1 402 ? -7.434 -38.844 -0.223 1 58.47 402 TRP A O 1
ATOM 3248 N N . ASP A 1 403 ? -8 -41.062 -0.401 1 65.75 403 ASP A N 1
ATOM 3249 C CA . ASP A 1 403 ? -6.77 -41.312 -1.145 1 65.75 403 ASP A CA 1
ATOM 3250 C C . ASP A 1 403 ? -6.812 -40.656 -2.512 1 65.75 403 ASP A C 1
ATOM 3252 O O . ASP A 1 403 ? -5.777 -40.5 -3.164 1 65.75 403 ASP A O 1
ATOM 3256 N N . ARG A 1 404 ? -7.98 -40.094 -2.76 1 74.88 404 ARG A N 1
ATOM 3257 C CA . ARG A 1 404 ? -8.156 -39.5 -4.074 1 74.88 404 ARG A CA 1
ATOM 3258 C C . ARG A 1 404 ? -8 -37.969 -4.004 1 74.88 404 ARG A C 1
ATOM 3260 O O . ARG A 1 404 ? -7.988 -37.312 -5.035 1 74.88 404 ARG A O 1
ATOM 3267 N N . PHE A 1 405 ? -7.832 -37.5 -2.793 1 79.56 405 PHE A N 1
ATOM 3268 C CA . PHE A 1 405 ? -7.848 -36.062 -2.625 1 79.56 405 PHE A CA 1
ATOM 3269 C C . PHE A 1 405 ? -6.465 -35.531 -2.254 1 79.56 405 PHE A C 1
ATOM 3271 O O . PHE A 1 405 ? -5.688 -36.25 -1.605 1 79.56 405 PHE A O 1
ATOM 3278 N N . GLY A 1 406 ? -6.176 -34.406 -2.805 1 86.19 406 GLY A N 1
ATOM 3279 C CA . GLY A 1 406 ? -5.176 -33.562 -2.166 1 86.19 406 GLY A CA 1
ATOM 3280 C C . GLY A 1 406 ? -5.754 -32.656 -1.092 1 86.19 406 GLY A C 1
ATOM 3281 O O . GLY A 1 406 ? -6.949 -32.344 -1.104 1 86.19 406 GLY A O 1
ATOM 3282 N N . VAL A 1 407 ? -4.93 -32.375 -0.062 1 86.94 407 VAL A N 1
ATOM 3283 C CA . VAL A 1 407 ? -5.414 -31.5 1.007 1 86.94 407 VAL A CA 1
ATOM 3284 C C . VAL A 1 407 ? -4.52 -30.266 1.124 1 86.94 407 VAL A C 1
ATOM 3286 O O . VAL A 1 407 ? -3.295 -30.375 0.997 1 86.94 407 VAL A O 1
ATOM 3289 N N . GLN A 1 408 ? -5.152 -29.156 1.246 1 91.38 408 GLN A N 1
ATOM 3290 C CA . GLN A 1 408 ? -4.438 -27.922 1.565 1 91.38 408 GLN A CA 1
ATOM 3291 C C . GLN A 1 408 ? -4.551 -27.594 3.051 1 91.38 408 GLN A C 1
ATOM 3293 O O . GLN A 1 408 ? -5.652 -27.531 3.6 1 91.38 408 GLN A O 1
ATOM 3298 N N . LEU A 1 409 ? -3.414 -27.375 3.668 1 88.25 409 LEU A N 1
ATOM 3299 C CA . LEU A 1 409 ? -3.357 -27.094 5.102 1 88.25 409 LEU A CA 1
ATOM 3300 C C . LEU A 1 409 ? -3.262 -25.594 5.367 1 88.25 409 LEU A C 1
ATOM 3302 O O . LEU A 1 409 ? -2.26 -24.969 5.027 1 88.25 409 LEU A O 1
ATOM 3306 N N . SER A 1 410 ? -4.312 -25.031 5.926 1 87.62 410 SER A N 1
ATOM 3307 C CA . SER A 1 410 ? -4.266 -23.625 6.293 1 87.62 410 SER A CA 1
ATOM 3308 C C . SER A 1 410 ? -3.748 -23.438 7.715 1 87.62 410 SER A C 1
ATOM 3310 O O . SER A 1 410 ? -3.193 -22.391 8.047 1 87.62 410 SER A O 1
ATOM 3312 N N . GLU A 1 411 ? -4.047 -24.312 8.586 1 80.88 411 GLU A N 1
ATOM 3313 C CA . GLU A 1 411 ? -3.564 -24.359 9.961 1 80.88 411 GLU A CA 1
ATOM 3314 C C . GLU A 1 411 ? -3.137 -25.766 10.359 1 80.88 411 GLU A C 1
ATOM 3316 O O . GLU A 1 411 ? -3.922 -26.719 10.242 1 80.88 411 GLU A O 1
ATOM 3321 N N . TRP A 1 412 ? -1.932 -25.891 10.617 1 71.75 412 TRP A N 1
ATOM 3322 C CA . TRP A 1 412 ? -1.415 -27.203 11 1 71.75 412 TRP A CA 1
ATOM 3323 C C . TRP A 1 412 ? -0.284 -27.062 12.016 1 71.75 412 TRP A C 1
ATOM 3325 O O . TRP A 1 412 ? 0.59 -26.203 11.867 1 71.75 412 TRP A O 1
ATOM 3335 N N . GLN A 1 413 ? -0.553 -27.766 13.133 1 67.81 413 GLN A N 1
ATOM 3336 C CA . GLN A 1 413 ? 0.522 -27.891 14.109 1 67.81 413 GLN A CA 1
ATOM 3337 C C . GLN A 1 413 ? 1.111 -29.297 14.094 1 67.81 413 GLN A C 1
ATOM 3339 O O . GLN A 1 413 ? 0.374 -30.281 14.055 1 67.81 413 GLN A O 1
ATOM 3344 N N . PRO A 1 414 ? 2.375 -29.328 13.93 1 63.56 414 PRO A N 1
ATOM 3345 C CA . PRO A 1 414 ? 3.004 -30.656 13.922 1 63.56 414 PRO A CA 1
ATOM 3346 C C . PRO A 1 414 ? 2.631 -31.5 15.141 1 63.56 414 PRO A C 1
ATOM 3348 O O . PRO A 1 414 ? 2.686 -31 16.266 1 63.56 414 PRO A O 1
ATOM 3351 N N . ASN A 1 415 ? 1.685 -32.375 15.031 1 61.28 415 ASN A N 1
ATOM 3352 C CA . ASN A 1 415 ? 1.434 -33.344 16.078 1 61.28 415 ASN A CA 1
ATOM 3353 C C . ASN A 1 415 ? 1.968 -34.719 15.688 1 61.28 415 ASN A C 1
ATOM 3355 O O . ASN A 1 415 ? 1.5 -35.344 14.719 1 61.28 415 ASN A O 1
ATOM 3359 N N . PRO A 1 416 ? 3.076 -35.188 16.328 1 54.62 416 PRO A N 1
ATOM 3360 C CA . PRO A 1 416 ? 3.703 -36.469 16.016 1 54.62 416 PRO A CA 1
ATOM 3361 C C . PRO A 1 416 ? 2.695 -37.625 15.93 1 54.62 416 PRO A C 1
ATOM 3363 O O . PRO A 1 416 ? 2.965 -38.625 15.289 1 54.62 416 PRO A O 1
ATOM 3366 N N . THR A 1 417 ? 1.706 -37.438 16.609 1 53.12 417 THR A N 1
ATOM 3367 C CA . THR A 1 417 ? 0.783 -38.562 16.672 1 53.12 417 THR A CA 1
ATOM 3368 C C . THR A 1 417 ? -0.106 -38.594 15.43 1 53.12 417 THR A C 1
ATOM 3370 O O . THR A 1 417 ? -0.842 -39.562 15.219 1 53.12 417 THR A O 1
ATOM 3373 N N . GLU A 1 418 ? -0.083 -37.531 14.68 1 55.91 418 GLU A N 1
ATOM 3374 C CA . GLU A 1 418 ? -1.036 -37.438 13.578 1 55.91 418 GLU A CA 1
ATOM 3375 C C . GLU A 1 418 ? -0.495 -38.156 12.336 1 55.91 418 GLU A C 1
ATOM 3377 O O . GLU A 1 418 ? 0.149 -37.531 11.492 1 55.91 418 GLU A O 1
ATOM 3382 N N . GLN A 1 419 ? -0.392 -39.438 12.32 1 55.97 419 GLN A N 1
ATOM 3383 C CA . GLN A 1 419 ? 0.051 -40.344 11.258 1 55.97 419 GLN A CA 1
ATOM 3384 C C . GLN A 1 419 ? -0.864 -40.281 10.039 1 55.97 419 GLN A C 1
ATOM 3386 O O . GLN A 1 419 ? -0.513 -40.75 8.961 1 55.97 419 GLN A O 1
ATOM 3391 N N . PHE A 1 420 ? -1.916 -39.469 10.102 1 61.78 420 PHE A N 1
ATOM 3392 C CA . PHE A 1 420 ? -2.938 -39.656 9.078 1 61.78 420 PHE A CA 1
ATOM 3393 C C . PHE A 1 420 ? -2.664 -38.75 7.867 1 61.78 420 PHE A C 1
ATOM 3395 O O . PHE A 1 420 ? -3.092 -39.094 6.754 1 61.78 420 PHE A O 1
ATOM 3402 N N . LEU A 1 421 ? -1.718 -37.812 7.91 1 67.12 421 LEU A N 1
ATOM 3403 C CA . LEU A 1 421 ? -1.531 -36.906 6.77 1 67.12 421 LEU A CA 1
ATOM 3404 C C . LEU A 1 421 ? -0.662 -37.562 5.703 1 67.12 421 LEU A C 1
ATOM 3406 O O . LEU A 1 421 ? -0.645 -37.125 4.551 1 67.12 421 LEU A O 1
ATOM 3410 N N . SER A 1 422 ? -0.074 -38.656 6.035 1 67.62 422 SER A N 1
ATOM 3411 C CA . SER A 1 422 ? 0.796 -39.375 5.102 1 67.62 422 SER A CA 1
ATOM 3412 C C . SER A 1 422 ? 0.001 -39.969 3.936 1 67.62 422 SER A C 1
ATOM 3414 O O . SER A 1 422 ? 0.568 -40.281 2.891 1 67.62 422 SER A O 1
ATOM 3416 N N . ARG A 1 423 ? -1.213 -39.906 4.078 1 69.94 423 ARG A N 1
ATOM 3417 C CA . ARG A 1 423 ? -2.064 -40.531 3.066 1 69.94 423 ARG A CA 1
ATOM 3418 C C . ARG A 1 423 ? -2.502 -39.5 2.023 1 69.94 423 ARG A C 1
ATOM 3420 O O . ARG A 1 423 ? -3.105 -39.844 1.011 1 69.94 423 ARG A O 1
ATOM 3427 N N . PHE A 1 424 ? -2.168 -38.219 2.266 1 76.62 424 PHE A N 1
ATOM 3428 C CA . PHE A 1 424 ? -2.664 -37.156 1.382 1 76.62 424 PHE A CA 1
ATOM 3429 C C . PHE A 1 424 ? -1.519 -36.5 0.622 1 76.62 424 PHE A C 1
ATOM 3431 O O . PHE A 1 424 ? -0.386 -36.469 1.106 1 76.62 424 PHE A O 1
ATOM 3438 N N . LYS A 1 425 ? -1.842 -36.125 -0.613 1 83.88 425 LYS A N 1
ATOM 3439 C CA . LYS A 1 425 ? -1.003 -35.125 -1.264 1 83.88 425 LYS A CA 1
ATOM 3440 C C . LYS A 1 425 ? -1.224 -33.75 -0.653 1 83.88 425 LYS A C 1
ATOM 3442 O O . LYS A 1 425 ? -2.326 -33.219 -0.727 1 83.88 425 LYS A O 1
ATOM 3447 N N . VAL A 1 426 ? -0.177 -33.219 -0.094 1 87.31 426 VAL A N 1
ATOM 3448 C CA . VAL A 1 426 ? -0.385 -32.094 0.783 1 87.31 426 VAL A CA 1
ATOM 3449 C C . VAL A 1 426 ? 0.137 -30.812 0.109 1 87.31 426 VAL A C 1
ATOM 3451 O O . VAL A 1 426 ? 1.214 -30.828 -0.491 1 87.31 426 VAL A O 1
ATOM 3454 N N . ILE A 1 427 ? -0.621 -29.797 0.102 1 92.5 427 ILE A N 1
ATOM 3455 C CA . ILE A 1 427 ? -0.214 -28.422 -0.177 1 92.5 427 ILE A CA 1
ATOM 3456 C C . ILE A 1 427 ? -0.153 -27.625 1.125 1 92.5 427 ILE A C 1
ATOM 3458 O O . ILE A 1 427 ? -1.185 -27.359 1.744 1 92.5 427 ILE A O 1
ATOM 3462 N N . HIS A 1 428 ? 1.019 -27.219 1.51 1 91.12 428 HIS A N 1
ATOM 3463 C CA . HIS A 1 428 ? 1.206 -26.547 2.791 1 91.12 428 HIS A CA 1
ATOM 3464 C C . HIS A 1 428 ? 0.968 -25.047 2.666 1 91.12 428 HIS A C 1
ATOM 3466 O O . HIS A 1 428 ? 1.561 -24.391 1.809 1 91.12 428 HIS A O 1
ATOM 3472 N N . SER A 1 429 ? 0.154 -24.578 3.502 1 93.75 429 SER A N 1
ATOM 3473 C CA . SER A 1 429 ? -0.067 -23.141 3.559 1 93.75 429 SER A CA 1
ATOM 3474 C C . SER A 1 429 ? 0.006 -22.625 4.992 1 93.75 429 SER A C 1
ATOM 3476 O O . SER A 1 429 ? -0.128 -21.422 5.234 1 93.75 429 SER A O 1
ATOM 3478 N N . SER A 1 430 ? 0.411 -23.609 5.855 1 88.19 430 SER A N 1
ATOM 3479 C CA . SER A 1 430 ? 0.465 -23.234 7.262 1 88.19 430 SER A CA 1
ATOM 3480 C C . SER A 1 430 ? 1.533 -22.172 7.504 1 88.19 430 SER A C 1
ATOM 3482 O O . SER A 1 430 ? 2.666 -22.297 7.039 1 88.19 430 SER A O 1
ATOM 3484 N N . ARG A 1 431 ? 1.351 -21.125 8.086 1 91.75 431 ARG A N 1
ATOM 3485 C CA . ARG A 1 431 ? 2.23 -20.016 8.461 1 91.75 431 ARG A CA 1
ATOM 3486 C C . ARG A 1 431 ? 2.514 -19.109 7.273 1 91.75 431 ARG A C 1
ATOM 3488 O O . ARG A 1 431 ? 3.385 -18.25 7.344 1 91.75 431 ARG A O 1
ATOM 3495 N N . TRP A 1 432 ? 1.979 -19.453 6.145 1 96.44 432 TRP A N 1
ATOM 3496 C CA . TRP A 1 432 ? 2.168 -18.625 4.957 1 96.44 432 TRP A CA 1
ATOM 3497 C C . TRP A 1 432 ? 0.894 -17.859 4.625 1 96.44 432 TRP A C 1
ATOM 3499 O O . TRP A 1 432 ? 0.537 -17.719 3.451 1 96.44 432 TRP A O 1
ATOM 3509 N N . ASP A 1 433 ? 0.182 -17.531 5.688 1 96.06 433 ASP A N 1
ATOM 3510 C CA . ASP A 1 433 ? -0.958 -16.609 5.598 1 96.06 433 ASP A CA 1
ATOM 3511 C C . ASP A 1 433 ? -0.5 -15.156 5.562 1 96.06 433 ASP A C 1
ATOM 3513 O O . ASP A 1 433 ? 0.147 -14.688 6.5 1 96.06 433 ASP A O 1
ATOM 3517 N N . LEU A 1 434 ? -0.848 -14.492 4.473 1 97.31 434 LEU A N 1
ATOM 3518 C CA . LEU A 1 434 ? -0.41 -13.125 4.242 1 97.31 434 LEU A CA 1
ATOM 3519 C C . LEU A 1 434 ? -1.383 -12.125 4.871 1 97.31 434 LEU A C 1
ATOM 3521 O O . LEU A 1 434 ? -1.111 -10.922 4.906 1 97.31 434 LEU A O 1
ATOM 3525 N N . SER A 1 435 ? -2.502 -12.578 5.383 1 94.88 435 SER A N 1
ATOM 3526 C CA . SER A 1 435 ? -3.537 -11.719 5.953 1 94.88 435 SER A CA 1
ATOM 3527 C C . SER A 1 435 ? -3.219 -11.352 7.398 1 94.88 435 SER A C 1
ATOM 3529 O O . SER A 1 435 ? -2.336 -11.953 8.016 1 94.88 435 SER A O 1
ATOM 3531 N N . CYS A 1 436 ? -3.883 -10.32 7.812 1 91.19 436 CYS A N 1
ATOM 3532 C CA . CYS A 1 436 ? -3.738 -9.945 9.211 1 91.19 436 CYS A CA 1
ATOM 3533 C C . CYS A 1 436 ? -4.328 -11.008 10.125 1 91.19 436 CYS A C 1
ATOM 3535 O O . CYS A 1 436 ? -5.387 -11.57 9.836 1 91.19 436 CYS A O 1
ATOM 3537 N N . GLU A 1 437 ? -3.588 -11.312 11.172 1 86.81 437 GLU A N 1
ATOM 3538 C CA . GLU A 1 437 ? -4.164 -12.148 12.219 1 86.81 437 GLU A CA 1
ATOM 3539 C C . GLU A 1 437 ? -5.227 -11.391 13.008 1 86.81 437 GLU A C 1
ATOM 3541 O O . GLU A 1 437 ? -4.926 -10.391 13.664 1 86.81 437 GLU A O 1
ATOM 3546 N N . MET A 1 438 ? -6.422 -11.875 12.891 1 78.06 438 MET A N 1
ATOM 3547 C CA . MET A 1 438 ? -7.547 -11.172 13.5 1 78.06 438 MET A CA 1
ATOM 3548 C C . MET A 1 438 ? -7.832 -11.711 14.898 1 78.06 438 MET A C 1
ATOM 3550 O O . MET A 1 438 ? -7.848 -12.922 15.109 1 78.06 438 MET A O 1
ATOM 3554 N N . LYS A 1 439 ? -7.809 -10.859 15.82 1 73.44 439 LYS A N 1
ATOM 3555 C CA . LYS A 1 439 ? -8.281 -11.148 17.172 1 73.44 439 LYS A CA 1
ATOM 3556 C C . LYS A 1 439 ? -9.375 -10.172 17.594 1 73.44 439 LYS A C 1
ATOM 3558 O O . LYS A 1 439 ? -9.148 -8.961 17.625 1 73.44 439 LYS A O 1
ATOM 3563 N N . LYS A 1 440 ? -10.5 -10.586 17.844 1 68 440 LYS A N 1
ATOM 3564 C CA . LYS A 1 440 ? -11.633 -9.758 18.25 1 68 440 LYS A CA 1
ATOM 3565 C C . LYS A 1 440 ? -11.914 -8.672 17.203 1 68 440 LYS A C 1
ATOM 3567 O O . LYS A 1 440 ? -12.055 -7.5 17.547 1 68 440 LYS A O 1
ATOM 3572 N N . HIS A 1 441 ? -11.836 -9.031 15.984 1 65.94 441 HIS A N 1
ATOM 3573 C CA . HIS A 1 441 ? -12.18 -8.219 14.828 1 65.94 441 HIS A CA 1
ATOM 3574 C C . HIS A 1 441 ? -11.18 -7.086 14.633 1 65.94 441 HIS A C 1
ATOM 3576 O O . HIS A 1 441 ? -11.516 -6.039 14.07 1 65.94 441 HIS A O 1
ATOM 3582 N N . ARG A 1 442 ? -10.078 -7.344 15.273 1 77.56 442 ARG A N 1
ATOM 3583 C CA . ARG A 1 442 ? -8.992 -6.387 15.109 1 77.56 442 ARG A CA 1
ATOM 3584 C C . ARG A 1 442 ? -7.758 -7.066 14.523 1 77.56 442 ARG A C 1
ATOM 3586 O O . ARG A 1 442 ? -7.438 -8.203 14.875 1 77.56 442 ARG A O 1
ATOM 3593 N N . CYS A 1 443 ? -7.188 -6.398 13.594 1 85 443 CYS A N 1
ATOM 3594 C CA . CYS A 1 443 ? -5.914 -6.891 13.078 1 85 443 CYS A CA 1
ATOM 3595 C C . CYS A 1 443 ? -4.832 -6.828 14.141 1 85 443 CYS A C 1
ATOM 3597 O O . CYS A 1 443 ? -4.461 -5.742 14.594 1 85 443 CYS A O 1
ATOM 3599 N N . LYS A 1 444 ? -4.316 -7.867 14.547 1 81.69 444 LYS A N 1
ATOM 3600 C CA . LYS A 1 444 ? -3.328 -7.895 15.625 1 81.69 444 LYS A CA 1
ATOM 3601 C C . LYS A 1 444 ? -1.908 -7.855 15.062 1 81.69 444 LYS A C 1
ATOM 3603 O O . LYS A 1 444 ? -1.048 -7.148 15.594 1 81.69 444 LYS A O 1
ATOM 3608 N N . ARG A 1 445 ? -1.716 -8.656 14.086 1 86.5 445 ARG A N 1
ATOM 3609 C CA . ARG A 1 445 ? -0.36 -8.68 13.547 1 86.5 445 ARG A CA 1
ATOM 3610 C C . ARG A 1 445 ? -0.333 -9.297 12.148 1 86.5 445 ARG A C 1
ATOM 3612 O O . ARG A 1 445 ? -1.226 -10.07 11.797 1 86.5 445 ARG A O 1
ATOM 3619 N N . TYR A 1 446 ? 0.688 -8.883 11.508 1 88.88 446 TYR A N 1
ATOM 3620 C CA . TYR A 1 446 ? 1.049 -9.531 10.25 1 88.88 446 TYR A CA 1
ATOM 3621 C C . TYR A 1 446 ? 2.301 -10.383 10.414 1 88.88 446 TYR A C 1
ATOM 3623 O O . TYR A 1 446 ? 3.238 -9.992 11.117 1 88.88 446 TYR A O 1
ATOM 3631 N N . ARG A 1 447 ? 2.258 -11.555 9.82 1 92.12 447 ARG A N 1
ATOM 3632 C CA . ARG A 1 447 ? 3.48 -12.352 9.805 1 92.12 447 ARG A CA 1
ATOM 3633 C C . ARG A 1 447 ? 4.555 -11.68 8.953 1 92.12 447 ARG A C 1
ATOM 3635 O O . ARG A 1 447 ? 4.266 -11.164 7.871 1 92.12 447 ARG A O 1
ATOM 3642 N N . THR A 1 448 ? 5.777 -11.648 9.461 1 92.75 448 THR A N 1
ATOM 3643 C CA . THR A 1 448 ? 6.863 -11.016 8.719 1 92.75 448 THR A CA 1
ATOM 3644 C C . THR A 1 448 ? 7.406 -11.961 7.645 1 92.75 448 THR A C 1
ATOM 3646 O O . THR A 1 448 ? 7.184 -13.172 7.707 1 92.75 448 THR A O 1
ATOM 3649 N N . TRP A 1 449 ? 8.102 -11.422 6.609 1 95.12 449 TRP A N 1
ATOM 3650 C CA . TRP A 1 449 ? 8.711 -12.273 5.59 1 95.12 449 TRP A CA 1
ATOM 3651 C C . TRP A 1 449 ? 9.781 -13.172 6.195 1 95.12 449 TRP A C 1
ATOM 3653 O O . TRP A 1 449 ? 9.992 -14.297 5.738 1 95.12 449 TRP A O 1
ATOM 3663 N N . GLN A 1 450 ? 10.438 -12.672 7.258 1 94.62 450 GLN A N 1
ATOM 3664 C CA . GLN A 1 450 ? 11.461 -13.469 7.934 1 94.62 450 GLN A CA 1
ATOM 3665 C C . GLN A 1 450 ? 10.859 -14.711 8.578 1 94.62 450 GLN A C 1
ATOM 3667 O O . GLN A 1 450 ? 11.422 -15.797 8.492 1 94.62 450 GLN A O 1
ATOM 3672 N N . ASP A 1 451 ? 9.711 -14.492 9.273 1 92.56 451 ASP A N 1
ATOM 3673 C CA . ASP A 1 451 ? 9.023 -15.625 9.891 1 92.56 451 ASP A CA 1
ATOM 3674 C C . ASP A 1 451 ? 8.594 -16.641 8.836 1 92.56 451 ASP A C 1
ATOM 3676 O O . ASP A 1 451 ? 8.711 -17.859 9.055 1 92.56 451 ASP A O 1
ATOM 3680 N N . MET A 1 452 ? 8.109 -16.188 7.766 1 94.69 452 MET A N 1
ATOM 3681 C CA . MET A 1 452 ? 7.652 -17.062 6.684 1 94.69 452 MET A CA 1
ATOM 3682 C C . MET A 1 452 ? 8.828 -17.797 6.051 1 94.69 452 MET A C 1
ATOM 3684 O O . MET A 1 452 ? 8.75 -19.016 5.809 1 94.69 452 MET A O 1
ATOM 3688 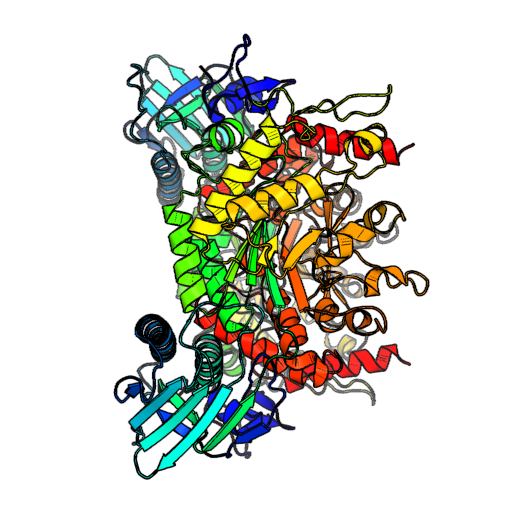N N . TYR A 1 453 ? 9.906 -17.062 5.852 1 95.38 453 TYR A N 1
ATOM 3689 C CA . TYR A 1 453 ? 11.102 -17.641 5.254 1 95.38 453 TYR A CA 1
ATOM 3690 C C . TYR A 1 453 ? 11.711 -18.703 6.164 1 95.38 453 TYR A C 1
ATOM 3692 O O . TYR A 1 453 ? 12.211 -19.719 5.691 1 95.38 453 TYR A O 1
ATOM 3700 N N . SER A 1 454 ? 11.602 -18.531 7.434 1 93.19 454 SER A N 1
ATOM 3701 C CA . SER A 1 454 ? 12.32 -19.359 8.406 1 93.19 454 SER A CA 1
ATOM 3702 C C . SER A 1 454 ? 11.492 -20.578 8.82 1 93.19 454 SER A C 1
ATOM 3704 O O . SER A 1 454 ? 11.969 -21.422 9.57 1 93.19 454 SER A O 1
ATOM 3706 N N . TRP A 1 455 ? 10.297 -20.609 8.383 1 89.75 455 TRP A N 1
ATOM 3707 C CA . TRP A 1 455 ? 9.453 -21.734 8.781 1 89.75 455 TRP A CA 1
ATOM 3708 C C . TRP A 1 455 ? 9.977 -23.047 8.203 1 89.75 455 TRP A C 1
ATOM 3710 O O . TRP A 1 455 ? 10.062 -23.188 6.98 1 89.75 455 TRP A O 1
ATOM 3720 N N . LYS A 1 456 ? 10.297 -24.062 9.023 1 84.75 456 LYS A N 1
ATOM 3721 C CA . LYS A 1 456 ? 10.961 -25.281 8.562 1 84.75 456 LYS A CA 1
ATOM 3722 C C . LYS A 1 456 ? 10.086 -26.5 8.805 1 84.75 456 LYS A C 1
ATOM 3724 O O . LYS A 1 456 ? 10.312 -27.562 8.211 1 84.75 456 LYS A O 1
ATOM 3729 N N . SER A 1 457 ? 9.195 -26.406 9.719 1 75.56 457 SER A N 1
ATOM 3730 C CA . SER A 1 457 ? 8.469 -27.578 10.195 1 75.56 457 SER A CA 1
ATOM 3731 C C . SER A 1 457 ? 7.629 -28.203 9.086 1 75.56 457 SER A C 1
ATOM 3733 O O . SER A 1 457 ? 7.176 -29.344 9.211 1 75.56 457 SER A O 1
ATOM 3735 N N . TRP A 1 458 ? 7.535 -27.5 8.008 1 77.31 458 TRP A N 1
ATOM 3736 C CA . TRP A 1 458 ? 6.703 -28.047 6.938 1 77.31 458 TRP A CA 1
ATOM 3737 C C . TRP A 1 458 ? 7.406 -29.203 6.23 1 77.31 458 TRP A C 1
ATOM 3739 O O . TRP A 1 458 ? 6.766 -30 5.539 1 77.31 458 TRP A O 1
ATOM 3749 N N . ARG A 1 459 ? 8.789 -29.422 6.559 1 72.12 459 ARG A N 1
ATOM 3750 C CA . ARG A 1 459 ? 9.586 -30.484 5.957 1 72.12 459 ARG A CA 1
ATOM 3751 C C . ARG A 1 459 ? 9.398 -31.797 6.711 1 72.12 459 ARG A C 1
ATOM 3753 O O . ARG A 1 459 ? 9.641 -32.875 6.16 1 72.12 459 ARG A O 1
ATOM 3760 N N . ASN A 1 460 ? 9.5 -31.625 8.156 1 58.56 460 ASN A N 1
ATOM 3761 C CA . ASN A 1 460 ? 9.648 -32.781 9.031 1 58.56 460 ASN A CA 1
ATOM 3762 C C . ASN A 1 460 ? 8.531 -33.781 8.805 1 58.56 460 ASN A C 1
ATOM 3764 O O . ASN A 1 460 ? 8.211 -34.594 9.703 1 58.56 460 ASN A O 1
ATOM 3768 N N . ILE A 1 461 ? 7.977 -33.875 7.73 1 52.94 461 ILE A N 1
ATOM 3769 C CA . ILE A 1 461 ? 6.891 -34.812 7.855 1 52.94 461 ILE A CA 1
ATOM 3770 C C . ILE A 1 461 ? 7.297 -36.156 7.215 1 52.94 461 ILE A C 1
ATOM 3772 O O . ILE A 1 461 ? 7.395 -36.25 5.992 1 52.94 461 ILE A O 1
ATOM 3776 N N . ASP A 1 462 ? 8.266 -36.906 7.73 1 50 462 ASP A N 1
ATOM 3777 C CA . ASP A 1 462 ? 8.195 -38.344 7.406 1 50 462 ASP A CA 1
ATOM 3778 C C . ASP A 1 462 ? 6.793 -38.719 6.961 1 50 462 ASP A C 1
ATOM 3780 O O . ASP A 1 462 ? 6.57 -39.875 6.535 1 50 462 ASP A O 1
ATOM 3784 N N . VAL A 1 463 ? 5.844 -37.875 7.008 1 45.91 463 VAL A N 1
ATOM 3785 C CA . VAL A 1 463 ? 4.453 -38.312 6.977 1 45.91 463 VAL A CA 1
ATOM 3786 C C . VAL A 1 463 ? 3.805 -37.906 5.66 1 45.91 463 VAL A C 1
ATOM 3788 O O . VAL A 1 463 ? 2.75 -38.438 5.289 1 45.91 463 VAL A O 1
ATOM 3791 N N . PHE A 1 464 ? 4.465 -36.812 4.863 1 53.75 464 PHE A N 1
ATOM 3792 C CA . PHE A 1 464 ? 3.615 -36.281 3.809 1 53.75 464 PHE A CA 1
ATOM 3793 C C . PHE A 1 464 ? 4.297 -36.375 2.451 1 53.75 464 PHE A C 1
ATOM 3795 O O . PHE A 1 464 ? 5.527 -36.406 2.367 1 53.75 464 PHE A O 1
ATOM 3802 N N . THR A 1 465 ? 3.555 -36.938 1.464 1 63.59 465 THR A N 1
ATOM 3803 C CA . THR A 1 465 ? 3.916 -36.562 0.097 1 63.59 465 THR A CA 1
ATOM 3804 C C . THR A 1 465 ? 3.607 -35.094 -0.178 1 63.59 465 THR A C 1
ATOM 3806 O O . THR A 1 465 ? 2.441 -34.719 -0.209 1 63.59 465 THR A O 1
ATOM 3809 N N . ILE A 1 466 ? 4.59 -34.281 -0.203 1 72.19 466 ILE A N 1
ATOM 3810 C CA . ILE A 1 466 ? 4.406 -32.844 -0.33 1 72.19 466 ILE A CA 1
ATOM 3811 C C . ILE A 1 466 ? 4.426 -32.438 -1.806 1 72.19 466 ILE A C 1
ATOM 3813 O O . ILE A 1 466 ? 5.434 -32.625 -2.49 1 72.19 466 ILE A O 1
ATOM 3817 N N . GLU A 1 467 ? 3.258 -32.062 -2.275 1 86.12 467 GLU A N 1
ATOM 3818 C CA . GLU A 1 467 ? 3.178 -31.5 -3.627 1 86.12 467 GLU A CA 1
ATOM 3819 C C . GLU A 1 467 ? 3.832 -30.125 -3.705 1 86.12 467 GLU A C 1
ATOM 3821 O O . GLU A 1 467 ? 4.355 -29.734 -4.754 1 86.12 467 GLU A O 1
ATOM 3826 N N . GLY A 1 468 ? 3.75 -29.469 -2.6 1 92.69 468 GLY A N 1
ATOM 3827 C CA . GLY A 1 468 ? 4.312 -28.125 -2.514 1 92.69 468 GLY A CA 1
ATOM 3828 C C . GLY A 1 468 ? 3.619 -27.25 -1.484 1 92.69 468 GLY A C 1
ATOM 3829 O O . GLY A 1 468 ? 3.254 -27.734 -0.406 1 92.69 468 GLY A O 1
ATOM 3830 N N . GLY A 1 469 ? 3.551 -26 -1.797 1 94.62 469 GLY A N 1
ATOM 3831 C CA . GLY A 1 469 ? 2.977 -25.047 -0.856 1 94.62 469 GLY A CA 1
ATOM 3832 C C . GLY A 1 469 ? 2.379 -23.828 -1.531 1 94.62 469 GLY A C 1
ATOM 3833 O O . GLY A 1 469 ? 2.521 -23.656 -2.742 1 94.62 469 GLY A O 1
ATOM 3834 N N . GLU A 1 470 ? 1.695 -23.062 -0.644 1 96.88 470 GLU A N 1
ATOM 3835 C CA . GLU A 1 470 ? 0.945 -21.906 -1.147 1 96.88 470 GLU A CA 1
ATOM 3836 C C . GLU A 1 470 ? 0.814 -20.828 -0.083 1 96.88 470 GLU A C 1
ATOM 3838 O O . GLU A 1 470 ? 0.493 -21.125 1.071 1 96.88 470 GLU A O 1
ATOM 3843 N N . SER A 1 471 ? 1.184 -19.578 -0.488 1 98 471 SER A N 1
ATOM 3844 C CA . SER A 1 471 ? 0.794 -18.453 0.358 1 98 471 SER A CA 1
ATOM 3845 C C . SER A 1 471 ? -0.661 -18.062 0.124 1 98 471 SER A C 1
ATOM 3847 O O . SER A 1 471 ? -1.192 -18.25 -0.972 1 98 471 SER A O 1
ATOM 3849 N N . MET A 1 472 ? -1.301 -17.562 1.165 1 97.88 472 MET A N 1
ATOM 3850 C CA . MET A 1 472 ? -2.721 -17.234 1.058 1 97.88 472 MET A CA 1
ATOM 3851 C C . MET A 1 472 ? -2.982 -15.805 1.507 1 97.88 472 MET A C 1
ATOM 3853 O O . MET A 1 472 ? -2.412 -15.344 2.498 1 97.88 472 MET A O 1
ATOM 3857 N N . LEU A 1 473 ? -3.832 -15.117 0.798 1 97.94 473 LEU A N 1
ATOM 3858 C CA . LEU A 1 473 ? -4.27 -13.789 1.207 1 97.94 473 LEU A CA 1
ATOM 3859 C C . LEU A 1 473 ? -5.789 -13.711 1.265 1 97.94 473 LEU A C 1
ATOM 3861 O O . LEU A 1 473 ? -6.457 -13.719 0.227 1 97.94 473 LEU A O 1
ATOM 3865 N N . TRP A 1 474 ? -6.297 -13.727 2.457 1 95.12 474 TRP A N 1
ATOM 3866 C CA . TRP A 1 474 ? -7.68 -13.328 2.689 1 95.12 474 TRP A CA 1
ATOM 3867 C C . TRP A 1 474 ? -7.824 -11.812 2.662 1 95.12 474 TRP A C 1
ATOM 3869 O O . TRP A 1 474 ? -7.004 -11.094 3.236 1 95.12 474 TRP A O 1
ATOM 3879 N N . THR A 1 475 ? -8.82 -11.234 2.049 1 94.5 475 THR A N 1
ATOM 3880 C CA . THR A 1 475 ? -8.82 -9.812 1.728 1 94.5 475 THR A CA 1
ATOM 3881 C C . THR A 1 475 ? -9.766 -9.047 2.654 1 94.5 475 THR A C 1
ATOM 3883 O O . THR A 1 475 ? -10.344 -8.031 2.262 1 94.5 475 THR A O 1
ATOM 3886 N N . ASP A 1 476 ? -9.93 -9.477 3.863 1 90.62 476 ASP A N 1
ATOM 3887 C CA . ASP A 1 476 ? -10.789 -8.781 4.816 1 90.62 476 ASP A CA 1
ATOM 3888 C C . ASP A 1 476 ? -10.43 -7.301 4.91 1 90.62 476 ASP A C 1
ATOM 3890 O O . ASP A 1 476 ? -11.312 -6.445 4.949 1 90.62 476 ASP A O 1
ATOM 3894 N N . LEU A 1 477 ? -9.164 -7.027 4.895 1 94.06 477 LEU A N 1
ATOM 3895 C CA . LEU A 1 477 ? -8.68 -5.656 5.035 1 94.06 477 LEU A CA 1
ATOM 3896 C C . LEU A 1 477 ? -7.809 -5.262 3.85 1 94.06 477 LEU A C 1
ATOM 3898 O O . LEU A 1 477 ? -6.867 -4.484 4 1 94.06 477 LEU A O 1
ATOM 3902 N N . VAL A 1 478 ? -8.078 -5.898 2.695 1 96.12 478 VAL A N 1
ATOM 3903 C CA . VAL A 1 478 ? -7.246 -5.656 1.521 1 96.12 478 VAL A CA 1
ATOM 3904 C C . VAL A 1 478 ? -8.133 -5.348 0.316 1 96.12 478 VAL A C 1
ATOM 3906 O O . VAL A 1 478 ? -9.156 -6 0.112 1 96.12 478 VAL A O 1
ATOM 3909 N N . ASP A 1 479 ? -7.801 -4.352 -0.375 1 95.88 479 ASP A N 1
ATOM 3910 C CA . ASP A 1 479 ? -8.398 -4.023 -1.668 1 95.88 479 ASP A CA 1
ATOM 3911 C C . ASP A 1 479 ? -7.332 -3.537 -2.65 1 95.88 479 ASP A C 1
ATOM 3913 O O . ASP A 1 479 ? -6.16 -3.889 -2.529 1 95.88 479 ASP A O 1
ATOM 3917 N N . SER A 1 480 ? -7.707 -2.809 -3.656 1 95.31 480 SER A N 1
ATOM 3918 C CA . SER A 1 480 ? -6.785 -2.377 -4.703 1 95.31 480 SER A CA 1
ATOM 3919 C C . SER A 1 480 ? -5.656 -1.529 -4.129 1 95.31 480 SER A C 1
ATOM 3921 O O . SER A 1 480 ? -4.516 -1.604 -4.594 1 95.31 480 SER A O 1
ATOM 3923 N N . GLY A 1 481 ? -5.91 -0.799 -3.16 1 94.56 481 GLY A N 1
ATOM 3924 C CA . GLY A 1 481 ? -4.977 0.198 -2.664 1 94.56 481 GLY A CA 1
ATOM 3925 C C . GLY A 1 481 ? -3.824 -0.403 -1.882 1 94.56 481 GLY A C 1
ATOM 3926 O O . GLY A 1 481 ? -2.762 0.211 -1.763 1 94.56 481 GLY A O 1
ATOM 3927 N N . ASN A 1 482 ? -4 -1.585 -1.307 1 96.25 482 ASN A N 1
ATOM 3928 C CA . ASN A 1 482 ? -2.943 -2.152 -0.475 1 96.25 482 ASN A CA 1
ATOM 3929 C C . ASN A 1 482 ? -2.678 -3.613 -0.827 1 96.25 482 ASN A C 1
ATOM 3931 O O . ASN A 1 482 ? -2.094 -4.352 -0.032 1 96.25 482 ASN A O 1
ATOM 3935 N N . LEU A 1 483 ? -3.066 -4.047 -2.004 1 97.94 483 LEU A N 1
ATOM 3936 C CA . LEU A 1 483 ? -2.912 -5.434 -2.432 1 97.94 483 LEU A CA 1
ATOM 3937 C C . LEU A 1 483 ? -1.438 -5.809 -2.537 1 97.94 483 LEU A C 1
ATOM 3939 O O . LEU A 1 483 ? -0.986 -6.758 -1.892 1 97.94 483 LEU A O 1
ATOM 3943 N N . ASP A 1 484 ? -0.649 -5.02 -3.252 1 98.12 484 ASP A N 1
ATOM 3944 C CA . ASP A 1 484 ? 0.749 -5.352 -3.51 1 98.12 484 ASP A CA 1
ATOM 3945 C C . ASP A 1 484 ? 1.546 -5.414 -2.209 1 98.12 484 ASP A C 1
ATOM 3947 O O . ASP A 1 484 ? 2.334 -6.34 -2 1 98.12 484 ASP A O 1
ATOM 3951 N N . THR A 1 485 ? 1.292 -4.488 -1.357 1 95.19 485 THR A N 1
ATOM 3952 C CA . THR A 1 485 ? 2.113 -4.391 -0.156 1 95.19 485 THR A CA 1
ATOM 3953 C C . THR A 1 485 ? 1.801 -5.531 0.807 1 95.19 485 THR A C 1
ATOM 3955 O O . THR A 1 485 ? 2.617 -5.867 1.669 1 95.19 485 THR A O 1
ATOM 3958 N N . HIS A 1 486 ? 0.609 -6.105 0.684 1 96.38 486 HIS A N 1
ATOM 3959 C CA . HIS A 1 486 ? 0.282 -7.277 1.484 1 96.38 486 HIS A CA 1
ATOM 3960 C C . HIS A 1 486 ? 0.888 -8.539 0.882 1 96.38 486 HIS A C 1
ATOM 3962 O O . HIS A 1 486 ? 1.237 -9.477 1.608 1 96.38 486 HIS A O 1
ATOM 3968 N N . LEU A 1 487 ? 1.046 -8.531 -0.383 1 98.44 487 LEU A N 1
ATOM 3969 C CA . LEU A 1 487 ? 1.562 -9.711 -1.074 1 98.44 487 LEU A CA 1
ATOM 3970 C C . LEU A 1 487 ? 3.086 -9.75 -1.018 1 98.44 487 LEU A C 1
ATOM 3972 O O . LEU A 1 487 ? 3.674 -10.781 -0.695 1 98.44 487 LEU A O 1
ATOM 3976 N N . TRP A 1 488 ? 3.713 -8.609 -1.326 1 98.31 488 TRP A N 1
ATOM 3977 C CA . TRP A 1 488 ? 5.148 -8.578 -1.584 1 98.31 488 TRP A CA 1
ATOM 3978 C C . TRP A 1 488 ? 5.871 -7.703 -0.567 1 98.31 488 TRP A C 1
ATOM 3980 O O . TRP A 1 488 ? 5.367 -6.645 -0.185 1 98.31 488 TRP A O 1
ATOM 3990 N N . PRO A 1 489 ? 6.98 -8.227 -0.135 1 97.44 489 PRO A N 1
ATOM 3991 C CA . PRO A 1 489 ? 7.809 -9.328 -0.639 1 97.44 489 PRO A CA 1
ATOM 3992 C C . PRO A 1 489 ? 7.547 -10.648 0.088 1 97.44 489 PRO A C 1
ATOM 3994 O O . PRO A 1 489 ? 8.289 -11.609 -0.092 1 97.44 489 PRO A O 1
ATOM 3997 N N . ARG A 1 490 ? 6.555 -10.711 0.919 1 97.62 490 ARG A N 1
ATOM 3998 C CA . ARG A 1 490 ? 6.328 -11.898 1.746 1 97.62 490 ARG A CA 1
ATOM 3999 C C . ARG A 1 490 ? 6.059 -13.125 0.883 1 97.62 490 ARG A C 1
ATOM 4001 O O . ARG A 1 490 ? 6.605 -14.203 1.139 1 97.62 490 ARG A O 1
ATOM 4008 N N . ALA A 1 491 ? 5.285 -12.953 -0.162 1 98.75 491 ALA A N 1
ATOM 4009 C CA . ALA A 1 491 ? 5.031 -14.078 -1.065 1 98.75 491 ALA A CA 1
ATOM 4010 C C . ALA A 1 491 ? 6.297 -14.469 -1.821 1 98.75 491 ALA A C 1
ATOM 4012 O O . ALA A 1 491 ? 6.477 -15.633 -2.176 1 98.75 491 ALA A O 1
ATOM 4013 N N . ALA A 1 492 ? 7.156 -13.5 -2.098 1 98.75 492 ALA A N 1
ATOM 4014 C CA . ALA A 1 492 ? 8.438 -13.82 -2.725 1 98.75 492 ALA A CA 1
ATOM 4015 C C . ALA A 1 492 ? 9.305 -14.664 -1.797 1 98.75 492 ALA A C 1
ATOM 4017 O O . ALA A 1 492 ? 10.016 -15.562 -2.25 1 98.75 492 ALA A O 1
ATOM 4018 N N . ALA A 1 493 ? 9.281 -14.344 -0.523 1 97.56 493 ALA A N 1
ATOM 4019 C CA . ALA A 1 493 ? 10.016 -15.148 0.449 1 97.56 493 ALA A CA 1
ATOM 4020 C C . ALA A 1 493 ? 9.555 -16.594 0.415 1 97.56 493 ALA A C 1
ATOM 4022 O O . ALA A 1 493 ? 10.375 -17.516 0.393 1 97.56 493 ALA A O 1
ATOM 4023 N N . VAL A 1 494 ? 8.266 -16.797 0.365 1 97.31 494 VAL A N 1
ATOM 4024 C CA . VAL A 1 494 ? 7.703 -18.156 0.312 1 97.31 494 VAL A CA 1
ATOM 4025 C C . VAL A 1 494 ? 8.094 -18.828 -1.003 1 97.31 494 VAL A C 1
ATOM 4027 O O . VAL A 1 494 ? 8.414 -20.016 -1.028 1 97.31 494 VAL A O 1
ATOM 4030 N N . ALA A 1 495 ? 8.078 -18.062 -2.074 1 98.25 495 ALA A N 1
ATOM 4031 C CA . ALA A 1 495 ? 8.445 -18.578 -3.387 1 98.25 495 ALA A CA 1
ATOM 4032 C C . ALA A 1 495 ? 9.836 -19.203 -3.355 1 98.25 495 ALA A C 1
ATOM 4034 O O . ALA A 1 495 ? 10.039 -20.297 -3.898 1 98.25 495 ALA A O 1
ATOM 4035 N N . GLU A 1 496 ? 10.766 -18.531 -2.752 1 97.75 496 GLU A N 1
ATOM 4036 C CA . GLU A 1 496 ? 12.117 -19.078 -2.697 1 97.75 496 GLU A CA 1
ATOM 4037 C C . GLU A 1 496 ? 12.156 -20.359 -1.859 1 97.75 496 GLU A C 1
ATOM 4039 O O . GLU A 1 496 ? 12.844 -21.312 -2.213 1 97.75 496 GLU A O 1
ATOM 4044 N N . ARG A 1 497 ? 11.406 -20.375 -0.778 1 95.5 497 ARG A N 1
ATOM 4045 C CA . ARG A 1 497 ? 11.391 -21.562 0.063 1 95.5 497 ARG A CA 1
ATOM 4046 C C . ARG A 1 497 ? 10.812 -22.75 -0.694 1 95.5 497 ARG A C 1
ATOM 4048 O O . ARG A 1 497 ? 11.203 -23.906 -0.449 1 95.5 497 ARG A O 1
ATOM 4055 N N . LEU A 1 498 ? 9.945 -22.5 -1.604 1 95.38 498 LEU A N 1
ATOM 4056 C CA . LEU A 1 498 ? 9.32 -23.562 -2.379 1 95.38 498 LEU A CA 1
ATOM 4057 C C . LEU A 1 498 ? 10.195 -23.938 -3.572 1 95.38 498 LEU A C 1
ATOM 4059 O O . LEU A 1 498 ? 10.039 -25.031 -4.137 1 95.38 498 LEU A O 1
ATOM 4063 N N . TRP A 1 499 ? 11.102 -23.094 -3.984 1 96.38 499 TRP A N 1
ATOM 4064 C CA . TRP A 1 499 ? 11.969 -23.359 -5.129 1 96.38 499 TRP A CA 1
ATOM 4065 C C . TRP A 1 499 ? 13.289 -23.984 -4.688 1 96.38 499 TRP A C 1
ATOM 4067 O O . TRP A 1 499 ? 13.758 -24.953 -5.289 1 96.38 499 TRP A O 1
ATOM 4077 N N . SER A 1 500 ? 13.852 -23.438 -3.6 1 93 500 SER A N 1
ATOM 4078 C CA . SER A 1 500 ? 15.242 -23.734 -3.277 1 93 500 SER A CA 1
ATOM 4079 C C . SER A 1 500 ? 15.359 -24.391 -1.908 1 93 500 SER A C 1
ATOM 4081 O O . SER A 1 500 ? 16.422 -24.359 -1.291 1 93 500 SER A O 1
ATOM 4083 N N . ASP A 1 501 ? 14.391 -24.875 -1.35 1 82.19 501 ASP A N 1
ATOM 4084 C CA . ASP A 1 501 ? 14.367 -25.359 0.026 1 82.19 501 ASP A CA 1
ATOM 4085 C C . ASP A 1 501 ? 15.484 -26.375 0.267 1 82.19 501 ASP A C 1
ATOM 4087 O O . ASP A 1 501 ? 16.109 -26.375 1.336 1 82.19 501 ASP A O 1
ATOM 4091 N N . ILE A 1 502 ? 15.828 -27.125 -0.681 1 75.75 502 ILE A N 1
ATOM 4092 C CA . ILE A 1 502 ? 16.828 -28.188 -0.556 1 75.75 502 ILE A CA 1
ATOM 4093 C C . ILE A 1 502 ? 18.203 -27.578 -0.309 1 75.75 502 ILE A C 1
ATOM 4095 O O . ILE A 1 502 ? 18.984 -28.094 0.489 1 75.75 502 ILE A O 1
ATOM 4099 N N . ALA A 1 503 ? 18.359 -26.453 -0.917 1 74.44 503 ALA A N 1
ATOM 4100 C CA . ALA A 1 503 ? 19.656 -25.781 -0.83 1 74.44 503 ALA A CA 1
ATOM 4101 C C . ALA A 1 503 ? 19.703 -24.828 0.358 1 74.44 503 ALA A C 1
ATOM 4103 O O . ALA A 1 503 ? 20.766 -24.547 0.899 1 74.44 503 ALA A O 1
ATOM 4104 N N . LEU A 1 504 ? 18.516 -24.438 0.725 1 78.31 504 LEU A N 1
ATOM 4105 C CA . LEU A 1 504 ? 18.453 -23.422 1.764 1 78.31 504 LEU A CA 1
ATOM 4106 C C . LEU A 1 504 ? 18.031 -24.016 3.096 1 78.31 504 LEU A C 1
ATOM 4108 O O . LEU A 1 504 ? 17.25 -24.969 3.125 1 78.31 504 LEU A O 1
ATOM 4112 N N . ASN A 1 505 ? 18.625 -23.562 4.234 1 73 505 ASN A N 1
ATOM 4113 C CA . ASN A 1 505 ? 18.281 -24.094 5.551 1 73 505 ASN A CA 1
ATOM 4114 C C . ASN A 1 505 ? 17.203 -23.25 6.219 1 73 505 ASN A C 1
ATOM 4116 O O . ASN A 1 505 ? 16.984 -23.344 7.43 1 73 505 ASN A O 1
ATOM 4120 N N . GLY A 1 506 ? 16.594 -22.453 5.426 1 84.19 506 GLY A N 1
ATOM 4121 C CA . GLY A 1 506 ? 15.5 -21.656 5.953 1 84.19 506 GLY A CA 1
ATOM 4122 C C . GLY A 1 506 ? 15.969 -20.547 6.887 1 84.19 506 GLY A C 1
ATOM 4123 O O . GLY A 1 506 ? 15.188 -20.047 7.707 1 84.19 506 GLY A O 1
ATOM 4124 N N . THR A 1 507 ? 17.172 -20.266 6.887 1 88.94 507 THR A N 1
ATOM 4125 C CA . THR A 1 507 ? 17.719 -19.203 7.715 1 88.94 507 THR A CA 1
ATOM 4126 C C . THR A 1 507 ? 17.734 -17.875 6.953 1 88.94 507 THR A C 1
ATOM 4128 O O . THR A 1 507 ? 18.062 -17.844 5.766 1 88.94 507 THR A O 1
ATOM 4131 N N . VAL A 1 508 ? 17.297 -16.922 7.676 1 91.94 508 VAL A N 1
ATOM 4132 C CA . VAL A 1 508 ? 17.328 -15.586 7.094 1 91.94 508 VAL A CA 1
ATOM 4133 C C . VAL A 1 508 ? 18.734 -14.984 7.254 1 91.94 508 VAL A C 1
ATOM 4135 O O . VAL A 1 508 ? 18.969 -14.18 8.156 1 91.94 508 VAL A O 1
ATOM 4138 N N . SER A 1 509 ? 19.594 -15.289 6.402 1 92.19 509 SER A N 1
ATOM 4139 C CA . SER A 1 509 ? 20.969 -14.812 6.438 1 92.19 509 SER A CA 1
ATOM 4140 C C . SER A 1 509 ? 21.109 -13.453 5.758 1 92.19 509 SER A C 1
ATOM 4142 O O . SER A 1 509 ? 20.156 -12.945 5.176 1 92.19 509 SER A O 1
ATOM 4144 N N . GLY A 1 510 ? 22.281 -12.883 5.902 1 92.5 510 GLY A N 1
ATOM 4145 C CA . GLY A 1 510 ? 22.562 -11.625 5.23 1 92.5 510 GLY A CA 1
ATOM 4146 C C . GLY A 1 510 ? 22.422 -11.703 3.723 1 92.5 510 GLY A C 1
ATOM 4147 O O . GLY A 1 510 ? 21.953 -10.766 3.086 1 92.5 510 GLY A O 1
ATOM 4148 N N . GLU A 1 511 ? 22.828 -12.805 3.186 1 93.12 511 GLU A N 1
ATOM 4149 C CA . GLU A 1 511 ? 22.734 -13.008 1.744 1 93.12 511 GLU A CA 1
ATOM 4150 C C . GLU A 1 511 ? 21.266 -12.992 1.282 1 93.12 511 GLU A C 1
ATOM 4152 O O . GLU A 1 511 ? 20.969 -12.5 0.193 1 93.12 511 GLU A O 1
ATOM 4157 N N . VAL A 1 512 ? 20.406 -13.539 2.113 1 95.44 512 VAL A N 1
ATOM 4158 C CA . VAL A 1 512 ? 18.984 -13.562 1.78 1 95.44 512 VAL A CA 1
ATOM 4159 C C . VAL A 1 512 ? 18.438 -12.133 1.763 1 95.44 512 VAL A C 1
ATOM 4161 O O . VAL A 1 512 ? 17.656 -11.773 0.874 1 95.44 512 VAL A O 1
ATOM 4164 N N . TYR A 1 513 ? 18.891 -11.312 2.727 1 95.12 513 TYR A N 1
ATOM 4165 C CA . TYR A 1 513 ? 18.484 -9.914 2.756 1 95.12 513 TYR A CA 1
ATOM 4166 C C . TYR A 1 513 ? 18.859 -9.203 1.464 1 95.12 513 TYR A C 1
ATOM 4168 O O . TYR A 1 513 ? 18.047 -8.5 0.862 1 95.12 513 TYR A O 1
ATOM 4176 N N . VAL A 1 514 ? 20.078 -9.406 1.043 1 96.44 514 VAL A N 1
ATOM 4177 C CA . VAL A 1 514 ? 20.609 -8.703 -0.123 1 96.44 514 VAL A CA 1
ATOM 4178 C C . VAL A 1 514 ? 19.891 -9.18 -1.383 1 96.44 514 VAL A C 1
ATOM 4180 O O . VAL A 1 514 ? 19.469 -8.367 -2.211 1 96.44 514 VAL A O 1
ATOM 4183 N N . ARG A 1 515 ? 19.656 -10.477 -1.504 1 96.75 515 ARG A N 1
ATOM 4184 C CA . ARG A 1 515 ? 18.969 -11.016 -2.674 1 96.75 515 ARG A CA 1
ATOM 4185 C C . ARG A 1 515 ? 17.5 -10.578 -2.707 1 96.75 515 ARG A C 1
ATOM 4187 O O . ARG A 1 515 ? 16.984 -10.219 -3.766 1 96.75 515 ARG A O 1
ATOM 4194 N N . LEU A 1 516 ? 16.859 -10.609 -1.547 1 97.62 516 LEU A N 1
ATOM 4195 C CA . LEU A 1 516 ? 15.461 -10.211 -1.503 1 97.62 516 LEU A CA 1
ATOM 4196 C C . LEU A 1 516 ? 15.312 -8.719 -1.804 1 97.62 516 LEU A C 1
ATOM 4198 O O . LEU A 1 516 ? 14.352 -8.312 -2.461 1 97.62 516 LEU A O 1
ATOM 4202 N N . ASP A 1 517 ? 16.234 -7.938 -1.266 1 96.81 517 ASP A N 1
ATOM 4203 C CA . ASP A 1 517 ? 16.203 -6.516 -1.591 1 96.81 517 ASP A CA 1
ATOM 4204 C C . ASP A 1 517 ? 16.375 -6.293 -3.094 1 96.81 517 ASP A C 1
ATOM 4206 O O . ASP A 1 517 ? 15.68 -5.457 -3.68 1 96.81 517 ASP A O 1
ATOM 4210 N N . SER A 1 518 ? 17.266 -7.012 -3.73 1 97.62 518 SER A N 1
ATOM 4211 C CA . SER A 1 518 ? 17.453 -6.926 -5.176 1 97.62 518 SER A CA 1
ATOM 4212 C C . SER A 1 518 ? 16.172 -7.312 -5.914 1 97.62 518 SER A C 1
ATOM 4214 O O . SER A 1 518 ? 15.781 -6.656 -6.887 1 97.62 518 SER A O 1
ATOM 4216 N N . GLN A 1 519 ? 15.562 -8.375 -5.434 1 98.31 519 GLN A N 1
ATOM 4217 C CA . GLN A 1 519 ? 14.305 -8.805 -6.031 1 98.31 519 GLN A CA 1
ATOM 4218 C C . GLN A 1 519 ? 13.227 -7.738 -5.867 1 98.31 519 GLN A C 1
ATOM 4220 O O . GLN A 1 519 ? 12.461 -7.473 -6.797 1 98.31 519 GLN A O 1
ATOM 4225 N N . ARG A 1 520 ? 13.164 -7.148 -4.73 1 97.62 520 ARG A N 1
ATOM 4226 C CA . ARG A 1 520 ? 12.219 -6.066 -4.504 1 97.62 520 ARG A CA 1
ATOM 4227 C C . ARG A 1 520 ? 12.406 -4.949 -5.527 1 97.62 520 ARG A C 1
ATOM 4229 O O . ARG A 1 520 ? 11.438 -4.492 -6.137 1 97.62 520 ARG A O 1
ATOM 4236 N N . TRP A 1 521 ? 13.609 -4.539 -5.695 1 95.81 521 TRP A N 1
ATOM 4237 C CA . TRP A 1 521 ? 13.883 -3.434 -6.609 1 95.81 521 TRP A CA 1
ATOM 4238 C C . TRP A 1 521 ? 13.508 -3.805 -8.039 1 95.81 521 TRP A C 1
ATOM 4240 O O . TRP A 1 521 ? 12.969 -2.98 -8.781 1 95.81 521 TRP A O 1
ATOM 4250 N N . ARG A 1 522 ? 13.773 -5.008 -8.43 1 96.81 522 ARG A N 1
ATOM 4251 C CA . ARG A 1 522 ? 13.375 -5.477 -9.758 1 96.81 522 ARG A CA 1
ATOM 4252 C C . ARG A 1 522 ? 11.867 -5.367 -9.945 1 96.81 522 ARG A C 1
ATOM 4254 O O . ARG A 1 522 ? 11.406 -4.887 -10.984 1 96.81 522 ARG A O 1
ATOM 4261 N N . MET A 1 523 ? 11.188 -5.812 -8.945 1 97.75 523 MET A N 1
ATOM 4262 C CA . MET A 1 523 ? 9.727 -5.793 -9.008 1 97.75 523 MET A CA 1
ATOM 4263 C C . MET A 1 523 ? 9.203 -4.359 -9.031 1 97.75 523 MET A C 1
ATOM 4265 O O . MET A 1 523 ? 8.266 -4.043 -9.758 1 97.75 523 MET A O 1
ATOM 4269 N N . VAL A 1 524 ? 9.836 -3.496 -8.25 1 96.19 524 VAL A N 1
ATOM 4270 C CA . VAL A 1 524 ? 9.445 -2.09 -8.227 1 96.19 524 VAL A CA 1
ATOM 4271 C C . VAL A 1 524 ? 9.648 -1.469 -9.602 1 96.19 524 VAL A C 1
ATOM 4273 O O . VAL A 1 524 ? 8.789 -0.741 -10.102 1 96.19 524 VAL A O 1
ATOM 4276 N N . LEU A 1 525 ? 10.75 -1.773 -10.25 1 94.31 525 LEU A N 1
ATOM 4277 C CA . LEU A 1 525 ? 11.055 -1.245 -11.57 1 94.31 525 LEU A CA 1
ATOM 4278 C C . LEU A 1 525 ? 10.062 -1.764 -12.609 1 94.31 525 LEU A C 1
ATOM 4280 O O . LEU A 1 525 ? 9.938 -1.194 -13.695 1 94.31 525 LEU A O 1
ATOM 4284 N N . ARG A 1 526 ? 9.438 -2.834 -12.227 1 96.06 526 ARG A N 1
ATOM 4285 C CA . ARG A 1 526 ? 8.414 -3.402 -13.102 1 96.06 526 ARG A CA 1
ATOM 4286 C C . ARG A 1 526 ? 7.02 -2.996 -12.641 1 96.06 526 ARG A C 1
ATOM 4288 O O . ARG A 1 526 ? 6.039 -3.674 -12.953 1 96.06 526 ARG A O 1
ATOM 4295 N N . SER A 1 527 ? 6.895 -2.035 -11.773 1 94 527 SER A N 1
ATOM 4296 C CA . SER A 1 527 ? 5.68 -1.322 -11.391 1 94 527 SER A CA 1
ATOM 4297 C C . SER A 1 527 ? 4.879 -2.111 -10.359 1 94 527 SER A C 1
ATOM 4299 O O . SER A 1 527 ? 3.648 -2.02 -10.32 1 94 527 SER A O 1
ATOM 4301 N N . ILE A 1 528 ? 5.52 -2.99 -9.648 1 97.56 528 ILE A N 1
ATOM 4302 C CA . ILE A 1 528 ? 4.902 -3.633 -8.492 1 97.56 528 ILE A CA 1
ATOM 4303 C C . ILE A 1 528 ? 5.23 -2.846 -7.227 1 97.56 528 ILE A C 1
ATOM 4305 O O . ILE A 1 528 ? 6.387 -2.467 -7.008 1 97.56 528 ILE A O 1
ATOM 4309 N N . GLN A 1 529 ? 4.246 -2.566 -6.406 1 96.88 529 GLN A N 1
ATOM 4310 C CA . GLN A 1 529 ? 4.488 -1.856 -5.156 1 96.88 529 GLN A CA 1
ATOM 4311 C C . GLN A 1 529 ? 4.93 -2.816 -4.055 1 96.88 529 GLN A C 1
ATOM 4313 O O . GLN A 1 529 ? 4.098 -3.322 -3.297 1 96.88 529 GLN A O 1
ATOM 4318 N N . VAL A 1 530 ? 6.199 -2.996 -3.986 1 97.75 530 VAL A N 1
ATOM 4319 C CA . VAL A 1 530 ? 6.762 -3.928 -3.014 1 97.75 530 VAL A CA 1
ATOM 4320 C C . VAL A 1 530 ? 7.238 -3.162 -1.781 1 97.75 530 VAL A C 1
ATOM 4322 O O . VAL A 1 530 ? 7.957 -2.166 -1.902 1 97.75 530 VAL A O 1
ATOM 4325 N N . GLN A 1 531 ? 6.828 -3.568 -0.622 1 95.69 531 GLN A N 1
ATOM 4326 C CA . GLN A 1 531 ? 7.246 -2.92 0.617 1 95.69 531 GLN A CA 1
ATOM 4327 C C . GLN A 1 531 ? 8.75 -3.059 0.832 1 95.69 531 GLN A C 1
ATOM 4329 O O . GLN A 1 531 ? 9.32 -4.121 0.583 1 95.69 531 GLN A O 1
ATOM 4334 N N . PRO A 1 532 ? 9.438 -1.959 1.3 1 94.75 532 PRO A N 1
ATOM 4335 C CA . PRO A 1 532 ? 10.852 -2.09 1.643 1 94.75 532 PRO A CA 1
ATOM 4336 C C . PRO A 1 532 ? 11.094 -3.068 2.789 1 94.75 532 PRO A C 1
ATOM 4338 O O . PRO A 1 532 ? 10.273 -3.162 3.709 1 94.75 532 PRO A O 1
ATOM 4341 N N . ILE A 1 533 ? 12.234 -3.717 2.721 1 93.62 533 ILE A N 1
ATOM 4342 C CA . ILE A 1 533 ? 12.516 -4.688 3.775 1 93.62 533 ILE A CA 1
ATOM 4343 C C . ILE A 1 533 ? 13.5 -4.09 4.773 1 93.62 533 ILE A C 1
ATOM 4345 O O . ILE A 1 533 ? 13.742 -4.668 5.836 1 93.62 533 ILE A O 1
ATOM 4349 N N . TRP A 1 534 ? 14.117 -3.008 4.453 1 90.88 534 TRP A N 1
ATOM 4350 C CA . TRP A 1 534 ? 15.023 -2.223 5.285 1 90.88 534 TRP A CA 1
ATOM 4351 C C . TRP A 1 534 ? 15.195 -0.815 4.727 1 90.88 534 TRP A C 1
ATOM 4353 O O . TRP A 1 534 ? 14.664 -0.494 3.662 1 90.88 534 TRP A O 1
ATOM 4363 N N . PRO A 1 535 ? 15.789 0.1 5.5 1 89.31 535 PRO A N 1
ATOM 4364 C CA . PRO A 1 535 ? 15.953 1.468 5.004 1 89.31 535 PRO A CA 1
ATOM 4365 C C . PRO A 1 535 ? 16.766 1.531 3.717 1 89.31 535 PRO A C 1
ATOM 4367 O O . PRO A 1 535 ? 17.656 0.693 3.496 1 89.31 535 PRO A O 1
ATOM 4370 N N . LEU A 1 536 ? 16.531 2.514 2.934 1 92.12 536 LEU A N 1
ATOM 4371 C CA . LEU A 1 536 ? 17.125 2.648 1.611 1 92.12 536 LEU A CA 1
ATOM 4372 C C . LEU A 1 536 ? 18.641 2.611 1.698 1 92.12 536 LEU A C 1
ATOM 4374 O O . LEU A 1 536 ? 19.312 2.078 0.805 1 92.12 536 LEU A O 1
ATOM 4378 N N . TYR A 1 537 ? 19.281 3.152 2.756 1 91.19 537 TYR A N 1
ATOM 4379 C CA . TYR A 1 537 ? 20.719 3.148 2.959 1 91.19 537 TYR A CA 1
ATOM 4380 C C . TYR A 1 537 ? 21.281 1.733 2.881 1 91.19 537 TYR A C 1
ATOM 4382 O O . TYR A 1 537 ? 22.391 1.524 2.383 1 91.19 537 TYR A O 1
ATOM 4390 N N . CYS A 1 538 ? 20.516 0.796 3.359 1 92.06 538 CYS A N 1
ATOM 4391 C CA . CYS A 1 538 ? 20.953 -0.593 3.432 1 92.06 538 CYS A CA 1
ATOM 4392 C C . CYS A 1 538 ? 21.031 -1.213 2.043 1 92.06 538 CYS A C 1
ATOM 4394 O O . CYS A 1 538 ? 21.781 -2.164 1.824 1 92.06 538 CYS A O 1
ATOM 4396 N N . SER A 1 539 ? 20.234 -0.715 1.105 1 92.88 539 SER A N 1
ATOM 4397 C CA . SER A 1 539 ? 20.328 -1.183 -0.273 1 92.88 539 SER A CA 1
ATOM 4398 C C . SER A 1 539 ? 21.641 -0.772 -0.911 1 92.88 539 SER A C 1
ATOM 4400 O O . SER A 1 539 ? 22.172 -1.48 -1.771 1 92.88 539 SER A O 1
ATOM 4402 N N . PHE A 1 540 ? 22.203 0.347 -0.394 1 91.62 540 PHE A N 1
ATOM 4403 C CA . PHE A 1 540 ? 23.438 0.876 -0.95 1 91.62 540 PHE A CA 1
ATOM 4404 C C . PHE A 1 540 ? 24.641 0.403 -0.141 1 91.62 540 PHE A C 1
ATOM 4406 O O . PHE A 1 540 ? 25.766 0.426 -0.63 1 91.62 540 PHE A O 1
ATOM 4413 N N . SER A 1 541 ? 24.391 0.05 1.077 1 91.38 541 SER A N 1
ATOM 4414 C CA . SER A 1 541 ? 25.453 -0.387 1.98 1 91.38 541 SER A CA 1
ATOM 4415 C C . SER A 1 541 ? 24.984 -1.546 2.857 1 91.38 541 SER A C 1
ATOM 4417 O O . SER A 1 541 ? 25 -1.444 4.086 1 91.38 541 SER A O 1
ATOM 4419 N N . PRO A 1 542 ? 24.734 -2.643 2.18 1 92.94 542 PRO A N 1
ATOM 4420 C CA . PRO A 1 542 ? 24.141 -3.754 2.934 1 92.94 542 PRO A CA 1
ATOM 4421 C C . PRO A 1 542 ? 25.062 -4.258 4.047 1 92.94 542 PRO A C 1
ATOM 4423 O O . PRO A 1 542 ? 24.578 -4.688 5.102 1 92.94 542 PRO A O 1
ATOM 4426 N N . GLY A 1 543 ? 26.359 -4.184 3.848 1 90.81 543 GLY A N 1
ATOM 4427 C CA . GLY A 1 543 ? 27.297 -4.66 4.855 1 90.81 543 GLY A CA 1
ATOM 4428 C C . GLY A 1 543 ? 27.141 -3.947 6.188 1 90.81 543 GLY A C 1
ATOM 4429 O O . GLY A 1 543 ? 27.203 -4.578 7.246 1 90.81 543 GLY A O 1
ATOM 4430 N N . VAL A 1 544 ? 26.922 -2.691 6.141 1 85.88 544 VAL A N 1
ATOM 4431 C CA . VAL A 1 544 ? 26.781 -1.876 7.34 1 85.88 544 VAL A CA 1
ATOM 4432 C C . VAL A 1 544 ? 25.516 -2.279 8.102 1 85.88 544 VAL A C 1
ATOM 4434 O O . VAL A 1 544 ? 25.531 -2.398 9.328 1 85.88 544 VAL A O 1
ATOM 4437 N N . CYS A 1 545 ? 24.531 -2.543 7.402 1 87.75 545 CYS A N 1
ATOM 4438 C CA . CYS A 1 545 ? 23.234 -2.855 8 1 87.75 545 CYS A CA 1
ATOM 4439 C C . CYS A 1 545 ? 23.203 -4.289 8.523 1 87.75 545 CYS A C 1
ATOM 4441 O O . CYS A 1 545 ? 22.594 -4.566 9.555 1 87.75 545 CYS A O 1
ATOM 4443 N N . LEU A 1 546 ? 23.844 -5.164 7.812 1 90.06 546 LEU A N 1
ATOM 4444 C CA . LEU A 1 546 ? 23.875 -6.57 8.203 1 90.06 546 LEU A CA 1
ATOM 4445 C C . LEU A 1 546 ? 24.719 -6.766 9.461 1 90.06 546 LEU A C 1
ATOM 4447 O O . LEU A 1 546 ? 24.453 -7.672 10.258 1 90.06 546 LEU A O 1
ATOM 4451 N N . GLU A 1 547 ? 25.734 -5.98 9.664 1 83 547 GLU A N 1
ATOM 4452 C CA . GLU A 1 547 ? 26.531 -6.035 10.891 1 83 547 GLU A CA 1
ATOM 4453 C C . GLU A 1 547 ? 25.688 -5.703 12.117 1 83 547 GLU A C 1
ATOM 4455 O O . GLU A 1 547 ? 25.859 -6.305 13.18 1 83 547 GLU A O 1
ATOM 4460 N N . LYS A 1 548 ? 24.812 -4.836 11.891 1 73.25 548 LYS A N 1
ATOM 4461 C CA . LYS A 1 548 ? 23.922 -4.445 12.977 1 73.25 548 LYS A CA 1
ATOM 4462 C C . LYS A 1 548 ? 22.938 -5.566 13.312 1 73.25 548 LYS A C 1
ATOM 4464 O O . LYS A 1 548 ? 22.625 -5.793 14.484 1 73.25 548 LYS A O 1
ATOM 4469 N N . ILE A 1 549 ? 22.516 -6.234 12.289 1 73.62 549 ILE A N 1
ATOM 4470 C CA . ILE A 1 549 ? 21.562 -7.328 12.461 1 73.62 549 ILE A CA 1
ATOM 4471 C C . ILE A 1 549 ? 22.266 -8.508 13.141 1 73.62 549 ILE A C 1
ATOM 4473 O O . ILE A 1 549 ? 21.688 -9.156 14.016 1 73.62 549 ILE A O 1
ATOM 4477 N N . ARG A 1 550 ? 23.531 -8.773 12.781 1 65.06 550 ARG A N 1
ATOM 4478 C CA . ARG A 1 550 ? 24.297 -9.875 13.352 1 65.06 550 ARG A CA 1
ATOM 4479 C C . ARG A 1 550 ? 24.656 -9.586 14.805 1 65.06 550 ARG A C 1
ATOM 4481 O O . ARG A 1 550 ? 24.578 -10.477 15.656 1 65.06 550 ARG A O 1
ATOM 4488 N N . ARG A 1 551 ? 25.234 -8.398 15.078 1 53.09 551 ARG A N 1
ATOM 4489 C CA . ARG A 1 551 ? 25.672 -8.008 16.406 1 53.09 551 ARG A CA 1
ATOM 4490 C C . ARG A 1 551 ? 24.516 -8.039 17.406 1 53.09 551 ARG A C 1
ATOM 4492 O O . ARG A 1 551 ? 24.688 -8.453 18.547 1 53.09 551 ARG A O 1
ATOM 4499 N N . LYS A 1 552 ? 23.5 -7.715 16.906 1 52.25 552 LYS A N 1
ATOM 4500 C CA . LYS A 1 552 ? 22.344 -7.637 17.797 1 52.25 552 LYS A CA 1
ATOM 4501 C C . LYS A 1 552 ? 21.766 -9.023 18.062 1 52.25 552 LYS A C 1
ATOM 4503 O O . LYS A 1 552 ? 21.172 -9.258 19.125 1 52.25 552 LYS A O 1
ATOM 4508 N N . GLU A 1 553 ? 22 -9.984 17.156 1 43.88 553 GLU A N 1
ATOM 4509 C CA . GLU A 1 553 ? 21.625 -11.383 17.359 1 43.88 553 GLU A CA 1
ATOM 4510 C C . GLU A 1 553 ? 22.562 -12.062 18.359 1 43.88 553 GLU A C 1
ATOM 4512 O O . GLU A 1 553 ? 22.141 -12.938 19.125 1 43.88 553 GLU A O 1
ATOM 4517 N N . VAL A 1 554 ? 23.812 -11.719 18.344 1 37.72 554 VAL A N 1
ATOM 4518 C CA . VAL A 1 554 ? 24.797 -12.281 19.266 1 37.72 554 VAL A CA 1
ATOM 4519 C C . VAL A 1 554 ? 24.578 -11.734 20.672 1 37.72 554 VAL A C 1
ATOM 4521 O O . VAL A 1 554 ? 24.734 -12.453 21.656 1 37.72 554 VAL A O 1
ATOM 4524 N N . VAL A 1 555 ? 24.344 -10.508 20.875 1 36.31 555 VAL A N 1
ATOM 4525 C CA . VAL A 1 555 ? 24.172 -9.945 22.219 1 36.31 555 VAL A CA 1
ATOM 4526 C C . VAL A 1 555 ? 22.984 -10.594 22.906 1 36.31 555 VAL A C 1
ATOM 4528 O O . VAL A 1 555 ? 22.922 -10.617 24.141 1 36.31 555 VAL A O 1
ATOM 4531 N N . GLN A 1 556 ? 21.906 -11.008 22.344 1 35.53 556 GLN A N 1
ATOM 4532 C CA . GLN A 1 556 ? 20.812 -11.695 23 1 35.53 556 GLN A CA 1
ATOM 4533 C C . GLN A 1 556 ? 21.188 -13.125 23.375 1 35.53 556 GLN A C 1
ATOM 4535 O O . GLN A 1 556 ? 20.5 -13.781 24.156 1 35.53 556 GLN A O 1
ATOM 4540 N N . THR A 1 557 ? 22.141 -13.695 22.75 1 26.77 557 THR A N 1
ATOM 4541 C CA . THR A 1 557 ? 22.516 -15.039 23.156 1 26.77 557 THR A CA 1
ATOM 4542 C C . THR A 1 557 ? 23.5 -14.992 24.328 1 26.77 557 THR A C 1
ATOM 4544 O O . THR A 1 557 ? 23.891 -16.031 24.859 1 26.77 557 THR A O 1
ATOM 4547 N N . ARG A 1 558 ? 23.969 -13.875 24.734 1 25.75 558 ARG A N 1
ATOM 4548 C CA . ARG A 1 558 ? 24.703 -13.922 26 1 25.75 558 ARG A CA 1
ATOM 4549 C C . ARG A 1 558 ? 23.859 -13.375 27.141 1 25.75 558 ARG A C 1
ATOM 4551 O O . ARG A 1 558 ? 23.156 -12.367 26.984 1 25.75 558 ARG A O 1
ATOM 4558 N N . MET B 1 1 ? -39.562 -6.59 -7.465 1 34.06 1 MET B N 1
ATOM 4559 C CA . MET B 1 1 ? -38.375 -6.465 -8.289 1 34.06 1 MET B CA 1
ATOM 4560 C C . MET B 1 1 ? -37.125 -6.277 -7.422 1 34.06 1 MET B C 1
ATOM 4562 O O . MET B 1 1 ? -37.125 -5.418 -6.539 1 34.06 1 MET B O 1
ATOM 4566 N N . PHE B 1 2 ? -36.375 -7.324 -7.316 1 40.78 2 PHE B N 1
ATOM 4567 C CA . PHE B 1 2 ? -35.094 -7.254 -6.598 1 40.78 2 PHE B CA 1
ATOM 4568 C C . PHE B 1 2 ? -34.188 -6.195 -7.207 1 40.78 2 PHE B C 1
ATOM 4570 O O . PHE B 1 2 ? -33.938 -6.203 -8.414 1 40.78 2 PHE B O 1
ATOM 4577 N N . GLN B 1 3 ? -34.125 -5.012 -6.539 1 55.41 3 GLN B N 1
ATOM 4578 C CA . GLN B 1 3 ? -33.188 -3.982 -6.984 1 55.41 3 GLN B CA 1
ATOM 4579 C C . GLN B 1 3 ? -31.812 -4.199 -6.383 1 55.41 3 GLN B C 1
ATOM 4581 O O . GLN B 1 3 ? -31.625 -4.113 -5.168 1 55.41 3 GLN B O 1
ATOM 4586 N N . LEU B 1 4 ? -30.844 -4.52 -7.133 1 63.72 4 LEU B N 1
ATOM 4587 C CA . LEU B 1 4 ? -29.484 -4.895 -6.754 1 63.72 4 LEU B CA 1
ATOM 4588 C C . LEU B 1 4 ? -28.859 -3.824 -5.875 1 63.72 4 LEU B C 1
ATOM 4590 O O . LEU B 1 4 ? -28 -4.125 -5.043 1 63.72 4 LEU B O 1
ATOM 4594 N N . ASN B 1 5 ? -29.391 -2.637 -5.867 1 75.25 5 ASN B N 1
ATOM 4595 C CA . ASN B 1 5 ? -28.75 -1.576 -5.102 1 75.25 5 ASN B CA 1
ATOM 4596 C C . ASN B 1 5 ? -29.734 -0.876 -4.172 1 75.25 5 ASN B C 1
ATOM 4598 O O . ASN B 1 5 ? -29.766 0.354 -4.094 1 75.25 5 ASN B O 1
ATOM 4602 N N . ALA B 1 6 ? -30.578 -1.691 -3.469 1 87.06 6 ALA B N 1
ATOM 4603 C CA . ALA B 1 6 ? -31.547 -1.101 -2.549 1 87.06 6 ALA B CA 1
ATOM 4604 C C . ALA B 1 6 ? -31.125 -1.317 -1.098 1 87.06 6 ALA B C 1
ATOM 4606 O O . ALA B 1 6 ? -30.406 -2.275 -0.787 1 87.06 6 ALA B O 1
ATOM 4607 N N . TYR B 1 7 ? -31.609 -0.378 -0.223 1 92.25 7 TYR B N 1
ATOM 4608 C CA . TYR B 1 7 ? -31.219 -0.403 1.185 1 92.25 7 TYR B CA 1
ATOM 4609 C C . TYR B 1 7 ? -32.438 -0.175 2.082 1 92.25 7 TYR B C 1
ATOM 4611 O O . TYR B 1 7 ? -33.375 0.491 1.684 1 92.25 7 TYR B O 1
ATOM 4619 N N . VAL B 1 8 ? -32.406 -0.718 3.221 1 93.81 8 VAL B N 1
ATOM 4620 C CA . VAL B 1 8 ? -33.438 -0.486 4.238 1 93.81 8 VAL B CA 1
ATOM 4621 C C . VAL B 1 8 ? -32.781 0.104 5.488 1 93.81 8 VAL B C 1
ATOM 4623 O O . VAL B 1 8 ? -31.594 -0.07 5.719 1 93.81 8 VAL B O 1
ATOM 4626 N N . CYS B 1 9 ? -33.562 0.879 6.215 1 94.94 9 CYS B N 1
ATOM 4627 C CA . CYS B 1 9 ? -33.094 1.449 7.473 1 94.94 9 CYS B CA 1
ATOM 4628 C C . CYS B 1 9 ? -33.375 0.506 8.641 1 94.94 9 CYS B C 1
ATOM 4630 O O . CYS B 1 9 ? -34.531 0.243 8.969 1 94.94 9 CYS B O 1
ATOM 4632 N N . LYS B 1 10 ? -32.375 -0.093 9.188 1 92.69 10 LYS B N 1
ATOM 4633 C CA . LYS B 1 10 ? -32.5 -0.957 10.352 1 92.69 10 LYS B CA 1
ATOM 4634 C C . LYS B 1 10 ? -31.734 -0.393 11.547 1 92.69 10 LYS B C 1
ATOM 4636 O O . LYS B 1 10 ? -30.516 -0.323 11.531 1 92.69 10 LYS B O 1
ATOM 4641 N N . ASN B 1 11 ? -32.406 -0.028 12.578 1 92.69 11 ASN B N 1
ATOM 4642 C CA . ASN B 1 11 ? -31.828 0.503 13.812 1 92.69 11 ASN B CA 1
ATOM 4643 C C . ASN B 1 11 ? -30.906 1.686 13.531 1 92.69 11 ASN B C 1
ATOM 4645 O O . ASN B 1 11 ? -29.797 1.755 14.062 1 92.69 11 ASN B O 1
ATOM 4649 N N . GLY B 1 12 ? -31.281 2.48 12.562 1 94.94 12 GLY B N 1
ATOM 4650 C CA . GLY B 1 12 ? -30.562 3.707 12.273 1 94.94 12 GLY B CA 1
ATOM 4651 C C . GLY B 1 12 ? -29.375 3.498 11.352 1 94.94 12 GLY B C 1
ATOM 4652 O O . GLY B 1 12 ? -28.562 4.406 11.148 1 94.94 12 GLY B O 1
ATOM 4653 N N . LEU B 1 13 ? -29.25 2.268 10.828 1 96.31 13 LEU B N 1
ATOM 4654 C CA . LEU B 1 13 ? -28.156 1.951 9.922 1 96.31 13 LEU B CA 1
ATOM 4655 C C . LEU B 1 13 ? -28.688 1.394 8.602 1 96.31 13 LEU B C 1
ATOM 4657 O O . LEU B 1 13 ? -29.703 0.691 8.586 1 96.31 13 LEU B O 1
ATOM 4661 N N . CYS B 1 14 ? -27.969 1.736 7.559 1 95.19 14 CYS B N 1
ATOM 4662 C CA . CYS B 1 14 ? -28.344 1.235 6.242 1 95.19 14 CYS B CA 1
ATOM 4663 C C . CYS B 1 14 ? -27.953 -0.229 6.082 1 95.19 14 CYS B C 1
ATOM 4665 O O . CYS B 1 14 ? -26.859 -0.624 6.449 1 95.19 14 CYS B O 1
ATOM 4667 N N . GLU B 1 15 ? -28.797 -1.008 5.609 1 91.69 15 GLU B N 1
ATOM 4668 C CA . GLU B 1 15 ? -28.547 -2.414 5.312 1 91.69 15 GLU B CA 1
ATOM 4669 C C . GLU B 1 15 ? -28.953 -2.758 3.883 1 91.69 15 GLU B C 1
ATOM 4671 O O . GLU B 1 15 ? -30.047 -2.402 3.441 1 91.69 15 GLU B O 1
ATOM 4676 N N . LYS B 1 16 ? -28.109 -3.428 3.26 1 88.81 16 LYS B N 1
ATOM 4677 C CA . LYS B 1 16 ? -28.391 -3.816 1.882 1 88.81 16 LYS B CA 1
ATOM 4678 C C . LYS B 1 16 ? -29.5 -4.855 1.826 1 88.81 16 LYS B C 1
ATOM 4680 O O . LYS B 1 16 ? -29.531 -5.797 2.623 1 88.81 16 LYS B O 1
ATOM 4685 N N . LEU B 1 17 ? -30.359 -4.605 0.87 1 83.94 17 LEU B N 1
ATOM 4686 C CA . LEU B 1 17 ? -31.469 -5.527 0.698 1 83.94 17 LEU B CA 1
ATOM 4687 C C . LEU B 1 17 ? -31.031 -6.797 -0.023 1 83.94 17 LEU B C 1
ATOM 4689 O O . LEU B 1 17 ? -30.312 -6.727 -1.025 1 83.94 17 LEU B O 1
ATOM 4693 N N . ILE B 1 18 ? -31.297 -7.992 0.434 1 75.38 18 ILE B N 1
ATOM 4694 C CA . ILE B 1 18 ? -30.891 -9.273 -0.124 1 75.38 18 ILE B CA 1
ATOM 4695 C C . ILE B 1 18 ? -32.062 -9.906 -0.88 1 75.38 18 ILE B C 1
ATOM 4697 O O . ILE B 1 18 ? -31.844 -10.844 -1.661 1 75.38 18 ILE B O 1
ATOM 4701 N N . GLY B 1 19 ? -33.219 -9.438 -0.845 1 72.19 19 GLY B N 1
ATOM 4702 C CA . GLY B 1 19 ? -34.406 -9.969 -1.487 1 72.19 19 GLY B CA 1
ATOM 4703 C C . GLY B 1 19 ? -35.594 -9 -1.483 1 72.19 19 GLY B C 1
ATOM 4704 O O . GLY B 1 19 ? -35.438 -7.832 -1.11 1 72.19 19 GLY B O 1
ATOM 4705 N N . PRO B 1 20 ? -36.656 -9.523 -1.967 1 73.69 20 PRO B N 1
ATOM 4706 C CA . PRO B 1 20 ? -37.844 -8.664 -1.981 1 73.69 20 PRO B CA 1
ATOM 4707 C C . PRO B 1 20 ? -38.312 -8.273 -0.579 1 73.69 20 PRO B C 1
ATOM 4709 O O . PRO B 1 20 ? -38.156 -9.039 0.368 1 73.69 20 PRO B O 1
ATOM 4712 N N . THR B 1 21 ? -38.719 -7.043 -0.426 1 78.81 21 THR B N 1
ATOM 4713 C CA . THR B 1 21 ? -39.156 -6.562 0.873 1 78.81 21 THR B CA 1
ATOM 4714 C C . THR B 1 21 ? -40.438 -5.723 0.721 1 78.81 21 THR B C 1
ATOM 4716 O O . THR B 1 21 ? -40.688 -5.168 -0.349 1 78.81 21 THR B O 1
ATOM 4719 N N . SER B 1 22 ? -41.281 -5.809 1.75 1 81.5 22 SER B N 1
ATOM 4720 C CA . SER B 1 22 ? -42.438 -4.938 1.819 1 81.5 22 SER B CA 1
ATOM 4721 C C . SER B 1 22 ? -42.125 -3.627 2.527 1 81.5 22 SER B C 1
ATOM 4723 O O . SER B 1 22 ? -42.906 -2.678 2.484 1 81.5 22 SER B O 1
ATOM 4725 N N . ASP B 1 23 ? -40.969 -3.525 3.027 1 83.5 23 ASP B N 1
ATOM 4726 C CA . ASP B 1 23 ? -40.531 -2.328 3.746 1 83.5 23 ASP B CA 1
ATOM 4727 C C . ASP B 1 23 ? -40.156 -1.216 2.775 1 83.5 23 ASP B C 1
ATOM 4729 O O . ASP B 1 23 ? -39.875 -1.476 1.601 1 83.5 23 ASP B O 1
ATOM 4733 N N . TYR B 1 24 ? -40.312 -0.022 3.338 1 89.19 24 TYR B N 1
ATOM 4734 C CA . TYR B 1 24 ? -39.75 1.101 2.592 1 89.19 24 TYR B CA 1
ATOM 4735 C C . TYR B 1 24 ? -38.25 0.927 2.387 1 89.19 24 TYR B C 1
ATOM 4737 O O . TYR B 1 24 ? -37.531 0.488 3.295 1 89.19 24 TYR B O 1
ATOM 4745 N N . PHE B 1 25 ? -37.812 1.092 1.195 1 91.12 25 PHE B N 1
ATOM 4746 C CA . PHE B 1 25 ? -36.375 0.942 0.918 1 91.12 25 PHE B CA 1
ATOM 4747 C C . PHE B 1 25 ? -35.844 2.148 0.156 1 91.12 25 PHE B C 1
ATOM 4749 O O . PHE B 1 25 ? -36.625 2.916 -0.422 1 91.12 25 PHE B O 1
ATOM 4756 N N . PHE B 1 26 ? -34.656 2.389 0.247 1 92.94 26 PHE B N 1
ATOM 4757 C CA . PHE B 1 26 ? -33.938 3.461 -0.444 1 92.94 26 PHE B CA 1
ATOM 4758 C C . PHE B 1 26 ? -33.281 2.939 -1.709 1 92.94 26 PHE B C 1
ATOM 4760 O O . PHE B 1 26 ? -32.719 1.832 -1.719 1 92.94 26 PHE B O 1
ATOM 4767 N N . SER B 1 27 ? -33.25 3.727 -2.725 1 88.06 27 SER B N 1
ATOM 4768 C CA . SER B 1 27 ? -32.75 3.285 -4.023 1 88.06 27 SER B CA 1
ATOM 4769 C C . SER B 1 27 ? -31.219 3.359 -4.094 1 88.06 27 SER B C 1
ATOM 4771 O O . SER B 1 27 ? -30.609 2.846 -5.031 1 88.06 27 SER B O 1
ATOM 4773 N N . SER B 1 28 ? -30.656 4.027 -3.1 1 89.44 28 SER B N 1
ATOM 4774 C CA . SER B 1 28 ? -29.188 4.113 -3.082 1 89.44 28 SER B CA 1
ATOM 4775 C C . SER B 1 28 ? -28.656 4.203 -1.655 1 89.44 28 SER B C 1
ATOM 4777 O O . SER B 1 28 ? -29.391 4.582 -0.738 1 89.44 28 SER B O 1
ATOM 4779 N N . LEU B 1 29 ? -27.438 3.838 -1.516 1 91.75 29 LEU B N 1
ATOM 4780 C CA . LEU B 1 29 ? -26.797 3.912 -0.206 1 91.75 29 LEU B CA 1
ATOM 4781 C C . LEU B 1 29 ? -26.719 5.355 0.281 1 91.75 29 LEU B C 1
ATOM 4783 O O . LEU B 1 29 ? -26.891 5.621 1.472 1 91.75 29 LEU B O 1
ATOM 4787 N N . SER B 1 30 ? -26.484 6.316 -0.619 1 94.38 30 SER B N 1
ATOM 4788 C CA . SER B 1 30 ? -26.359 7.727 -0.255 1 94.38 30 SER B CA 1
ATOM 4789 C C . SER B 1 30 ? -27.672 8.258 0.324 1 94.38 30 SER B C 1
ATOM 4791 O O . SER B 1 30 ? -27.656 8.984 1.323 1 94.38 30 SER B O 1
ATOM 4793 N N . ARG B 1 31 ? -28.75 7.875 -0.322 1 94.56 31 ARG B N 1
ATOM 4794 C CA . ARG B 1 31 ? -30.062 8.289 0.19 1 94.56 31 ARG B CA 1
ATOM 4795 C C . ARG B 1 31 ? -30.328 7.688 1.566 1 94.56 31 ARG B C 1
ATOM 4797 O O . ARG B 1 31 ? -30.797 8.375 2.473 1 94.56 31 ARG B O 1
ATOM 4804 N N . CYS B 1 32 ? -30.031 6.395 1.64 1 95.5 32 CYS B N 1
ATOM 4805 C CA . CYS B 1 32 ? -30.203 5.73 2.926 1 95.5 32 CYS B CA 1
ATOM 4806 C C . CYS B 1 32 ? -29.359 6.402 4.004 1 95.5 32 CYS B C 1
ATOM 4808 O O . CYS B 1 32 ? -29.828 6.609 5.125 1 95.5 32 CYS B O 1
ATOM 4810 N N . THR B 1 33 ? -28.125 6.746 3.666 1 96.25 33 THR B N 1
ATOM 4811 C CA . THR B 1 33 ? -27.203 7.352 4.617 1 96.25 33 THR B CA 1
ATOM 4812 C C . THR B 1 33 ? -27.734 8.688 5.113 1 96.25 33 THR B C 1
ATOM 4814 O O . THR B 1 33 ? -27.828 8.922 6.324 1 96.25 33 THR B O 1
ATOM 4817 N N . LEU B 1 34 ? -28.156 9.539 4.258 1 96.81 34 LEU B N 1
ATOM 4818 C CA . LEU B 1 34 ? -28.609 10.875 4.637 1 96.81 34 LEU B CA 1
ATOM 4819 C C . LEU B 1 34 ? -29.906 10.812 5.418 1 96.81 34 LEU B C 1
ATOM 4821 O O . LEU B 1 34 ? -30.109 11.562 6.379 1 96.81 34 LEU B O 1
ATOM 4825 N N . LEU B 1 35 ? -30.797 9.891 5.043 1 95.94 35 LEU B N 1
ATOM 4826 C CA . LEU B 1 35 ? -32.156 9.914 5.582 1 95.94 35 LEU B CA 1
ATOM 4827 C C . LEU B 1 35 ? -32.281 8.969 6.77 1 95.94 35 LEU B C 1
ATOM 4829 O O . LEU B 1 35 ? -33.125 9.164 7.633 1 95.94 35 LEU B O 1
ATOM 4833 N N . CYS B 1 36 ? -31.484 7.938 6.785 1 96.19 36 CYS B N 1
ATOM 4834 C CA . CYS B 1 36 ? -31.578 6.941 7.848 1 96.19 36 CYS B CA 1
ATOM 4835 C C . CYS B 1 36 ? -30.453 7.121 8.867 1 96.19 36 CYS B C 1
ATOM 4837 O O . CYS B 1 36 ? -30.719 7.473 10.023 1 96.19 36 CYS B O 1
ATOM 4839 N N . THR B 1 37 ? -29.25 7.02 8.469 1 95.69 37 THR B N 1
ATOM 4840 C CA . THR B 1 37 ? -28.109 7.043 9.375 1 95.69 37 THR B CA 1
ATOM 4841 C C . THR B 1 37 ? -27.766 8.469 9.789 1 95.69 37 THR B C 1
ATOM 4843 O O . THR B 1 37 ? -27.266 8.703 10.891 1 95.69 37 THR B O 1
ATOM 4846 N N . GLY B 1 38 ? -28.078 9.445 8.867 1 95.69 38 GLY B N 1
ATOM 4847 C CA . GLY B 1 38 ? -27.641 10.82 9.055 1 95.69 38 GLY B CA 1
ATOM 4848 C C . GLY B 1 38 ? -26.312 11.117 8.414 1 95.69 38 GLY B C 1
ATOM 4849 O O . GLY B 1 38 ? -25.594 10.203 8 1 95.69 38 GLY B O 1
ATOM 4850 N N . PRO B 1 39 ? -25.953 12.43 8.336 1 95.75 39 PRO B N 1
ATOM 4851 C CA . PRO B 1 39 ? -24.672 12.789 7.719 1 95.75 39 PRO B CA 1
ATOM 4852 C C . PRO B 1 39 ? -23.484 12.219 8.477 1 95.75 39 PRO B C 1
ATOM 4854 O O . PRO B 1 39 ? -23.406 12.328 9.703 1 95.75 39 PRO B O 1
ATOM 4857 N N . GLN B 1 40 ? -22.594 11.57 7.762 1 96.75 40 GLN B N 1
ATOM 4858 C CA . GLN B 1 40 ? -21.375 11.008 8.336 1 96.75 40 GLN B CA 1
ATOM 4859 C C . GLN B 1 40 ? -20.203 11.969 8.18 1 96.75 40 GLN B C 1
ATOM 4861 O O . GLN B 1 40 ? -19.516 11.961 7.156 1 96.75 40 GLN B O 1
ATOM 4866 N N . ILE B 1 41 ? -19.922 12.734 9.219 1 97.38 41 ILE B N 1
ATOM 4867 C CA . ILE B 1 41 ? -18.922 13.781 9.188 1 97.38 41 ILE B CA 1
ATOM 4868 C C . ILE B 1 41 ? -17.672 13.336 9.961 1 97.38 41 ILE B C 1
ATOM 4870 O O . ILE B 1 41 ? -17.797 12.75 11.039 1 97.38 41 ILE B O 1
ATOM 4874 N N . TRP B 1 42 ? -16.531 13.484 9.383 1 97.88 42 TRP B N 1
ATOM 4875 C CA . TRP B 1 42 ? -15.242 13.219 10.008 1 97.88 42 TRP B CA 1
ATOM 4876 C C . TRP B 1 42 ? -14.336 14.438 9.914 1 97.88 42 TRP B C 1
ATOM 4878 O O . TRP B 1 42 ? -14.094 14.961 8.828 1 97.88 42 TRP B O 1
ATOM 4888 N N . PRO B 1 43 ? -13.719 14.945 10.969 1 97.56 43 PRO B N 1
ATOM 4889 C CA . PRO B 1 43 ? -13.922 14.508 12.359 1 97.56 43 PRO B CA 1
ATOM 4890 C C . PRO B 1 43 ? -15.312 14.844 12.883 1 97.56 43 PRO B C 1
ATOM 4892 O O . PRO B 1 43 ? -15.977 15.742 12.359 1 97.56 43 PRO B O 1
ATOM 4895 N N . PHE B 1 44 ? -15.672 14.141 13.875 1 96.56 44 PHE B N 1
ATOM 4896 C CA . PHE B 1 44 ? -16.984 14.344 14.484 1 96.56 44 PHE B CA 1
ATOM 4897 C C . PHE B 1 44 ? -17.125 15.773 15.008 1 96.56 44 PHE B C 1
ATOM 4899 O O . PHE B 1 44 ? -16.266 16.25 15.766 1 96.56 44 PHE B O 1
ATOM 4906 N N . PRO B 1 45 ? -18.188 16.484 14.602 1 95.38 45 PRO B N 1
ATOM 4907 C CA . PRO B 1 45 ? -18.375 17.859 15.07 1 95.38 45 PRO B CA 1
ATOM 4908 C C . PRO B 1 45 ? -18.672 17.938 16.562 1 95.38 45 PRO B C 1
ATOM 4910 O O . PRO B 1 45 ? -19.422 17.109 17.094 1 95.38 45 PRO B O 1
ATOM 4913 N N . ILE B 1 46 ? -18.125 18.859 17.203 1 91.88 46 ILE B N 1
ATOM 4914 C CA . ILE B 1 46 ? -18.297 19.031 18.641 1 91.88 46 ILE 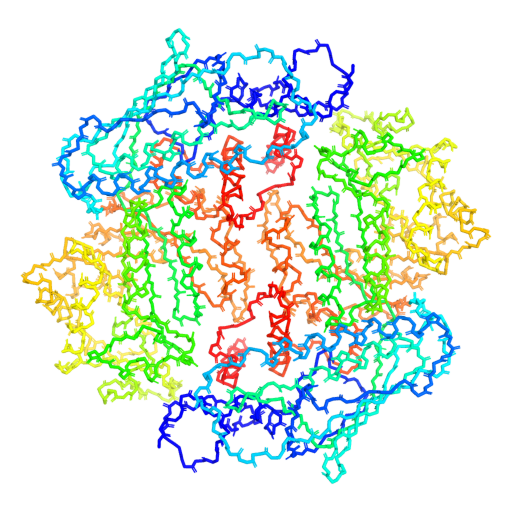B CA 1
ATOM 4915 C C . ILE B 1 46 ? -19.422 20.031 18.922 1 91.88 46 ILE B C 1
ATOM 4917 O O . ILE B 1 46 ? -20.078 19.953 19.969 1 91.88 46 ILE B O 1
ATOM 4921 N N . GLY B 1 47 ? -19.641 20.859 18.016 1 89.19 47 GLY B N 1
ATOM 4922 C CA . GLY B 1 47 ? -20.625 21.906 18.25 1 89.19 47 GLY B CA 1
ATOM 4923 C C . GLY B 1 47 ? -22.016 21.547 17.781 1 89.19 47 GLY B C 1
ATOM 4924 O O . GLY B 1 47 ? -22.375 20.359 17.766 1 89.19 47 GLY B O 1
ATOM 4925 N N . TYR B 1 48 ? -22.797 22.562 17.5 1 89.19 48 TYR B N 1
ATOM 4926 C CA . TYR B 1 48 ? -24.203 22.422 17.141 1 89.19 48 TYR B CA 1
ATOM 4927 C C . TYR B 1 48 ? -24.359 21.812 15.758 1 89.19 48 TYR B C 1
ATOM 4929 O O . TYR B 1 48 ? -23.703 22.25 14.805 1 89.19 48 TYR B O 1
ATOM 4937 N N . THR B 1 49 ? -25.094 20.781 15.648 1 93.44 49 THR B N 1
ATOM 4938 C CA . THR B 1 49 ? -25.422 20.172 14.367 1 93.44 49 THR B CA 1
ATOM 4939 C C . THR B 1 49 ? -26.922 19.891 14.273 1 93.44 49 THR B C 1
ATOM 4941 O O . THR B 1 49 ? -27.484 19.234 15.133 1 93.44 49 THR B O 1
ATOM 4944 N N . TYR B 1 50 ? -27.547 20.484 13.258 1 96.81 50 TYR B N 1
ATOM 4945 C CA . TYR B 1 50 ? -28.953 20.25 12.938 1 96.81 50 TYR B CA 1
ATOM 4946 C C . TYR B 1 50 ? -29.141 19.953 11.453 1 96.81 50 TYR B C 1
ATOM 4948 O O . TYR B 1 50 ? -28.469 20.562 10.609 1 96.81 50 TYR B O 1
ATOM 4956 N N . TYR B 1 51 ? -29.953 19.016 11.148 1 96 51 TYR B N 1
ATOM 4957 C CA . TYR B 1 51 ? -30.266 18.781 9.742 1 96 51 TYR B CA 1
ATOM 4958 C C . TYR B 1 51 ? -31.672 18.234 9.594 1 96 51 TYR B C 1
ATOM 4960 O O . TYR B 1 51 ? -32.188 17.578 10.5 1 96 51 TYR B O 1
ATOM 4968 N N . SER B 1 52 ? -32.281 18.438 8.43 1 94.88 52 SER B N 1
ATOM 4969 C CA . SER B 1 52 ? -33.625 17.938 8.094 1 94.88 52 SER B CA 1
ATOM 4970 C C . SER B 1 52 ? -33.531 16.516 7.531 1 94.88 52 SER B C 1
ATOM 4972 O O . SER B 1 52 ? -32.438 16 7.27 1 94.88 52 SER B O 1
ATOM 4974 N N . LYS B 1 53 ? -34.656 15.875 7.418 1 93.06 53 LYS B N 1
ATOM 4975 C CA . LYS B 1 53 ? -34.719 14.555 6.805 1 93.06 53 LYS B CA 1
ATOM 4976 C C . LYS B 1 53 ? -35.375 14.625 5.422 1 93.06 53 LYS B C 1
ATOM 4978 O O . LYS B 1 53 ? -36.281 13.852 5.109 1 93.06 53 LYS B O 1
ATOM 4983 N N . LYS B 1 54 ? -35 15.68 4.695 1 95.56 54 LYS B N 1
ATOM 4984 C CA . LYS B 1 54 ? -35.375 15.875 3.299 1 95.56 54 LYS B CA 1
ATOM 4985 C C . LYS B 1 54 ? -34.156 16.078 2.422 1 95.56 54 LYS B C 1
ATOM 4987 O O . LYS B 1 54 ? -33.219 16.797 2.805 1 95.56 54 LYS B O 1
ATOM 4992 N N . ILE B 1 55 ? -34.156 15.406 1.289 1 95.88 55 ILE B N 1
ATOM 4993 C CA . ILE B 1 55 ? -33 15.469 0.414 1 95.88 55 ILE B CA 1
ATOM 4994 C C . ILE B 1 55 ? -33.312 16.312 -0.814 1 95.88 55 ILE B C 1
ATOM 4996 O O . ILE B 1 55 ? -34.469 16.406 -1.225 1 95.88 55 ILE B O 1
ATOM 5000 N N . VAL B 1 56 ? -32.375 17 -1.37 1 96.31 56 VAL B N 1
ATOM 5001 C CA . VAL B 1 56 ? -32.469 17.75 -2.611 1 96.31 56 VAL B CA 1
ATOM 5002 C C . VAL B 1 56 ? -31.375 17.297 -3.578 1 96.31 56 VAL B C 1
ATOM 5004 O O . VAL B 1 56 ? -30.297 16.844 -3.154 1 96.31 56 VAL B O 1
ATOM 5007 N N . SER B 1 57 ? -31.625 17.391 -4.84 1 95.25 57 SER B N 1
ATOM 5008 C CA . SER B 1 57 ? -30.672 17.031 -5.879 1 95.25 57 SER B CA 1
ATOM 5009 C C . SER B 1 57 ? -29.922 18.25 -6.387 1 95.25 57 SER B C 1
ATOM 5011 O O . SER B 1 57 ? -30.5 19.328 -6.539 1 95.25 57 SER B O 1
ATOM 5013 N N . LEU B 1 58 ? -28.656 18.078 -6.551 1 95.5 58 LEU B N 1
ATOM 5014 C CA . LEU B 1 58 ? -27.766 19.156 -6.98 1 95.5 58 LEU B CA 1
ATOM 5015 C C . LEU B 1 58 ? -26.922 18.719 -8.172 1 95.5 58 LEU B C 1
ATOM 5017 O O . LEU B 1 58 ? -26.844 17.531 -8.477 1 95.5 58 LEU B O 1
ATOM 5021 N N . ALA B 1 59 ? -26.312 19.719 -8.852 1 93.31 59 ALA B N 1
ATOM 5022 C CA . ALA B 1 59 ? -25.359 19.484 -9.93 1 93.31 59 ALA B CA 1
ATOM 5023 C C . ALA B 1 59 ? -24.312 20.609 -9.984 1 93.31 59 ALA B C 1
ATOM 5025 O O . ALA B 1 59 ? -24.625 21.781 -9.766 1 93.31 59 ALA B O 1
ATOM 5026 N N . THR B 1 60 ? -23.109 20.188 -10.305 1 94.12 60 THR B N 1
ATOM 5027 C CA . THR B 1 60 ? -22.047 21.188 -10.391 1 94.12 60 THR B CA 1
ATOM 5028 C C . THR B 1 60 ? -22.281 22.141 -11.562 1 94.12 60 THR B C 1
ATOM 5030 O O . THR B 1 60 ? -21.844 23.281 -11.539 1 94.12 60 THR B O 1
ATOM 5033 N N . SER B 1 61 ? -22.984 21.641 -12.602 1 93.19 61 SER B N 1
ATOM 5034 C CA . SER B 1 61 ? -23.297 22.484 -13.758 1 93.19 61 SER B CA 1
ATOM 5035 C C . SER B 1 61 ? -24.219 23.625 -13.391 1 93.19 61 SER B C 1
ATOM 5037 O O . SER B 1 61 ? -24.344 24.609 -14.133 1 93.19 61 SER B O 1
ATOM 5039 N N . ARG B 1 62 ? -24.891 23.562 -12.258 1 95.31 62 ARG B N 1
ATOM 5040 C CA . ARG B 1 62 ? -25.812 24.594 -11.797 1 95.31 62 ARG B CA 1
ATOM 5041 C C . ARG B 1 62 ? -25.297 25.25 -10.523 1 95.31 62 ARG B C 1
ATOM 5043 O O . ARG B 1 62 ? -26.094 25.625 -9.648 1 95.31 62 ARG B O 1
ATOM 5050 N N . LEU B 1 63 ? -24.016 25.266 -10.359 1 96.69 63 LEU B N 1
ATOM 5051 C CA . LEU B 1 63 ? -23.406 25.828 -9.156 1 96.69 63 LEU B CA 1
ATOM 5052 C C . LEU B 1 63 ? -23 27.281 -9.375 1 96.69 63 LEU B C 1
ATOM 5054 O O . LEU B 1 63 ? -22.438 27.625 -10.422 1 96.69 63 LEU B O 1
ATOM 5058 N N . GLU B 1 64 ? -23.391 28.172 -8.523 1 96.88 64 GLU B N 1
ATOM 5059 C CA . GLU B 1 64 ? -22.891 29.547 -8.414 1 96.88 64 GLU B CA 1
ATOM 5060 C C . GLU B 1 64 ? -22.234 29.781 -7.055 1 96.88 64 GLU B C 1
ATOM 5062 O O . GLU B 1 64 ? -22.562 29.125 -6.07 1 96.88 64 GLU B O 1
ATOM 5067 N N . TYR B 1 65 ? -21.25 30.641 -7.047 1 96.81 65 TYR B N 1
ATOM 5068 C CA . TYR B 1 65 ? -20.594 30.938 -5.777 1 96.81 65 TYR B CA 1
ATOM 5069 C C . TYR B 1 65 ? -20.281 32.438 -5.656 1 96.81 65 TYR B C 1
ATOM 5071 O O . TYR B 1 65 ? -20.234 33.156 -6.66 1 96.81 65 TYR B O 1
ATOM 5079 N N . LYS B 1 66 ? -20.141 32.906 -4.426 1 96.88 66 LYS B N 1
ATOM 5080 C CA . LYS B 1 66 ? -19.781 34.281 -4.125 1 96.88 66 LYS B CA 1
ATOM 5081 C C . LYS B 1 66 ? -18.906 34.375 -2.881 1 96.88 66 LYS B C 1
ATOM 5083 O O . LYS B 1 66 ? -19.172 33.688 -1.885 1 96.88 66 LYS B O 1
ATOM 5088 N N . PHE B 1 67 ? -17.844 35.125 -3 1 97.12 67 PHE B N 1
ATOM 5089 C CA . PHE B 1 67 ? -17.094 35.531 -1.823 1 97.12 67 PHE B CA 1
ATOM 5090 C C . PHE B 1 67 ? -17.641 36.844 -1.272 1 97.12 67 PHE B C 1
ATOM 5092 O O . PHE B 1 67 ? -17.359 37.938 -1.804 1 97.12 67 PHE B O 1
ATOM 5099 N N . ASN B 1 68 ? -18.422 36.812 -0.255 1 95.5 68 ASN B N 1
ATOM 5100 C CA . ASN B 1 68 ? -19.109 38 0.263 1 95.5 68 ASN B CA 1
ATOM 5101 C C . ASN B 1 68 ? -18.156 38.938 0.99 1 95.5 68 ASN B C 1
ATOM 5103 O O . ASN B 1 68 ? -18.188 40.125 0.78 1 95.5 68 ASN B O 1
ATOM 5107 N N . SER B 1 69 ? -17.391 38.375 1.913 1 94.75 69 SER B N 1
ATOM 5108 C CA . SER B 1 69 ? -16.422 39.156 2.678 1 94.75 69 SER B CA 1
ATOM 5109 C C . SER B 1 69 ? -15.062 38.469 2.684 1 94.75 69 SER B C 1
ATOM 5111 O O . SER B 1 69 ? -14.953 37.281 2.984 1 94.75 69 SER B O 1
ATOM 5113 N N . VAL B 1 70 ? -14.102 39.25 2.318 1 96.38 70 VAL B N 1
ATOM 5114 C CA . VAL B 1 70 ? -12.719 38.781 2.324 1 96.38 70 VAL B CA 1
ATOM 5115 C C . VAL B 1 70 ? -11.812 39.875 2.889 1 96.38 70 VAL B C 1
ATOM 5117 O O . VAL B 1 70 ? -11.75 40.969 2.338 1 96.38 70 VAL B O 1
ATOM 5120 N N . PRO B 1 71 ? -11.133 39.625 3.867 1 97.69 71 PRO B N 1
ATOM 5121 C CA . PRO B 1 71 ? -10.453 40.688 4.621 1 97.69 71 PRO B CA 1
ATOM 5122 C C . PRO B 1 71 ? -9.18 41.156 3.936 1 97.69 71 PRO B C 1
ATOM 5124 O O . PRO B 1 71 ? -8.641 42.219 4.301 1 97.69 71 PRO B O 1
ATOM 5127 N N . SER B 1 72 ? -8.602 40.406 3.002 1 98.06 72 SER B N 1
ATOM 5128 C CA . SER B 1 72 ? -7.398 40.844 2.301 1 98.06 72 SER B CA 1
ATOM 5129 C C . SER B 1 72 ? -7.277 40.156 0.941 1 98.06 72 SER B C 1
ATOM 5131 O O . SER B 1 72 ? -7.965 39.188 0.672 1 98.06 72 SER B O 1
ATOM 5133 N N . GLU B 1 73 ? -6.418 40.656 0.139 1 97.69 73 GLU B N 1
ATOM 5134 C CA . GLU B 1 73 ? -6.152 40.062 -1.168 1 97.69 73 GLU B CA 1
ATOM 5135 C C . GLU B 1 73 ? -5.512 38.688 -1.027 1 97.69 73 GLU B C 1
ATOM 5137 O O . GLU B 1 73 ? -5.801 37.781 -1.81 1 97.69 73 GLU B O 1
ATOM 5142 N N . ALA B 1 74 ? -4.637 38.594 -0.083 1 97.75 74 ALA B N 1
ATOM 5143 C CA . ALA B 1 74 ? -3.992 37.312 0.161 1 97.75 74 ALA B CA 1
ATOM 5144 C C . ALA B 1 74 ? -5.023 36.219 0.492 1 97.75 74 ALA B C 1
ATOM 5146 O O . ALA B 1 74 ? -4.953 35.125 -0.028 1 97.75 74 ALA B O 1
ATOM 5147 N N . VAL B 1 75 ? -5.926 36.562 1.322 1 98.5 75 VAL B N 1
ATOM 5148 C CA . VAL B 1 75 ? -6.984 35.625 1.686 1 98.5 75 VAL B CA 1
ATOM 5149 C C . VAL B 1 75 ? -7.832 35.281 0.458 1 98.5 75 VAL B C 1
ATOM 5151 O O . VAL B 1 75 ? -8.227 34.156 0.257 1 98.5 75 VAL B O 1
ATOM 5154 N N . HIS B 1 76 ? -8.07 36.344 -0.37 1 98.25 76 HIS B N 1
ATOM 5155 C CA . HIS B 1 76 ? -8.836 36.125 -1.593 1 98.25 76 HIS B CA 1
ATOM 5156 C C . HIS B 1 76 ? -8.164 35.094 -2.488 1 98.25 76 HIS B C 1
ATOM 5158 O O . HIS B 1 76 ? -8.836 34.188 -3.02 1 98.25 76 HIS B O 1
ATOM 5164 N N . ILE B 1 77 ? -6.93 35.188 -2.609 1 98.12 77 ILE B N 1
ATOM 5165 C CA . ILE B 1 77 ? -6.172 34.281 -3.473 1 98.12 77 ILE B CA 1
ATOM 5166 C C . ILE B 1 77 ? -6.227 32.875 -2.92 1 98.12 77 ILE B C 1
ATOM 5168 O O . ILE B 1 77 ? -6.504 31.922 -3.656 1 98.12 77 ILE B O 1
ATOM 5172 N N . TYR B 1 78 ? -5.961 32.688 -1.658 1 98.38 78 TYR B N 1
ATOM 5173 C CA . TYR B 1 78 ? -6.027 31.391 -1.018 1 98.38 78 TYR B CA 1
ATOM 5174 C C . TYR B 1 78 ? -7.414 30.781 -1.156 1 98.38 78 TYR B C 1
ATOM 5176 O O . TYR B 1 78 ? -7.555 29.594 -1.488 1 98.38 78 TYR B O 1
ATOM 5184 N N . LEU B 1 79 ? -8.383 31.609 -0.909 1 98.38 79 LEU B N 1
ATOM 5185 C CA . LEU B 1 79 ? -9.766 31.156 -0.938 1 98.38 79 LEU B CA 1
ATOM 5186 C C . LEU B 1 79 ? -10.156 30.688 -2.336 1 98.38 79 LEU B C 1
ATOM 5188 O O . LEU B 1 79 ? -10.836 29.656 -2.49 1 98.38 79 LEU B O 1
ATOM 5192 N N . ALA B 1 80 ? -9.75 31.438 -3.326 1 98.44 80 ALA B N 1
ATOM 5193 C CA . ALA B 1 80 ? -10.039 31.078 -4.711 1 98.44 80 ALA B CA 1
ATOM 5194 C C . ALA B 1 80 ? -9.43 29.719 -5.059 1 98.44 80 ALA B C 1
ATOM 5196 O O . ALA B 1 80 ? -10.078 28.875 -5.688 1 98.44 80 ALA B O 1
ATOM 5197 N N . GLU B 1 81 ? -8.234 29.516 -4.676 1 98.5 81 GLU B N 1
ATOM 5198 C CA . GLU B 1 81 ? -7.555 28.25 -4.961 1 98.5 81 GLU B CA 1
ATOM 5199 C C . GLU B 1 81 ? -8.18 27.094 -4.184 1 98.5 81 GLU B C 1
ATOM 5201 O O . GLU B 1 81 ? -8.336 26 -4.715 1 98.5 81 GLU B O 1
ATOM 5206 N N . ALA B 1 82 ? -8.469 27.312 -2.945 1 98.44 82 ALA B N 1
ATOM 5207 C CA . ALA B 1 82 ? -9.102 26.297 -2.119 1 98.44 82 ALA B CA 1
ATOM 5208 C C . ALA B 1 82 ? -10.469 25.906 -2.684 1 98.44 82 ALA B C 1
ATOM 5210 O O . ALA B 1 82 ? -10.828 24.719 -2.699 1 98.44 82 ALA B O 1
ATOM 5211 N N . PHE B 1 83 ? -11.211 26.891 -3.102 1 98.38 83 PHE B N 1
ATOM 5212 C CA . PHE B 1 83 ? -12.531 26.641 -3.668 1 98.38 83 PHE B CA 1
ATOM 5213 C C . PHE B 1 83 ? -12.414 25.844 -4.965 1 98.38 83 PHE B C 1
ATOM 5215 O O . PHE B 1 83 ? -13.242 24.969 -5.234 1 98.38 83 PHE B O 1
ATOM 5222 N N . LYS B 1 84 ? -11.445 26.188 -5.742 1 98.12 84 LYS B N 1
ATOM 5223 C CA . LYS B 1 84 ? -11.195 25.438 -6.969 1 98.12 84 LYS B CA 1
ATOM 5224 C C . LYS B 1 84 ? -10.969 23.953 -6.664 1 98.12 84 LYS B C 1
ATOM 5226 O O . LYS B 1 84 ? -11.484 23.078 -7.375 1 98.12 84 LYS B O 1
ATOM 5231 N N . LEU B 1 85 ? -10.164 23.656 -5.691 1 97.69 85 LEU B N 1
ATOM 5232 C CA . LEU B 1 85 ? -9.938 22.281 -5.277 1 97.69 85 LEU B CA 1
ATOM 5233 C C . LEU B 1 85 ? -11.234 21.625 -4.824 1 97.69 85 LEU B C 1
ATOM 5235 O O . LEU B 1 85 ? -11.492 20.469 -5.141 1 97.69 85 LEU B O 1
ATOM 5239 N N . PHE B 1 86 ? -12.023 22.375 -4.07 1 97.62 86 PHE B N 1
ATOM 5240 C CA . PHE B 1 86 ? -13.328 21.922 -3.613 1 97.62 86 PHE B CA 1
ATOM 5241 C C . PHE B 1 86 ? -14.219 21.547 -4.797 1 97.62 86 PHE B C 1
ATOM 5243 O O . PHE B 1 86 ? -14.797 20.453 -4.824 1 97.62 86 PHE B O 1
ATOM 5250 N N . LEU B 1 87 ? -14.289 22.375 -5.73 1 97.19 87 LEU B N 1
ATOM 5251 C CA . LEU B 1 87 ? -15.102 22.156 -6.922 1 97.19 87 LEU B CA 1
ATOM 5252 C C . LEU B 1 87 ? -14.586 20.953 -7.703 1 97.19 87 LEU B C 1
ATOM 5254 O O . LEU B 1 87 ? -15.375 20.188 -8.266 1 97.19 87 LEU B O 1
ATOM 5258 N N . GLY B 1 88 ? -13.289 20.906 -7.793 1 96.06 88 GLY B N 1
ATOM 5259 C CA . GLY B 1 88 ? -12.703 19.75 -8.453 1 96.06 88 GLY B CA 1
ATOM 5260 C C . GLY B 1 88 ? -13.102 18.422 -7.824 1 96.06 88 GLY B C 1
ATOM 5261 O O . GLY B 1 88 ? -13.398 17.453 -8.531 1 96.06 88 GLY B O 1
ATOM 5262 N N . ASP B 1 89 ? -13.117 18.344 -6.562 1 94.81 89 ASP B N 1
ATOM 5263 C CA . ASP B 1 89 ? -13.516 17.141 -5.84 1 94.81 89 ASP B CA 1
ATOM 5264 C C . ASP B 1 89 ? -14.977 16.797 -6.102 1 94.81 89 ASP B C 1
ATOM 5266 O O . ASP B 1 89 ? -15.328 15.625 -6.277 1 94.81 89 ASP B O 1
ATOM 5270 N N . LEU B 1 90 ? -15.852 17.797 -6.102 1 94.88 90 LEU B N 1
ATOM 5271 C CA . LEU B 1 90 ? -17.266 17.578 -6.371 1 94.88 90 LEU B CA 1
ATOM 5272 C C . LEU B 1 90 ? -17.484 17.109 -7.805 1 94.88 90 LEU B C 1
ATOM 5274 O O . LEU B 1 90 ? -18.297 16.219 -8.047 1 94.88 90 LEU B O 1
ATOM 5278 N N . ALA B 1 91 ? -16.75 17.688 -8.695 1 93.75 91 ALA B N 1
ATOM 5279 C CA . ALA B 1 91 ? -16.859 17.297 -10.102 1 93.75 91 ALA B CA 1
ATOM 5280 C C . ALA B 1 91 ? -16.422 15.852 -10.312 1 93.75 91 ALA B C 1
ATOM 5282 O O . ALA B 1 91 ? -17.047 15.117 -11.078 1 93.75 91 ALA B O 1
ATOM 5283 N N . LYS B 1 92 ? -15.367 15.531 -9.672 1 91.94 92 LYS B N 1
ATOM 5284 C CA . LYS B 1 92 ? -14.898 14.156 -9.742 1 91.94 92 LYS B CA 1
ATOM 5285 C C . LYS B 1 92 ? -15.945 13.188 -9.203 1 91.94 92 LYS B C 1
ATOM 5287 O O . LYS B 1 92 ? -16.125 12.094 -9.742 1 91.94 92 LYS B O 1
ATOM 5292 N N . LEU B 1 93 ? -16.531 13.531 -8.133 1 92.19 93 LEU B N 1
ATOM 5293 C CA . LEU B 1 93 ? -17.578 12.719 -7.535 1 92.19 93 LEU B CA 1
ATOM 5294 C C . LEU B 1 93 ? -18.719 12.492 -8.523 1 92.19 93 LEU B C 1
ATOM 5296 O O . LEU B 1 93 ? -19.234 11.383 -8.641 1 92.19 93 LEU B O 1
ATOM 5300 N N . GLU B 1 94 ? -19.094 13.508 -9.25 1 88.62 94 GLU B N 1
ATOM 5301 C CA . GLU B 1 94 ? -20.172 13.438 -10.219 1 88.62 94 GLU B CA 1
ATOM 5302 C C . GLU B 1 94 ? -19.812 12.539 -11.398 1 88.62 94 GLU B C 1
ATOM 5304 O O . GLU B 1 94 ? -20.688 11.984 -12.062 1 88.62 94 GLU B O 1
ATOM 5309 N N . GLN B 1 95 ? -18.562 12.414 -11.609 1 85.25 95 GLN B N 1
ATOM 5310 C CA . GLN B 1 95 ? -18.094 11.633 -12.75 1 85.25 95 GLN B CA 1
ATOM 5311 C C . GLN B 1 95 ? -18.141 10.141 -12.445 1 85.25 95 GLN B C 1
ATOM 5313 O O . GLN B 1 95 ? -18.094 9.312 -13.359 1 85.25 95 GLN B O 1
ATOM 5318 N N . TYR B 1 96 ? -18.078 9.781 -11.203 1 76.25 96 TYR B N 1
ATOM 5319 C CA . TYR B 1 96 ? -18.078 8.375 -10.836 1 76.25 96 TYR B CA 1
ATOM 5320 C C . TYR B 1 96 ? -19.422 7.734 -11.164 1 76.25 96 TYR B C 1
ATOM 5322 O O . TYR B 1 96 ? -19.594 6.52 -11.023 1 76.25 96 TYR B O 1
ATOM 5330 N N . THR B 1 97 ? -20.188 8.367 -12.055 1 60.53 97 THR B N 1
ATOM 5331 C CA . THR B 1 97 ? -21.516 7.871 -12.375 1 60.53 97 THR B CA 1
ATOM 5332 C C . THR B 1 97 ? -21.453 6.477 -12.992 1 60.53 97 THR B C 1
ATOM 5334 O O . THR B 1 97 ? -20.5 6.164 -13.727 1 60.53 97 THR B O 1
ATOM 5337 N N . SER B 1 98 ? -21.984 5.527 -12.188 1 54.44 98 SER B N 1
ATOM 5338 C CA . SER B 1 98 ? -22.125 4.184 -12.742 1 54.44 98 SER B CA 1
ATOM 5339 C C . SER B 1 98 ? -22.656 4.227 -14.172 1 54.44 98 SER B C 1
ATOM 5341 O O . SER B 1 98 ? -22.688 5.289 -14.797 1 54.44 98 SER B O 1
ATOM 5343 N N . ASP B 1 99 ? -23.984 3.436 -14.312 1 50.34 99 ASP B N 1
ATOM 5344 C CA . ASP B 1 99 ? -24.703 2.977 -15.5 1 50.34 99 ASP B CA 1
ATOM 5345 C C . ASP B 1 99 ? -25.359 4.145 -16.234 1 50.34 99 ASP B C 1
ATOM 5347 O O . ASP B 1 99 ? -26.281 4.77 -15.703 1 50.34 99 ASP B O 1
ATOM 5351 N N . PRO B 1 100 ? -24.641 4.742 -17.141 1 45.81 100 PRO B N 1
ATOM 5352 C CA . PRO B 1 100 ? -25.344 5.766 -17.906 1 45.81 100 PRO B CA 1
ATOM 5353 C C . PRO B 1 100 ? -26.844 5.461 -18.047 1 45.81 100 PRO B C 1
ATOM 5355 O O . PRO B 1 100 ? -27.625 6.344 -18.406 1 45.81 100 PRO B O 1
ATOM 5358 N N . ARG B 1 101 ? -27.156 4.203 -18.219 1 42.97 101 ARG B N 1
ATOM 5359 C CA . ARG B 1 101 ? -28.469 3.814 -18.719 1 42.97 101 ARG B CA 1
ATOM 5360 C C . ARG B 1 101 ? -29.578 4.246 -17.75 1 42.97 101 ARG B C 1
ATOM 5362 O O . ARG B 1 101 ? -30.75 4.25 -18.109 1 42.97 101 ARG B O 1
ATOM 5369 N N . ASN B 1 102 ? -29.344 4.113 -16.469 1 47.97 102 ASN B N 1
ATOM 5370 C CA . ASN B 1 102 ? -30.547 4.289 -15.672 1 47.97 102 ASN B CA 1
ATOM 5371 C C . ASN B 1 102 ? -30.766 5.754 -15.305 1 47.97 102 ASN B C 1
ATOM 5373 O O . ASN B 1 102 ? -31.203 6.062 -14.195 1 47.97 102 ASN B O 1
ATOM 5377 N N . LEU B 1 103 ? -30.047 6.582 -15.938 1 48.41 103 LEU B N 1
ATOM 5378 C CA . LEU B 1 103 ? -30.531 7.938 -15.695 1 48.41 103 LEU B CA 1
ATOM 5379 C C . LEU B 1 103 ? -32.062 7.992 -15.773 1 48.41 103 LEU B C 1
ATOM 5381 O O . LEU B 1 103 ? -32.625 8.133 -16.859 1 48.41 103 LEU B O 1
ATOM 5385 N N . SER B 1 104 ? -32.625 7.066 -15.195 1 45.06 104 SER B N 1
ATOM 5386 C CA . SER B 1 104 ? -34.062 7.277 -15.172 1 45.06 104 SER B CA 1
ATOM 5387 C C . SER B 1 104 ? -34.406 8.758 -15.023 1 45.06 104 SER B C 1
ATOM 5389 O O . SER B 1 104 ? -33.844 9.445 -14.172 1 45.06 104 SER B O 1
ATOM 5391 N N . SER B 1 105 ? -34.75 9.32 -16.047 1 45.16 105 SER B N 1
ATOM 5392 C CA . SER B 1 105 ? -35.375 10.625 -16.312 1 45.16 105 SER B CA 1
ATOM 5393 C C . SER B 1 105 ? -36.344 11.008 -15.195 1 45.16 105 SER B C 1
ATOM 5395 O O . SER B 1 105 ? -37.344 11.68 -15.453 1 45.16 105 SER B O 1
ATOM 5397 N N . GLU B 1 106 ? -36.406 10.164 -14.195 1 45.44 106 GLU B N 1
ATOM 5398 C CA . GLU B 1 106 ? -37.406 10.82 -13.375 1 45.44 106 GLU B CA 1
ATOM 5399 C C . GLU B 1 106 ? -37.094 12.305 -13.195 1 45.44 106 GLU B C 1
ATOM 5401 O O . GLU B 1 106 ? -35.938 12.68 -13.055 1 45.44 106 GLU B O 1
ATOM 5406 N N . ASN B 1 107 ? -37.938 13.039 -13.75 1 46.47 107 ASN B N 1
ATOM 5407 C CA . ASN B 1 107 ? -38 14.492 -13.695 1 46.47 107 ASN B CA 1
ATOM 5408 C C . ASN B 1 107 ? -37.562 15.039 -12.344 1 46.47 107 ASN B C 1
ATOM 5410 O O . ASN B 1 107 ? -38.375 15.445 -11.523 1 46.47 107 ASN B O 1
ATOM 5414 N N . LYS B 1 108 ? -36.531 14.406 -11.766 1 60.03 108 LYS B N 1
ATOM 5415 C CA . LYS B 1 108 ? -36.156 15.062 -10.516 1 60.03 108 LYS B CA 1
ATOM 5416 C C . LYS B 1 108 ? -35.531 16.438 -10.773 1 60.03 108 LYS B C 1
ATOM 5418 O O . LYS B 1 108 ? -34.688 16.594 -11.664 1 60.03 108 LYS B O 1
ATOM 5423 N N . ILE B 1 109 ? -36.188 17.469 -10.266 1 76.31 109 ILE B N 1
ATOM 5424 C CA . ILE B 1 109 ? -35.812 18.875 -10.32 1 76.31 109 ILE B CA 1
ATOM 5425 C C . ILE B 1 109 ? -34.469 19.094 -9.641 1 76.31 109 ILE B C 1
ATOM 5427 O O . ILE B 1 109 ? -34.344 18.875 -8.438 1 76.31 109 ILE B O 1
ATOM 5431 N N . VAL B 1 110 ? -33.438 19.125 -10.453 1 88.12 110 VAL B N 1
ATOM 5432 C CA . VAL B 1 110 ? -32.125 19.516 -9.977 1 88.12 110 VAL B CA 1
ATOM 5433 C C . VAL B 1 110 ? -32.125 21 -9.609 1 88.12 110 VAL B C 1
ATOM 5435 O O . VAL B 1 110 ? -32.438 21.859 -10.453 1 88.12 110 VAL B O 1
ATOM 5438 N N . LYS B 1 111 ? -31.844 21.25 -8.336 1 92.44 111 LYS B N 1
ATOM 5439 C CA . LYS B 1 111 ? -31.891 22.609 -7.84 1 92.44 111 LYS B CA 1
ATOM 5440 C C . LYS B 1 111 ? -30.562 23.328 -8.109 1 92.44 111 LYS B C 1
ATOM 5442 O O . LYS B 1 111 ? -29.531 22.688 -8.312 1 92.44 111 LYS B O 1
ATOM 5447 N N . LYS B 1 112 ? -30.703 24.641 -8.094 1 95.44 112 LYS B N 1
ATOM 5448 C CA . LYS B 1 112 ? -29.5 25.453 -8.195 1 95.44 112 LYS B CA 1
ATOM 5449 C C . LYS B 1 112 ? -28.719 25.469 -6.875 1 95.44 112 LYS B C 1
ATOM 5451 O O . LYS B 1 112 ? -29.312 25.625 -5.805 1 95.44 112 LYS B O 1
ATOM 5456 N N . MET B 1 113 ? -27.469 25.234 -6.969 1 96.5 113 MET B N 1
ATOM 5457 C CA . MET B 1 113 ? -26.578 25.25 -5.809 1 96.5 113 MET B CA 1
ATOM 5458 C C . MET B 1 113 ? -25.875 26.594 -5.684 1 96.5 113 MET B C 1
ATOM 5460 O O . MET B 1 113 ? -25.125 27 -6.574 1 96.5 113 MET B O 1
ATOM 5464 N N . SER B 1 114 ? -26.141 27.359 -4.637 1 97.75 114 SER B N 1
ATOM 5465 C CA . SER B 1 114 ? -25.516 28.656 -4.395 1 97.75 114 SER B CA 1
ATOM 5466 C C . SER B 1 114 ? -24.656 28.625 -3.139 1 97.75 114 SER B C 1
ATOM 5468 O O . SER B 1 114 ? -25.172 28.5 -2.025 1 97.75 114 SER B O 1
ATOM 5470 N N . ILE B 1 115 ? -23.344 28.766 -3.277 1 98.5 115 ILE B N 1
ATOM 5471 C CA . ILE B 1 115 ? -22.422 28.719 -2.154 1 98.5 115 ILE B CA 1
ATOM 5472 C C . ILE B 1 115 ? -21.906 30.125 -1.848 1 98.5 115 ILE B C 1
ATOM 5474 O O . ILE B 1 115 ? -21.359 30.797 -2.719 1 98.5 115 ILE B O 1
ATOM 5478 N N . GLU B 1 116 ? -22.141 30.625 -0.627 1 98.5 116 GLU B N 1
ATOM 5479 C CA . GLU B 1 116 ? -21.688 31.938 -0.163 1 98.5 116 GLU B CA 1
ATOM 5480 C C . GLU B 1 116 ? -20.656 31.797 0.958 1 98.5 116 GLU B C 1
ATOM 5482 O O . GLU B 1 116 ? -20.906 31.094 1.942 1 98.5 116 GLU B O 1
ATOM 5487 N N . MET B 1 117 ? -19.547 32.438 0.806 1 98.62 117 MET B N 1
ATOM 5488 C CA . MET B 1 117 ? -18.453 32.312 1.769 1 98.62 117 MET B CA 1
ATOM 5489 C C . MET B 1 117 ? -18.094 33.688 2.371 1 98.62 117 MET B C 1
ATOM 5491 O O . MET B 1 117 ? -17.875 34.656 1.644 1 98.62 117 MET B O 1
ATOM 5495 N N . ASP B 1 118 ? -18.078 33.75 3.697 1 98.5 118 ASP B N 1
ATOM 5496 C CA . ASP B 1 118 ? -17.703 34.969 4.434 1 98.5 118 ASP B CA 1
ATOM 5497 C C . ASP B 1 118 ? -16.516 34.688 5.363 1 98.5 118 ASP B C 1
ATOM 5499 O O . ASP B 1 118 ? -16.656 33.969 6.355 1 98.5 118 ASP B O 1
ATOM 5503 N N . VAL B 1 119 ? -15.375 35.219 5.031 1 98.19 119 VAL B N 1
ATOM 5504 C CA . VAL B 1 119 ? -14.242 35.25 5.945 1 98.19 119 VAL B CA 1
ATOM 5505 C C . VAL B 1 119 ? -14.164 36.625 6.641 1 98.19 119 VAL B C 1
ATOM 5507 O O . VAL B 1 119 ? -13.852 37.625 6.008 1 98.19 119 VAL B O 1
ATOM 5510 N N . GLU B 1 120 ? -14.211 36.688 7.855 1 94.62 120 GLU B N 1
ATOM 5511 C CA . GLU B 1 120 ? -14.648 37.938 8.516 1 94.62 120 GLU B CA 1
ATOM 5512 C C . GLU B 1 120 ? -13.453 38.75 8.992 1 94.62 120 GLU B C 1
ATOM 5514 O O . GLU B 1 120 ? -13.43 39.969 8.812 1 94.62 120 GLU B O 1
ATOM 5519 N N . THR B 1 121 ? -12.453 38.219 9.602 1 92.81 121 THR B N 1
ATOM 5520 C CA . THR B 1 121 ? -11.633 39.062 10.469 1 92.81 121 THR B CA 1
ATOM 5521 C C . THR B 1 121 ? -10.148 38.875 10.133 1 92.81 121 THR B C 1
ATOM 5523 O O . THR B 1 121 ? -9.43 39.875 9.992 1 92.81 121 THR B O 1
ATOM 5526 N N . ASP B 1 122 ? -9.633 37.719 9.961 1 97.12 122 ASP B N 1
ATOM 5527 C CA . ASP B 1 122 ? -8.195 37.469 9.883 1 97.12 122 ASP B CA 1
ATOM 5528 C C . ASP B 1 122 ? -7.668 37.75 8.477 1 97.12 122 ASP B C 1
ATOM 5530 O O . ASP B 1 122 ? -7.977 37 7.535 1 97.12 122 ASP B O 1
ATOM 5534 N N . PRO B 1 123 ? -6.852 38.781 8.273 1 97.69 123 PRO B N 1
ATOM 5535 C CA . PRO B 1 123 ? -6.371 39.125 6.93 1 97.69 123 PRO B CA 1
ATOM 5536 C C . PRO B 1 123 ? -5.211 38.25 6.473 1 97.69 123 PRO B C 1
ATOM 5538 O O . PRO B 1 123 ? -4.824 38.281 5.305 1 97.69 123 PRO B O 1
ATOM 5541 N N . ASP B 1 124 ? -4.594 37.5 7.32 1 97.44 124 ASP B N 1
ATOM 5542 C CA . ASP B 1 124 ? -3.5 36.594 7.004 1 97.44 124 ASP B CA 1
ATOM 5543 C C . ASP B 1 124 ? -4.016 35.156 6.785 1 97.44 124 ASP B C 1
ATOM 5545 O O . ASP B 1 124 ? -4.523 34.531 7.719 1 97.44 124 ASP B O 1
ATOM 5549 N N . PRO B 1 125 ? -3.861 34.562 5.574 1 97.75 125 PRO B N 1
ATOM 5550 C CA . PRO B 1 125 ? -4.406 33.25 5.301 1 97.75 125 PRO B CA 1
ATOM 5551 C C . PRO B 1 125 ? -3.551 32.125 5.891 1 97.75 125 PRO B C 1
ATOM 5553 O O . PRO B 1 125 ? -3.979 30.953 5.922 1 97.75 125 PRO B O 1
ATOM 5556 N N . ARG B 1 126 ? -2.322 32.5 6.316 1 96.88 126 ARG B N 1
ATOM 5557 C CA . ARG B 1 126 ? -1.427 31.484 6.867 1 96.88 126 ARG B CA 1
ATOM 5558 C C . ARG B 1 126 ? -1.904 31.016 8.242 1 96.88 126 ARG B C 1
ATOM 5560 O O . ARG B 1 126 ? -2.447 31.812 9.016 1 96.88 126 ARG B O 1
ATOM 5567 N N . LEU B 1 127 ? -1.664 29.703 8.523 1 98.25 127 LEU B N 1
ATOM 5568 C CA . LEU B 1 127 ? -1.994 29.125 9.82 1 98.25 127 LEU B CA 1
ATOM 5569 C C . LEU B 1 127 ? -0.957 29.516 10.867 1 98.25 127 LEU B C 1
ATOM 5571 O O . LEU B 1 127 ? 0.23 29.219 10.719 1 98.25 127 LEU B O 1
ATOM 5575 N N . ARG B 1 128 ? -1.394 30.172 11.883 1 95.12 128 ARG B N 1
ATOM 5576 C CA . ARG B 1 128 ? -0.588 30.516 13.047 1 95.12 128 ARG B CA 1
ATOM 5577 C C . ARG B 1 128 ? -1.112 29.812 14.305 1 95.12 128 ARG B C 1
ATOM 5579 O O . ARG B 1 128 ? -2.184 29.203 14.273 1 95.12 128 ARG B O 1
ATOM 5586 N N . LEU B 1 129 ? -0.378 29.891 15.375 1 92.19 129 LEU B N 1
ATOM 5587 C CA . LEU B 1 129 ? -0.761 29.203 16.609 1 92.19 129 LEU B CA 1
ATOM 5588 C C . LEU B 1 129 ? -2.076 29.766 17.156 1 92.19 129 LEU B C 1
ATOM 5590 O O . LEU B 1 129 ? -2.852 29.031 17.781 1 92.19 129 LEU B O 1
ATOM 5594 N N . ASP B 1 130 ? -2.352 31.016 16.891 1 91.38 130 ASP B N 1
ATOM 5595 C CA . ASP B 1 130 ? -3.529 31.656 17.469 1 91.38 130 ASP B CA 1
ATOM 5596 C C . ASP B 1 130 ? -4.641 31.797 16.438 1 91.38 130 ASP B C 1
ATOM 5598 O O . ASP B 1 130 ? -5.625 32.5 16.672 1 91.38 130 ASP B O 1
ATOM 5602 N N . THR B 1 131 ? -4.492 31.203 15.312 1 96.56 131 THR B N 1
ATOM 5603 C CA . THR B 1 131 ? -5.52 31.266 14.281 1 96.56 131 THR B CA 1
ATOM 5604 C C . THR B 1 131 ? -6.812 30.625 14.75 1 96.56 131 THR B C 1
ATOM 5606 O O . THR B 1 131 ? -6.797 29.5 15.281 1 96.56 131 THR B O 1
ATOM 5609 N N . GLU B 1 132 ? -7.891 31.391 14.633 1 97.31 132 GLU B N 1
ATOM 5610 C CA . GLU B 1 132 ? -9.203 30.828 14.922 1 97.31 132 GLU B CA 1
ATOM 5611 C C . GLU B 1 132 ? -9.68 29.922 13.789 1 97.31 132 GLU B C 1
ATOM 5613 O O . GLU B 1 132 ? -9.82 30.375 12.648 1 97.31 132 GLU B O 1
ATOM 5618 N N . GLU B 1 133 ? -9.984 28.672 14.109 1 97.75 133 GLU B N 1
ATOM 5619 C CA . GLU B 1 133 ? -10.297 27.719 13.055 1 97.75 133 GLU B CA 1
ATOM 5620 C C . GLU B 1 133 ? -11.766 27.312 13.094 1 97.75 133 GLU B C 1
ATOM 5622 O O . GLU B 1 133 ? -12.18 26.375 12.406 1 97.75 133 GLU B O 1
ATOM 5627 N N . SER B 1 134 ? -12.578 27.953 13.844 1 97.31 134 SER B N 1
ATOM 5628 C CA . SER B 1 134 ? -14.008 27.672 13.914 1 97.31 134 SER B CA 1
ATOM 5629 C C . SER B 1 134 ? -14.711 28.031 12.609 1 97.31 134 SER B C 1
ATOM 5631 O O . SER B 1 134 ? -14.195 28.828 11.828 1 97.31 134 SER B O 1
ATOM 5633 N N . TYR B 1 135 ? -15.883 27.422 12.391 1 98.44 135 TYR B N 1
ATOM 5634 C CA . TYR B 1 135 ? -16.672 27.703 11.195 1 98.44 135 TYR B CA 1
ATOM 5635 C C . TYR B 1 135 ? -18.156 27.391 11.43 1 98.44 135 TYR B C 1
ATOM 5637 O O . TYR B 1 135 ? -18.5 26.719 12.398 1 98.44 135 TYR B O 1
ATOM 5645 N N . GLN B 1 136 ? -18.938 27.969 10.562 1 98.62 136 GLN B N 1
ATOM 5646 C CA . GLN B 1 136 ? -20.375 27.703 10.531 1 98.62 136 GLN B CA 1
ATOM 5647 C C . GLN B 1 136 ? -20.859 27.438 9.109 1 98.62 136 GLN B C 1
ATOM 5649 O O . GLN B 1 136 ? -20.406 28.094 8.164 1 98.62 136 GLN B O 1
ATOM 5654 N N . ILE B 1 137 ? -21.672 26.453 8.969 1 98.81 137 ILE B N 1
ATOM 5655 C CA . ILE B 1 137 ? -22.344 26.125 7.711 1 98.81 137 ILE B CA 1
ATOM 5656 C C . ILE B 1 137 ? -23.859 26.188 7.895 1 98.81 137 ILE B C 1
ATOM 5658 O O . ILE B 1 137 ? -24.391 25.609 8.844 1 98.81 137 ILE B O 1
ATOM 5662 N N . LYS B 1 138 ? -24.516 26.891 7.031 1 98.69 138 LYS B N 1
ATOM 5663 C CA . LYS B 1 138 ? -25.984 26.891 6.988 1 98.69 138 LYS B CA 1
ATOM 5664 C C . LYS B 1 138 ? -26.484 26.578 5.582 1 98.69 138 LYS B C 1
ATOM 5666 O O . LYS B 1 138 ? -26.156 27.281 4.625 1 98.69 138 LYS B O 1
ATOM 5671 N N . ILE B 1 139 ? -27.25 25.547 5.438 1 98.56 139 ILE B N 1
ATOM 5672 C CA . ILE B 1 139 ? -27.875 25.156 4.184 1 98.56 139 ILE B CA 1
ATOM 5673 C C . ILE B 1 139 ? -29.391 25.359 4.281 1 98.56 139 ILE B C 1
ATOM 5675 O O . ILE B 1 139 ? -30.031 24.844 5.191 1 98.56 139 ILE B O 1
ATOM 5679 N N . ASP B 1 140 ? -29.906 26.109 3.346 1 98.12 140 ASP B N 1
ATOM 5680 C CA . ASP B 1 140 ? -31.344 26.359 3.248 1 98.12 140 ASP B CA 1
ATOM 5681 C C . ASP B 1 140 ? -31.844 26.172 1.812 1 98.12 140 ASP B C 1
ATOM 5683 O O . ASP B 1 140 ? -31.172 26.594 0.865 1 98.12 140 ASP B O 1
ATOM 5687 N N . THR B 1 141 ? -32.906 25.531 1.713 1 97.12 141 THR B N 1
ATOM 5688 C CA . THR B 1 141 ? -33.531 25.375 0.405 1 97.12 141 THR B CA 1
ATOM 5689 C C . THR B 1 141 ? -34.719 26.344 0.258 1 97.12 141 THR B C 1
ATOM 5691 O O . THR B 1 141 ? -35.688 26.281 1.037 1 97.12 141 THR B O 1
ATOM 5694 N N . VAL B 1 142 ? -34.625 27.188 -0.687 1 93.62 142 VAL B N 1
ATOM 5695 C CA . VAL B 1 142 ? -35.656 28.172 -0.983 1 93.62 142 VAL B CA 1
ATOM 5696 C C . VAL B 1 142 ? -36.062 28.062 -2.447 1 93.62 142 VAL B C 1
ATOM 5698 O O . VAL B 1 142 ? -35.281 28.391 -3.35 1 93.62 142 VAL B O 1
ATOM 5701 N N . ASN B 1 143 ? -37.312 27.641 -2.703 1 90.25 143 ASN B N 1
ATOM 5702 C CA . ASN B 1 143 ? -37.812 27.438 -4.051 1 90.25 143 ASN B CA 1
ATOM 5703 C C . ASN B 1 143 ? -36.938 26.484 -4.855 1 90.25 143 ASN B C 1
ATOM 5705 O O . ASN B 1 143 ? -36.75 25.328 -4.465 1 90.25 143 ASN B O 1
ATOM 5709 N N . ASN B 1 144 ? -36.312 27.016 -5.871 1 91.75 144 ASN B N 1
ATOM 5710 C CA . ASN B 1 144 ? -35.5 26.156 -6.746 1 91.75 144 ASN B CA 1
ATOM 5711 C C . ASN B 1 144 ? -34.031 26.328 -6.512 1 91.75 144 ASN B C 1
ATOM 5713 O O . ASN B 1 144 ? -33.188 26 -7.375 1 91.75 144 ASN B O 1
ATOM 5717 N N . GLN B 1 145 ? -33.75 26.75 -5.223 1 95.69 145 GLN B N 1
ATOM 5718 C CA . GLN B 1 145 ? -32.344 27.031 -4.93 1 95.69 145 GLN B CA 1
ATOM 5719 C C . GLN B 1 145 ? -31.953 26.5 -3.551 1 95.69 145 GLN B C 1
ATOM 5721 O O . GLN B 1 145 ? -32.719 26.609 -2.598 1 95.69 145 GLN B O 1
ATOM 5726 N N . VAL B 1 146 ? -30.812 25.875 -3.51 1 97.94 146 VAL B N 1
ATOM 5727 C CA . VAL B 1 146 ? -30.188 25.5 -2.246 1 97.94 146 VAL B CA 1
ATOM 5728 C C . VAL B 1 146 ? -29.047 26.469 -1.918 1 97.94 146 VAL B C 1
ATOM 5730 O O . VAL B 1 146 ? -28.031 26.5 -2.617 1 97.94 146 VAL B O 1
ATOM 5733 N N . VAL B 1 147 ? -29.266 27.281 -0.855 1 98.25 147 VAL B N 1
ATOM 5734 C CA . VAL B 1 147 ? -28.281 28.281 -0.454 1 98.25 147 VAL B CA 1
ATOM 5735 C C . VAL B 1 147 ? -27.406 27.719 0.671 1 98.25 147 VAL B C 1
ATOM 5737 O O . VAL B 1 147 ? -27.922 27.328 1.723 1 98.25 147 VAL B O 1
ATOM 5740 N N . MET B 1 148 ? -26.156 27.672 0.421 1 98.69 148 MET B N 1
ATOM 5741 C CA . MET B 1 148 ? -25.188 27.203 1.397 1 98.69 148 MET B CA 1
ATOM 5742 C C . MET B 1 148 ? -24.281 28.344 1.847 1 98.69 148 MET B C 1
ATOM 5744 O O . MET B 1 148 ? -23.406 28.781 1.094 1 98.69 148 MET B O 1
ATOM 5748 N N . LYS B 1 149 ? -24.453 28.781 3.076 1 98.69 149 LYS B N 1
ATOM 5749 C CA . LYS B 1 149 ? -23.672 29.891 3.635 1 98.69 149 LYS B CA 1
ATOM 5750 C C . LYS B 1 149 ? -22.594 29.375 4.57 1 98.69 149 LYS B C 1
ATOM 5752 O O . LYS B 1 149 ? -22.875 28.656 5.531 1 98.69 149 LYS B O 1
ATOM 5757 N N . LEU B 1 150 ? -21.391 29.719 4.262 1 98.88 150 LEU B N 1
ATOM 5758 C CA . LEU B 1 150 ? -20.234 29.375 5.086 1 98.88 150 LEU B CA 1
ATOM 5759 C C . LEU B 1 150 ? -19.641 30.609 5.742 1 98.88 150 LEU B C 1
ATOM 5761 O O . LEU B 1 150 ? -19.406 31.625 5.074 1 98.88 150 LEU B O 1
ATOM 5765 N N . LEU B 1 151 ? -19.484 30.562 7.039 1 98.75 151 LEU B N 1
ATOM 5766 C CA . LEU B 1 151 ? -18.938 31.672 7.812 1 98.75 151 LEU B CA 1
ATOM 5767 C C . LEU B 1 151 ? -17.75 31.219 8.648 1 98.75 151 LEU B C 1
ATOM 5769 O O . LEU B 1 151 ? -17.797 30.172 9.297 1 98.75 151 LEU B O 1
ATOM 5773 N N . ALA B 1 152 ? -16.672 31.953 8.641 1 98.69 152 ALA B N 1
ATOM 5774 C CA . ALA B 1 152 ? -15.492 31.688 9.461 1 98.69 152 ALA B CA 1
ATOM 5775 C C . ALA B 1 152 ? -14.711 32.969 9.734 1 98.69 152 ALA B C 1
ATOM 5777 O O . ALA B 1 152 ? -14.781 33.938 8.953 1 98.69 152 ALA B O 1
ATOM 5778 N N . ALA B 1 153 ? -13.961 33 10.805 1 98.06 153 ALA B N 1
ATOM 5779 C CA . ALA B 1 153 ? -13.156 34.156 11.164 1 98.06 153 ALA B CA 1
ATOM 5780 C C . ALA B 1 153 ? -11.883 34.219 10.336 1 98.06 153 ALA B C 1
ATOM 5782 O O . ALA B 1 153 ? -11.328 35.312 10.117 1 98.06 153 ALA B O 1
ATOM 5783 N N . SER B 1 154 ? -11.438 33.094 9.891 1 98.62 154 SER B N 1
ATOM 5784 C CA . SER B 1 154 ? -10.164 33 9.18 1 98.62 154 SER B CA 1
ATOM 5785 C C . SER B 1 154 ? -10.289 32.125 7.938 1 98.62 154 SER B C 1
ATOM 5787 O O . SER B 1 154 ? -11.289 31.406 7.773 1 98.62 154 SER B O 1
ATOM 5789 N N . PHE B 1 155 ? -9.297 32.219 7.031 1 98.62 155 PHE B N 1
ATOM 5790 C CA . PHE B 1 155 ? -9.227 31.344 5.867 1 98.62 155 PHE B CA 1
ATOM 5791 C C . PHE B 1 155 ? -9.195 29.891 6.297 1 98.62 155 PHE B C 1
ATOM 5793 O O . PHE B 1 155 ? -9.867 29.047 5.691 1 98.62 155 PHE B O 1
ATOM 5800 N N . CYS B 1 156 ? -8.398 29.562 7.363 1 98.69 156 CYS B N 1
ATOM 5801 C CA . CYS B 1 156 ? -8.266 28.188 7.824 1 98.69 156 CYS B CA 1
ATOM 5802 C C . CYS B 1 156 ? -9.602 27.641 8.297 1 98.69 156 CYS B C 1
ATOM 5804 O O . CYS B 1 156 ? -9.938 26.484 8.031 1 98.69 156 CYS B O 1
ATOM 5806 N N . GLY B 1 157 ? -10.328 28.453 9.008 1 98.62 157 GLY B N 1
ATOM 5807 C CA . GLY B 1 157 ? -11.68 28.047 9.367 1 98.62 157 GLY B CA 1
ATOM 5808 C C . GLY B 1 157 ? -12.562 27.797 8.156 1 98.62 157 GLY B C 1
ATOM 5809 O O . GLY B 1 157 ? -13.328 26.828 8.133 1 98.62 157 GLY B O 1
ATOM 5810 N N . MET B 1 158 ? -12.492 28.688 7.18 1 98.75 158 MET B N 1
ATOM 5811 C CA . MET B 1 158 ? -13.266 28.547 5.953 1 98.75 158 MET B CA 1
ATOM 5812 C C . MET B 1 158 ? -12.891 27.25 5.223 1 98.75 158 MET B C 1
ATOM 5814 O O . MET B 1 158 ? -13.758 26.562 4.688 1 98.75 158 MET B O 1
ATOM 5818 N N . ARG B 1 159 ? -11.594 26.938 5.199 1 98.56 159 ARG B N 1
ATOM 5819 C CA . ARG B 1 159 ? -11.133 25.703 4.578 1 98.56 159 ARG B CA 1
ATOM 5820 C C . ARG B 1 159 ? -11.773 24.484 5.234 1 98.56 159 ARG B C 1
ATOM 5822 O O . ARG B 1 159 ? -12.125 23.516 4.559 1 98.56 159 ARG B O 1
ATOM 5829 N N . HIS B 1 160 ? -11.875 24.469 6.543 1 98.62 160 HIS B N 1
ATOM 5830 C CA . HIS B 1 160 ? -12.547 23.391 7.25 1 98.62 160 HIS B CA 1
ATOM 5831 C C . HIS B 1 160 ? -14.031 23.344 6.91 1 98.62 160 HIS B C 1
ATOM 5833 O O . HIS B 1 160 ? -14.617 22.266 6.789 1 98.62 160 HIS B O 1
ATOM 5839 N N . ALA B 1 161 ? -14.641 24.516 6.781 1 98.75 161 ALA B N 1
ATOM 5840 C CA . ALA B 1 161 ? -16.047 24.578 6.383 1 98.75 161 ALA B CA 1
ATOM 5841 C C . ALA B 1 161 ? -16.266 23.922 5.023 1 98.75 161 ALA B C 1
ATOM 5843 O O . ALA B 1 161 ? -17.203 23.141 4.848 1 98.75 161 ALA B O 1
ATOM 5844 N N . LEU B 1 162 ? -15.391 24.234 4.129 1 98.75 162 LEU B N 1
ATOM 5845 C CA . LEU B 1 162 ? -15.469 23.641 2.799 1 98.75 162 LEU B CA 1
ATOM 5846 C C . LEU B 1 162 ? -15.32 22.125 2.869 1 98.75 162 LEU B C 1
ATOM 5848 O O . LEU B 1 162 ? -16.016 21.391 2.154 1 98.75 162 LEU B O 1
ATOM 5852 N N . GLU B 1 163 ? -14.391 21.656 3.709 1 98.62 163 GLU B N 1
ATOM 5853 C CA . GLU B 1 163 ? -14.211 20.219 3.859 1 98.62 163 GLU B CA 1
ATOM 5854 C C . GLU B 1 163 ? -15.477 19.562 4.41 1 98.62 163 GLU B C 1
ATOM 5856 O O . GLU B 1 163 ? -15.922 18.531 3.896 1 98.62 163 GLU B O 1
ATOM 5861 N N . THR B 1 164 ? -16.016 20.156 5.422 1 98.56 164 THR B N 1
ATOM 5862 C CA . THR B 1 164 ? -17.25 19.625 5.996 1 98.56 164 THR B CA 1
ATOM 5863 C C . THR B 1 164 ? -18.375 19.641 4.965 1 98.56 164 THR B C 1
ATOM 5865 O O . THR B 1 164 ? -19.125 18.656 4.84 1 98.56 164 THR B O 1
ATOM 5868 N N . LEU B 1 165 ? -18.5 20.734 4.234 1 98.69 165 LEU B N 1
ATOM 5869 C CA . LEU B 1 165 ? -19.531 20.828 3.207 1 98.69 165 LEU B CA 1
ATOM 5870 C C . LEU B 1 165 ? -19.391 19.703 2.188 1 98.69 165 LEU B C 1
ATOM 5872 O O . LEU B 1 165 ? -20.375 19.078 1.794 1 98.69 165 LEU B O 1
ATOM 5876 N N . SER B 1 166 ? -18.188 19.422 1.767 1 97.94 166 SER B N 1
ATOM 5877 C CA . SER B 1 166 ? -17.953 18.375 0.783 1 97.94 166 SER B CA 1
ATOM 5878 C C . SER B 1 166 ? -18.391 17.016 1.311 1 97.94 166 SER B C 1
ATOM 5880 O O . SER B 1 166 ? -18.75 16.125 0.534 1 97.94 166 SER B O 1
ATOM 5882 N N . GLN B 1 167 ? -18.375 16.844 2.596 1 97.75 167 GLN B N 1
ATOM 5883 C CA . GLN B 1 167 ? -18.703 15.555 3.201 1 97.75 167 GLN B CA 1
ATOM 5884 C C . GLN B 1 167 ? -20.203 15.312 3.225 1 97.75 167 GLN B C 1
ATOM 5886 O O . GLN B 1 167 ? -20.656 14.172 3.332 1 97.75 167 GLN B O 1
ATOM 5891 N N . VAL B 1 168 ? -21 16.359 3.131 1 97.75 168 VAL B N 1
ATOM 5892 C CA . VAL B 1 168 ? -22.453 16.188 3.254 1 97.75 168 VAL B CA 1
ATOM 5893 C C . VAL B 1 168 ? -23.094 16.219 1.869 1 97.75 168 VAL B C 1
ATOM 5895 O O . VAL B 1 168 ? -24.312 16.047 1.738 1 97.75 168 VAL B O 1
ATOM 5898 N N . ILE B 1 169 ? -22.344 16.453 0.872 1 97.38 169 ILE B N 1
ATOM 5899 C CA . ILE B 1 169 ? -22.781 16.312 -0.512 1 97.38 169 ILE B CA 1
ATOM 5900 C C . ILE B 1 169 ? -22.375 14.938 -1.037 1 97.38 169 ILE B C 1
ATOM 5902 O O . ILE B 1 169 ? -21.172 14.641 -1.139 1 97.38 169 ILE B O 1
ATOM 5906 N N . LEU B 1 170 ? -23.328 14.109 -1.358 1 96.62 170 LEU B N 1
ATOM 5907 C CA . LEU B 1 170 ? -23.047 12.742 -1.795 1 96.62 170 LEU B CA 1
ATOM 5908 C C . LEU B 1 170 ? -23.516 12.531 -3.234 1 96.62 170 LEU B C 1
ATOM 5910 O O . LEU B 1 170 ? -24.266 13.344 -3.777 1 96.62 170 LEU B O 1
ATOM 5914 N N . LEU B 1 171 ? -23 11.523 -3.857 1 94 171 LEU B N 1
ATOM 5915 C CA . LEU B 1 171 ? -23.453 11.094 -5.172 1 94 171 LEU B CA 1
ATOM 5916 C C . LEU B 1 171 ? -24.609 10.094 -5.043 1 94 171 LEU B C 1
ATOM 5918 O O . LEU B 1 171 ? -24.5 9.125 -4.281 1 94 171 LEU B O 1
ATOM 5922 N N . ASP B 1 172 ? -25.625 10.375 -5.68 1 90.31 172 ASP B N 1
ATOM 5923 C CA . ASP B 1 172 ? -26.703 9.391 -5.82 1 90.31 172 ASP B CA 1
ATOM 5924 C C . ASP B 1 172 ? -26.391 8.422 -6.961 1 90.31 172 ASP B C 1
ATOM 5926 O O . ASP B 1 172 ? -26.609 8.75 -8.133 1 90.31 172 ASP B O 1
ATOM 5930 N N . GLN B 1 173 ? -26.047 7.277 -6.617 1 79.19 173 GLN B N 1
ATOM 5931 C CA . GLN B 1 173 ? -25.578 6.281 -7.574 1 79.19 173 GLN B CA 1
ATOM 5932 C C . GLN B 1 173 ? -26.688 5.887 -8.547 1 79.19 173 GLN B C 1
ATOM 5934 O O . GLN B 1 173 ? -26.422 5.371 -9.633 1 79.19 173 GLN B O 1
ATOM 5939 N N . THR B 1 174 ? -27.875 6.078 -8.148 1 81.31 174 THR B N 1
ATOM 5940 C CA . THR B 1 174 ? -29.031 5.699 -8.977 1 81.31 174 THR B CA 1
ATOM 5941 C C . THR B 1 174 ? -29.297 6.762 -10.039 1 81.31 174 THR B C 1
ATOM 5943 O O . THR B 1 174 ? -29.547 6.43 -11.195 1 81.31 174 THR B O 1
ATOM 5946 N N . THR B 1 175 ? -29.25 8.016 -9.672 1 83.62 175 THR B N 1
ATOM 5947 C CA . THR B 1 175 ? -29.641 9.086 -10.586 1 83.62 175 THR B CA 1
ATOM 5948 C C . THR B 1 175 ? -28.406 9.695 -11.25 1 83.62 175 THR B C 1
ATOM 5950 O O . THR B 1 175 ? -28.516 10.328 -12.305 1 83.62 175 THR B O 1
ATOM 5953 N N . GLY B 1 176 ? -27.297 9.617 -10.578 1 84.88 176 GLY B N 1
ATOM 5954 C CA . GLY B 1 176 ? -26.078 10.242 -11.094 1 84.88 176 GLY B CA 1
ATOM 5955 C C . GLY B 1 176 ? -25.922 11.688 -10.664 1 84.88 176 GLY B C 1
ATOM 5956 O O . GLY B 1 176 ? -24.906 12.32 -10.969 1 84.88 176 GLY B O 1
ATOM 5957 N N . TYR B 1 177 ? -26.891 12.219 -9.938 1 91 177 TYR B N 1
ATOM 5958 C CA . TYR B 1 177 ? -26.812 13.586 -9.43 1 91 177 TYR B CA 1
ATOM 5959 C C . TYR B 1 177 ? -26.219 13.617 -8.023 1 91 177 TYR B C 1
ATOM 5961 O O . TYR B 1 177 ? -26.172 12.586 -7.348 1 91 177 TYR B O 1
ATOM 5969 N N . LEU B 1 178 ? -25.781 14.789 -7.66 1 94.88 178 LEU B N 1
ATOM 5970 C CA . LEU B 1 178 ? -25.406 15 -6.266 1 94.88 178 LEU B CA 1
ATOM 5971 C C . LEU B 1 178 ? -26.656 15.203 -5.398 1 94.88 178 LEU B C 1
ATOM 5973 O O . LEU B 1 178 ? -27.688 15.648 -5.887 1 94.88 178 LEU B O 1
ATOM 5977 N N . ILE B 1 179 ? -26.562 14.812 -4.172 1 96.19 179 ILE B N 1
ATOM 5978 C CA . ILE B 1 179 ? -27.672 15.023 -3.244 1 96.19 179 ILE B CA 1
ATOM 5979 C C . ILE B 1 179 ? -27.125 15.523 -1.904 1 96.19 179 ILE B C 1
ATOM 5981 O O . ILE B 1 179 ? -25.984 15.25 -1.552 1 96.19 179 ILE B O 1
ATOM 5985 N N . THR B 1 180 ? -27.906 16.297 -1.201 1 97.38 180 THR B N 1
ATOM 5986 C CA . THR B 1 180 ? -27.625 16.75 0.161 1 97.38 180 THR B CA 1
ATOM 5987 C C . THR B 1 180 ? -28.922 16.984 0.926 1 97.38 180 THR B C 1
ATOM 5989 O O . THR B 1 180 ? -30.016 16.75 0.393 1 97.38 180 THR B O 1
ATOM 5992 N N . LEU B 1 181 ? -28.812 17.281 2.191 1 97.56 181 LEU B N 1
ATOM 5993 C CA . LEU B 1 181 ? -29.969 17.594 3.016 1 97.56 181 LEU B CA 1
ATOM 5994 C C . LEU B 1 181 ? -30.484 19 2.729 1 97.56 181 LEU B C 1
ATOM 5996 O O . LEU B 1 181 ? -29.688 19.922 2.521 1 97.56 181 LEU B O 1
ATOM 6000 N N . SER B 1 182 ? -31.828 19.188 2.768 1 97.44 182 SER B N 1
ATOM 6001 C CA . SER B 1 182 ? -32.438 20.438 2.375 1 97.44 182 SER B CA 1
ATOM 6002 C C . SER B 1 182 ? -32.156 21.547 3.385 1 97.44 182 SER B C 1
ATOM 6004 O O . SER B 1 182 ? -32.156 22.734 3.039 1 97.44 182 SER B O 1
ATOM 6006 N N . ASN B 1 183 ? -32.062 21.203 4.617 1 97.88 183 ASN B N 1
ATOM 6007 C CA . ASN B 1 183 ? -31.703 22.141 5.691 1 97.88 183 ASN B CA 1
ATOM 6008 C C . ASN B 1 183 ? -30.656 21.547 6.625 1 97.88 183 ASN B C 1
ATOM 6010 O O . ASN B 1 183 ? -30.734 20.359 6.988 1 97.88 183 ASN B O 1
ATOM 6014 N N . MET B 1 184 ? -29.703 22.375 6.957 1 98.19 184 MET B N 1
ATOM 6015 C CA . MET B 1 184 ? -28.641 21.938 7.859 1 98.19 184 MET B CA 1
ATOM 6016 C C . MET B 1 184 ? -27.906 23.125 8.469 1 98.19 184 MET B C 1
ATOM 6018 O O . MET B 1 184 ? -27.734 24.156 7.816 1 98.19 184 MET B O 1
ATOM 6022 N N . VAL B 1 185 ? -27.578 23.078 9.734 1 98.62 185 VAL B N 1
ATOM 6023 C CA . VAL B 1 185 ? -26.719 24.031 10.422 1 98.62 185 VAL B CA 1
ATOM 6024 C C . VAL B 1 185 ? -25.625 23.297 11.188 1 98.62 185 VAL B C 1
ATOM 6026 O O . VAL B 1 185 ? -25.906 22.375 11.961 1 98.62 185 VAL B O 1
ATOM 6029 N N . ILE B 1 186 ? -24.391 23.625 10.93 1 98.31 186 ILE B N 1
ATOM 6030 C CA . ILE B 1 186 ? -23.266 23.078 11.656 1 98.31 186 ILE B CA 1
ATOM 6031 C C . ILE B 1 186 ? -22.391 24.203 12.195 1 98.31 186 ILE B C 1
ATOM 6033 O O . ILE B 1 186 ? -22.016 25.109 11.453 1 98.31 186 ILE B O 1
ATOM 6037 N N . LYS B 1 187 ? -22.156 24.312 13.438 1 98.06 187 LYS B N 1
ATOM 6038 C CA . LYS B 1 187 ? -21.141 25.141 14.094 1 98.06 187 LYS B CA 1
ATOM 6039 C C . LYS B 1 187 ? -20.078 24.266 14.758 1 98.06 187 LYS B C 1
ATOM 6041 O O . LYS B 1 187 ? -20.391 23.438 15.617 1 98.06 187 LYS B O 1
ATOM 6046 N N . ASP B 1 188 ? -18.828 24.484 14.352 1 97.38 188 ASP B N 1
ATOM 6047 C CA . ASP B 1 188 ? -17.812 23.547 14.828 1 97.38 188 ASP B CA 1
ATOM 6048 C C . ASP B 1 188 ? -16.453 24.234 14.969 1 97.38 188 ASP B C 1
ATOM 6050 O O . ASP B 1 188 ? -16.25 25.312 14.43 1 97.38 188 ASP B O 1
ATOM 6054 N N . ALA B 1 189 ? -15.602 23.672 15.805 1 96.31 189 ALA B N 1
ATOM 6055 C CA . ALA B 1 189 ? -14.234 24.141 16.062 1 96.31 189 ALA B CA 1
ATOM 6056 C C . ALA B 1 189 ? -13.383 23 16.625 1 96.31 189 ALA B C 1
ATOM 6058 O O . ALA B 1 189 ? -13.898 22.078 17.266 1 96.31 189 ALA B O 1
ATOM 6059 N N . PRO B 1 190 ? -12.078 23.031 16.406 1 95.38 190 PRO B N 1
ATOM 6060 C CA . PRO B 1 190 ? -11.227 21.969 16.953 1 95.38 190 PRO B CA 1
ATOM 6061 C C . PRO B 1 190 ? -11.023 22.109 18.453 1 95.38 190 PRO B C 1
ATOM 6063 O O . PRO B 1 190 ? -11 23.219 18.984 1 95.38 190 PRO B O 1
ATOM 6066 N N . SER B 1 191 ? -10.758 20.953 19.094 1 93.06 191 SER B N 1
ATOM 6067 C CA . SER B 1 191 ? -10.43 20.922 20.516 1 93.06 191 SER B CA 1
ATOM 6068 C C . SER B 1 191 ? -8.992 21.375 20.766 1 93.06 191 SER B C 1
ATOM 6070 O O . SER B 1 191 ? -8.688 21.969 21.797 1 93.06 191 SER B O 1
ATOM 6072 N N . TYR B 1 192 ? -8.078 21.062 19.844 1 92.75 192 TYR B N 1
ATOM 6073 C CA . TYR B 1 192 ? -6.668 21.375 20.016 1 92.75 192 TYR B CA 1
ATOM 6074 C C . TYR B 1 192 ? -6.148 22.188 18.828 1 92.75 192 TYR B C 1
ATOM 6076 O O . TYR B 1 192 ? -6.531 21.938 17.688 1 92.75 192 TYR B O 1
ATOM 6084 N N . LYS B 1 193 ? -5.242 23.031 19.109 1 93.31 193 LYS B N 1
ATOM 6085 C CA . LYS B 1 193 ? -4.723 23.938 18.109 1 93.31 193 LYS B CA 1
ATOM 6086 C C . LYS B 1 193 ? -3.695 23.25 17.203 1 93.31 193 LYS B C 1
ATOM 6088 O O . LYS B 1 193 ? -3.617 23.531 16.016 1 93.31 193 LYS B O 1
ATOM 6093 N N . TYR B 1 194 ? -2.904 22.391 17.828 1 96.19 194 TYR B N 1
ATOM 6094 C CA . TYR B 1 194 ? -1.869 21.688 17.078 1 96.19 194 TYR B CA 1
ATOM 6095 C C . TYR B 1 194 ? -2.312 20.266 16.75 1 96.19 194 TYR B C 1
ATOM 6097 O O . TYR B 1 194 ? -2.471 19.438 17.641 1 96.19 194 TYR B O 1
ATOM 6105 N N . ARG B 1 195 ? -2.514 19.969 15.516 1 97.81 195 ARG B N 1
ATOM 6106 C CA . ARG B 1 195 ? -2.916 18.656 14.992 1 97.81 195 ARG B CA 1
ATOM 6107 C C . ARG B 1 195 ? -2.027 18.234 13.828 1 97.81 195 ARG B C 1
ATOM 6109 O O . ARG B 1 195 ? -2.314 18.562 12.672 1 97.81 195 ARG B O 1
ATOM 6116 N N . GLY B 1 196 ? -1 17.453 14.156 1 98.5 196 GLY B N 1
ATOM 6117 C CA . GLY B 1 196 ? 0.083 17.297 13.195 1 98.5 196 GLY B CA 1
ATOM 6118 C C . GLY B 1 196 ? 0.219 15.883 12.672 1 98.5 196 GLY B C 1
ATOM 6119 O O . GLY B 1 196 ? -0.395 14.961 13.203 1 98.5 196 GLY B O 1
ATOM 6120 N N . LEU B 1 197 ? 0.931 15.734 11.586 1 98.88 197 LEU B N 1
ATOM 6121 C CA . LEU B 1 197 ? 1.448 14.508 11 1 98.88 197 LEU B CA 1
ATOM 6122 C C . LEU B 1 197 ? 2.91 14.672 10.594 1 98.88 197 LEU B C 1
ATOM 6124 O O . LEU B 1 197 ? 3.242 15.555 9.797 1 98.88 197 LEU B O 1
ATOM 6128 N N . MET B 1 198 ? 3.74 13.867 11.195 1 98.75 198 MET B N 1
ATOM 6129 C CA . MET B 1 198 ? 5.156 13.898 10.844 1 98.75 198 MET B CA 1
ATOM 6130 C C . MET B 1 198 ? 5.469 12.859 9.766 1 98.75 198 MET B C 1
ATOM 6132 O O . MET B 1 198 ? 5.02 11.719 9.844 1 98.75 198 MET B O 1
ATOM 6136 N N . LEU B 1 199 ? 6.125 13.227 8.789 1 98.69 199 LEU B N 1
ATOM 6137 C CA . LEU B 1 199 ? 6.656 12.336 7.758 1 98.69 199 LEU B CA 1
ATOM 6138 C C . LEU B 1 199 ? 8.18 12.445 7.68 1 98.69 199 LEU B C 1
ATOM 6140 O O . LEU B 1 199 ? 8.711 13.523 7.41 1 98.69 199 LEU B O 1
ATOM 6144 N N . ASP B 1 200 ? 8.812 11.391 7.98 1 96.94 200 ASP B N 1
ATOM 6145 C CA . ASP B 1 200 ? 10.266 11.32 7.832 1 96.94 200 ASP B CA 1
ATOM 6146 C C . ASP B 1 200 ? 10.656 11.039 6.383 1 96.94 200 ASP B C 1
ATOM 6148 O O . ASP B 1 200 ? 10.234 10.039 5.801 1 96.94 200 ASP B O 1
ATOM 6152 N N . THR B 1 201 ? 11.43 11.906 5.781 1 97 201 THR B N 1
ATOM 6153 C CA . THR B 1 201 ? 11.875 11.688 4.41 1 97 201 THR B CA 1
ATOM 6154 C C . THR B 1 201 ? 13.391 11.516 4.359 1 97 201 THR B C 1
ATOM 6156 O O . THR B 1 201 ? 13.984 11.5 3.277 1 97 201 THR B O 1
ATOM 6159 N N . GLY B 1 202 ? 14.008 11.477 5.523 1 92.38 202 GLY B N 1
ATOM 6160 C CA . GLY B 1 202 ? 15.445 11.25 5.609 1 92.38 202 GLY B CA 1
ATOM 6161 C C . GLY B 1 202 ? 15.82 9.789 5.496 1 92.38 202 GLY B C 1
ATOM 6162 O O . GLY B 1 202 ? 16.766 9.438 4.773 1 92.38 202 GLY B O 1
ATOM 6163 N N . ARG B 1 203 ? 15.102 8.93 6.145 1 90.19 203 ARG B N 1
ATOM 6164 C CA . ARG B 1 203 ? 15.406 7.504 6.137 1 90.19 203 ARG B CA 1
ATOM 6165 C C . ARG B 1 203 ? 15.125 6.887 4.773 1 90.19 203 ARG B C 1
ATOM 6167 O O . ARG B 1 203 ? 15.898 6.07 4.277 1 90.19 203 ARG B O 1
ATOM 6174 N N . ASN B 1 204 ? 14 7.227 4.246 1 93.5 204 ASN B N 1
ATOM 6175 C CA . ASN B 1 204 ? 13.641 6.883 2.873 1 93.5 204 ASN B CA 1
ATOM 6176 C C . ASN B 1 204 ? 13.109 8.094 2.115 1 93.5 204 ASN B C 1
ATOM 6178 O O . ASN B 1 204 ? 12.234 8.812 2.613 1 93.5 204 ASN B O 1
ATOM 6182 N N . TYR B 1 205 ? 13.688 8.297 0.928 1 94.88 205 TYR B N 1
ATOM 6183 C CA . TYR B 1 205 ? 13.258 9.422 0.106 1 94.88 205 TYR B CA 1
ATOM 6184 C C . TYR B 1 205 ? 11.805 9.25 -0.331 1 94.88 205 TYR B C 1
ATOM 6186 O O . TYR B 1 205 ? 11.406 8.172 -0.772 1 94.88 205 TYR B O 1
ATOM 6194 N N . ILE B 1 206 ? 10.977 10.266 -0.128 1 97.88 206 ILE B N 1
ATOM 6195 C CA . ILE B 1 206 ? 9.594 10.312 -0.59 1 97.88 206 ILE B CA 1
ATOM 6196 C C . ILE B 1 206 ? 9.445 11.383 -1.666 1 97.88 206 ILE B C 1
ATOM 6198 O O . ILE B 1 206 ? 9.734 12.562 -1.425 1 97.88 206 ILE B O 1
ATOM 6202 N N . PRO B 1 207 ? 9 11.062 -2.836 1 97.38 207 PRO B N 1
ATOM 6203 C CA . PRO B 1 207 ? 8.875 12.039 -3.926 1 97.38 207 PRO B CA 1
ATOM 6204 C C . PRO B 1 207 ? 7.855 13.133 -3.625 1 97.38 207 PRO B C 1
ATOM 6206 O O . PRO B 1 207 ? 6.898 12.906 -2.881 1 97.38 207 PRO B O 1
ATOM 6209 N N . ILE B 1 208 ? 7.992 14.266 -4.258 1 98.44 208 ILE B N 1
ATOM 6210 C CA . ILE B 1 208 ? 7.215 15.477 -4.004 1 98.44 208 ILE B CA 1
ATOM 6211 C C . ILE B 1 208 ? 5.738 15.203 -4.289 1 98.44 208 ILE B C 1
ATOM 6213 O O . ILE B 1 208 ? 4.867 15.586 -3.498 1 98.44 208 ILE B O 1
ATOM 6217 N N . PRO B 1 209 ? 5.367 14.5 -5.383 1 98.25 209 PRO B N 1
ATOM 6218 C CA . PRO B 1 209 ? 3.941 14.25 -5.613 1 98.25 209 PRO B CA 1
ATOM 6219 C C . PRO B 1 209 ? 3.293 13.461 -4.473 1 98.25 209 PRO B C 1
ATOM 6221 O O . PRO B 1 209 ? 2.127 13.695 -4.145 1 98.25 209 PRO B O 1
ATOM 6224 N N . ASP B 1 210 ? 4.051 12.547 -3.924 1 98.5 210 ASP B N 1
ATOM 6225 C CA . ASP B 1 210 ? 3.525 11.773 -2.805 1 98.5 210 ASP B CA 1
ATOM 6226 C C . ASP B 1 210 ? 3.346 12.648 -1.565 1 98.5 210 ASP B C 1
ATOM 6228 O O . ASP B 1 210 ? 2.389 12.469 -0.809 1 98.5 210 ASP B O 1
ATOM 6232 N N . ILE B 1 211 ? 4.262 13.562 -1.311 1 98.81 211 ILE B N 1
ATOM 6233 C CA . ILE B 1 211 ? 4.156 14.492 -0.193 1 98.81 211 ILE B CA 1
ATOM 6234 C C . ILE B 1 211 ? 2.926 15.375 -0.373 1 98.81 211 ILE B C 1
ATOM 6236 O O . ILE B 1 211 ? 2.164 15.586 0.573 1 98.81 211 ILE B O 1
ATOM 6240 N N . ILE B 1 212 ? 2.699 15.859 -1.579 1 98.81 212 ILE B N 1
ATOM 6241 C CA . ILE B 1 212 ? 1.549 16.703 -1.873 1 98.81 212 ILE B CA 1
ATOM 6242 C C . ILE B 1 212 ? 0.258 15.93 -1.637 1 98.81 212 ILE B C 1
ATOM 6244 O O . ILE B 1 212 ? -0.69 16.453 -1.045 1 98.81 212 ILE B O 1
ATOM 6248 N N . ARG B 1 213 ? 0.204 14.656 -2.088 1 98.5 213 ARG B N 1
ATOM 6249 C CA . ARG B 1 213 ? -0.949 13.797 -1.851 1 98.5 213 ARG B CA 1
ATOM 6250 C C . ARG B 1 213 ? -1.202 13.617 -0.357 1 98.5 213 ARG B C 1
ATOM 6252 O O . ARG B 1 213 ? -2.354 13.586 0.084 1 98.5 213 ARG B O 1
ATOM 6259 N N . THR B 1 214 ? -0.125 13.5 0.4 1 98.88 214 THR B N 1
ATOM 6260 C CA . THR B 1 214 ? -0.234 13.383 1.851 1 98.88 214 THR B CA 1
ATOM 6261 C C . THR B 1 214 ? -0.857 14.641 2.447 1 98.88 214 THR B C 1
ATOM 6263 O O . THR B 1 214 ? -1.734 14.562 3.309 1 98.88 214 THR B O 1
ATOM 6266 N N . ILE B 1 215 ? -0.454 15.781 1.956 1 98.88 215 ILE B N 1
ATOM 6267 C CA . ILE B 1 215 ? -0.99 17.062 2.406 1 98.88 215 ILE B CA 1
ATOM 6268 C C . ILE B 1 215 ? -2.486 17.125 2.105 1 98.88 215 ILE B C 1
ATOM 6270 O O . ILE B 1 215 ? -3.279 17.531 2.963 1 98.88 215 ILE B O 1
ATOM 6274 N N . ASP B 1 216 ? -2.861 16.75 0.932 1 98.69 216 ASP B N 1
ATOM 6275 C CA . ASP B 1 216 ? -4.277 16.719 0.577 1 98.69 216 ASP B CA 1
ATOM 6276 C C . ASP B 1 216 ? -5.07 15.836 1.535 1 98.69 216 ASP B C 1
ATOM 6278 O O . ASP B 1 216 ? -6.129 16.234 2.023 1 98.69 216 ASP B O 1
ATOM 6282 N N . ALA B 1 217 ? -4.555 14.695 1.778 1 98.81 217 ALA B N 1
ATOM 6283 C CA . ALA B 1 217 ? -5.242 13.742 2.65 1 98.81 217 ALA B CA 1
ATOM 6284 C C . ALA B 1 217 ? -5.344 14.281 4.074 1 98.81 217 ALA B C 1
ATOM 6286 O O . ALA B 1 217 ? -6.34 14.047 4.762 1 98.81 217 ALA B O 1
ATOM 6287 N N . MET B 1 218 ? -4.289 14.953 4.562 1 98.88 218 MET B N 1
ATOM 6288 C CA . MET B 1 218 ? -4.336 15.617 5.867 1 98.88 218 MET B CA 1
ATOM 6289 C C . MET B 1 218 ? -5.527 16.562 5.953 1 98.88 218 MET B C 1
ATOM 6291 O O . MET B 1 218 ? -6.27 16.547 6.938 1 98.88 218 MET B O 1
ATOM 6295 N N . ALA B 1 219 ? -5.691 17.312 4.906 1 98.69 219 ALA B N 1
ATOM 6296 C CA . ALA B 1 219 ? -6.766 18.297 4.875 1 98.69 219 ALA B CA 1
ATOM 6297 C C . ALA B 1 219 ? -8.133 17.625 4.934 1 98.69 219 ALA B C 1
ATOM 6299 O O . ALA B 1 219 ? -9.07 18.172 5.531 1 98.69 219 ALA B O 1
ATOM 6300 N N . TYR B 1 220 ? -8.234 16.438 4.34 1 98.56 220 TYR B N 1
ATOM 6301 C CA . TYR B 1 220 ? -9.5 15.703 4.34 1 98.56 220 TYR B CA 1
ATOM 6302 C C . TYR B 1 220 ? -9.898 15.312 5.758 1 98.56 220 TYR B C 1
ATOM 6304 O O . TYR B 1 220 ? -11.07 15.023 6.02 1 98.56 220 TYR B O 1
ATOM 6312 N N . SER B 1 221 ? -8.93 15.25 6.68 1 98.06 221 SER B N 1
ATOM 6313 C CA . SER B 1 221 ? -9.203 14.906 8.07 1 98.06 221 SER B CA 1
ATOM 6314 C C . SER B 1 221 ? -8.922 16.078 9 1 98.06 221 SER B C 1
ATOM 6316 O O . SER B 1 221 ? -8.836 15.906 10.219 1 98.06 221 SER B O 1
ATOM 6318 N N . LYS B 1 222 ? -8.656 17.266 8.453 1 98.5 222 LYS B N 1
ATOM 6319 C CA . LYS B 1 222 ? -8.531 18.547 9.117 1 98.5 222 LYS B CA 1
ATOM 6320 C C . LYS B 1 222 ? -7.309 18.594 10.031 1 98.5 222 LYS B C 1
ATOM 6322 O O . LYS B 1 222 ? -7.34 19.203 11.094 1 98.5 222 LYS B O 1
ATOM 6327 N N . LEU B 1 223 ? -6.332 17.766 9.695 1 98.81 223 LEU B N 1
ATOM 6328 C CA . LEU B 1 223 ? -5.016 17.969 10.289 1 98.81 223 LEU B CA 1
ATOM 6329 C C . LEU B 1 223 ? -4.391 19.266 9.797 1 98.81 223 LEU B C 1
ATOM 6331 O O . LEU B 1 223 ? -4.617 19.672 8.656 1 98.81 223 LEU B O 1
ATOM 6335 N N . ASN B 1 224 ? -3.547 19.938 10.648 1 98.75 224 ASN B N 1
ATOM 6336 C CA . ASN B 1 224 ? -3.221 21.297 10.242 1 98.75 224 ASN B CA 1
ATOM 6337 C C . ASN B 1 224 ? -1.717 21.562 10.289 1 98.75 224 ASN B C 1
ATOM 6339 O O . ASN B 1 224 ? -1.268 22.688 10.094 1 98.75 224 ASN B O 1
ATOM 6343 N N . THR B 1 225 ? -0.916 20.578 10.617 1 98.81 225 THR B N 1
ATOM 6344 C CA . THR B 1 225 ? 0.529 20.766 10.68 1 98.81 225 THR B CA 1
ATOM 6345 C C . THR B 1 225 ? 1.257 19.609 10.023 1 98.81 225 THR B C 1
ATOM 6347 O O . THR B 1 225 ? 1.135 18.453 10.469 1 98.81 225 THR B O 1
ATOM 6350 N N . PHE B 1 226 ? 1.92 19.891 8.984 1 98.88 226 PHE B N 1
ATOM 6351 C CA . PHE B 1 226 ? 2.797 18.906 8.359 1 98.88 226 PHE B CA 1
ATOM 6352 C C . PHE B 1 226 ? 4.219 19.031 8.891 1 98.88 226 PHE B C 1
ATOM 6354 O O . PHE B 1 226 ? 4.926 19.984 8.562 1 98.88 226 PHE B O 1
ATOM 6361 N N . HIS B 1 227 ? 4.566 18.141 9.727 1 98.75 227 HIS B N 1
ATOM 6362 C CA . HIS B 1 227 ? 5.922 18.062 10.266 1 98.75 227 HIS B CA 1
ATOM 6363 C C . HIS B 1 227 ? 6.836 17.266 9.344 1 98.75 227 HIS B C 1
ATOM 6365 O O . HIS B 1 227 ? 6.801 16.031 9.344 1 98.75 227 HIS B O 1
ATOM 6371 N N . TRP B 1 228 ? 7.641 17.984 8.594 1 98.75 228 TRP B N 1
ATOM 6372 C CA . TRP B 1 228 ? 8.523 17.406 7.582 1 98.75 228 TRP B CA 1
ATOM 6373 C C . TRP B 1 228 ? 9.914 17.156 8.156 1 98.75 228 TRP B C 1
ATOM 6375 O O . TRP B 1 228 ? 10.789 18.031 8.094 1 98.75 228 TRP B O 1
ATOM 6385 N N . ARG B 1 229 ? 10.133 15.992 8.703 1 97.31 229 ARG B N 1
ATOM 6386 C CA . ARG B 1 229 ? 11.477 15.625 9.125 1 97.31 229 ARG B CA 1
ATOM 6387 C C . ARG B 1 229 ? 12.344 15.266 7.926 1 97.31 229 ARG B C 1
ATOM 6389 O O . ARG B 1 229 ? 12.281 14.141 7.422 1 97.31 229 ARG B O 1
ATOM 6396 N N . ILE B 1 230 ? 13.242 16.062 7.574 1 96.5 230 ILE B N 1
ATOM 6397 C CA . ILE B 1 230 ? 13.773 16.031 6.215 1 96.5 230 ILE B CA 1
ATOM 6398 C C . ILE B 1 230 ? 15.195 15.461 6.23 1 96.5 230 ILE B C 1
ATOM 6400 O O . ILE B 1 230 ? 15.766 15.172 5.18 1 96.5 230 ILE B O 1
ATOM 6404 N N . SER B 1 231 ? 15.82 15.281 7.379 1 94.25 231 SER B N 1
ATOM 6405 C CA . SER B 1 231 ? 17.172 14.734 7.422 1 94.25 231 SER B CA 1
ATOM 6406 C C . SER B 1 231 ? 17.281 13.594 8.43 1 94.25 231 SER B C 1
ATOM 6408 O O . SER B 1 231 ? 16.453 13.484 9.336 1 94.25 231 SER B O 1
ATOM 6410 N N . ASP B 1 232 ? 18.203 12.742 8.227 1 91.25 232 ASP B N 1
ATOM 6411 C CA . ASP B 1 232 ? 18.531 11.602 9.078 1 91.25 232 ASP B CA 1
ATOM 6412 C C . ASP B 1 232 ? 20.031 11.289 9.023 1 91.25 232 ASP B C 1
ATOM 6414 O O . ASP B 1 232 ? 20.781 11.984 8.344 1 91.25 232 ASP B O 1
ATOM 6418 N N . VAL B 1 233 ? 20.422 10.383 9.812 1 89.31 233 VAL B N 1
ATOM 6419 C CA . VAL B 1 233 ? 21.828 10.008 9.852 1 89.31 233 VAL B CA 1
ATOM 6420 C C . VAL B 1 233 ? 22.25 9.461 8.492 1 89.31 233 VAL B C 1
ATOM 6422 O O . VAL B 1 233 ? 23.406 9.602 8.094 1 89.31 233 VAL B O 1
ATOM 6425 N N . THR B 1 234 ? 21.312 8.945 7.793 1 88.94 234 THR B N 1
ATOM 6426 C CA . THR B 1 234 ? 21.656 8.227 6.57 1 88.94 234 THR B CA 1
ATOM 6427 C C . THR B 1 234 ? 21.5 9.125 5.348 1 88.94 234 THR B C 1
ATOM 6429 O O . THR B 1 234 ? 22.016 8.828 4.273 1 88.94 234 THR B O 1
ATOM 6432 N N . SER B 1 235 ? 20.766 10.242 5.539 1 91.94 235 SER B N 1
ATOM 6433 C CA . SER B 1 235 ? 20.562 11.008 4.316 1 91.94 235 SER B CA 1
ATOM 6434 C C . SER B 1 235 ? 20.141 12.445 4.625 1 91.94 235 SER B C 1
ATOM 6436 O O . SER B 1 235 ? 19.641 12.734 5.707 1 91.94 235 SER B O 1
ATOM 6438 N N . PHE B 1 236 ? 20.422 13.383 3.734 1 95.25 236 PHE B N 1
ATOM 6439 C CA . PHE B 1 236 ? 20.047 14.789 3.693 1 95.25 236 PHE B CA 1
ATOM 6440 C C . PHE B 1 236 ? 19.641 15.203 2.283 1 95.25 236 PHE B C 1
ATOM 6442 O O . PHE B 1 236 ? 20.438 15.781 1.546 1 95.25 236 PHE B O 1
ATOM 6449 N N . PRO B 1 237 ? 18.375 14.984 1.909 1 96.5 237 PRO B N 1
ATOM 6450 C CA . PRO B 1 237 ? 17.938 15.164 0.523 1 96.5 237 PRO B CA 1
ATOM 6451 C C . PRO B 1 237 ? 17.656 16.625 0.182 1 96.5 237 PRO B C 1
ATOM 6453 O O . PRO B 1 237 ? 17.438 16.969 -0.986 1 96.5 237 PRO B O 1
ATOM 6456 N N . LEU B 1 238 ? 17.641 17.531 1.142 1 97.88 238 LEU B N 1
ATOM 6457 C CA . LEU B 1 238 ? 17.375 18.953 0.895 1 97.88 238 LEU B CA 1
ATOM 6458 C C . LEU B 1 238 ? 18.609 19.625 0.304 1 97.88 238 LEU B C 1
ATOM 6460 O O . LEU B 1 238 ? 19.703 19.547 0.868 1 97.88 238 LEU B O 1
ATOM 6464 N N . TYR B 1 239 ? 18.469 20.266 -0.827 1 97.38 239 TYR B N 1
ATOM 6465 C CA . TYR B 1 239 ? 19.562 21.016 -1.443 1 97.38 239 TYR B CA 1
ATOM 6466 C C . TYR B 1 239 ? 19.453 22.5 -1.127 1 97.38 239 TYR B C 1
ATOM 6468 O O . TYR B 1 239 ? 18.484 23.156 -1.519 1 97.38 239 TYR B O 1
ATOM 6476 N N . LEU B 1 240 ? 20.359 23 -0.386 1 97.19 240 LEU B N 1
ATOM 6477 C CA . LEU B 1 240 ? 20.516 24.422 -0.087 1 97.19 240 LEU B CA 1
ATOM 6478 C C . LEU B 1 240 ? 21.766 24.984 -0.765 1 97.19 240 LEU B C 1
ATOM 6480 O O . LEU B 1 240 ? 22.891 24.641 -0.394 1 97.19 240 LEU B O 1
ATOM 6484 N N . PRO B 1 241 ? 21.594 25.859 -1.713 1 96.81 241 PRO B N 1
ATOM 6485 C CA . PRO B 1 241 ? 22.75 26.422 -2.402 1 96.81 241 PRO B CA 1
ATOM 6486 C C . PRO B 1 241 ? 23.75 27.094 -1.445 1 96.81 241 PRO B C 1
ATOM 6488 O O . PRO B 1 241 ? 24.938 27.125 -1.722 1 96.81 241 PRO B O 1
ATOM 6491 N N . GLU B 1 242 ? 23.344 27.594 -0.331 1 95.94 242 GLU B N 1
ATOM 6492 C CA . GLU B 1 242 ? 24.188 28.281 0.65 1 95.94 242 GLU B CA 1
ATOM 6493 C C . GLU B 1 242 ? 25.125 27.297 1.351 1 95.94 242 GLU B C 1
ATOM 6495 O O . GLU B 1 242 ? 26.188 27.688 1.849 1 95.94 242 GLU B O 1
ATOM 6500 N N . ILE B 1 243 ? 24.672 26.047 1.454 1 96.38 243 ILE B N 1
ATOM 6501 C CA . ILE B 1 243 ? 25.5 24.984 2.021 1 96.38 243 ILE B CA 1
ATOM 6502 C C . ILE B 1 243 ? 25.312 23.703 1.209 1 96.38 243 ILE B C 1
ATOM 6504 O O . ILE B 1 243 ? 24.812 22.688 1.725 1 96.38 243 ILE B O 1
ATOM 6508 N N . PRO B 1 244 ? 25.828 23.641 0.044 1 95.06 244 PRO B N 1
ATOM 6509 C CA . PRO B 1 244 ? 25.562 22.516 -0.848 1 95.06 244 PRO B CA 1
ATOM 6510 C C . PRO B 1 244 ? 26.172 21.203 -0.339 1 95.06 244 PRO B C 1
ATOM 6512 O O . PRO B 1 244 ? 25.766 20.125 -0.756 1 95.06 244 PRO B O 1
ATOM 6515 N N . GLN B 1 245 ? 27.156 21.328 0.586 1 92.88 245 GLN B N 1
ATOM 6516 C CA . GLN B 1 245 ? 27.891 20.156 1.089 1 92.88 245 GLN B CA 1
ATOM 6517 C C . GLN B 1 245 ? 26.953 19.188 1.794 1 92.88 245 GLN B C 1
ATOM 6519 O O . GLN B 1 245 ? 27.156 17.969 1.745 1 92.88 245 GLN B O 1
ATOM 6524 N N . LEU B 1 246 ? 25.938 19.719 2.441 1 94.56 246 LEU B N 1
ATOM 6525 C CA . LEU B 1 246 ? 25.016 18.859 3.168 1 94.56 246 LEU B CA 1
ATOM 6526 C C . LEU B 1 246 ? 24.344 17.859 2.223 1 94.56 246 LEU B C 1
ATOM 6528 O O . LEU B 1 246 ? 24.25 16.672 2.533 1 94.56 246 LEU B O 1
ATOM 6532 N N . PHE B 1 247 ? 23.906 18.328 1.086 1 93.31 247 PHE B N 1
ATOM 6533 C CA . PHE B 1 247 ? 23.297 17.469 0.082 1 93.31 247 PHE B CA 1
ATOM 6534 C C . PHE B 1 247 ? 24.344 16.578 -0.579 1 93.31 247 PHE B C 1
ATOM 6536 O O . PHE B 1 247 ? 24.109 15.391 -0.783 1 93.31 247 PHE B O 1
ATOM 6543 N N . GLU B 1 248 ? 25.484 17.125 -0.904 1 89.75 248 GLU B N 1
ATOM 6544 C CA . GLU B 1 248 ? 26.531 16.406 -1.626 1 89.75 248 GLU B CA 1
ATOM 6545 C C . GLU B 1 248 ? 27.047 15.219 -0.823 1 89.75 248 GLU B C 1
ATOM 6547 O O . GLU B 1 248 ? 27.281 14.148 -1.379 1 89.75 248 GLU B O 1
ATOM 6552 N N . TYR B 1 249 ? 27.141 15.438 0.476 1 88.19 249 TYR B N 1
ATOM 6553 C CA . TYR B 1 249 ? 27.672 14.375 1.327 1 88.19 249 TYR B CA 1
ATOM 6554 C C . TYR B 1 249 ? 26.562 13.5 1.881 1 88.19 249 TYR B C 1
ATOM 6556 O O . TYR B 1 249 ? 26.797 12.391 2.344 1 88.19 249 TYR B O 1
ATOM 6564 N N . GLY B 1 250 ? 25.359 14.047 1.818 1 90.25 250 GLY B N 1
ATOM 6565 C CA . GLY B 1 250 ? 24.312 13.391 2.6 1 90.25 250 GLY B CA 1
ATOM 6566 C C . GLY B 1 250 ? 23.234 12.75 1.743 1 90.25 250 GLY B C 1
ATOM 6567 O O . GLY B 1 250 ? 22.438 11.953 2.236 1 90.25 250 GLY B O 1
ATOM 6568 N N . SER B 1 251 ? 23.125 13.039 0.482 1 88.81 251 SER B N 1
ATOM 6569 C CA . SER B 1 251 ? 22.047 12.516 -0.344 1 88.81 251 SER B CA 1
ATOM 6570 C C . SER B 1 251 ? 22.344 11.094 -0.804 1 88.81 251 SER B C 1
ATOM 6572 O O . SER B 1 251 ? 23.5 10.68 -0.854 1 88.81 251 SER B O 1
ATOM 6574 N N . TYR B 1 252 ? 21.312 10.312 -1.107 1 87 252 TYR B N 1
ATOM 6575 C CA . TYR B 1 252 ? 21.469 8.977 -1.682 1 87 252 TYR B CA 1
ATOM 6576 C C . TYR B 1 252 ? 21.906 9.062 -3.139 1 87 252 TYR B C 1
ATOM 6578 O O . TYR B 1 252 ? 22.422 8.086 -3.697 1 87 252 TYR B O 1
ATOM 6586 N N . GLY B 1 253 ? 21.672 10.219 -3.729 1 84.19 253 GLY B N 1
ATOM 6587 C CA . GLY B 1 253 ? 22 10.445 -5.129 1 84.19 253 GLY B CA 1
ATOM 6588 C C . GLY B 1 253 ? 21.312 11.672 -5.703 1 84.19 253 GLY B C 1
ATOM 6589 O O . GLY B 1 253 ? 20.516 12.32 -5.023 1 84.19 253 GLY B O 1
ATOM 6590 N N . ARG B 1 254 ? 21.547 11.93 -6.895 1 83.62 254 ARG B N 1
ATOM 6591 C CA . ARG B 1 254 ? 21.078 13.156 -7.523 1 83.62 254 ARG B CA 1
ATOM 6592 C C . ARG B 1 254 ? 19.562 13.133 -7.707 1 83.62 254 ARG B C 1
ATOM 6594 O O . ARG B 1 254 ? 18.922 14.18 -7.707 1 83.62 254 ARG B O 1
ATOM 6601 N N . ASN B 1 255 ? 19.047 11.93 -7.801 1 84.62 255 ASN B N 1
ATOM 6602 C CA . ASN B 1 255 ? 17.609 11.805 -8.031 1 84.62 255 ASN B CA 1
ATOM 6603 C C . ASN B 1 255 ? 16.812 11.852 -6.727 1 84.62 255 ASN B C 1
ATOM 6605 O O . ASN B 1 255 ? 15.586 11.891 -6.742 1 84.62 255 ASN B O 1
ATOM 6609 N N . TYR B 1 256 ? 17.484 11.844 -5.676 1 92.06 256 TYR B N 1
ATOM 6610 C CA . TYR B 1 256 ? 16.875 11.945 -4.352 1 92.06 256 TYR B CA 1
ATOM 6611 C C . TYR B 1 256 ? 17.125 13.328 -3.748 1 92.06 256 TYR B C 1
ATOM 6613 O O . TYR B 1 256 ? 17.828 13.453 -2.74 1 92.06 256 TYR B O 1
ATOM 6621 N N . LYS B 1 257 ? 16.469 14.312 -4.383 1 95.44 257 LYS B N 1
ATOM 6622 C CA . LYS B 1 257 ? 16.75 15.711 -4.086 1 95.44 257 LYS B CA 1
ATOM 6623 C C . LYS B 1 257 ? 15.477 16.516 -3.922 1 95.44 257 LYS B C 1
ATOM 6625 O O . LYS B 1 257 ? 14.523 16.344 -4.684 1 95.44 257 LYS B O 1
ATOM 6630 N N . TYR B 1 258 ? 15.422 17.312 -2.852 1 98.19 258 TYR B N 1
ATOM 6631 C CA . TYR B 1 258 ? 14.422 18.375 -2.732 1 98.19 258 TYR B CA 1
ATOM 6632 C C . TYR B 1 258 ? 15.039 19.734 -2.992 1 98.19 258 TYR B C 1
ATOM 6634 O O . TYR B 1 258 ? 15.906 20.188 -2.232 1 98.19 258 TYR B O 1
ATOM 6642 N N . THR B 1 259 ? 14.617 20.406 -3.992 1 98.06 259 THR B N 1
ATOM 6643 C CA . THR B 1 259 ? 15.062 21.766 -4.273 1 98.06 259 THR B CA 1
ATOM 6644 C C . THR B 1 259 ? 14.242 22.781 -3.494 1 98.06 259 THR B C 1
ATOM 6646 O O . THR B 1 259 ? 13.203 22.438 -2.914 1 98.06 259 THR B O 1
ATOM 6649 N N . LYS B 1 260 ? 14.688 24.047 -3.436 1 98.06 260 LYS B N 1
ATOM 6650 C CA . LYS B 1 260 ? 13.906 25.109 -2.818 1 98.06 260 LYS B CA 1
ATOM 6651 C C . LYS B 1 260 ? 12.547 25.25 -3.494 1 98.06 260 LYS B C 1
ATOM 6653 O O . LYS B 1 260 ? 11.539 25.5 -2.828 1 98.06 260 LYS B O 1
ATOM 6658 N N . GLU B 1 261 ? 12.555 25.062 -4.785 1 98.19 261 GLU B N 1
ATOM 6659 C CA . GLU B 1 261 ? 11.305 25.141 -5.535 1 98.19 261 GLU B CA 1
ATOM 6660 C C . GLU B 1 261 ? 10.352 24.016 -5.121 1 98.19 261 GLU B C 1
ATOM 6662 O O . GLU B 1 261 ? 9.141 24.234 -5.027 1 98.19 261 GLU B O 1
ATOM 6667 N N . ASP B 1 262 ? 10.922 22.844 -4.938 1 98.44 262 ASP B N 1
ATOM 6668 C CA . ASP B 1 262 ? 10.109 21.719 -4.453 1 98.44 262 ASP B CA 1
ATOM 6669 C C . ASP B 1 262 ? 9.469 22.062 -3.107 1 98.44 262 ASP B C 1
ATOM 6671 O O . ASP B 1 262 ? 8.281 21.828 -2.908 1 98.44 262 ASP B O 1
ATOM 6675 N N . VAL B 1 263 ? 10.242 22.594 -2.211 1 98.69 263 VAL B N 1
ATOM 6676 C CA . VAL B 1 263 ? 9.75 22.938 -0.879 1 98.69 263 VAL B CA 1
ATOM 6677 C C . VAL B 1 263 ? 8.664 24 -0.988 1 98.69 263 VAL B C 1
ATOM 6679 O O . VAL B 1 263 ? 7.621 23.906 -0.338 1 98.69 263 VAL B O 1
ATOM 6682 N N . ARG B 1 264 ? 8.883 24.984 -1.821 1 98.5 264 ARG B N 1
ATOM 6683 C CA . ARG B 1 264 ? 7.898 26.047 -2.008 1 98.5 264 ARG B CA 1
ATOM 6684 C C . ARG B 1 264 ? 6.586 25.484 -2.541 1 98.5 264 ARG B C 1
ATOM 6686 O O . ARG B 1 264 ? 5.504 25.938 -2.154 1 98.5 264 ARG B O 1
ATOM 6693 N N . ALA B 1 265 ? 6.719 24.547 -3.432 1 98.69 265 ALA B N 1
ATOM 6694 C CA . ALA B 1 265 ? 5.516 23.922 -3.969 1 98.69 265 ALA B CA 1
ATOM 6695 C C . ALA B 1 265 ? 4.727 23.219 -2.865 1 98.69 265 ALA B C 1
ATOM 6697 O O . ALA B 1 265 ? 3.496 23.312 -2.822 1 98.69 265 ALA B O 1
ATOM 6698 N N . VAL B 1 266 ? 5.402 22.516 -2.01 1 98.81 266 VAL B N 1
ATOM 6699 C CA . VAL B 1 266 ? 4.77 21.812 -0.895 1 98.81 266 VAL B CA 1
ATOM 6700 C C . VAL B 1 266 ? 4.129 22.828 0.049 1 98.81 266 VAL B C 1
ATOM 6702 O O . VAL B 1 266 ? 2.984 22.656 0.476 1 98.81 266 VAL B O 1
ATOM 6705 N N . VAL B 1 267 ? 4.812 23.906 0.34 1 98.81 267 VAL B N 1
ATOM 6706 C CA . VAL B 1 267 ? 4.332 24.938 1.252 1 98.81 267 VAL B CA 1
ATOM 6707 C C . VAL B 1 267 ? 3.096 25.609 0.664 1 98.81 267 VAL B C 1
ATOM 6709 O O . VAL B 1 267 ? 2.123 25.875 1.378 1 98.81 267 VAL B O 1
ATOM 6712 N N . LYS B 1 268 ? 3.146 25.875 -0.6 1 98.5 268 LYS B N 1
ATOM 6713 C CA . LYS B 1 268 ? 2.006 26.484 -1.27 1 98.5 268 LYS B CA 1
ATOM 6714 C C . LYS B 1 268 ? 0.769 25.609 -1.18 1 98.5 268 LYS B C 1
ATOM 6716 O O . LYS B 1 268 ? -0.31 26.062 -0.809 1 98.5 268 LYS B O 1
ATOM 6721 N N . ARG B 1 269 ? 0.946 24.344 -1.527 1 98.75 269 ARG B N 1
ATOM 6722 C CA . ARG B 1 269 ? -0.181 23.422 -1.458 1 98.75 269 ARG B CA 1
ATOM 6723 C C . ARG B 1 269 ? -0.716 23.312 -0.033 1 98.75 269 ARG B C 1
ATOM 6725 O O . ARG B 1 269 ? -1.93 23.312 0.182 1 98.75 269 ARG B O 1
ATOM 6732 N N . ALA B 1 270 ? 0.189 23.188 0.885 1 98.88 270 ALA B N 1
ATOM 6733 C CA . ALA B 1 270 ? -0.201 23.094 2.289 1 98.88 270 ALA B CA 1
ATOM 6734 C C . ALA B 1 270 ? -0.98 24.344 2.717 1 98.88 270 ALA B C 1
ATOM 6736 O O . ALA B 1 270 ? -2.02 24.234 3.373 1 98.88 270 ALA B O 1
ATOM 6737 N N . GLY B 1 271 ? -0.519 25.469 2.342 1 98.62 271 GLY B N 1
ATOM 6738 C CA . GLY B 1 271 ? -1.199 26.719 2.666 1 98.62 271 GLY B CA 1
ATOM 6739 C C . GLY B 1 271 ? -2.629 26.766 2.16 1 98.62 271 GLY B C 1
ATOM 6740 O O . GLY B 1 271 ? -3.545 27.109 2.904 1 98.62 271 GLY B O 1
ATOM 6741 N N . ILE B 1 272 ? -2.781 26.328 0.95 1 98.38 272 ILE B N 1
ATOM 6742 C CA . ILE B 1 272 ? -4.094 26.328 0.316 1 98.38 272 ILE B CA 1
ATOM 6743 C C . ILE B 1 272 ? -5.016 25.344 1.03 1 98.38 272 ILE B C 1
ATOM 6745 O O . ILE B 1 272 ? -6.238 25.516 1.042 1 98.38 272 ILE B O 1
ATOM 6749 N N . ARG B 1 273 ? -4.422 24.391 1.688 1 98.62 273 ARG B N 1
ATOM 6750 C CA . ARG B 1 273 ? -5.176 23.375 2.404 1 98.62 273 ARG B CA 1
ATOM 6751 C C . ARG B 1 273 ? -5.309 23.734 3.883 1 98.62 273 ARG B C 1
ATOM 6753 O O . ARG B 1 273 ? -5.824 22.938 4.672 1 98.62 273 ARG B O 1
ATOM 6760 N N . GLY B 1 274 ? -4.844 24.922 4.293 1 98.25 274 GLY B N 1
ATOM 6761 C CA . GLY B 1 274 ? -4.922 25.359 5.684 1 98.25 274 GLY B CA 1
ATOM 6762 C C . GLY B 1 274 ? -3.959 24.609 6.59 1 98.25 274 GLY B C 1
ATOM 6763 O O . GLY B 1 274 ? -4.266 24.359 7.758 1 98.25 274 GLY B O 1
ATOM 6764 N N . ILE B 1 275 ? -2.84 24.203 6.07 1 98.81 275 ILE B N 1
ATOM 6765 C CA . ILE B 1 275 ? -1.846 23.422 6.793 1 98.81 275 ILE B CA 1
ATOM 6766 C C . ILE B 1 275 ? -0.521 24.172 6.836 1 98.81 275 ILE B C 1
ATOM 6768 O O . ILE B 1 275 ? -0.101 24.766 5.836 1 98.81 275 ILE B O 1
ATOM 6772 N N . ARG B 1 276 ? 0.099 24.25 7.949 1 98.62 276 ARG B N 1
ATOM 6773 C CA . ARG B 1 276 ? 1.447 24.797 8.039 1 98.62 276 ARG B CA 1
ATOM 6774 C C . ARG B 1 276 ? 2.498 23.703 7.867 1 98.62 276 ARG B C 1
ATOM 6776 O O . ARG B 1 276 ? 2.279 22.562 8.266 1 98.62 276 ARG B O 1
ATOM 6783 N N . VAL B 1 277 ? 3.609 24.031 7.289 1 98.81 277 VAL B N 1
ATOM 6784 C CA . VAL B 1 277 ? 4.73 23.109 7.145 1 98.81 277 VAL B CA 1
ATOM 6785 C C . VAL B 1 277 ? 5.801 23.438 8.188 1 98.81 277 VAL B C 1
ATOM 6787 O O . VAL B 1 277 ? 6.289 24.562 8.258 1 98.81 277 VAL B O 1
ATOM 6790 N N . VAL B 1 278 ? 6.102 22.5 9.008 1 98.5 278 VAL B N 1
ATOM 6791 C CA . VAL B 1 278 ? 7.184 22.594 9.984 1 98.5 278 VAL B CA 1
ATOM 6792 C C . VAL B 1 278 ? 8.32 21.641 9.594 1 98.5 278 VAL B C 1
ATOM 6794 O O . VAL B 1 278 ? 8.164 20.422 9.656 1 98.5 278 VAL B O 1
ATOM 6797 N N . MET B 1 279 ? 9.445 22.203 9.219 1 98.25 279 MET B N 1
ATOM 6798 C CA . MET B 1 279 ? 10.578 21.375 8.781 1 98.25 279 MET B CA 1
ATOM 6799 C C . MET B 1 279 ? 11.539 21.125 9.938 1 98.25 279 MET B C 1
ATOM 6801 O O . MET B 1 279 ? 11.805 22.031 10.734 1 98.25 279 MET B O 1
ATOM 6805 N N . GLU B 1 280 ? 12.008 19.953 10.031 1 97.06 280 GLU B N 1
ATOM 6806 C CA . GLU B 1 280 ? 12.969 19.562 11.062 1 97.06 280 GLU B CA 1
ATOM 6807 C C . GLU B 1 280 ? 14.258 19.016 10.445 1 97.06 280 GLU B C 1
ATOM 6809 O O . GLU B 1 280 ? 14.219 18.094 9.633 1 97.06 280 GLU B O 1
ATOM 6814 N N . VAL B 1 281 ? 15.32 19.609 10.797 1 96.25 281 VAL B N 1
ATOM 6815 C CA . VAL B 1 281 ? 16.656 19.109 10.5 1 96.25 281 VAL B CA 1
ATOM 6816 C C . VAL B 1 281 ? 17.312 18.609 11.789 1 96.25 281 VAL B C 1
ATOM 6818 O O . VAL B 1 281 ? 17.328 19.297 12.805 1 96.25 281 VAL B O 1
ATOM 6821 N N . ALA B 1 282 ? 17.859 17.484 11.695 1 92.38 282 ALA B N 1
ATOM 6822 C CA . ALA B 1 282 ? 18.422 16.844 12.883 1 92.38 282 ALA B CA 1
ATOM 6823 C C . ALA B 1 282 ? 19.641 17.609 13.383 1 92.38 282 ALA B C 1
ATOM 6825 O O . ALA B 1 282 ? 20.578 17.875 12.617 1 92.38 282 ALA B O 1
ATOM 6826 N N . ALA B 1 283 ? 19.734 17.891 14.633 1 89.62 283 ALA B N 1
ATOM 6827 C CA . ALA B 1 283 ? 20.828 18.531 15.359 1 89.62 283 ALA B CA 1
ATOM 6828 C C . ALA B 1 283 ? 20.609 18.453 16.875 1 89.62 283 ALA B C 1
ATOM 6830 O O . ALA B 1 283 ? 19.469 18.516 17.344 1 89.62 283 ALA B O 1
ATOM 6831 N N . PRO B 1 284 ? 21.531 18.266 17.656 1 84.81 284 PRO B N 1
ATOM 6832 C CA . PRO B 1 284 ? 22.953 18.156 17.328 1 84.81 284 PRO B CA 1
ATOM 6833 C C . PRO B 1 284 ? 23.359 16.766 16.891 1 84.81 284 PRO B C 1
ATOM 6835 O O . PRO B 1 284 ? 24.469 16.562 16.375 1 84.81 284 PRO B O 1
ATOM 6838 N N . GLY B 1 285 ? 22.531 15.766 17.156 1 80.12 285 GLY B N 1
ATOM 6839 C CA . GLY B 1 285 ? 22.953 14.461 16.656 1 80.12 285 GLY B CA 1
ATOM 6840 C C . GLY B 1 285 ? 22.109 13.32 17.188 1 80.12 285 GLY B C 1
ATOM 6841 O O . GLY B 1 285 ? 21.281 13.516 18.078 1 80.12 285 GLY B O 1
ATOM 6842 N N . PRO B 1 286 ? 22.281 12.242 16.609 1 84.81 286 PRO B N 1
ATOM 6843 C CA . PRO B 1 286 ? 23.172 11.945 15.484 1 84.81 286 PRO B CA 1
ATOM 6844 C C . PRO B 1 286 ? 22.719 12.609 14.188 1 84.81 286 PRO B C 1
ATOM 6846 O O . PRO B 1 286 ? 21.531 12.672 13.906 1 84.81 286 PRO B O 1
ATOM 6849 N N . VAL B 1 287 ? 23.766 13.141 13.477 1 89.62 287 VAL B N 1
ATOM 6850 C CA . VAL B 1 287 ? 23.453 13.867 12.25 1 89.62 287 VAL B CA 1
ATOM 6851 C C . VAL B 1 287 ? 24 13.102 11.047 1 89.62 287 VAL B C 1
ATOM 6853 O O . VAL B 1 287 ? 23.578 13.336 9.906 1 89.62 287 VAL B O 1
ATOM 6856 N N . GLY B 1 288 ? 24.969 12.25 11.234 1 88.06 288 GLY B N 1
ATOM 6857 C CA . GLY B 1 288 ? 25.422 11.266 10.266 1 88.06 288 GLY B CA 1
ATOM 6858 C C . GLY B 1 288 ? 26.219 11.867 9.125 1 88.06 288 GLY B C 1
ATOM 6859 O O . GLY B 1 288 ? 26.953 12.836 9.328 1 88.06 288 GLY B O 1
ATOM 6860 N N . ARG B 1 289 ? 26.219 11.227 7.957 1 85.94 289 ARG B N 1
ATOM 6861 C CA . ARG B 1 289 ? 27.156 11.398 6.852 1 85.94 289 ARG B CA 1
ATOM 6862 C C . ARG B 1 289 ? 27.031 12.797 6.254 1 85.94 289 ARG B C 1
ATOM 6864 O O . ARG B 1 289 ? 28.016 13.336 5.742 1 85.94 289 ARG B O 1
ATOM 6871 N N . ALA B 1 290 ? 25.859 13.406 6.379 1 91.06 290 ALA B N 1
ATOM 6872 C CA . ALA B 1 290 ? 25.641 14.711 5.762 1 91.06 290 ALA B CA 1
ATOM 6873 C C . ALA B 1 290 ? 26.594 15.758 6.348 1 91.06 290 ALA B C 1
ATOM 6875 O O . ALA B 1 290 ? 26.906 16.75 5.691 1 91.06 290 ALA B O 1
ATOM 6876 N N . TRP B 1 291 ? 27.062 15.523 7.539 1 91.62 291 TRP B N 1
ATOM 6877 C CA . TRP B 1 291 ? 27.891 16.5 8.242 1 91.62 291 TRP B CA 1
ATOM 6878 C C . TRP B 1 291 ? 29.344 16.062 8.289 1 91.62 291 TRP B C 1
ATOM 6880 O O . TRP B 1 291 ? 30.156 16.656 8.992 1 91.62 291 TRP B O 1
ATOM 6890 N N . SER B 1 292 ? 29.719 15.055 7.512 1 87.75 292 SER B N 1
ATOM 6891 C CA . SER B 1 292 ? 31.047 14.453 7.59 1 87.75 292 SER B CA 1
ATOM 6892 C C . SER B 1 292 ? 32.125 15.414 7.086 1 87.75 292 SER B C 1
ATOM 6894 O O . SER B 1 292 ? 33.312 15.234 7.359 1 87.75 292 SER B O 1
ATOM 6896 N N . TRP B 1 293 ? 31.766 16.453 6.391 1 87.75 293 TRP B N 1
ATOM 6897 C CA . TRP B 1 293 ? 32.719 17.438 5.859 1 87.75 293 TRP B CA 1
ATOM 6898 C C . TRP B 1 293 ? 33.062 18.484 6.918 1 87.75 293 TRP B C 1
ATOM 6900 O O . TRP B 1 293 ? 33.969 19.281 6.738 1 87.75 293 TRP B O 1
ATOM 6910 N N . VAL B 1 294 ? 32.281 18.562 8.047 1 90.75 294 VAL B N 1
ATOM 6911 C CA . VAL B 1 294 ? 32.5 19.5 9.141 1 90.75 294 VAL B CA 1
ATOM 6912 C C . VAL B 1 294 ? 33.469 18.875 10.148 1 90.75 294 VAL B C 1
ATOM 6914 O O . VAL B 1 294 ? 33.125 17.906 10.828 1 90.75 294 VAL B O 1
ATOM 6917 N N . PRO B 1 295 ? 34.594 19.406 10.312 1 87.56 295 PRO B N 1
ATOM 6918 C CA . PRO B 1 295 ? 35.594 18.812 11.211 1 87.56 295 PRO B CA 1
ATOM 6919 C C . PRO B 1 295 ? 35.094 18.703 12.648 1 87.56 295 PRO B C 1
ATOM 6921 O O . PRO B 1 295 ? 35.5 17.812 13.383 1 87.56 295 PRO B O 1
ATOM 6924 N N . GLU B 1 296 ? 34.219 19.531 12.992 1 84.56 296 GLU B N 1
ATOM 6925 C CA . GLU B 1 296 ? 33.719 19.578 14.359 1 84.56 296 GLU B CA 1
ATOM 6926 C C . GLU B 1 296 ? 32.656 18.5 14.609 1 84.56 296 GLU B C 1
ATOM 6928 O O . GLU B 1 296 ? 32.25 18.281 15.75 1 84.56 296 GLU B O 1
ATOM 6933 N N . ALA B 1 297 ? 32.156 17.922 13.57 1 84.44 297 ALA B N 1
ATOM 6934 C CA . ALA B 1 297 ? 31.266 16.797 13.734 1 84.44 297 ALA B CA 1
ATOM 6935 C C . ALA B 1 297 ? 32.031 15.523 14.086 1 84.44 297 ALA B C 1
ATOM 6937 O O . ALA B 1 297 ? 32.875 15.062 13.305 1 84.44 297 ALA B O 1
ATOM 6938 N N . THR B 1 298 ? 31.938 15.039 15.258 1 77.12 298 THR B N 1
ATOM 6939 C CA . THR B 1 298 ? 32.75 13.922 15.727 1 77.12 298 THR B CA 1
ATOM 6940 C C . THR B 1 298 ? 31.875 12.844 16.359 1 77.12 298 THR B C 1
ATOM 6942 O O . THR B 1 298 ? 30.688 13.062 16.609 1 77.12 298 THR B O 1
ATOM 6945 N N . CYS B 1 299 ? 32.375 11.734 16.172 1 70.19 299 CYS B N 1
ATOM 6946 C CA . CYS B 1 299 ? 31.797 10.602 16.891 1 70.19 299 CYS B CA 1
ATOM 6947 C C . CYS B 1 299 ? 32.719 10.133 18.016 1 70.19 299 CYS B C 1
ATOM 6949 O O . CYS B 1 299 ? 33.562 9.25 17.812 1 70.19 299 CYS B O 1
ATOM 6951 N N . PRO B 1 300 ? 32.906 10.984 19.109 1 57.5 300 PRO B N 1
ATOM 6952 C CA . PRO B 1 300 ? 33.906 10.562 20.062 1 57.5 300 PRO B CA 1
ATOM 6953 C C . PRO B 1 300 ? 33.719 9.133 20.562 1 57.5 300 PRO B C 1
ATOM 6955 O O . PRO B 1 300 ? 32.594 8.703 20.781 1 57.5 300 PRO B O 1
ATOM 6958 N N . SER B 1 301 ? 34.625 8.195 19.969 1 50.91 301 SER B N 1
ATOM 6959 C CA . SER B 1 301 ? 34.688 6.836 20.516 1 50.91 301 SER B CA 1
ATOM 6960 C C . SER B 1 301 ? 35.156 6.824 21.953 1 50.91 301 SER B C 1
ATOM 6962 O O . SER B 1 301 ? 36.25 7.332 22.25 1 50.91 301 SER B O 1
ATOM 6964 N N . LYS B 1 302 ? 34.594 7.227 23 1 42.53 302 LYS B N 1
ATOM 6965 C CA . LYS B 1 302 ? 35.406 6.957 24.172 1 42.53 302 LYS B CA 1
ATOM 6966 C C . LYS B 1 302 ? 35.688 5.465 24.312 1 42.53 302 LYS B C 1
ATOM 6968 O O . LYS B 1 302 ? 36.844 5.066 24.484 1 42.53 302 LYS B O 1
ATOM 6973 N N . ASN B 1 303 ? 35 4.711 25.375 1 40.12 303 ASN B N 1
ATOM 6974 C CA . ASN B 1 303 ? 35.5 3.445 25.922 1 40.12 303 ASN B CA 1
ATOM 6975 C C . ASN B 1 303 ? 35.562 2.375 24.828 1 40.12 303 ASN B C 1
ATOM 6977 O O . ASN B 1 303 ? 35 2.529 23.75 1 40.12 303 ASN B O 1
ATOM 6981 N N . ARG B 1 304 ? 36.344 1.107 25.156 1 38.03 304 ARG B N 1
ATOM 6982 C CA . ARG B 1 304 ? 36.531 -0.205 24.547 1 38.03 304 ARG B CA 1
ATOM 6983 C C . ARG B 1 304 ? 35.281 -0.65 23.781 1 38.03 304 ARG B C 1
ATOM 6985 O O . ARG B 1 304 ? 35.375 -1.461 22.859 1 38.03 304 ARG B O 1
ATOM 6992 N N . ASN B 1 305 ? 34.219 -0.679 24.391 1 36.69 305 ASN B N 1
ATOM 6993 C CA . ASN B 1 305 ? 33.031 -1.396 23.891 1 36.69 305 ASN B CA 1
ATOM 6994 C C . ASN B 1 305 ? 32.25 -0.555 22.891 1 36.69 305 ASN B C 1
ATOM 6996 O O . ASN B 1 305 ? 31.234 -1.007 22.359 1 36.69 305 ASN B O 1
ATOM 7000 N N . PHE B 1 306 ? 32.281 0.746 23.047 1 40.12 306 PHE B N 1
ATOM 7001 C CA . PHE B 1 306 ? 31.266 1.524 22.359 1 40.12 306 PHE B CA 1
ATOM 7002 C C . PHE B 1 306 ? 31.625 1.716 20.891 1 40.12 306 PHE B C 1
ATOM 7004 O O . PHE B 1 306 ? 32.688 2.277 20.578 1 40.12 306 PHE B O 1
ATOM 7011 N N . THR B 1 307 ? 31.359 0.921 20.016 1 43.25 307 THR B N 1
ATOM 7012 C CA . THR B 1 307 ? 31.5 0.581 18.609 1 43.25 307 THR B CA 1
ATOM 7013 C C . THR B 1 307 ? 31.016 1.718 17.719 1 43.25 307 THR B C 1
ATOM 7015 O O . THR B 1 307 ? 30.75 1.517 16.531 1 43.25 307 THR B O 1
ATOM 7018 N N . CYS B 1 308 ? 30.578 2.904 18.25 1 50.03 308 CYS B N 1
ATOM 7019 C CA . CYS B 1 308 ? 29.969 3.6 17.125 1 50.03 308 CYS B CA 1
ATOM 7020 C C . CYS B 1 308 ? 31.016 4.191 16.203 1 50.03 308 CYS B C 1
ATOM 7022 O O . CYS B 1 308 ? 31.359 5.367 16.328 1 50.03 308 CYS B O 1
ATOM 7024 N N . SER B 1 309 ? 32 3.68 15.922 1 56.78 309 SER B N 1
ATOM 7025 C CA . SER B 1 309 ? 33.031 4.152 14.984 1 56.78 309 SER B CA 1
ATOM 7026 C C . SER B 1 309 ? 32.5 4.188 13.562 1 56.78 309 SER B C 1
ATOM 7028 O O . SER B 1 309 ? 33.219 3.854 12.617 1 56.78 309 SER B O 1
ATOM 7030 N N . ASN B 1 310 ? 31.094 4.629 13.539 1 70.5 310 ASN B N 1
ATOM 7031 C CA . ASN B 1 310 ? 30.609 4.711 12.164 1 70.5 310 ASN B CA 1
ATOM 7032 C C . ASN B 1 310 ? 30.078 6.102 11.836 1 70.5 310 ASN B C 1
ATOM 7034 O O . ASN B 1 310 ? 29.688 6.848 12.734 1 70.5 310 ASN B O 1
ATOM 7038 N N . ILE B 1 311 ? 30.375 6.633 10.68 1 78.38 311 ILE B N 1
ATOM 7039 C CA . ILE B 1 311 ? 30.031 7.953 10.164 1 78.38 311 ILE B CA 1
ATOM 7040 C C . ILE B 1 311 ? 28.562 8.273 10.492 1 78.38 311 ILE B C 1
ATOM 7042 O O . ILE B 1 311 ? 28.203 9.438 10.633 1 78.38 311 ILE B O 1
ATOM 7046 N N . LEU B 1 312 ? 27.812 7.312 10.758 1 81.31 312 LEU B N 1
ATOM 7047 C CA . LEU B 1 312 ? 26.391 7.523 11.023 1 81.31 312 LEU B CA 1
ATOM 7048 C C . LEU B 1 312 ? 26.172 8.047 12.438 1 81.31 312 LEU B C 1
ATOM 7050 O O . LEU B 1 312 ? 25.109 8.578 12.75 1 81.31 312 LEU B O 1
ATOM 7054 N N . CYS B 1 313 ? 27.266 7.992 13.234 1 80 313 CYS B N 1
ATOM 7055 C CA . CYS B 1 313 ? 27.141 8.391 14.633 1 80 313 CYS B CA 1
ATOM 7056 C C . CYS B 1 313 ? 27.641 9.812 14.844 1 80 313 CYS B C 1
ATOM 7058 O O . CYS B 1 313 ? 27.672 10.297 15.977 1 80 313 CYS B O 1
ATOM 7060 N N . LEU B 1 314 ? 27.969 10.516 13.82 1 84.19 314 LEU B N 1
ATOM 7061 C CA . LEU B 1 314 ? 28.516 11.867 13.938 1 84.19 314 LEU B CA 1
ATOM 7062 C C . LEU B 1 314 ? 27.547 12.781 14.68 1 84.19 314 LEU B C 1
ATOM 7064 O O . LEU B 1 314 ? 26.328 12.703 14.469 1 84.19 314 LEU B O 1
ATOM 7068 N N . ARG B 1 315 ? 28.141 13.664 15.523 1 85.06 315 ARG B N 1
ATOM 7069 C CA . ARG B 1 315 ? 27.406 14.68 16.266 1 85.06 315 ARG B CA 1
ATOM 7070 C C . ARG B 1 315 ? 28.062 16.047 16.125 1 85.06 315 ARG B C 1
ATOM 7072 O O . ARG B 1 315 ? 29.281 16.141 15.977 1 85.06 315 ARG B O 1
ATOM 7079 N N . LEU B 1 316 ? 27.203 17.016 16.266 1 87.56 316 LEU B N 1
ATOM 7080 C CA . LEU B 1 316 ? 27.719 18.375 16.109 1 87.56 316 LEU B CA 1
ATOM 7081 C C . LEU B 1 316 ? 28.328 18.859 17.422 1 87.56 316 LEU B C 1
ATOM 7083 O O . LEU B 1 316 ? 27.703 18.75 18.484 1 87.56 316 LEU B O 1
ATOM 7087 N N . GLY B 1 317 ? 29.484 19.422 17.297 1 81.62 317 GLY B N 1
ATOM 7088 C CA . GLY B 1 317 ? 30.172 19.969 18.469 1 81.62 317 GLY B CA 1
ATOM 7089 C C . GLY B 1 317 ? 29.734 21.375 18.812 1 81.62 317 GLY B C 1
ATOM 7090 O O . GLY B 1 317 ? 28.984 22 18.062 1 81.62 317 GLY B O 1
ATOM 7091 N N . MET B 1 318 ? 30.188 21.844 20.031 1 85.31 318 MET B N 1
ATOM 7092 C CA . MET B 1 318 ? 29.875 23.188 20.516 1 85.31 318 MET B CA 1
ATOM 7093 C C . MET B 1 318 ? 30.875 24.203 19.984 1 85.31 318 MET B C 1
ATOM 7095 O O . MET B 1 318 ? 31.703 24.719 20.734 1 85.31 318 MET B O 1
ATOM 7099 N N . ARG B 1 319 ? 30.781 24.406 18.75 1 88.75 319 ARG B N 1
ATOM 7100 C CA . ARG B 1 319 ? 31.672 25.359 18.094 1 88.75 319 ARG B CA 1
ATOM 7101 C C . ARG B 1 319 ? 30.875 26.406 17.312 1 88.75 319 ARG B C 1
ATOM 7103 O O . ARG B 1 319 ? 29.812 26.094 16.766 1 88.75 319 ARG B O 1
ATOM 7110 N N . ASP B 1 320 ? 31.375 27.562 17.188 1 90.88 320 ASP B N 1
ATOM 7111 C CA . ASP B 1 320 ? 30.688 28.672 16.531 1 90.88 320 ASP B CA 1
ATOM 7112 C C . ASP B 1 320 ? 30.422 28.344 15.062 1 90.88 320 ASP B C 1
ATOM 7114 O O . ASP B 1 320 ? 29.391 28.75 14.516 1 90.88 320 ASP B O 1
ATOM 7118 N N . SER B 1 321 ? 31.344 27.672 14.492 1 92.75 321 SER B N 1
ATOM 7119 C CA . SER B 1 321 ? 31.188 27.328 13.078 1 92.75 321 SER B CA 1
ATOM 7120 C C . SER B 1 321 ? 29.953 26.469 12.859 1 92.75 321 SER B C 1
ATOM 7122 O O . SER B 1 321 ? 29.25 26.609 11.844 1 92.75 321 SER B O 1
ATOM 7124 N N . VAL B 1 322 ? 29.703 25.578 13.758 1 92.88 322 VAL B N 1
ATOM 7125 C CA . VAL B 1 322 ? 28.531 24.719 13.688 1 92.88 322 VAL B CA 1
ATOM 7126 C C . VAL B 1 322 ? 27.266 25.578 13.773 1 92.88 322 VAL B C 1
ATOM 7128 O O . VAL B 1 322 ? 26.328 25.406 12.984 1 92.88 322 VAL B O 1
ATOM 7131 N N . PHE B 1 323 ? 27.234 26.547 14.68 1 94.62 323 PHE B N 1
ATOM 7132 C CA . PHE B 1 323 ? 26.047 27.359 14.898 1 94.62 323 PHE B CA 1
ATOM 7133 C C . PHE B 1 323 ? 25.844 28.344 13.742 1 94.62 323 PHE B C 1
ATOM 7135 O O . PHE B 1 323 ? 24.719 28.719 13.438 1 94.62 323 PHE B O 1
ATOM 7142 N N . ASP B 1 324 ? 26.969 28.719 13.086 1 96.38 324 ASP B N 1
ATOM 7143 C CA . ASP B 1 324 ? 26.844 29.5 11.859 1 96.38 324 ASP B CA 1
ATOM 7144 C C . ASP B 1 324 ? 26.094 28.734 10.781 1 96.38 324 ASP B C 1
ATOM 7146 O O . ASP B 1 324 ? 25.234 29.297 10.102 1 96.38 324 ASP B O 1
ATOM 7150 N N . ILE B 1 325 ? 26.453 27.516 10.648 1 96.75 325 ILE B N 1
ATOM 7151 C CA . ILE B 1 325 ? 25.781 26.656 9.672 1 96.75 325 ILE B CA 1
ATOM 7152 C C . ILE B 1 325 ? 24.312 26.5 10.055 1 96.75 325 ILE B C 1
ATOM 7154 O O . ILE B 1 325 ? 23.422 26.625 9.203 1 96.75 325 ILE B O 1
ATOM 7158 N N . LEU B 1 326 ? 24.016 26.25 11.312 1 96.31 326 LEU B N 1
ATOM 7159 C CA . LEU B 1 326 ? 22.641 26.094 11.781 1 96.31 326 LEU B CA 1
ATOM 7160 C C . LEU B 1 326 ? 21.828 27.359 11.508 1 96.31 326 LEU B C 1
ATOM 7162 O O . LEU B 1 326 ? 20.656 27.266 11.125 1 96.31 326 LEU B O 1
ATOM 7166 N N . GLN B 1 327 ? 22.422 28.484 11.758 1 97.62 327 GLN B N 1
ATOM 7167 C CA . GLN B 1 327 ? 21.734 29.75 11.508 1 97.62 327 GLN B CA 1
ATOM 7168 C C . GLN B 1 327 ? 21.297 29.875 10.055 1 97.62 327 GLN B C 1
ATOM 7170 O O . GLN B 1 327 ? 20.203 30.359 9.758 1 97.62 327 GLN B O 1
ATOM 7175 N N . ILE B 1 328 ? 22.188 29.469 9.156 1 98 328 ILE B N 1
ATOM 7176 C CA . ILE B 1 328 ? 21.875 29.484 7.734 1 98 328 ILE B CA 1
ATOM 7177 C C . ILE B 1 328 ? 20.688 28.562 7.453 1 98 328 ILE B C 1
ATOM 7179 O O . ILE B 1 328 ? 19.75 28.953 6.758 1 98 328 ILE B O 1
ATOM 7183 N N . ILE B 1 329 ? 20.703 27.344 7.984 1 97.94 329 ILE B N 1
ATOM 7184 C CA . ILE B 1 329 ? 19.641 26.359 7.797 1 97.94 329 ILE B CA 1
ATOM 7185 C C . ILE B 1 329 ? 18.328 26.938 8.32 1 97.94 329 ILE B C 1
ATOM 7187 O O . ILE B 1 329 ? 17.297 26.891 7.629 1 97.94 329 ILE B O 1
ATOM 7191 N N . TYR B 1 330 ? 18.359 27.5 9.539 1 98.19 330 TYR B N 1
ATOM 7192 C CA . TYR B 1 330 ? 17.156 28.078 10.148 1 98.19 330 TYR B CA 1
ATOM 7193 C C . TYR B 1 330 ? 16.594 29.203 9.289 1 98.19 330 TYR B C 1
ATOM 7195 O O . TYR B 1 330 ? 15.383 29.266 9.062 1 98.19 330 TYR B O 1
ATOM 7203 N N . SER B 1 331 ? 17.484 30.062 8.828 1 98.19 331 SER B N 1
ATOM 7204 C CA . SER B 1 331 ? 17.062 31.172 7.988 1 98.19 331 SER B CA 1
ATOM 7205 C C . SER B 1 331 ? 16.359 30.688 6.727 1 98.19 331 SER B C 1
ATOM 7207 O O . SER B 1 331 ? 15.32 31.219 6.328 1 98.19 331 SER B O 1
ATOM 7209 N N . GLU B 1 332 ? 16.969 29.672 6.117 1 98 332 GLU B N 1
ATOM 7210 C CA . GLU B 1 332 ? 16.391 29.141 4.891 1 98 332 GLU B CA 1
ATOM 7211 C C . GLU B 1 332 ? 15.031 28.484 5.16 1 98 332 GLU B C 1
ATOM 7213 O O . GLU B 1 332 ? 14.086 28.656 4.379 1 98 332 GLU B O 1
ATOM 7218 N N . ILE B 1 333 ? 14.906 27.734 6.23 1 98.06 333 ILE B N 1
ATOM 7219 C CA . ILE B 1 333 ? 13.656 27.094 6.594 1 98.06 333 ILE B CA 1
ATOM 7220 C C . ILE B 1 333 ? 12.57 28.141 6.801 1 98.06 333 ILE B C 1
ATOM 7222 O O . ILE B 1 333 ? 11.461 28.016 6.281 1 98.06 333 ILE B O 1
ATOM 7226 N N . LEU B 1 334 ? 12.914 29.203 7.543 1 98.31 334 LEU B N 1
ATOM 7227 C CA . LEU B 1 334 ? 11.969 30.266 7.828 1 98.31 334 LEU B CA 1
ATOM 7228 C C . LEU B 1 334 ? 11.531 30.969 6.543 1 98.31 334 LEU B C 1
ATOM 7230 O O . LEU B 1 334 ? 10.344 31.234 6.355 1 98.31 334 LEU B O 1
ATOM 7234 N N . LYS B 1 335 ? 12.453 31.188 5.664 1 97.81 335 LYS B N 1
ATOM 7235 C CA . LYS B 1 335 ? 12.148 31.828 4.391 1 97.81 335 LYS B CA 1
ATOM 7236 C C . LYS B 1 335 ? 11.258 30.953 3.521 1 97.81 335 LYS B C 1
ATOM 7238 O O . LYS B 1 335 ? 10.336 31.453 2.867 1 97.81 335 LYS B O 1
ATOM 7243 N N . LEU B 1 336 ? 11.555 29.688 3.531 1 98.12 336 LEU B N 1
ATOM 7244 C CA . LEU B 1 336 ? 10.844 28.75 2.662 1 98.12 336 LEU B CA 1
ATOM 7245 C C . LEU B 1 336 ? 9.438 28.469 3.195 1 98.12 336 LEU B C 1
ATOM 7247 O O . LEU B 1 336 ? 8.477 28.406 2.424 1 98.12 336 LEU B O 1
ATOM 7251 N N . THR B 1 337 ? 9.266 28.281 4.477 1 98 337 THR B N 1
ATOM 7252 C CA . THR B 1 337 ? 7.996 27.859 5.055 1 98 337 THR B CA 1
ATOM 7253 C C . THR B 1 337 ? 7.113 29.062 5.359 1 98 337 THR B C 1
ATOM 7255 O O . THR B 1 337 ? 5.887 28.938 5.434 1 98 337 THR B O 1
ATOM 7258 N N . LYS B 1 338 ? 7.75 30.203 5.66 1 96.62 338 LYS B N 1
ATOM 7259 C CA . LYS B 1 338 ? 7.078 31.438 6.031 1 96.62 338 LYS B CA 1
ATOM 7260 C C . LYS B 1 338 ? 6.32 31.297 7.348 1 96.62 338 LYS B C 1
ATOM 7262 O O . LYS B 1 338 ? 5.309 31.953 7.57 1 96.62 338 LYS B O 1
ATOM 7267 N N . ILE B 1 339 ? 6.68 30.312 8.094 1 96.44 339 ILE B N 1
ATOM 7268 C CA . ILE B 1 339 ? 6.125 30.078 9.422 1 96.44 339 ILE B CA 1
ATOM 7269 C C . ILE B 1 339 ? 7.125 30.547 10.484 1 96.44 339 ILE B C 1
ATOM 7271 O O . ILE B 1 339 ? 8.195 29.953 10.633 1 96.44 339 ILE B O 1
ATOM 7275 N N . GLU B 1 340 ? 6.734 31.516 11.297 1 95.44 340 GLU B N 1
ATOM 7276 C CA . GLU B 1 340 ? 7.703 32.125 12.195 1 95.44 340 GLU B CA 1
ATOM 7277 C C . GLU B 1 340 ? 7.367 31.844 13.656 1 95.44 340 GLU B C 1
ATOM 7279 O O . GLU B 1 340 ? 8.195 32.062 14.539 1 95.44 340 GLU B O 1
ATOM 7284 N N . ASP B 1 341 ? 6.168 31.359 13.914 1 95.44 341 ASP B N 1
ATOM 7285 C CA . ASP B 1 341 ? 5.73 31.234 15.305 1 95.44 341 ASP B CA 1
ATOM 7286 C C . ASP B 1 341 ? 5.938 29.812 15.82 1 95.44 341 ASP B C 1
ATOM 7288 O O . ASP B 1 341 ? 5.902 29.578 17.031 1 95.44 341 ASP B O 1
ATOM 7292 N N . VAL B 1 342 ? 6.141 28.859 14.922 1 96.12 342 VAL B N 1
ATOM 7293 C CA . VAL B 1 342 ? 6.41 27.469 15.305 1 96.12 342 VAL B CA 1
ATOM 7294 C C . VAL B 1 342 ? 7.668 26.984 14.594 1 96.12 342 VAL B C 1
ATOM 7296 O O . VAL B 1 342 ? 7.852 27.219 13.398 1 96.12 342 VAL B O 1
ATOM 7299 N N . PHE B 1 343 ? 8.578 26.375 15.32 1 96.88 343 PHE B N 1
ATOM 7300 C CA . PHE B 1 343 ? 9.812 25.844 14.742 1 96.88 343 PHE B CA 1
ATOM 7301 C C . PHE B 1 343 ? 10.273 24.609 15.484 1 96.88 343 PHE B C 1
ATOM 7303 O O . PHE B 1 343 ? 10.328 24.594 16.719 1 96.88 343 PHE B O 1
ATOM 7310 N N . HIS B 1 344 ? 10.547 23.531 14.797 1 96.5 344 HIS B N 1
ATOM 7311 C CA . HIS B 1 344 ? 11.062 22.328 15.422 1 96.5 344 HIS B CA 1
ATOM 7312 C C . HIS B 1 344 ? 12.586 22.281 15.367 1 96.5 344 HIS B C 1
ATOM 7314 O O . HIS B 1 344 ? 13.172 22.141 14.289 1 96.5 344 HIS B O 1
ATOM 7320 N N . MET B 1 345 ? 13.211 22.234 16.484 1 93.06 345 MET B N 1
ATOM 7321 C CA . MET B 1 345 ? 14.664 22.328 16.578 1 93.06 345 MET B CA 1
ATOM 7322 C C . MET B 1 345 ? 15.297 20.938 16.734 1 93.06 345 MET B C 1
ATOM 7324 O O . MET B 1 345 ? 16.516 20.812 16.891 1 93.06 345 MET B O 1
ATOM 7328 N N . SER B 1 346 ? 14.508 19.875 16.641 1 90.94 346 SER B N 1
ATOM 7329 C CA . SER B 1 346 ? 14.906 18.469 16.781 1 90.94 346 SER B CA 1
ATOM 7330 C C . SER B 1 346 ? 15.414 18.172 18.172 1 90.94 346 SER B C 1
ATOM 7332 O O . SER B 1 346 ? 14.703 18.391 19.156 1 90.94 346 SER B O 1
ATOM 7334 N N . ASP B 1 347 ? 16.438 17.938 18.406 1 70.12 347 ASP B N 1
ATOM 7335 C CA . ASP B 1 347 ? 17.125 17.625 19.656 1 70.12 347 ASP B CA 1
ATOM 7336 C C . ASP B 1 347 ? 17.328 16.125 19.812 1 70.12 347 ASP B C 1
ATOM 7338 O O . ASP B 1 347 ? 17 15.555 20.844 1 70.12 347 ASP B O 1
ATOM 7342 N N . SER B 1 348 ? 17.594 15.352 18.594 1 55.94 348 SER B N 1
ATOM 7343 C CA . SER B 1 348 ? 17.688 13.891 18.594 1 55.94 348 SER B CA 1
ATOM 7344 C C . SER B 1 348 ? 18.469 13.383 19.797 1 55.94 348 SER B C 1
ATOM 7346 O O . SER B 1 348 ? 19.375 14.062 20.297 1 55.94 348 SER B O 1
ATOM 7348 N N . ILE B 1 349 ? 17.641 12.781 20.766 1 46.62 349 ILE B N 1
ATOM 7349 C CA . ILE B 1 349 ? 17.938 12.352 22.125 1 46.62 349 ILE B CA 1
ATOM 7350 C C . ILE B 1 349 ? 19.25 11.555 22.125 1 46.62 349 ILE B C 1
ATOM 7352 O O . ILE B 1 349 ? 19.406 10.609 21.359 1 46.62 349 ILE B O 1
ATOM 7356 N N . PHE B 1 350 ? 20.188 12.047 22.734 1 43.28 350 PHE B N 1
ATOM 7357 C CA . PHE B 1 350 ? 21.406 11.375 23.188 1 43.28 350 PHE B CA 1
ATOM 7358 C C . PHE B 1 350 ? 21.062 10.062 23.891 1 43.28 350 PHE B C 1
ATOM 7360 O O . PHE B 1 350 ? 20.266 10.039 24.828 1 43.28 350 PHE B O 1
ATOM 7367 N N . SER B 1 351 ? 20.688 9.18 23.281 1 41.44 351 SER B N 1
ATOM 7368 C CA . SER B 1 351 ? 20.75 8.039 24.188 1 41.44 351 SER B CA 1
ATOM 7369 C C . SER B 1 351 ? 22.031 8.07 25.016 1 41.44 351 SER B C 1
ATOM 7371 O O . SER B 1 351 ? 23.141 8.086 24.484 1 41.44 351 SER B O 1
ATOM 7373 N N . LEU B 1 352 ? 21.906 8.648 26.141 1 39.84 352 LEU B N 1
ATOM 7374 C CA . LEU B 1 352 ? 22.984 8.727 27.109 1 39.84 352 LEU B CA 1
ATOM 7375 C C . LEU B 1 352 ? 23.766 7.414 27.156 1 39.84 352 LEU B C 1
ATOM 7377 O O . LEU B 1 352 ? 24.875 7.363 27.688 1 39.84 352 LEU B O 1
ATOM 7381 N N . ALA B 1 353 ? 23.078 6.406 26.953 1 38.56 353 ALA B N 1
ATOM 7382 C CA . ALA B 1 353 ? 23.797 5.172 27.266 1 38.56 353 ALA B CA 1
ATOM 7383 C C . ALA B 1 353 ? 25.141 5.125 26.578 1 38.56 353 ALA B C 1
ATOM 7385 O O . ALA B 1 353 ? 26.125 4.613 27.141 1 38.56 353 ALA B O 1
ATOM 7386 N N . ASN B 1 354 ? 25.188 5.449 25.344 1 40 354 ASN B N 1
ATOM 7387 C CA . ASN B 1 354 ? 26.484 5.215 24.703 1 40 354 ASN B CA 1
ATOM 7388 C C . ASN B 1 354 ? 27.297 6.5 24.609 1 40 354 ASN B C 1
ATOM 7390 O O . ASN B 1 354 ? 28.422 6.488 24.125 1 40 354 ASN B O 1
ATOM 7394 N N . CYS B 1 355 ? 26.688 7.699 24.766 1 43.06 355 CYS B N 1
ATOM 7395 C CA . CYS B 1 355 ? 27.5 8.906 24.609 1 43.06 355 CYS B CA 1
ATOM 7396 C C . CYS B 1 355 ? 27.688 9.609 25.953 1 43.06 355 CYS B C 1
ATOM 7398 O O . CYS B 1 355 ? 27.016 10.609 26.234 1 43.06 355 CYS B O 1
ATOM 7400 N N . PHE B 1 356 ? 28.219 9.094 26.938 1 38.81 356 PHE B N 1
ATOM 7401 C CA . PHE B 1 356 ? 28.453 9.594 28.281 1 38.81 356 PHE B CA 1
ATOM 7402 C C . PHE B 1 356 ? 29.016 11.008 28.25 1 38.81 356 PHE B C 1
ATOM 7404 O O . PHE B 1 356 ? 28.625 11.852 29.062 1 38.81 356 PHE B O 1
ATOM 7411 N N . TYR B 1 357 ? 30.172 11.164 27.641 1 41.59 357 TYR B N 1
ATOM 7412 C CA . TYR B 1 357 ? 31 12.336 27.906 1 41.59 357 TYR B CA 1
ATOM 7413 C C . TYR B 1 357 ? 30.391 13.594 27.297 1 41.59 357 TYR B C 1
ATOM 7415 O O . TYR B 1 357 ? 30.891 14.695 27.5 1 41.59 357 TYR B O 1
ATOM 7423 N N . LEU B 1 358 ? 29.375 13.406 26.547 1 46.44 358 LEU B N 1
ATOM 7424 C CA . LEU B 1 358 ? 28.984 14.617 25.828 1 46.44 358 LEU B CA 1
ATOM 7425 C C . LEU B 1 358 ? 28.047 15.469 26.672 1 46.44 358 LEU B C 1
ATOM 7427 O O . LEU B 1 358 ? 27.578 16.516 26.219 1 46.44 358 LEU B O 1
ATOM 7431 N N . VAL B 1 359 ? 27.828 15.023 27.766 1 47.34 359 VAL B N 1
ATOM 7432 C CA . VAL B 1 359 ? 26.906 15.766 28.609 1 47.34 359 VAL B CA 1
ATOM 7433 C C . VAL B 1 359 ? 27.469 17.156 28.906 1 47.34 359 VAL B C 1
ATOM 7435 O O . VAL B 1 359 ? 26.75 18.156 28.844 1 47.34 359 VAL B O 1
ATOM 7438 N N . GLU B 1 360 ? 28.75 17.047 29.266 1 47.59 360 GLU B N 1
ATOM 7439 C CA . GLU B 1 360 ? 29.281 18.344 29.672 1 47.59 360 GLU B CA 1
ATOM 7440 C C . GLU B 1 360 ? 29.281 19.328 28.516 1 47.59 360 GLU B C 1
ATOM 7442 O O . GLU B 1 360 ? 29.062 20.531 28.719 1 47.59 360 GLU B O 1
ATOM 7447 N N . GLU B 1 361 ? 29.609 18.812 27.328 1 49.06 361 GLU B N 1
ATOM 7448 C CA . GLU B 1 361 ? 29.719 19.703 26.172 1 49.06 361 GLU B CA 1
ATOM 7449 C C . GLU B 1 361 ? 28.344 20.062 25.641 1 49.06 361 GLU B C 1
ATOM 7451 O O . GLU B 1 361 ? 28.203 20.969 24.812 1 49.06 361 GLU B O 1
ATOM 7456 N N . ARG B 1 362 ? 27.328 19.484 26.141 1 53.97 362 ARG B N 1
ATOM 7457 C CA . ARG B 1 362 ? 25.953 19.641 25.656 1 53.97 362 ARG B CA 1
ATOM 7458 C C . ARG B 1 362 ? 25.266 20.812 26.344 1 53.97 362 ARG B C 1
ATOM 7460 O O . ARG B 1 362 ? 24.359 21.438 25.781 1 53.97 362 ARG B O 1
ATOM 7467 N N . GLU B 1 363 ? 25.922 21.031 27.453 1 60.53 363 GLU B N 1
ATOM 7468 C CA . GLU B 1 363 ? 25.266 22.109 28.188 1 60.53 363 GLU B CA 1
ATOM 7469 C C . GLU B 1 363 ? 25.328 23.422 27.391 1 60.53 363 GLU B C 1
ATOM 7471 O O . GLU B 1 363 ? 26.406 23.875 27 1 60.53 363 GLU B O 1
ATOM 7476 N N . GLY B 1 364 ? 24.172 23.766 26.859 1 76.56 364 GLY B N 1
ATOM 7477 C CA . GLY B 1 364 ? 24.094 25.078 26.234 1 76.56 364 GLY B CA 1
ATOM 7478 C C . GLY B 1 364 ? 23.828 25 24.734 1 76.56 364 GLY B C 1
ATOM 7479 O O . GLY B 1 364 ? 23.594 26.031 24.094 1 76.56 364 GLY B O 1
ATOM 7480 N N . PHE B 1 365 ? 23.938 23.719 24.156 1 83.12 365 PHE B N 1
ATOM 7481 C CA . PHE B 1 365 ? 23.766 23.641 22.719 1 83.12 365 PHE B CA 1
ATOM 7482 C C . PHE B 1 365 ? 22.406 24.219 22.297 1 83.12 365 PHE B C 1
ATOM 7484 O O . PHE B 1 365 ? 22.344 25.047 21.391 1 83.12 365 PHE B O 1
ATOM 7491 N N . LEU B 1 366 ? 21.375 23.797 22.969 1 83.5 366 LEU B N 1
ATOM 7492 C CA . LEU B 1 366 ? 20.016 24.234 22.609 1 83.5 366 LEU B CA 1
ATOM 7493 C C . LEU B 1 366 ? 19.859 25.734 22.812 1 83.5 366 LEU B C 1
ATOM 7495 O O . LEU B 1 366 ? 19.172 26.391 22.031 1 83.5 366 LEU B O 1
ATOM 7499 N N . GLU B 1 367 ? 20.453 26.219 23.828 1 83.69 367 GLU B N 1
ATOM 7500 C CA . GLU B 1 367 ? 20.391 27.656 24.078 1 83.69 367 GLU B CA 1
ATOM 7501 C C . GLU B 1 367 ? 21.047 28.438 22.953 1 83.69 367 GLU B C 1
ATOM 7503 O O . GLU B 1 367 ? 20.516 29.453 22.5 1 83.69 367 GLU B O 1
ATOM 7508 N N . LYS B 1 368 ? 22.203 27.938 22.641 1 88.12 368 LYS B N 1
ATOM 7509 C CA . LYS B 1 368 ? 22.922 28.609 21.562 1 88.12 368 LYS B CA 1
ATOM 7510 C C . LYS B 1 368 ? 22.172 28.484 20.234 1 88.12 368 LYS B C 1
ATOM 7512 O O . LYS B 1 368 ? 22.125 29.422 19.453 1 88.12 368 LYS B O 1
ATOM 7517 N N . ALA B 1 369 ? 21.688 27.297 20.016 1 91.06 369 ALA B N 1
ATOM 7518 C CA . ALA B 1 369 ? 20.891 27.078 18.797 1 91.06 369 ALA B CA 1
ATOM 7519 C C . ALA B 1 369 ? 19.656 27.984 18.781 1 91.06 369 ALA B C 1
ATOM 7521 O O . ALA B 1 369 ? 19.297 28.531 17.734 1 91.06 369 ALA B O 1
ATOM 7522 N N . LEU B 1 370 ? 19.016 28.156 19.922 1 91.06 370 LEU B N 1
ATOM 7523 C CA . LEU B 1 370 ? 17.844 29 20.047 1 91.06 370 LEU B CA 1
ATOM 7524 C C . LEU B 1 370 ? 18.188 30.453 19.75 1 91.06 370 LEU B C 1
ATOM 7526 O O . LEU B 1 370 ? 17.391 31.172 19.141 1 91.06 370 LEU B O 1
ATOM 7530 N N . GLU B 1 371 ? 19.297 30.875 20.266 1 92 371 GLU B N 1
ATOM 7531 C CA . GLU B 1 371 ? 19.75 32.219 19.984 1 92 371 GLU B CA 1
ATOM 7532 C C . GLU B 1 371 ? 19.953 32.438 18.484 1 92 371 GLU B C 1
ATOM 7534 O O . GLU B 1 371 ? 19.609 33.5 17.953 1 92 371 GLU B O 1
ATOM 7539 N N . ARG B 1 372 ? 20.562 31.453 17.859 1 95.62 372 ARG B N 1
ATOM 7540 C CA . ARG B 1 372 ? 20.766 31.562 16.422 1 95.62 372 ARG B CA 1
ATOM 7541 C C . ARG B 1 372 ? 19.422 31.562 15.68 1 95.62 372 ARG B C 1
ATOM 7543 O O . ARG B 1 372 ? 19.281 32.219 14.656 1 95.62 372 ARG B O 1
ATOM 7550 N N . LEU B 1 373 ? 18.484 30.797 16.188 1 96.12 373 LEU B N 1
ATOM 7551 C CA . LEU B 1 373 ? 17.141 30.797 15.609 1 96.12 373 LEU B CA 1
ATOM 7552 C C . LEU B 1 373 ? 16.5 32.188 15.742 1 96.12 373 LEU B C 1
ATOM 7554 O O . LEU B 1 373 ? 15.867 32.656 14.797 1 96.12 373 LEU B O 1
ATOM 7558 N N . LYS B 1 374 ? 16.688 32.812 16.891 1 96.25 374 LYS B N 1
ATOM 7559 C CA . LYS B 1 374 ? 16.172 34.156 17.109 1 96.25 374 LYS B CA 1
ATOM 7560 C C . LYS B 1 374 ? 16.75 35.156 16.094 1 96.25 374 LYS B C 1
ATOM 7562 O O . LYS B 1 374 ? 16.016 35.969 15.523 1 96.25 374 LYS B O 1
ATOM 7567 N N . ILE B 1 375 ? 18.016 35.031 15.875 1 97.31 375 ILE B N 1
ATOM 7568 C CA . ILE B 1 375 ? 18.672 35.906 14.914 1 97.31 375 ILE B CA 1
ATOM 7569 C C . ILE B 1 375 ? 18.125 35.625 13.516 1 97.31 375 ILE B C 1
ATOM 7571 O O . ILE B 1 375 ? 17.781 36.562 12.789 1 97.31 375 ILE B O 1
ATOM 7575 N N . ALA B 1 376 ? 18.031 34.344 13.164 1 97.56 376 ALA B N 1
ATOM 7576 C CA . ALA B 1 376 ? 17.5 33.969 11.859 1 97.56 376 ALA B CA 1
ATOM 7577 C C . ALA B 1 376 ? 16.078 34.469 11.664 1 97.56 376 ALA B C 1
ATOM 7579 O O . ALA B 1 376 ? 15.664 34.75 10.539 1 97.56 376 ALA B O 1
ATOM 7580 N N . ASN B 1 377 ? 15.359 34.5 12.766 1 97.25 377 ASN B N 1
ATOM 7581 C CA . ASN B 1 377 ? 13.961 34.906 12.75 1 97.25 377 ASN B CA 1
ATOM 7582 C C . ASN B 1 377 ? 13.812 36.406 13 1 97.25 377 ASN B C 1
ATOM 7584 O O . ASN B 1 377 ? 12.922 36.844 13.742 1 97.25 377 ASN B O 1
ATOM 7588 N N . ARG B 1 378 ? 14.766 37.219 12.602 1 96 378 ARG B N 1
ATOM 7589 C CA . ARG B 1 378 ? 14.742 38.656 12.633 1 96 378 ARG B CA 1
ATOM 7590 C C . ARG B 1 378 ? 14.68 39.188 14.07 1 96 378 ARG B C 1
ATOM 7592 O O . ARG B 1 378 ? 13.977 40.156 14.352 1 96 378 ARG B O 1
ATOM 7599 N N . GLY B 1 379 ? 15.156 38.406 14.938 1 95 379 GLY B N 1
ATOM 7600 C CA . GLY B 1 379 ? 15.297 38.875 16.312 1 95 379 GLY B CA 1
ATOM 7601 C C . GLY B 1 379 ? 14.172 38.406 17.219 1 95 379 GLY B C 1
ATOM 7602 O O . GLY B 1 379 ? 14.18 38.688 18.422 1 95 379 GLY B O 1
ATOM 7603 N N . PHE B 1 380 ? 13.281 37.594 16.719 1 93.94 380 PHE B N 1
ATOM 7604 C CA . PHE B 1 380 ? 12.141 37.156 17.5 1 93.94 380 PHE B CA 1
ATOM 7605 C C . PHE B 1 380 ? 12.203 35.656 17.719 1 93.94 380 PHE B C 1
ATOM 7607 O O . PHE B 1 380 ? 12.555 34.906 16.797 1 93.94 380 PHE B O 1
ATOM 7614 N N . LEU B 1 381 ? 11.914 35.281 18.891 1 92.12 381 LEU B N 1
ATOM 7615 C CA . LEU B 1 381 ? 11.766 33.844 19.156 1 92.12 381 LEU B CA 1
ATOM 7616 C C . LEU B 1 381 ? 10.414 33.344 18.688 1 92.12 381 LEU B C 1
ATOM 7618 O O . LEU B 1 381 ? 9.398 34.031 18.844 1 92.12 381 LEU B O 1
ATOM 7622 N N . PRO B 1 382 ? 10.406 32.156 18.062 1 93.81 382 PRO B N 1
ATOM 7623 C CA . PRO B 1 382 ? 9.086 31.578 17.797 1 93.81 382 PRO B CA 1
ATOM 7624 C C . PRO B 1 382 ? 8.258 31.406 19.062 1 93.81 382 PRO B C 1
ATOM 7626 O O . PRO B 1 382 ? 8.812 31.188 20.141 1 93.81 382 PRO B O 1
ATOM 7629 N N . LYS B 1 383 ? 6.996 31.516 18.953 1 91.81 383 LYS B N 1
ATOM 7630 C CA . LYS B 1 383 ? 6.098 31.312 20.094 1 91.81 383 LYS B CA 1
ATOM 7631 C C . LYS B 1 383 ? 6.195 29.875 20.609 1 91.81 383 LYS B C 1
ATOM 7633 O O . LYS B 1 383 ? 6.008 29.625 21.797 1 91.81 383 LYS B O 1
ATOM 7638 N N . LEU B 1 384 ? 6.539 29 19.688 1 93.06 384 LEU B N 1
ATOM 7639 C CA . LEU B 1 384 ? 6.613 27.594 20.047 1 93.06 384 LEU B CA 1
ATOM 7640 C C . LEU B 1 384 ? 7.828 26.922 19.422 1 93.06 384 LEU B C 1
ATOM 7642 O O . LEU B 1 384 ? 7.699 26.188 18.438 1 93.06 384 LEU B O 1
ATOM 7646 N N . PRO B 1 385 ? 9.016 27.156 19.922 1 93.19 385 PRO B N 1
ATOM 7647 C CA . PRO B 1 385 ? 10.164 26.328 19.547 1 93.19 385 PRO B CA 1
ATOM 7648 C C . PRO B 1 385 ? 10.094 24.922 20.141 1 93.19 385 PRO B C 1
ATOM 7650 O O . PRO B 1 385 ? 10.102 24.766 21.359 1 93.19 385 PRO B O 1
ATOM 7653 N N . ILE B 1 386 ? 10.023 23.938 19.297 1 93.12 386 ILE B N 1
ATOM 7654 C CA . ILE B 1 386 ? 9.742 22.562 19.719 1 93.12 386 ILE B CA 1
ATOM 7655 C C . ILE B 1 386 ? 11.031 21.75 19.734 1 93.12 386 ILE B C 1
ATOM 7657 O O . ILE B 1 386 ? 11.852 21.875 18.828 1 93.12 386 ILE B O 1
ATOM 7661 N N . VAL B 1 387 ? 11.242 20.922 20.734 1 89.38 387 VAL B N 1
ATOM 7662 C CA . VAL B 1 387 ? 12.305 19.922 20.766 1 89.38 387 VAL B CA 1
ATOM 7663 C C . VAL B 1 387 ? 11.719 18.562 21.156 1 89.38 387 VAL B C 1
ATOM 7665 O O . VAL B 1 387 ? 10.648 18.5 21.766 1 89.38 387 VAL B O 1
ATOM 7668 N N . TRP B 1 388 ? 12.383 17.484 20.797 1 90 388 TRP B N 1
ATOM 7669 C CA . TRP B 1 388 ? 11.984 16.156 21.266 1 90 388 TRP B CA 1
ATOM 7670 C C . TRP B 1 388 ? 12.203 16.031 22.781 1 90 388 TRP B C 1
ATOM 7672 O O . TRP B 1 388 ? 13.219 16.484 23.297 1 90 388 TRP B O 1
ATOM 7682 N N . TYR B 1 389 ? 11.305 15.453 23.406 1 81.81 389 TYR B N 1
ATOM 7683 C CA . TYR B 1 389 ? 11.453 15.258 24.844 1 81.81 389 TYR B CA 1
ATOM 7684 C C . TYR B 1 389 ? 12.414 14.117 25.156 1 81.81 389 TYR B C 1
ATOM 7686 O O . TYR B 1 389 ? 12.367 13.07 24.5 1 81.81 389 TYR B O 1
ATOM 7694 N N . SER B 1 390 ? 13.281 14.391 26.016 1 75.25 390 SER B N 1
ATOM 7695 C CA . SER B 1 390 ? 14.125 13.367 26.625 1 75.25 390 SER B CA 1
ATOM 7696 C C . SER B 1 390 ? 14.18 13.539 28.141 1 75.25 390 SER B C 1
ATOM 7698 O O . SER B 1 390 ? 14.008 14.641 28.656 1 75.25 390 SER B O 1
ATOM 7700 N N . THR B 1 391 ? 14.352 12.477 28.812 1 69.06 391 THR B N 1
ATOM 7701 C CA . THR B 1 391 ? 14.383 12.508 30.266 1 69.06 391 THR B CA 1
ATOM 7702 C C . THR B 1 391 ? 15.469 13.461 30.766 1 69.06 391 THR B C 1
ATOM 7704 O O . THR B 1 391 ? 15.406 13.953 31.891 1 69.06 391 THR B O 1
ATOM 7707 N N . HIS B 1 392 ? 16.422 13.703 29.953 1 64.69 392 HIS B N 1
ATOM 7708 C CA . HIS B 1 392 ? 17.516 14.578 30.344 1 64.69 392 HIS B CA 1
ATOM 7709 C C . HIS B 1 392 ? 17.047 16.016 30.516 1 64.69 392 HIS B C 1
ATOM 7711 O O . HIS B 1 392 ? 17.688 16.812 31.219 1 64.69 392 HIS B O 1
ATOM 7717 N N . LEU B 1 393 ? 16.016 16.344 29.828 1 65.06 393 LEU B N 1
ATOM 7718 C CA . LEU B 1 393 ? 15.5 17.719 29.906 1 65.06 393 LEU B CA 1
ATOM 7719 C C . LEU B 1 393 ? 14.938 18 31.297 1 65.06 393 LEU B C 1
ATOM 7721 O O . LEU B 1 393 ? 14.789 19.172 31.672 1 65.06 393 LEU B O 1
ATOM 7725 N N . THR B 1 394 ? 14.516 16.984 31.984 1 61.78 394 THR B N 1
ATOM 7726 C CA . THR B 1 394 ? 13.914 17.188 33.281 1 61.78 394 THR B CA 1
ATOM 7727 C C . THR B 1 394 ? 14.984 17.234 34.375 1 61.78 394 THR B C 1
ATOM 7729 O O . THR B 1 394 ? 14.703 17.578 35.531 1 61.78 394 THR B O 1
ATOM 7732 N N . LYS B 1 395 ? 16.062 16.797 34 1 57.66 395 LYS B N 1
ATOM 7733 C CA . LYS B 1 395 ? 17.078 16.922 35.031 1 57.66 395 LYS B CA 1
ATOM 7734 C C . LYS B 1 395 ? 17.438 18.391 35.25 1 57.66 395 LYS B C 1
ATOM 7736 O O . LYS B 1 395 ? 17.281 19.219 34.375 1 57.66 395 LYS B O 1
ATOM 7741 N N . ASP B 1 396 ? 17.484 18.922 36.562 1 50.78 396 ASP B N 1
ATOM 7742 C CA . ASP B 1 396 ? 17.531 20.234 37.219 1 50.78 396 ASP B CA 1
ATOM 7743 C C . ASP B 1 396 ? 18.25 21.25 36.344 1 50.78 396 ASP B C 1
ATOM 7745 O O . ASP B 1 396 ? 17.891 22.438 36.312 1 50.78 396 ASP B O 1
ATOM 7749 N N . TYR B 1 397 ? 19.219 20.953 35.812 1 45.94 397 TYR B N 1
ATOM 7750 C CA . TYR B 1 397 ? 20.047 22.062 35.375 1 45.94 397 TYR B CA 1
ATOM 7751 C C . TYR B 1 397 ? 19.391 22.812 34.219 1 45.94 397 TYR B C 1
ATOM 7753 O O . TYR B 1 397 ? 19.469 24.031 34.125 1 45.94 397 TYR B O 1
ATOM 7761 N N . GLU B 1 398 ? 18.797 22.172 33.281 1 48.5 398 GLU B N 1
ATOM 7762 C CA . GLU B 1 398 ? 18.406 22.844 32.062 1 48.5 398 GLU B CA 1
ATOM 7763 C C . GLU B 1 398 ? 16.984 23.391 32.125 1 48.5 398 GLU B C 1
ATOM 7765 O O . GLU B 1 398 ? 16.438 23.875 31.141 1 48.5 398 GLU B O 1
ATOM 7770 N N . ALA B 1 399 ? 16.359 23.359 33.188 1 49.38 399 ALA B N 1
ATOM 7771 C CA . ALA B 1 399 ? 14.953 23.672 33.406 1 49.38 399 ALA B CA 1
ATOM 7772 C C . ALA B 1 399 ? 14.656 25.141 33.094 1 49.38 399 ALA B C 1
ATOM 7774 O O . ALA B 1 399 ? 13.594 25.469 32.562 1 49.38 399 ALA B O 1
ATOM 7775 N N . ARG B 1 400 ? 15.562 26 33.562 1 50.41 400 ARG B N 1
ATOM 7776 C CA . ARG B 1 400 ? 15.219 27.422 33.469 1 50.41 400 ARG B CA 1
ATOM 7777 C C . ARG B 1 400 ? 15.039 27.844 32 1 50.41 400 ARG B C 1
ATOM 7779 O O . ARG B 1 400 ? 14.234 28.719 31.719 1 50.41 400 ARG B O 1
ATOM 7786 N N . ALA B 1 401 ? 15.734 27.219 31.078 1 53.69 401 ALA B N 1
ATOM 7787 C CA . ALA B 1 401 ? 15.664 27.594 29.672 1 53.69 401 ALA B CA 1
ATOM 7788 C C . ALA B 1 401 ? 14.492 26.906 28.984 1 53.69 401 ALA B C 1
ATOM 7790 O O . ALA B 1 401 ? 14.039 27.344 27.922 1 53.69 401 ALA B O 1
ATOM 7791 N N . TRP B 1 402 ? 13.82 26.141 29.844 1 58.38 402 TRP B N 1
ATOM 7792 C CA . TRP B 1 402 ? 12.922 25.219 29.156 1 58.38 402 TRP B CA 1
ATOM 7793 C C . TRP B 1 402 ? 11.508 25.781 29.094 1 58.38 402 TRP B C 1
ATOM 7795 O O . TRP B 1 402 ? 10.664 25.281 28.344 1 58.38 402 TRP B O 1
ATOM 7805 N N . ASP B 1 403 ? 11.367 26.875 29.891 1 65.31 403 ASP B N 1
ATOM 7806 C CA . ASP B 1 403 ? 10.039 27.484 29.828 1 65.31 403 ASP B CA 1
ATOM 7807 C C . ASP B 1 403 ? 9.773 28.109 28.469 1 65.31 403 ASP B C 1
ATOM 7809 O O . ASP B 1 403 ? 8.633 28.406 28.125 1 65.31 403 ASP B O 1
ATOM 7813 N N . ARG B 1 404 ? 10.836 28.047 27.672 1 74.25 404 ARG B N 1
ATOM 7814 C CA . ARG B 1 404 ? 10.719 28.688 26.375 1 74.25 404 ARG B CA 1
ATOM 7815 C C . ARG B 1 404 ? 10.453 27.656 25.281 1 74.25 404 ARG B C 1
ATOM 7817 O O . ARG B 1 404 ? 10.195 28.016 24.125 1 74.25 404 ARG B O 1
ATOM 7824 N N . PHE B 1 405 ? 10.469 26.422 25.688 1 79 405 PHE B N 1
ATOM 7825 C CA . PHE B 1 405 ? 10.391 25.375 24.672 1 79 405 PHE B CA 1
ATOM 7826 C C . PHE B 1 405 ? 9.055 24.641 24.75 1 79 405 PHE B C 1
ATOM 7828 O O . PHE B 1 405 ? 8.469 24.516 25.828 1 79 405 PHE B O 1
ATOM 7835 N N . GLY B 1 406 ? 8.578 24.328 23.594 1 86.38 406 GLY B N 1
ATOM 7836 C CA . GLY B 1 406 ? 7.637 23.219 23.516 1 86.38 406 GLY B CA 1
ATOM 7837 C C . GLY B 1 406 ? 8.32 21.875 23.375 1 86.38 406 GLY B C 1
ATOM 7838 O O . GLY B 1 406 ? 9.469 21.797 22.922 1 86.38 406 GLY B O 1
ATOM 7839 N N . VAL B 1 407 ? 7.672 20.828 23.922 1 87.06 407 VAL B N 1
ATOM 7840 C CA . VAL B 1 407 ? 8.266 19.5 23.812 1 87.06 407 VAL B CA 1
ATOM 7841 C C . VAL B 1 407 ? 7.301 18.562 23.109 1 87.06 407 VAL B C 1
ATOM 7843 O O . VAL B 1 407 ? 6.09 18.625 23.312 1 87.06 407 VAL B O 1
ATOM 7846 N N . GLN B 1 408 ? 7.852 17.797 22.203 1 91.44 408 GLN B N 1
ATOM 7847 C CA . GLN B 1 408 ? 7.105 16.719 21.578 1 91.44 408 GLN B CA 1
ATOM 7848 C C . GLN B 1 408 ? 7.445 15.375 22.219 1 91.44 408 GLN B C 1
ATOM 7850 O O . GLN B 1 408 ? 8.617 15.008 22.328 1 91.44 408 GLN B O 1
ATOM 7855 N N . LEU B 1 409 ? 6.422 14.664 22.625 1 88.31 409 LEU B N 1
ATOM 7856 C CA . LEU B 1 409 ? 6.594 13.391 23.297 1 88.31 409 LEU B CA 1
ATOM 7857 C C . LEU B 1 409 ? 6.418 12.227 22.328 1 88.31 409 LEU B C 1
ATOM 7859 O O . LEU B 1 409 ? 5.32 12 21.812 1 88.31 409 LEU B O 1
ATOM 7863 N N . SER B 1 410 ? 7.496 11.523 22.047 1 87.69 410 SER B N 1
ATOM 7864 C CA . SER B 1 410 ? 7.398 10.344 21.203 1 87.69 410 SER B CA 1
ATOM 7865 C C . SER B 1 410 ? 7.133 9.086 22.016 1 87.69 410 SER B C 1
ATOM 7867 O O . SER B 1 410 ? 6.555 8.117 21.516 1 87.69 410 SER B O 1
ATOM 7869 N N . GLU B 1 411 ? 7.672 8.992 23.172 1 81 411 GLU B N 1
ATOM 7870 C CA . GLU B 1 411 ? 7.449 7.922 24.141 1 81 411 GLU B CA 1
ATOM 7871 C C . GLU B 1 411 ? 7.227 8.477 25.531 1 81 411 GLU B C 1
ATOM 7873 O O . GLU B 1 411 ? 8.055 9.234 26.047 1 81 411 GLU B O 1
ATOM 7878 N N . TRP B 1 412 ? 6.102 8.25 26.031 1 72.06 412 TRP B N 1
ATOM 7879 C CA . TRP B 1 412 ? 5.777 8.742 27.359 1 72.06 412 TRP B CA 1
ATOM 7880 C C . TRP B 1 412 ? 4.836 7.777 28.078 1 72.06 412 TRP B C 1
ATOM 7882 O O . TRP B 1 412 ? 3.879 7.277 27.484 1 72.06 412 TRP B O 1
ATOM 7892 N N . GLN B 1 413 ? 5.367 7.379 29.25 1 68.31 413 GLN B N 1
ATOM 7893 C CA . GLN B 1 413 ? 4.5 6.617 30.141 1 68.31 413 GLN B CA 1
ATOM 7894 C C . GLN B 1 413 ? 4.035 7.473 31.312 1 68.31 413 GLN B C 1
ATOM 7896 O O . GLN B 1 413 ? 4.836 8.172 31.938 1 68.31 413 GLN B O 1
ATOM 7901 N N . PRO B 1 414 ? 2.756 7.504 31.453 1 63.81 414 PRO B N 1
ATOM 7902 C CA . PRO B 1 414 ? 2.244 8.305 32.562 1 63.81 414 PRO B CA 1
ATOM 7903 C C . PRO B 1 414 ? 2.883 7.934 33.906 1 63.81 414 PRO B C 1
ATOM 7905 O O . PRO B 1 414 ? 2.99 6.75 34.219 1 63.81 414 PRO B O 1
ATOM 7908 N N . ASN B 1 415 ? 3.855 8.648 34.344 1 61.41 415 ASN B N 1
ATOM 7909 C CA . ASN B 1 415 ? 4.355 8.5 35.719 1 61.41 415 ASN B CA 1
ATOM 7910 C C . ASN B 1 415 ? 3.867 9.633 36.594 1 61.41 415 ASN B C 1
ATOM 7912 O O . ASN B 1 415 ? 4.188 10.805 36.375 1 61.41 415 ASN B O 1
ATOM 7916 N N . PRO B 1 416 ? 2.939 9.32 37.531 1 54.81 416 PRO B N 1
ATOM 7917 C CA . PRO B 1 416 ? 2.369 10.336 38.438 1 54.81 416 PRO B CA 1
ATOM 7918 C C . PRO B 1 416 ? 3.434 11.227 39.062 1 54.81 416 PRO B C 1
ATOM 7920 O O . PRO B 1 416 ? 3.133 12.344 39.5 1 54.81 416 PRO B O 1
ATOM 7923 N N . THR B 1 417 ? 4.516 10.672 39.188 1 53.38 417 THR B N 1
ATOM 7924 C CA . THR B 1 417 ? 5.523 11.438 39.938 1 53.38 417 THR B CA 1
ATOM 7925 C C . THR B 1 417 ? 6.176 12.477 39.031 1 53.38 417 THR B C 1
ATOM 7927 O O . THR B 1 417 ? 6.941 13.32 39.5 1 53.38 417 THR B O 1
ATOM 7930 N N . GLU B 1 418 ? 5.906 12.359 37.75 1 56.69 418 GLU B N 1
ATOM 7931 C CA . GLU B 1 418 ? 6.625 13.242 36.812 1 56.69 418 GLU B CA 1
ATOM 7932 C C . GLU B 1 418 ? 5.938 14.594 36.688 1 56.69 418 GLU B C 1
ATOM 7934 O O . GLU B 1 418 ? 5.09 14.789 35.844 1 56.69 418 GLU B O 1
ATOM 7939 N N . GLN B 1 419 ? 5.957 15.422 37.719 1 56.53 419 GLN B N 1
ATOM 7940 C CA . GLN B 1 419 ? 5.41 16.766 37.844 1 56.53 419 GLN B CA 1
ATOM 7941 C C . GLN B 1 419 ? 6.086 17.734 36.875 1 56.53 419 GLN B C 1
ATOM 7943 O O . GLN B 1 419 ? 5.586 18.828 36.625 1 56.53 419 GLN B O 1
ATOM 7948 N N . PHE B 1 420 ? 7.062 17.281 36.094 1 62.31 420 PHE B N 1
ATOM 7949 C CA . PHE B 1 420 ? 7.891 18.281 35.438 1 62.31 420 PHE B CA 1
ATOM 7950 C C . PHE B 1 420 ? 7.34 18.609 34.062 1 62.31 420 PHE B C 1
ATOM 7952 O O . PHE B 1 420 ? 7.582 19.703 33.531 1 62.31 420 PHE B O 1
ATOM 7959 N N . LEU B 1 421 ? 6.352 17.875 33.5 1 68.31 421 LEU B N 1
ATOM 7960 C CA . LEU B 1 421 ? 5.891 18.156 32.156 1 68.31 421 LEU B CA 1
ATOM 7961 C C . LEU B 1 421 ? 4.91 19.328 32.156 1 68.31 421 LEU B C 1
ATOM 7963 O O . LEU B 1 421 ? 4.668 19.938 31.094 1 68.31 421 LEU B O 1
ATOM 7967 N N . SER B 1 422 ? 4.477 19.719 33.312 1 68.19 422 SER B N 1
ATOM 7968 C CA . SER B 1 422 ? 3.525 20.812 33.438 1 68.19 422 SER B CA 1
ATOM 7969 C C . SER B 1 422 ? 4.164 22.141 33.031 1 68.19 422 SER B C 1
ATOM 7971 O O . SER B 1 422 ? 3.461 23.109 32.75 1 68.19 422 SER B O 1
ATOM 7973 N N . ARG B 1 423 ? 5.387 22.109 32.875 1 70.31 423 ARG B N 1
ATOM 7974 C CA . ARG B 1 423 ? 6.105 23.344 32.594 1 70.31 423 ARG B CA 1
ATOM 7975 C C . ARG B 1 423 ? 6.273 23.531 31.094 1 70.31 423 ARG B C 1
ATOM 7977 O O . ARG B 1 423 ? 6.727 24.594 30.656 1 70.31 423 ARG B O 1
ATOM 7984 N N . PHE B 1 424 ? 5.891 22.5 30.328 1 76.94 424 PHE B N 1
ATOM 7985 C CA . PHE B 1 424 ? 6.133 22.562 28.891 1 76.94 424 PHE B CA 1
ATOM 7986 C C . PHE B 1 424 ? 4.82 22.641 28.125 1 76.94 424 PHE B C 1
ATOM 7988 O O . PHE B 1 424 ? 3.791 22.141 28.594 1 76.94 424 PHE B O 1
ATOM 7995 N N . LYS B 1 425 ? 4.879 23.375 27.016 1 84 425 LYS B N 1
ATOM 7996 C CA . LYS B 1 425 ? 3.848 23.172 26 1 84 425 LYS B CA 1
ATOM 7997 C C . LYS B 1 425 ? 4.051 21.844 25.281 1 84 425 LYS B C 1
ATOM 7999 O O . LYS B 1 425 ? 5.062 21.656 24.594 1 84 425 LYS B O 1
ATOM 8004 N N . VAL B 1 426 ? 3.086 20.984 25.422 1 87.31 426 VAL B N 1
ATOM 8005 C CA . VAL B 1 426 ? 3.346 19.609 25.031 1 87.31 426 VAL B CA 1
ATOM 8006 C C . VAL B 1 426 ? 2.604 19.281 23.734 1 87.31 426 VAL B C 1
ATOM 8008 O O . VAL B 1 426 ? 1.44 19.656 23.578 1 87.31 426 VAL B O 1
ATOM 8011 N N . ILE B 1 427 ? 3.256 18.703 22.812 1 92.56 427 ILE B N 1
ATOM 8012 C CA . ILE B 1 427 ? 2.688 18.016 21.656 1 92.56 427 ILE B CA 1
ATOM 8013 C C . ILE B 1 427 ? 2.791 16.5 21.859 1 92.56 427 ILE B C 1
ATOM 8015 O O . ILE B 1 427 ? 3.889 15.938 21.844 1 92.56 427 ILE B O 1
ATOM 8019 N N . HIS B 1 428 ? 1.679 15.852 21.984 1 91.12 428 HIS B N 1
ATOM 8020 C CA . HIS B 1 428 ? 1.665 14.422 22.281 1 91.12 428 HIS B CA 1
ATOM 8021 C C . HIS B 1 428 ? 1.749 13.586 21.016 1 91.12 428 HIS B C 1
ATOM 8023 O O . HIS B 1 428 ? 0.969 13.789 20.078 1 91.12 428 HIS B O 1
ATOM 8029 N N . SER B 1 429 ? 2.643 12.719 21.031 1 93.81 429 SER B N 1
ATOM 8030 C CA . SER B 1 429 ? 2.748 11.781 19.922 1 93.81 429 SER B CA 1
ATOM 8031 C C . SER B 1 429 ? 2.895 10.344 20.406 1 93.81 429 SER B C 1
ATOM 8033 O O . SER B 1 429 ? 2.973 9.406 19.609 1 93.81 429 SER B O 1
ATOM 8035 N N . SER B 1 430 ? 2.73 10.281 21.781 1 88.06 430 SER B N 1
ATOM 8036 C CA . SER B 1 430 ? 2.9 8.953 22.359 1 88.06 430 SER B CA 1
ATOM 8037 C C . SER B 1 430 ? 1.811 7.996 21.875 1 88.06 430 SER B C 1
ATOM 8039 O O . SER B 1 430 ? 0.626 8.336 21.906 1 88.06 430 SER B O 1
ATOM 8041 N N . ARG B 1 431 ? 2.002 6.91 21.375 1 91.94 431 ARG B N 1
ATOM 8042 C CA . ARG B 1 431 ? 1.121 5.844 20.922 1 91.94 431 ARG B CA 1
ATOM 8043 C C . ARG B 1 431 ? 0.553 6.156 19.547 1 91.94 431 ARG B C 1
ATOM 8045 O O . ARG B 1 431 ? -0.365 5.477 19.078 1 91.94 431 ARG B O 1
ATOM 8052 N N . TRP B 1 432 ? 0.903 7.281 19.016 1 96.5 432 TRP B N 1
ATOM 8053 C CA . TRP B 1 432 ? 0.434 7.652 17.688 1 96.5 432 TRP B CA 1
ATOM 8054 C C . TRP B 1 432 ? 1.555 7.531 16.656 1 96.5 432 TRP B C 1
ATOM 8056 O O . TRP B 1 432 ? 1.679 8.375 15.766 1 96.5 432 TRP B O 1
ATOM 8066 N N . ASP B 1 433 ? 2.416 6.57 16.938 1 96.12 433 ASP B N 1
ATOM 8067 C CA . ASP B 1 433 ? 3.439 6.164 15.977 1 96.12 433 ASP B CA 1
ATOM 8068 C C . ASP B 1 433 ? 2.859 5.23 14.914 1 96.12 433 ASP B C 1
ATOM 8070 O O . ASP B 1 433 ? 2.355 4.152 15.234 1 96.12 433 ASP B O 1
ATOM 8074 N N . LEU B 1 434 ? 2.947 5.672 13.672 1 97.38 434 LEU B N 1
ATOM 8075 C CA . LEU B 1 434 ? 2.359 4.945 12.555 1 97.38 434 LEU B CA 1
ATOM 8076 C C . LEU B 1 434 ? 3.342 3.918 11.992 1 97.38 434 LEU B C 1
ATOM 8078 O O . LEU B 1 434 ? 2.98 3.107 11.141 1 97.38 434 LEU B O 1
ATOM 8082 N N . SER B 1 435 ? 4.566 3.9 12.453 1 95 435 SER B N 1
ATOM 8083 C CA . SER B 1 435 ? 5.609 3.008 11.953 1 95 435 SER B CA 1
ATOM 8084 C C . SER B 1 435 ? 5.523 1.636 12.609 1 95 435 SER B C 1
ATOM 8086 O O . SER B 1 435 ? 4.82 1.465 13.609 1 95 435 SER B O 1
ATOM 8088 N N . CYS B 1 436 ? 6.16 0.72 11.945 1 91.25 436 CYS B N 1
ATOM 8089 C CA . CYS B 1 436 ? 6.242 -0.609 12.539 1 91.25 436 CYS B CA 1
ATOM 8090 C C . CYS B 1 436 ? 7.082 -0.586 13.812 1 91.25 436 CYS B C 1
ATOM 8092 O O . CYS B 1 436 ? 8.117 0.083 13.867 1 91.25 436 CYS B O 1
ATOM 8094 N N . GLU B 1 437 ? 6.578 -1.255 14.812 1 86.94 437 GLU B N 1
ATOM 8095 C CA . GLU B 1 437 ? 7.41 -1.479 15.992 1 86.94 437 GLU B CA 1
ATOM 8096 C C . GLU B 1 437 ? 8.531 -2.471 15.695 1 86.94 437 GLU B C 1
ATOM 8098 O O . GLU B 1 437 ? 8.273 -3.633 15.375 1 86.94 437 GLU B O 1
ATOM 8103 N N . MET B 1 438 ? 9.727 -1.972 15.781 1 78.56 438 MET B N 1
ATOM 8104 C CA . MET B 1 438 ? 10.875 -2.785 15.406 1 78.56 438 MET B CA 1
ATOM 8105 C C . MET B 1 438 ? 11.461 -3.492 16.625 1 78.56 438 MET B C 1
ATOM 8107 O O . MET B 1 438 ? 11.625 -2.883 17.688 1 78.56 438 MET B O 1
ATOM 8111 N N . LYS B 1 439 ? 11.539 -4.734 16.531 1 74.25 439 LYS B N 1
ATOM 8112 C CA . LYS B 1 439 ? 12.273 -5.547 17.5 1 74.25 439 LYS B CA 1
ATOM 8113 C C . LYS B 1 439 ? 13.336 -6.398 16.812 1 74.25 439 LYS B C 1
ATOM 8115 O O . LYS B 1 439 ? 13.023 -7.203 15.93 1 74.25 439 LYS B O 1
ATOM 8120 N N . LYS B 1 440 ? 14.523 -6.227 17.078 1 68.44 440 LYS B N 1
ATOM 8121 C CA . LYS B 1 440 ? 15.641 -6.953 16.484 1 68.44 440 LYS B CA 1
ATOM 8122 C C . LYS B 1 440 ? 15.633 -6.812 14.961 1 68.44 440 LYS B C 1
ATOM 8124 O O . LYS B 1 440 ? 15.734 -7.809 14.242 1 68.44 440 LYS B O 1
ATOM 8129 N N . HIS B 1 441 ? 15.367 -5.668 14.5 1 66.44 441 HIS B N 1
ATOM 8130 C CA . HIS B 1 441 ? 15.422 -5.262 13.102 1 66.44 441 HIS B CA 1
ATOM 8131 C C . HIS B 1 441 ? 14.312 -5.918 12.297 1 66.44 441 HIS B C 1
ATOM 8133 O O . HIS B 1 441 ? 14.438 -6.105 11.086 1 66.44 441 HIS B O 1
ATOM 8139 N N . ARG B 1 442 ? 13.367 -6.336 13.086 1 77.81 442 ARG B N 1
ATOM 8140 C CA . ARG B 1 442 ? 12.188 -6.91 12.445 1 77.81 442 ARG B CA 1
ATOM 8141 C C . ARG B 1 442 ? 10.93 -6.145 12.836 1 77.81 442 ARG B C 1
ATOM 8143 O O . ARG B 1 442 ? 10.781 -5.727 13.984 1 77.81 442 ARG B O 1
ATOM 8150 N N . CYS B 1 443 ? 10.133 -5.906 11.859 1 85.44 443 CYS B N 1
ATOM 8151 C CA . CYS B 1 443 ? 8.828 -5.316 12.156 1 85.44 443 CYS B CA 1
ATOM 8152 C C . CYS B 1 443 ? 7.965 -6.277 12.961 1 85.44 443 CYS B C 1
ATOM 8154 O O . CYS B 1 443 ? 7.617 -7.355 12.484 1 85.44 443 CYS B O 1
ATOM 8156 N N . LYS B 1 444 ? 7.605 -5.965 14.102 1 82.19 444 LYS B N 1
ATOM 8157 C CA . LYS B 1 444 ? 6.84 -6.859 14.961 1 82.19 444 LYS B CA 1
ATOM 8158 C C . LYS B 1 444 ? 5.344 -6.582 14.852 1 82.19 444 LYS B C 1
ATOM 8160 O O . LYS B 1 444 ? 4.539 -7.516 14.781 1 82.19 444 LYS B O 1
ATOM 8165 N N . ARG B 1 445 ? 5.043 -5.332 14.898 1 86.88 445 ARG B N 1
ATOM 8166 C CA . ARG B 1 445 ? 3.619 -5.027 14.836 1 86.88 445 ARG B CA 1
ATOM 8167 C C . ARG B 1 445 ? 3.391 -3.564 14.461 1 86.88 445 ARG B C 1
ATOM 8169 O O . ARG B 1 445 ? 4.266 -2.721 14.68 1 86.88 445 ARG B O 1
ATOM 8176 N N . TYR B 1 446 ? 2.229 -3.416 13.938 1 89.06 446 TYR B N 1
ATOM 8177 C CA . TYR B 1 446 ? 1.701 -2.072 13.727 1 89.06 446 TYR B CA 1
ATOM 8178 C C . TYR B 1 446 ? 0.579 -1.767 14.711 1 89.06 446 TYR B C 1
ATOM 8180 O O . TYR B 1 446 ? -0.245 -2.633 15.016 1 89.06 446 TYR B O 1
ATOM 8188 N N . ARG B 1 447 ? 0.622 -0.565 15.242 1 92.06 447 ARG B N 1
ATOM 8189 C CA . ARG B 1 447 ? -0.511 -0.152 16.062 1 92.06 447 ARG B CA 1
ATOM 8190 C C . ARG B 1 447 ? -1.776 -0.014 15.227 1 92.06 447 ARG B C 1
ATOM 8192 O O . ARG B 1 447 ? -1.734 0.519 14.117 1 92.06 447 ARG B O 1
ATOM 8199 N N . THR B 1 448 ? -2.891 -0.534 15.727 1 92.75 448 THR B N 1
ATOM 8200 C CA . THR B 1 448 ? -4.145 -0.456 14.984 1 92.75 448 THR B CA 1
ATOM 8201 C C . THR B 1 448 ? -4.785 0.92 15.148 1 92.75 448 THR B C 1
ATOM 8203 O O . THR B 1 448 ? -4.449 1.66 16.078 1 92.75 448 THR B O 1
ATOM 8206 N N . TRP B 1 449 ? -5.703 1.311 14.219 1 95.12 449 TRP B N 1
ATOM 8207 C CA . TRP B 1 449 ? -6.406 2.582 14.359 1 95.12 449 TRP B CA 1
ATOM 8208 C C . TRP B 1 449 ? -7.273 2.596 15.609 1 95.12 449 TRP B C 1
ATOM 8210 O O . TRP B 1 449 ? -7.465 3.645 16.234 1 95.12 449 TRP B O 1
ATOM 8220 N N . GLN B 1 450 ? -7.766 1.409 16 1 94.62 450 GLN B N 1
ATOM 8221 C CA . GLN B 1 450 ? -8.586 1.303 17.203 1 94.62 450 GLN B CA 1
ATOM 8222 C C . GLN B 1 450 ? -7.773 1.643 18.453 1 94.62 450 GLN B C 1
ATOM 8224 O O . GLN B 1 450 ? -8.25 2.355 19.328 1 94.62 450 GLN B O 1
ATOM 8229 N N . ASP B 1 451 ? -6.543 1.076 18.5 1 92.56 451 ASP B N 1
ATOM 8230 C CA . ASP B 1 451 ? -5.664 1.376 19.625 1 92.56 451 ASP B CA 1
ATOM 8231 C C . ASP B 1 451 ? -5.34 2.867 19.688 1 92.56 451 ASP B C 1
ATOM 8233 O O . ASP B 1 451 ? -5.316 3.457 20.781 1 92.56 451 ASP B O 1
ATOM 8237 N N . MET B 1 452 ? -5.094 3.445 18.594 1 94.69 452 MET B N 1
ATOM 8238 C CA . MET B 1 452 ? -4.766 4.867 18.531 1 94.69 452 MET B CA 1
ATOM 8239 C C . MET B 1 452 ? -5.969 5.723 18.906 1 94.69 452 MET B C 1
ATOM 8241 O O . MET B 1 452 ? -5.832 6.68 19.672 1 94.69 452 MET B O 1
ATOM 8245 N N . TYR B 1 453 ? -7.125 5.316 18.422 1 95.38 453 TYR B N 1
ATOM 8246 C CA . TYR B 1 453 ? -8.352 6.043 18.719 1 95.38 453 TYR B CA 1
ATOM 8247 C C . TYR B 1 453 ? -8.695 5.965 20.203 1 95.38 453 TYR B C 1
ATOM 8249 O O . TYR B 1 453 ? -9.195 6.93 20.781 1 95.38 453 TYR B O 1
ATOM 8257 N N . SER B 1 454 ? -8.375 4.891 20.828 1 93.12 454 SER B N 1
ATOM 8258 C CA . SER B 1 454 ? -8.836 4.605 22.188 1 93.12 454 SER B CA 1
ATOM 8259 C C . SER B 1 454 ? -7.844 5.121 23.234 1 93.12 454 SER B C 1
ATOM 8261 O O . SER B 1 454 ? -8.102 5.039 24.438 1 93.12 454 SER B O 1
ATOM 8263 N N . TRP B 1 455 ? -6.746 5.586 22.781 1 89.88 455 TRP B N 1
ATOM 8264 C CA . TRP B 1 455 ? -5.75 6.059 23.734 1 89.88 455 TRP B CA 1
ATOM 8265 C C . TRP B 1 455 ? -6.258 7.293 24.469 1 89.88 455 TRP B C 1
ATOM 8267 O O . TRP B 1 455 ? -6.547 8.32 23.859 1 89.88 455 TRP B O 1
ATOM 8277 N N . LYS B 1 456 ? -6.344 7.281 25.828 1 84.62 456 LYS B N 1
ATOM 8278 C CA . LYS B 1 456 ? -6.969 8.352 26.594 1 84.62 456 LYS B CA 1
ATOM 8279 C C . LYS B 1 456 ? -5.969 9.008 27.531 1 84.62 456 LYS B C 1
ATOM 8281 O O . LYS B 1 456 ? -6.207 10.117 28.031 1 84.62 456 LYS B O 1
ATOM 8286 N N . SER B 1 457 ? -4.938 8.32 27.844 1 75.81 457 SER B N 1
ATOM 8287 C CA . SER B 1 457 ? -4.039 8.758 28.906 1 75.81 457 SER B CA 1
ATOM 8288 C C . SER B 1 457 ? -3.359 10.07 28.562 1 75.81 457 SER B C 1
ATOM 8290 O O . SER B 1 457 ? -2.787 10.734 29.422 1 75.81 457 SER B O 1
ATOM 8292 N N . TRP B 1 458 ? -3.529 10.461 27.344 1 77.19 458 TRP B N 1
ATOM 8293 C CA . TRP B 1 458 ? -2.859 11.703 26.953 1 77.19 458 TRP B CA 1
ATOM 8294 C C . TRP B 1 458 ? -3.576 12.914 27.531 1 77.19 458 TRP B C 1
ATOM 8296 O O . TRP B 1 458 ? -3.002 14 27.609 1 77.19 458 TRP B O 1
ATOM 8306 N N . ARG B 1 459 ? -4.855 12.68 28.141 1 71.75 459 ARG B N 1
ATOM 8307 C CA . ARG B 1 459 ? -5.66 13.742 28.734 1 71.75 459 ARG B CA 1
ATOM 8308 C C . ARG B 1 459 ? -5.223 14.031 30.156 1 71.75 459 ARG B C 1
ATOM 8310 O O . ARG B 1 459 ? -5.469 15.117 30.688 1 71.75 459 ARG B O 1
ATOM 8317 N N . ASN B 1 460 ? -5.039 12.797 30.938 1 58.25 460 ASN B N 1
ATOM 8318 C CA . ASN B 1 460 ? -4.918 12.859 32.406 1 58.25 460 ASN B CA 1
ATOM 8319 C C . ASN B 1 460 ? -3.818 13.828 32.812 1 58.25 460 ASN B C 1
ATOM 8321 O O . ASN B 1 460 ? -3.244 13.68 33.906 1 58.25 460 ASN B O 1
ATOM 8325 N N . ILE B 1 461 ? -3.574 14.812 32.125 1 52.56 461 ILE B N 1
ATOM 8326 C CA . ILE B 1 461 ? -2.406 15.492 32.688 1 52.56 461 ILE B CA 1
ATOM 8327 C C . ILE B 1 461 ? -2.852 16.719 33.469 1 52.56 461 ILE B C 1
ATOM 8329 O O . ILE B 1 461 ? -3.221 17.75 32.875 1 52.56 461 ILE B O 1
ATOM 8333 N N . ASP B 1 462 ? -3.666 16.719 34.5 1 49.59 462 ASP B N 1
ATOM 8334 C CA . ASP B 1 462 ? -3.486 17.844 35.406 1 49.59 462 ASP B CA 1
ATOM 8335 C C . ASP B 1 462 ? -2.107 18.469 35.25 1 49.59 462 ASP B C 1
ATOM 8337 O O . ASP B 1 462 ? -1.815 19.5 35.844 1 49.59 462 ASP B O 1
ATOM 8341 N N . VAL B 1 463 ? -1.264 17.969 34.406 1 45.84 463 VAL B N 1
ATOM 8342 C CA . VAL B 1 463 ? 0.152 18.312 34.469 1 45.84 463 VAL B CA 1
ATOM 8343 C C . VAL B 1 463 ? 0.557 19.109 33.25 1 45.84 463 VAL B C 1
ATOM 8345 O O . VAL B 1 463 ? 1.6 19.766 33.25 1 45.84 463 VAL B O 1
ATOM 8348 N N . PHE B 1 464 ? -0.301 19.016 32.031 1 53.22 464 PHE B N 1
ATOM 8349 C CA . PHE B 1 464 ? 0.314 19.562 30.828 1 53.22 464 PHE B CA 1
ATOM 8350 C C . PHE B 1 464 ? -0.573 20.641 30.203 1 53.22 464 PHE B C 1
ATOM 8352 O O . PHE B 1 464 ? -1.794 20.609 30.375 1 53.22 464 PHE B O 1
ATOM 8359 N N . THR B 1 465 ? 0.014 21.812 29.906 1 63.03 465 THR B N 1
ATOM 8360 C CA . THR B 1 465 ? -0.597 22.625 28.859 1 63.03 465 THR B CA 1
ATOM 8361 C C . THR B 1 465 ? -0.479 21.938 27.5 1 63.03 465 THR B C 1
ATOM 8363 O O . THR B 1 465 ? 0.622 21.812 26.969 1 63.03 465 THR B O 1
ATOM 8366 N N . ILE B 1 466 ? -1.521 21.344 27.016 1 71 466 ILE B N 1
ATOM 8367 C CA . ILE B 1 466 ? -1.495 20.547 25.797 1 71 466 ILE B CA 1
ATOM 8368 C C . ILE B 1 466 ? -1.812 21.422 24.594 1 71 466 ILE B C 1
ATOM 8370 O O . ILE B 1 466 ? -2.902 22 24.5 1 71 466 ILE B O 1
ATOM 8374 N N . GLU B 1 467 ? -0.78 21.625 23.781 1 86.06 467 GLU B N 1
ATOM 8375 C CA . GLU B 1 467 ? -0.992 22.328 22.516 1 86.06 467 GLU B CA 1
ATOM 8376 C C . GLU B 1 467 ? -1.766 21.453 21.531 1 86.06 467 GLU B C 1
ATOM 8378 O O . GLU B 1 467 ? -2.506 21.969 20.688 1 86.06 467 GLU B O 1
ATOM 8383 N N . GLY B 1 468 ? -1.546 20.203 21.688 1 92.62 468 GLY B N 1
ATOM 8384 C CA . GLY B 1 468 ? -2.195 19.234 20.812 1 92.62 468 GLY B CA 1
ATOM 8385 C C . GLY B 1 468 ? -1.404 17.953 20.641 1 92.62 468 GLY B C 1
ATOM 8386 O O . GLY B 1 468 ? -0.813 17.453 21.609 1 92.62 468 GLY B O 1
ATOM 8387 N N . GLY B 1 469 ? -1.493 17.391 19.469 1 94.62 469 GLY B N 1
ATOM 8388 C CA . GLY B 1 469 ? -0.841 16.125 19.219 1 94.62 469 GLY B CA 1
ATOM 8389 C C . GLY B 1 469 ? -0.479 15.922 17.75 1 94.62 469 GLY B C 1
ATOM 8390 O O . GLY B 1 469 ? -0.845 16.734 16.906 1 94.62 469 GLY B O 1
ATOM 8391 N N . GLU B 1 470 ? 0.282 14.812 17.594 1 96.88 470 GLU B N 1
ATOM 8392 C CA . GLU B 1 470 ? 0.829 14.539 16.266 1 96.88 470 GLU B CA 1
ATOM 8393 C C . GLU B 1 470 ? 1.052 13.039 16.062 1 96.88 470 GLU B C 1
ATOM 8395 O O . GLU B 1 470 ? 1.592 12.359 16.938 1 96.88 470 GLU B O 1
ATOM 8400 N N . SER B 1 471 ? 0.506 12.531 14.906 1 98 471 SER B N 1
ATOM 8401 C CA . SER B 1 471 ? 0.94 11.203 14.492 1 98 471 SER B CA 1
ATOM 8402 C C . SER B 1 471 ? 2.293 11.258 13.789 1 98 471 SER B C 1
ATOM 8404 O O . SER B 1 471 ? 2.637 12.266 13.172 1 98 471 SER B O 1
ATOM 8406 N N . MET B 1 472 ? 3.068 10.203 13.93 1 97.88 472 MET B N 1
ATOM 8407 C CA . MET B 1 472 ? 4.414 10.195 13.359 1 97.88 472 MET B CA 1
ATOM 8408 C C . MET B 1 472 ? 4.625 8.969 12.484 1 97.88 472 MET B C 1
ATOM 8410 O O . MET B 1 472 ? 4.199 7.867 12.836 1 97.88 472 MET B O 1
ATOM 8414 N N . LEU B 1 473 ? 5.281 9.148 11.367 1 98 473 LEU B N 1
ATOM 8415 C CA . LEU B 1 473 ? 5.668 8.023 10.516 1 98 473 LEU B CA 1
ATOM 8416 C C . LEU B 1 473 ? 7.164 8.062 10.219 1 98 473 LEU B C 1
ATOM 8418 O O . LEU B 1 473 ? 7.633 8.93 9.477 1 98 473 LEU B O 1
ATOM 8422 N N . TRP B 1 474 ? 7.875 7.199 10.867 1 95.19 474 TRP B N 1
ATOM 8423 C CA . TRP B 1 474 ? 9.242 6.887 10.461 1 95.19 474 TRP B CA 1
ATOM 8424 C C . TRP B 1 474 ? 9.242 5.961 9.242 1 95.19 474 TRP B C 1
ATOM 8426 O O . TRP B 1 474 ? 8.477 5 9.18 1 95.19 474 TRP B O 1
ATOM 8436 N N . THR B 1 475 ? 10.07 6.141 8.242 1 94.62 475 THR B N 1
ATOM 8437 C CA . THR B 1 475 ? 9.898 5.488 6.953 1 94.62 475 THR B CA 1
ATOM 8438 C C . THR B 1 475 ? 10.914 4.371 6.766 1 94.62 475 THR B C 1
ATOM 8440 O O . THR B 1 475 ? 11.328 4.082 5.641 1 94.62 475 THR B O 1
ATOM 8443 N N . ASP B 1 476 ? 11.336 3.734 7.812 1 90.75 476 ASP B N 1
ATOM 8444 C CA . ASP B 1 476 ? 12.289 2.633 7.711 1 90.75 476 ASP B CA 1
ATOM 8445 C C . ASP B 1 476 ? 11.82 1.594 6.695 1 90.75 476 ASP B C 1
ATOM 8447 O O . ASP B 1 476 ? 12.617 1.089 5.902 1 90.75 476 ASP B O 1
ATOM 8451 N N . LEU B 1 477 ? 10.547 1.321 6.695 1 94.25 477 LEU B N 1
ATOM 8452 C CA . LEU B 1 477 ? 9.984 0.305 5.816 1 94.25 477 LEU B CA 1
ATOM 8453 C C . LEU B 1 477 ? 8.883 0.896 4.941 1 94.25 477 LEU B C 1
ATOM 8455 O O . LEU B 1 477 ? 7.91 0.209 4.609 1 94.25 477 LEU B O 1
ATOM 8459 N N . VAL B 1 478 ? 8.992 2.215 4.68 1 96.25 478 VAL B N 1
ATOM 8460 C CA . VAL B 1 478 ? 7.945 2.896 3.922 1 96.25 478 VAL B CA 1
ATOM 8461 C C . VAL B 1 478 ? 8.57 3.707 2.789 1 96.25 478 VAL B C 1
ATOM 8463 O O . VAL B 1 478 ? 9.594 4.363 2.98 1 96.25 478 VAL B O 1
ATOM 8466 N N . ASP B 1 479 ? 8.039 3.582 1.648 1 95.88 479 ASP B N 1
ATOM 8467 C CA . ASP B 1 479 ? 8.359 4.422 0.497 1 95.88 479 ASP B CA 1
ATOM 8468 C C . ASP B 1 479 ? 7.102 4.781 -0.29 1 95.88 479 ASP B C 1
ATOM 8470 O O . ASP B 1 479 ? 6 4.805 0.266 1 95.88 479 ASP B O 1
ATOM 8474 N N . SER B 1 480 ? 7.227 5.133 -1.527 1 95.38 480 SER B N 1
ATOM 8475 C CA . SER B 1 480 ? 6.102 5.59 -2.334 1 95.38 480 SER B CA 1
ATOM 8476 C C . SER B 1 480 ? 5.023 4.516 -2.434 1 95.38 480 SER B C 1
ATOM 8478 O O . SER B 1 480 ? 3.828 4.824 -2.451 1 95.38 480 SER B O 1
ATOM 8480 N N . GLY B 1 481 ? 5.387 3.326 -2.461 1 94.69 481 GLY B N 1
ATOM 8481 C CA . GLY B 1 481 ? 4.473 2.236 -2.758 1 94.69 481 GLY B CA 1
ATOM 8482 C C . GLY B 1 481 ? 3.533 1.914 -1.61 1 94.69 481 GLY B C 1
ATOM 8483 O O . GLY B 1 481 ? 2.461 1.345 -1.82 1 94.69 481 GLY B O 1
ATOM 8484 N N . ASN B 1 482 ? 3.914 2.232 -0.379 1 96.31 482 ASN B N 1
ATOM 8485 C CA . ASN B 1 482 ? 3.078 1.857 0.756 1 96.31 482 ASN B CA 1
ATOM 8486 C C . ASN B 1 482 ? 2.875 3.027 1.715 1 96.31 482 ASN B C 1
ATOM 8488 O O . ASN B 1 482 ? 2.504 2.83 2.873 1 96.31 482 ASN B O 1
ATOM 8492 N N . LEU B 1 483 ? 3.08 4.238 1.255 1 98 483 LEU B N 1
ATOM 8493 C CA . LEU B 1 483 ? 2.967 5.43 2.092 1 98 483 LEU B CA 1
ATOM 8494 C C . LEU B 1 483 ? 1.535 5.621 2.576 1 98 483 LEU B C 1
ATOM 8496 O O . LEU B 1 483 ? 1.287 5.684 3.783 1 98 483 LEU B O 1
ATOM 8500 N N . ASP B 1 484 ? 0.569 5.598 1.675 1 98.12 484 ASP B N 1
ATOM 8501 C CA . ASP B 1 484 ? -0.819 5.883 2.021 1 98.12 484 ASP B CA 1
ATOM 8502 C C . ASP B 1 484 ? -1.363 4.855 3.01 1 98.12 484 ASP B C 1
ATOM 8504 O O . ASP B 1 484 ? -2.025 5.211 3.986 1 98.12 484 ASP B O 1
ATOM 8508 N N . THR B 1 485 ? -1.031 3.641 2.777 1 95.06 485 THR B N 1
ATOM 8509 C CA . THR B 1 485 ? -1.629 2.582 3.586 1 95.06 485 THR B CA 1
ATOM 8510 C C . THR B 1 485 ? -1.052 2.59 5 1 95.06 485 THR B C 1
ATOM 8512 O O . THR B 1 485 ? -1.664 2.061 5.93 1 95.06 485 THR B O 1
ATOM 8515 N N . HIS B 1 486 ? 0.137 3.156 5.145 1 96.38 486 HIS B N 1
ATOM 8516 C CA . HIS B 1 486 ? 0.702 3.312 6.48 1 96.38 486 HIS B CA 1
ATOM 8517 C C . HIS B 1 486 ? 0.107 4.523 7.191 1 96.38 486 HIS B C 1
ATOM 8519 O O . HIS B 1 486 ? -0.026 4.523 8.422 1 96.38 486 HIS B O 1
ATOM 8525 N N . LEU B 1 487 ? -0.277 5.477 6.441 1 98.44 487 LEU B N 1
ATOM 8526 C CA . LEU B 1 487 ? -0.807 6.707 7.016 1 98.44 487 LEU B CA 1
ATOM 8527 C C . LEU B 1 487 ? -2.287 6.555 7.355 1 98.44 487 LEU B C 1
ATOM 8529 O O . LEU B 1 487 ? -2.715 6.914 8.453 1 98.44 487 LEU B O 1
ATOM 8533 N N . TRP B 1 488 ? -3.053 6.016 6.41 1 98.31 488 TRP B N 1
ATOM 8534 C CA . TRP B 1 488 ? -4.508 6.078 6.488 1 98.31 488 TRP B CA 1
ATOM 8535 C C . TRP B 1 488 ? -5.109 4.676 6.566 1 98.31 488 TRP B C 1
ATOM 8537 O O . TRP B 1 488 ? -4.633 3.756 5.898 1 98.31 488 TRP B O 1
ATOM 8547 N N . PRO B 1 489 ? -6.082 4.582 7.422 1 97.44 489 PRO B N 1
ATOM 8548 C CA . PRO B 1 489 ? -6.891 5.598 8.102 1 97.44 489 PRO B CA 1
ATOM 8549 C C . PRO B 1 489 ? -6.391 5.895 9.516 1 97.44 489 PRO B C 1
ATOM 8551 O O . PRO B 1 489 ? -7.074 6.578 10.289 1 97.44 489 PRO B O 1
ATOM 8554 N N . ARG B 1 490 ? -5.262 5.383 9.906 1 97.62 490 ARG B N 1
ATOM 8555 C CA . ARG B 1 490 ? -4.789 5.512 11.281 1 97.62 490 ARG B CA 1
ATOM 8556 C C . ARG B 1 490 ? -4.578 6.977 11.648 1 97.62 490 ARG B C 1
ATOM 8558 O O . ARG B 1 490 ? -4.977 7.414 12.727 1 97.62 490 ARG B O 1
ATOM 8565 N N . ALA B 1 491 ? -4.016 7.738 10.742 1 98.75 491 ALA B N 1
ATOM 8566 C CA . ALA B 1 491 ? -3.832 9.164 11.008 1 98.75 491 ALA B CA 1
ATOM 8567 C C . ALA B 1 491 ? -5.176 9.883 11.07 1 98.75 491 ALA B C 1
ATOM 8569 O O . ALA B 1 491 ? -5.316 10.883 11.789 1 98.75 491 ALA B O 1
ATOM 8570 N N . ALA B 1 492 ? -6.145 9.414 10.312 1 98.75 492 ALA B N 1
ATOM 8571 C CA . ALA B 1 492 ? -7.484 9.992 10.406 1 98.75 492 ALA B CA 1
ATOM 8572 C C . ALA B 1 492 ? -8.102 9.734 11.781 1 98.75 492 ALA B C 1
ATOM 8574 O O . ALA B 1 492 ? -8.805 10.594 12.32 1 98.75 492 ALA B O 1
ATOM 8575 N N . ALA B 1 493 ? -7.875 8.555 12.305 1 97.56 493 ALA B N 1
ATOM 8576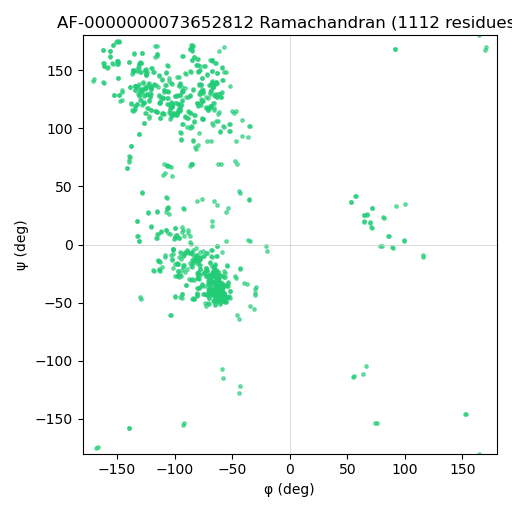 C CA . ALA B 1 493 ? -8.352 8.25 13.656 1 97.56 493 ALA B CA 1
ATOM 8577 C C . ALA B 1 493 ? -7.781 9.242 14.672 1 97.56 493 ALA B C 1
ATOM 8579 O O . ALA B 1 493 ? -8.516 9.766 15.508 1 97.56 493 ALA B O 1
ATOM 8580 N N . VAL B 1 494 ? -6.52 9.516 14.562 1 97.31 494 VAL B N 1
ATOM 8581 C CA . VAL B 1 494 ? -5.859 10.453 15.461 1 97.31 494 VAL B CA 1
ATOM 8582 C C . VAL B 1 494 ? -6.422 11.859 15.242 1 97.31 494 VAL B C 1
ATOM 8584 O O . VAL B 1 494 ? -6.637 12.602 16.203 1 97.31 494 VAL B O 1
ATOM 8587 N N . ALA B 1 495 ? -6.664 12.195 14 1 98.25 495 ALA B N 1
ATOM 8588 C CA . ALA B 1 495 ? -7.215 13.508 13.664 1 98.25 495 ALA B CA 1
ATOM 8589 C C . ALA B 1 495 ? -8.516 13.766 14.414 1 98.25 495 ALA B C 1
ATOM 8591 O O . ALA B 1 495 ? -8.727 14.852 14.953 1 98.25 495 ALA B O 1
ATOM 8592 N N . GLU B 1 496 ? -9.375 12.781 14.422 1 97.75 496 GLU B N 1
ATOM 8593 C CA . GLU B 1 496 ? -10.641 12.977 15.125 1 97.75 496 GLU B CA 1
ATOM 8594 C C . GLU B 1 496 ? -10.422 13.133 16.625 1 97.75 496 GLU B C 1
ATOM 8596 O O . GLU B 1 496 ? -11.078 13.961 17.266 1 97.75 496 GLU B O 1
ATOM 8601 N N . ARG B 1 497 ? -9.5 12.383 17.172 1 95.44 497 ARG B N 1
ATOM 8602 C CA . ARG B 1 497 ? -9.227 12.492 18.594 1 95.44 497 ARG B CA 1
ATOM 8603 C C . ARG B 1 497 ? -8.695 13.883 18.953 1 95.44 497 ARG B C 1
ATOM 8605 O O . ARG B 1 497 ? -8.938 14.383 20.047 1 95.44 497 ARG B O 1
ATOM 8612 N N . LEU B 1 498 ? -8.031 14.484 18.031 1 95.31 498 LEU B N 1
ATOM 8613 C CA . LEU B 1 498 ? -7.465 15.812 18.266 1 95.31 498 LEU B CA 1
ATOM 8614 C C . LEU B 1 498 ? -8.5 16.906 17.984 1 95.31 498 LEU B C 1
ATOM 8616 O O . LEU B 1 498 ? -8.344 18.031 18.438 1 95.31 498 LEU B O 1
ATOM 8620 N N . TRP B 1 499 ? -9.547 16.594 17.25 1 96.31 499 TRP B N 1
ATOM 8621 C CA . TRP B 1 499 ? -10.578 17.562 16.906 1 96.31 499 TRP B CA 1
ATOM 8622 C C . TRP B 1 499 ? -11.734 17.516 17.891 1 96.31 499 TRP B C 1
ATOM 8624 O O . TRP B 1 499 ? -12.219 18.547 18.344 1 96.31 499 TRP B O 1
ATOM 8634 N N . SER B 1 500 ? -12.133 16.281 18.25 1 92.94 500 SER B N 1
ATOM 8635 C CA . SER B 1 500 ? -13.414 16.109 18.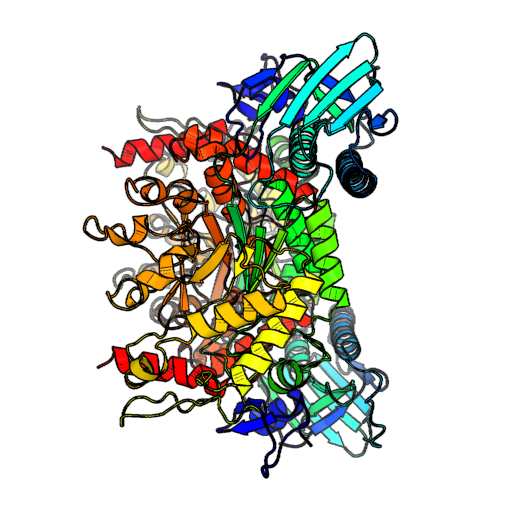922 1 92.94 500 SER B CA 1
ATOM 8636 C C . SER B 1 500 ? -13.234 15.469 20.297 1 92.94 500 SER B C 1
ATOM 8638 O O . SER B 1 500 ? -14.172 14.898 20.859 1 92.94 500 SER B O 1
ATOM 8640 N N . ASP B 1 501 ? -12.133 15.422 20.828 1 82.12 501 ASP B N 1
ATOM 8641 C CA . ASP B 1 501 ? -11.828 14.68 22.031 1 82.12 501 ASP B CA 1
ATOM 8642 C C . ASP B 1 501 ? -12.789 15.047 23.172 1 82.12 501 ASP B C 1
ATOM 8644 O O . ASP B 1 501 ? -13.203 14.188 23.953 1 82.12 501 ASP B O 1
ATOM 8648 N N . ILE B 1 502 ? -13.227 16.234 23.219 1 75.5 502 ILE B N 1
ATOM 8649 C CA . ILE B 1 502 ? -14.07 16.75 24.297 1 75.5 502 ILE B CA 1
ATOM 8650 C C . ILE B 1 502 ? -15.438 16.062 24.234 1 75.5 502 ILE B C 1
ATOM 8652 O O . ILE B 1 502 ? -16.016 15.734 25.281 1 75.5 502 ILE B O 1
ATOM 8656 N N . ALA B 1 503 ? -15.805 15.758 23.047 1 74.12 503 ALA B N 1
ATOM 8657 C CA . ALA B 1 503 ? -17.125 15.164 22.828 1 74.12 503 ALA B CA 1
ATOM 8658 C C . ALA B 1 503 ? -17.047 13.641 22.812 1 74.12 503 ALA B C 1
ATOM 8660 O O . ALA B 1 503 ? -18.047 12.969 23.094 1 74.12 503 ALA B O 1
ATOM 8661 N N . LEU B 1 504 ? -15.859 13.203 22.547 1 77.56 504 LEU B N 1
ATOM 8662 C CA . LEU B 1 504 ? -15.719 11.758 22.375 1 77.56 504 LEU B CA 1
ATOM 8663 C C . LEU B 1 504 ? -15.062 11.125 23.594 1 77.56 504 LEU B C 1
ATOM 8665 O O . LEU B 1 504 ? -14.219 11.742 24.25 1 77.56 504 LEU B O 1
ATOM 8669 N N . ASN B 1 505 ? -15.5 9.891 23.969 1 72.44 505 ASN B N 1
ATOM 8670 C CA . ASN B 1 505 ? -14.93 9.195 25.125 1 72.44 505 ASN B CA 1
ATOM 8671 C C . ASN B 1 505 ? -13.781 8.273 24.703 1 72.44 505 ASN B C 1
ATOM 8673 O O . ASN B 1 505 ? -13.328 7.441 25.484 1 72.44 505 ASN B O 1
ATOM 8677 N N . GLY B 1 506 ? -13.383 8.469 23.516 1 84.25 506 GLY B N 1
ATOM 8678 C CA . GLY B 1 506 ? -12.258 7.68 23.047 1 84.25 506 GLY B CA 1
ATOM 8679 C C . GLY B 1 506 ? -12.602 6.215 22.844 1 84.25 506 GLY B C 1
ATOM 8680 O O . GLY B 1 506 ? -11.711 5.355 22.875 1 84.25 506 GLY B O 1
ATOM 8681 N N . THR B 1 507 ? -13.805 5.914 22.812 1 88.88 507 THR B N 1
ATOM 8682 C CA . THR B 1 507 ? -14.25 4.547 22.594 1 88.88 507 THR B CA 1
ATOM 8683 C C . THR B 1 507 ? -14.531 4.301 21.109 1 88.88 507 THR B C 1
ATOM 8685 O O . THR B 1 507 ? -15.086 5.164 20.422 1 88.88 507 THR B O 1
ATOM 8688 N N . VAL B 1 508 ? -14.047 3.168 20.719 1 91.88 508 VAL B N 1
ATOM 8689 C CA . VAL B 1 508 ? -14.305 2.771 19.344 1 91.88 508 VAL B CA 1
ATOM 8690 C C . VAL B 1 508 ? -15.695 2.154 19.234 1 91.88 508 VAL B C 1
ATOM 8692 O O . VAL B 1 508 ? -15.836 0.929 19.188 1 91.88 508 VAL B O 1
ATOM 8695 N N . SER B 1 509 ? -16.672 2.932 19.125 1 92.06 509 SER B N 1
ATOM 8696 C CA . SER B 1 509 ? -18.047 2.484 19.016 1 92.06 509 SER B CA 1
ATOM 8697 C C . SER B 1 509 ? -18.422 2.143 17.578 1 92.06 509 SER B C 1
ATOM 8699 O O . SER B 1 509 ? -17.625 2.357 16.656 1 92.06 509 SER B O 1
ATOM 8701 N N . GLY B 1 510 ? -19.609 1.566 17.422 1 92.31 510 GLY B N 1
ATOM 8702 C CA . GLY B 1 510 ? -20.109 1.267 16.094 1 92.31 510 GLY B CA 1
ATOM 8703 C C . GLY B 1 510 ? -20.234 2.494 15.219 1 92.31 510 GLY B C 1
ATOM 8704 O O . GLY B 1 510 ? -19.969 2.434 14.016 1 92.31 510 GLY B O 1
ATOM 8705 N N . GLU B 1 511 ? -20.625 3.572 15.805 1 92.94 511 GLU B N 1
ATOM 8706 C CA . GLU B 1 511 ? -20.766 4.82 15.062 1 92.94 511 GLU B CA 1
ATOM 8707 C C . GLU B 1 511 ? -19.422 5.293 14.508 1 92.94 511 GLU B C 1
ATOM 8709 O O . GLU B 1 511 ? -19.359 5.852 13.414 1 92.94 511 GLU B O 1
ATOM 8714 N N . VAL B 1 512 ? -18.391 5.07 15.297 1 95.44 512 VAL B N 1
ATOM 8715 C CA . VAL B 1 512 ? -17.047 5.461 14.852 1 95.44 512 VAL B CA 1
ATOM 8716 C C . VAL B 1 512 ? -16.641 4.621 13.648 1 95.44 512 VAL B C 1
ATOM 8718 O O . VAL B 1 512 ? -16.078 5.145 12.68 1 95.44 512 VAL B O 1
ATOM 8721 N N . TYR B 1 513 ? -16.969 3.32 13.68 1 95.06 513 TYR B N 1
ATOM 8722 C CA . TYR B 1 513 ? -16.688 2.447 12.547 1 95.06 513 TYR B CA 1
ATOM 8723 C C . TYR B 1 513 ? -17.359 2.961 11.273 1 95.06 513 TYR B C 1
ATOM 8725 O O . TYR B 1 513 ? -16.719 3.053 10.227 1 95.06 513 TYR B O 1
ATOM 8733 N N . VAL B 1 514 ? -18.594 3.309 11.391 1 96.38 514 VAL B N 1
ATOM 8734 C CA . VAL B 1 514 ? -19.391 3.719 10.234 1 96.38 514 VAL B CA 1
ATOM 8735 C C . VAL B 1 514 ? -18.875 5.051 9.695 1 96.38 514 VAL B C 1
ATOM 8737 O O . VAL B 1 514 ? -18.688 5.215 8.492 1 96.38 514 VAL B O 1
ATOM 8740 N N . ARG B 1 515 ? -18.547 5.977 10.578 1 96.75 515 ARG B N 1
ATOM 8741 C CA . ARG B 1 515 ? -18.047 7.281 10.164 1 96.75 515 ARG B CA 1
ATOM 8742 C C . ARG B 1 515 ? -16.656 7.156 9.539 1 96.75 515 ARG B C 1
ATOM 8744 O O . ARG B 1 515 ? -16.375 7.785 8.523 1 96.75 515 ARG B O 1
ATOM 8751 N N . LEU B 1 516 ? -15.82 6.336 10.164 1 97.62 516 LEU B N 1
ATOM 8752 C CA . LEU B 1 516 ? -14.469 6.172 9.633 1 97.62 516 LEU B CA 1
ATOM 8753 C C . LEU B 1 516 ? -14.5 5.477 8.273 1 97.62 516 LEU B C 1
ATOM 8755 O O . LEU B 1 516 ? -13.711 5.809 7.387 1 97.62 516 LEU B O 1
ATOM 8759 N N . ASP B 1 517 ? -15.375 4.492 8.164 1 96.75 517 ASP B N 1
ATOM 8760 C CA . ASP B 1 517 ? -15.531 3.848 6.863 1 96.75 517 ASP B CA 1
ATOM 8761 C C . ASP B 1 517 ? -15.977 4.852 5.801 1 96.75 517 ASP B C 1
ATOM 8763 O O . ASP B 1 517 ? -15.477 4.832 4.676 1 96.75 517 ASP B O 1
ATOM 8767 N N . SER B 1 518 ? -16.906 5.711 6.125 1 97.62 518 SER B N 1
ATOM 8768 C CA . SER B 1 518 ? -17.359 6.758 5.207 1 97.62 518 SER B CA 1
ATOM 8769 C C . SER B 1 518 ? -16.203 7.68 4.82 1 97.62 518 SER B C 1
ATOM 8771 O O . SER B 1 518 ? -16.047 8.047 3.654 1 97.62 518 SER B O 1
ATOM 8773 N N . GLN B 1 519 ? -15.43 8.031 5.824 1 98.31 519 GLN B N 1
ATOM 8774 C CA . GLN B 1 519 ? -14.266 8.867 5.566 1 98.31 519 GLN B CA 1
ATOM 8775 C C . GLN B 1 519 ? -13.266 8.156 4.648 1 98.31 519 GLN B C 1
ATOM 8777 O O . GLN B 1 519 ? -12.711 8.773 3.74 1 98.31 519 GLN B O 1
ATOM 8782 N N . ARG B 1 520 ? -13.055 6.914 4.891 1 97.62 520 ARG B N 1
ATOM 8783 C CA . ARG B 1 520 ? -12.18 6.137 4.023 1 97.62 520 ARG B CA 1
ATOM 8784 C C . ARG B 1 520 ? -12.633 6.203 2.572 1 97.62 520 ARG B C 1
ATOM 8786 O O . ARG B 1 520 ? -11.828 6.465 1.673 1 97.62 520 ARG B O 1
ATOM 8793 N N . TRP B 1 521 ? -13.883 5.973 2.367 1 95.75 521 TRP B N 1
ATOM 8794 C CA . TRP B 1 521 ? -14.406 5.953 1.005 1 95.75 521 TRP B CA 1
ATOM 8795 C C . TRP B 1 521 ? -14.266 7.32 0.347 1 95.75 521 TRP B C 1
ATOM 8797 O O . TRP B 1 521 ? -13.938 7.418 -0.838 1 95.75 521 TRP B O 1
ATOM 8807 N N . ARG B 1 522 ? -14.492 8.367 1.077 1 96.75 522 ARG B N 1
ATOM 8808 C CA . ARG B 1 522 ? -14.297 9.719 0.557 1 96.75 522 ARG B CA 1
ATOM 8809 C C . ARG B 1 522 ? -12.867 9.922 0.086 1 96.75 522 ARG B C 1
ATOM 8811 O O . ARG B 1 522 ? -12.633 10.453 -1.001 1 96.75 522 ARG B O 1
ATOM 8818 N N . MET B 1 523 ? -11.984 9.484 0.919 1 97.75 523 MET B N 1
ATOM 8819 C CA . MET B 1 523 ? -10.562 9.648 0.604 1 97.75 523 MET B CA 1
ATOM 8820 C C . MET B 1 523 ? -10.18 8.797 -0.602 1 97.75 523 MET B C 1
ATOM 8822 O O . MET B 1 523 ? -9.406 9.242 -1.458 1 97.75 523 MET B O 1
ATOM 8826 N N . VAL B 1 524 ? -10.734 7.602 -0.682 1 96.12 524 VAL B N 1
ATOM 8827 C CA . VAL B 1 524 ? -10.461 6.727 -1.818 1 96.12 524 VAL B CA 1
ATOM 8828 C C . VAL B 1 524 ? -10.969 7.379 -3.104 1 96.12 524 VAL B C 1
ATOM 8830 O O . VAL B 1 524 ? -10.273 7.375 -4.121 1 96.12 524 VAL B O 1
ATOM 8833 N N . LEU B 1 525 ? -12.133 7.973 -3.064 1 94.25 525 LEU B N 1
ATOM 8834 C CA . LEU B 1 525 ? -12.711 8.633 -4.227 1 94.25 525 LEU B CA 1
ATOM 8835 C C . LEU B 1 525 ? -11.883 9.844 -4.637 1 94.25 525 LEU B C 1
ATOM 8837 O O . LEU B 1 525 ? -11.992 10.328 -5.766 1 94.25 525 LEU B O 1
ATOM 8841 N N . ARG B 1 526 ? -11.117 10.281 -3.689 1 96 526 ARG B N 1
ATOM 8842 C CA . ARG B 1 526 ? -10.219 11.398 -3.967 1 96 526 ARG B CA 1
ATOM 8843 C C . ARG B 1 526 ? -8.805 10.906 -4.242 1 96 526 ARG B C 1
ATOM 8845 O O . ARG B 1 526 ? -7.84 11.664 -4.078 1 96 526 ARG B O 1
ATOM 8852 N N . SER B 1 527 ? -8.602 9.648 -4.484 1 94 527 SER B N 1
ATOM 8853 C CA . SER B 1 527 ? -7.402 9.008 -5.016 1 94 527 SER B CA 1
ATOM 8854 C C . SER B 1 527 ? -6.359 8.781 -3.922 1 94 527 SER B C 1
ATOM 8856 O O . SER B 1 527 ? -5.156 8.805 -4.188 1 94 527 SER B O 1
ATOM 8858 N N . ILE B 1 528 ? -6.789 8.719 -2.699 1 97.56 528 ILE B N 1
ATOM 8859 C CA . ILE B 1 528 ? -5.922 8.289 -1.607 1 97.56 528 ILE B CA 1
ATOM 8860 C C . ILE B 1 528 ? -6.09 6.789 -1.379 1 97.56 528 ILE B C 1
ATOM 8862 O O . ILE B 1 528 ? -7.211 6.281 -1.327 1 97.56 528 ILE B O 1
ATOM 8866 N N . GLN B 1 529 ? -4.996 6.062 -1.269 1 96.88 529 GLN B N 1
ATOM 8867 C CA . GLN B 1 529 ? -5.074 4.633 -1.007 1 96.88 529 GLN B CA 1
ATOM 8868 C C . GLN B 1 529 ? -5.23 4.352 0.485 1 96.88 529 GLN B C 1
ATOM 8870 O O . GLN B 1 529 ? -4.238 4.156 1.191 1 96.88 529 GLN B O 1
ATOM 8875 N N . VAL B 1 530 ? -6.449 4.312 0.89 1 97.75 530 VAL B N 1
ATOM 8876 C CA . VAL B 1 530 ? -6.75 4.105 2.303 1 97.75 530 VAL B CA 1
ATOM 8877 C C . VAL B 1 530 ? -7.066 2.631 2.553 1 97.75 530 VAL B C 1
ATOM 8879 O O . VAL B 1 530 ? -7.875 2.035 1.839 1 97.75 530 VAL B O 1
ATOM 8882 N N . GLN B 1 531 ? -6.414 2.023 3.5 1 95.69 531 GLN B N 1
ATOM 8883 C CA . GLN B 1 531 ? -6.656 0.624 3.834 1 95.69 531 GLN B CA 1
ATOM 8884 C C . GLN B 1 531 ? -8.078 0.419 4.344 1 95.69 531 GLN B C 1
ATOM 8886 O O . GLN B 1 531 ? -8.594 1.236 5.109 1 95.69 531 GLN B O 1
ATOM 8891 N N . PRO B 1 532 ? -8.766 -0.7 3.92 1 94.69 532 PRO B N 1
ATOM 8892 C CA . PRO B 1 532 ? -10.078 -1.002 4.484 1 94.69 532 PRO B CA 1
ATOM 8893 C C . PRO B 1 532 ? -10.031 -1.29 5.984 1 94.69 532 PRO B C 1
ATOM 8895 O O . PRO B 1 532 ? -9.055 -1.873 6.469 1 94.69 532 PRO B O 1
ATOM 8898 N N . ILE B 1 533 ? -11.102 -0.916 6.633 1 93.56 533 ILE B N 1
ATOM 8899 C CA . ILE B 1 533 ? -11.102 -1.145 8.078 1 93.56 533 ILE B CA 1
ATOM 8900 C C . ILE B 1 533 ? -11.945 -2.375 8.398 1 93.56 533 ILE B C 1
ATOM 8902 O O . ILE B 1 533 ? -11.953 -2.85 9.539 1 93.56 533 ILE B O 1
ATOM 8906 N N . TRP B 1 534 ? -12.695 -2.869 7.477 1 90.75 534 TRP B N 1
ATOM 8907 C CA . TRP B 1 534 ? -13.5 -4.082 7.539 1 90.75 534 TRP B CA 1
ATOM 8908 C C . TRP B 1 534 ? -13.891 -4.551 6.141 1 90.75 534 TRP B C 1
ATOM 8910 O O . TRP B 1 534 ? -13.578 -3.887 5.148 1 90.75 534 TRP B O 1
ATOM 8920 N N . PRO B 1 535 ? -14.406 -5.781 6 1 89.38 535 PRO B N 1
ATOM 8921 C CA . PRO B 1 535 ? -14.781 -6.27 4.672 1 89.38 535 PRO B CA 1
ATOM 8922 C C . PRO B 1 535 ? -15.82 -5.387 3.986 1 89.38 535 PRO B C 1
ATOM 8924 O O . PRO B 1 535 ? -16.656 -4.77 4.66 1 89.38 535 PRO B O 1
ATOM 8927 N N . LEU B 1 536 ? -15.812 -5.379 2.711 1 92.19 536 LEU B N 1
ATOM 8928 C CA . LEU B 1 536 ? -16.656 -4.496 1.908 1 92.19 536 LEU B CA 1
ATOM 8929 C C . LEU B 1 536 ? -18.125 -4.672 2.266 1 92.19 536 LEU B C 1
ATOM 8931 O O . LEU B 1 536 ? -18.891 -3.707 2.252 1 92.19 536 LEU B O 1
ATOM 8935 N N . TYR B 1 537 ? -18.594 -5.879 2.604 1 91.19 537 TYR B N 1
ATOM 8936 C CA . TYR B 1 537 ? -19.969 -6.156 2.992 1 91.19 537 TYR B CA 1
ATOM 8937 C C . TYR B 1 537 ? -20.406 -5.25 4.133 1 91.19 537 TYR B C 1
ATOM 8939 O O . TYR B 1 537 ? -21.562 -4.828 4.191 1 91.19 537 TYR B O 1
ATOM 8947 N N . CYS B 1 538 ? -19.484 -4.965 5.016 1 92.06 538 CYS B N 1
ATOM 8948 C CA . CYS B 1 538 ? -19.781 -4.18 6.211 1 92.06 538 CYS B CA 1
ATOM 8949 C C . CYS B 1 538 ? -20.047 -2.725 5.852 1 92.06 538 CYS B C 1
ATOM 8951 O O . CYS B 1 538 ? -20.734 -2.016 6.59 1 92.06 538 CYS B O 1
ATOM 8953 N N . SER B 1 539 ? -19.484 -2.248 4.75 1 92.81 539 SER B N 1
ATOM 8954 C CA . SER B 1 539 ? -19.781 -0.897 4.285 1 92.81 539 SER B CA 1
ATOM 8955 C C . SER B 1 539 ? -21.219 -0.777 3.818 1 92.81 539 SER B C 1
ATOM 8957 O O . SER B 1 539 ? -21.828 0.29 3.932 1 92.81 539 SER B O 1
ATOM 8959 N N . PHE B 1 540 ? -21.781 -1.924 3.377 1 91.5 540 PHE B N 1
ATOM 8960 C CA . PHE B 1 540 ? -23.141 -1.934 2.852 1 91.5 540 PHE B CA 1
ATOM 8961 C C . PHE B 1 540 ? -24.125 -2.363 3.928 1 91.5 540 PHE B C 1
ATOM 8963 O O . PHE B 1 540 ? -25.328 -2.094 3.818 1 91.5 540 PHE B O 1
ATOM 8970 N N . SER B 1 541 ? -23.625 -3.066 4.895 1 91.31 541 SER B N 1
ATOM 8971 C CA . SER B 1 541 ? -24.469 -3.58 5.973 1 91.31 541 SER B CA 1
ATOM 8972 C C . SER B 1 541 ? -23.75 -3.488 7.32 1 91.31 541 SER B C 1
ATOM 8974 O O . SER B 1 541 ? -23.562 -4.504 7.992 1 91.31 541 SER B O 1
ATOM 8976 N N . PRO B 1 542 ? -23.531 -2.246 7.707 1 92.94 542 PRO B N 1
ATOM 8977 C CA . PRO B 1 542 ? -22.734 -2.08 8.922 1 92.94 542 PRO B CA 1
ATOM 8978 C C . PRO B 1 542 ? -23.391 -2.701 10.148 1 92.94 542 PRO B C 1
ATOM 8980 O O . PRO B 1 542 ? -22.688 -3.201 11.039 1 92.94 542 PRO B O 1
ATOM 8983 N N . GLY B 1 543 ? -24.703 -2.709 10.203 1 90.69 543 GLY B N 1
ATOM 8984 C CA . GLY B 1 543 ? -25.406 -3.271 11.344 1 90.69 543 GLY B CA 1
ATOM 8985 C C . GLY B 1 543 ? -25.078 -4.734 11.586 1 90.69 543 GLY B C 1
ATOM 8986 O O . GLY B 1 543 ? -24.891 -5.156 12.727 1 90.69 543 GLY B O 1
ATOM 8987 N N . VAL B 1 544 ? -24.953 -5.465 10.547 1 85.88 544 VAL B N 1
ATOM 8988 C CA . VAL B 1 544 ? -24.672 -6.895 10.633 1 85.88 544 VAL B CA 1
ATOM 8989 C C . VAL B 1 544 ? -23.266 -7.109 11.18 1 85.88 544 VAL B C 1
ATOM 8991 O O . VAL B 1 544 ? -23.062 -7.98 12.031 1 85.88 544 VAL B O 1
ATOM 8994 N N . CYS B 1 545 ? -22.406 -6.32 10.789 1 87.75 545 CYS B N 1
ATOM 8995 C CA . CYS B 1 545 ? -21 -6.473 11.164 1 87.75 545 CYS B CA 1
ATOM 8996 C C . CYS B 1 545 ? -20.766 -5.965 12.578 1 87.75 545 CYS B C 1
ATOM 8998 O O . CYS B 1 545 ? -19.953 -6.527 13.32 1 87.75 545 CYS B O 1
ATOM 9000 N N . LEU B 1 546 ? -21.438 -4.918 12.93 1 89.94 546 LEU B N 1
ATOM 9001 C CA . LEU B 1 546 ? -21.281 -4.332 14.258 1 89.94 546 LEU B CA 1
ATOM 9002 C C . LEU B 1 546 ? -21.859 -5.25 15.328 1 89.94 546 LEU B C 1
ATOM 9004 O O . LEU B 1 546 ? -21.391 -5.262 16.469 1 89.94 546 LEU B O 1
ATOM 9008 N N . GLU B 1 547 ? -22.891 -5.992 15.023 1 82.81 547 GLU B N 1
ATOM 9009 C CA . GLU B 1 547 ? -23.453 -6.965 15.961 1 82.81 547 GLU B CA 1
ATOM 9010 C C . GLU B 1 547 ? -22.422 -8.047 16.312 1 82.81 547 GLU B C 1
ATOM 9012 O O . GLU B 1 547 ? -22.359 -8.5 17.453 1 82.81 547 GLU B O 1
ATOM 9017 N N . LYS B 1 548 ? -21.672 -8.344 15.352 1 73.12 548 LYS B N 1
ATOM 9018 C CA . LYS B 1 548 ? -20.625 -9.344 15.57 1 73.12 548 LYS B CA 1
ATOM 9019 C C . LYS B 1 548 ? -19.516 -8.805 16.469 1 73.12 548 LYS B C 1
ATOM 9021 O O . LYS B 1 548 ? -18.984 -9.531 17.297 1 73.12 548 LYS B O 1
ATOM 9026 N N . ILE B 1 549 ? -19.234 -7.547 16.25 1 73.06 549 ILE B N 1
ATOM 9027 C CA . ILE B 1 549 ? -18.188 -6.906 17.031 1 73.06 549 ILE B CA 1
ATOM 9028 C C . ILE B 1 549 ? -18.656 -6.738 18.484 1 73.06 549 ILE B C 1
ATOM 9030 O O . ILE B 1 549 ? -17.875 -6.953 19.422 1 73.06 549 ILE B O 1
ATOM 9034 N N . ARG B 1 550 ? -19.953 -6.41 18.719 1 64.5 550 ARG B N 1
ATOM 9035 C CA . ARG B 1 550 ? -20.516 -6.211 20.047 1 64.5 550 ARG B CA 1
ATOM 9036 C C . ARG B 1 550 ? -20.641 -7.535 20.797 1 64.5 550 ARG B C 1
ATOM 9038 O O . ARG B 1 550 ? -20.328 -7.613 21.984 1 64.5 550 ARG B O 1
ATOM 9045 N N . ARG B 1 551 ? -21.25 -8.555 20.125 1 52.31 551 ARG B N 1
ATOM 9046 C CA . ARG B 1 551 ? -21.484 -9.859 20.734 1 52.31 551 ARG B CA 1
ATOM 9047 C C . ARG B 1 551 ? -20.172 -10.5 21.188 1 52.31 551 ARG B C 1
ATOM 9049 O O . ARG B 1 551 ? -20.125 -11.141 22.234 1 52.31 551 ARG B O 1
ATOM 9056 N N . LYS B 1 552 ? -19.312 -10.25 20.453 1 51.78 552 LYS B N 1
ATOM 9057 C CA . LYS B 1 552 ? -18.031 -10.906 20.766 1 51.78 552 LYS B CA 1
ATOM 9058 C C . LYS B 1 552 ? -17.297 -10.18 21.875 1 51.78 552 LYS B C 1
ATOM 9060 O O . LYS B 1 552 ? -16.516 -10.789 22.625 1 51.78 552 LYS B O 1
ATOM 9065 N N . GLU B 1 553 ? -17.562 -8.859 22.062 1 43.72 553 GLU B N 1
ATOM 9066 C CA . GLU B 1 553 ? -17.047 -8.094 23.203 1 43.72 553 GLU B CA 1
ATOM 9067 C C . GLU B 1 553 ? -17.734 -8.508 24.5 1 43.72 553 GLU B C 1
ATOM 9069 O O . GLU B 1 553 ? -17.109 -8.492 25.562 1 43.72 553 GLU B O 1
ATOM 9074 N N . VAL B 1 554 ? -19 -8.859 24.453 1 37.12 554 VAL B N 1
ATOM 9075 C CA . VAL B 1 554 ? -19.766 -9.289 25.625 1 37.12 554 VAL B CA 1
ATOM 9076 C C . VAL B 1 554 ? -19.328 -10.695 26.031 1 37.12 554 VAL B C 1
ATOM 9078 O O . VAL B 1 554 ? -19.266 -11.016 27.219 1 37.12 554 VAL B O 1
ATOM 9081 N N . VAL B 1 555 ? -19.125 -11.594 25.156 1 35.88 555 VAL B N 1
ATOM 9082 C CA . VAL B 1 555 ? -18.766 -12.961 25.5 1 35.88 555 VAL B CA 1
ATOM 9083 C C . VAL B 1 555 ? -17.422 -12.977 26.234 1 35.88 555 VAL B C 1
ATOM 9085 O O . VAL B 1 555 ? -17.156 -13.875 27.031 1 35.88 555 VAL B O 1
ATOM 9088 N N . GLN B 1 556 ? -16.469 -12.164 26 1 35.03 556 GLN B N 1
ATOM 9089 C CA . GLN B 1 556 ? -15.219 -12.141 26.75 1 35.03 556 GLN B CA 1
ATOM 9090 C C . GLN B 1 556 ? -15.43 -11.547 28.156 1 35.03 556 GLN B C 1
ATOM 9092 O O . GLN B 1 556 ? -14.562 -11.68 29.016 1 35.03 556 GLN B O 1
ATOM 9097 N N . THR B 1 557 ? -16.422 -10.781 28.344 1 26.8 557 THR B N 1
ATOM 9098 C CA . THR B 1 557 ? -16.609 -10.273 29.703 1 26.8 557 THR B CA 1
ATOM 9099 C C . THR B 1 557 ? -17.375 -11.289 30.547 1 26.8 557 THR B C 1
ATOM 9101 O O . THR B 1 557 ? -17.594 -11.062 31.75 1 26.8 557 THR B O 1
ATOM 9104 N N . ARG B 1 558 ? -17.844 -12.367 30.016 1 26.12 558 ARG B N 1
ATOM 9105 C CA . ARG B 1 558 ? -18.328 -13.367 30.953 1 26.12 558 ARG B CA 1
ATOM 9106 C C . ARG B 1 558 ? -17.344 -14.516 31.094 1 26.12 558 ARG B C 1
ATOM 9108 O O . ARG B 1 558 ? -16.766 -14.977 30.109 1 26.12 558 ARG B O 1
#

Sequence (1116 aa):
MFQLNAYVCKNGLCEKLIGPTSDYFFSSLSRCTLLCTGPQIWPFPIGYTYYSKKIVSLATSRLEYKFNSVPSEAVHIYLAEAFKLFLGDLAKLEQYTSDPRNLSSENKIVKKMSIEMDVETDPDPRLRLDTEESYQIKIDTVNNQVVMKLLAASFCGMRHALETLSQVILLDQTTGYLITLSNMVIKDAPSYKYRGLMLDTGRNYIPIPDIIRTIDAMAYSKLNTFHWRISDVTSFPLYLPEIPQLFEYGSYGRNYKYTKEDVRAVVKRAGIRGIRVVMEVAAPGPVGRAWSWVPEATCPSKNRNFTCSNILCLRLGMRDSVFDILQIIYSEILKLTKIEDVFHMSDSIFSLANCFYLVEEREGFLEKALERLKIANRGFLPKLPIVWYSTHLTKDYEARAWDRFGVQLSEWQPNPTEQFLSRFKVIHSSRWDLSCEMKKHRCKRYRTWQDMYSWKSWRNIDVFTIEGGESMLWTDLVDSGNLDTHLWPRAAAVAERLWSDIALNGTVSGEVYVRLDSQRWRMVLRSIQVQPIWPLYCSFSPGVCLEKIRRKEVVQTRMFQLNAYVCKNGLCEKLIGPTSDYFFSSLSRCTLLCTGPQIWPFPIGYTYYSKKIVSLATSRLEYKFNSVPSEAVHIYLAEAFKLFLGDLAKLEQYTSDPRNLSSENKIVKKMSIEMDVETDPDPRLRLDTEESYQIKIDTVNNQVVMKLLAASFCGMRHALETLSQVILLDQTTGYLITLSNMVIKDAPSYKYRGLMLDTGRNYIPIPDIIRTIDAMAYSKLNTFHWRISDVTSFPLYLPEIPQLFEYGSYGRNYKYTKEDVRAVVKRAGIRGIRVVMEVAAPGPVGRAWSWVPEATCPSKNRNFTCSNILCLRLGMRDSVFDILQIIYSEILKLTKIEDVFHMSDSIFSLANCFYLVEEREGFLEKALERLKIANRGFLPKLPIVWYSTHLTKDYEARAWDRFGVQLSEWQPNPTEQFLSRFKVIHSSRWDLSCEMKKHRCKRYRTWQDMYSWKSWRNIDVFTIEGGESMLWTDLVDSGNLDTHLWPRAAAVAERLWSDIALNGTVSGEVYVRLDSQRWRMVLRSIQVQPIWPLYCSFSPGVCLEKIRRKEVVQTR